Protein AF-A0A9E0WUE4-F1 (afdb_monomer_lite)

Structure (mmCIF, N/CA/C/O backbone):
data_AF-A0A9E0WUE4-F1
#
_entry.id   AF-A0A9E0WUE4-F1
#
loop_
_atom_site.group_PDB
_atom_site.id
_atom_site.type_symbol
_atom_site.label_atom_id
_atom_site.label_alt_id
_atom_site.label_comp_id
_atom_site.label_asym_id
_atom_site.label_entity_id
_atom_site.label_seq_id
_atom_site.pdbx_PDB_ins_code
_atom_site.Cartn_x
_atom_site.Cartn_y
_atom_site.Cartn_z
_atom_site.occupancy
_atom_site.B_iso_or_equiv
_atom_site.auth_seq_id
_atom_site.auth_comp_id
_atom_site.auth_asym_id
_atom_site.auth_atom_id
_atom_site.pdbx_PDB_model_num
ATOM 1 N N . MET A 1 1 ? -24.715 -34.567 19.896 1.00 47.47 1 MET A N 1
ATOM 2 C CA . MET A 1 1 ? -23.552 -34.414 20.800 1.00 47.47 1 MET A CA 1
ATOM 3 C C . MET A 1 1 ? -22.925 -33.061 20.503 1.00 47.47 1 MET A C 1
ATOM 5 O O . MET A 1 1 ? -23.071 -32.609 19.374 1.00 47.47 1 MET A O 1
ATOM 9 N N . ALA A 1 2 ? -22.315 -32.389 21.482 1.00 69.38 2 ALA A N 1
ATOM 10 C CA . ALA A 1 2 ? -21.566 -31.160 21.208 1.00 69.38 2 ALA A CA 1
ATOM 11 C C . ALA A 1 2 ? -20.379 -31.478 20.279 1.00 69.38 2 ALA A C 1
ATOM 13 O O . ALA A 1 2 ? -19.802 -32.560 20.387 1.00 69.38 2 ALA A O 1
ATOM 14 N N . HIS A 1 3 ? -20.053 -30.576 19.351 1.00 88.31 3 HIS A N 1
ATOM 15 C CA . HIS A 1 3 ? -18.920 -30.751 18.440 1.00 88.31 3 HIS A CA 1
ATOM 16 C C . HIS A 1 3 ? -17.605 -30.834 19.242 1.00 88.31 3 HIS A C 1
ATOM 18 O O . HIS A 1 3 ? -17.449 -30.057 20.185 1.00 88.31 3 HIS A O 1
ATOM 24 N N . PRO A 1 4 ? -16.664 -31.734 18.899 1.00 91.44 4 PRO A N 1
ATOM 25 C CA . PRO A 1 4 ? -15.472 -31.971 19.718 1.00 91.44 4 PRO A CA 1
ATOM 26 C C . PRO A 1 4 ? -14.506 -30.783 19.774 1.00 91.44 4 PRO A C 1
ATOM 28 O O . PRO A 1 4 ? -13.937 -30.489 20.821 1.00 91.44 4 PRO A O 1
ATOM 31 N N . ILE A 1 5 ? -14.343 -30.076 18.657 1.00 94.88 5 ILE A N 1
ATOM 32 C CA . ILE A 1 5 ? -13.449 -28.916 18.567 1.00 94.88 5 ILE A CA 1
ATOM 33 C C . ILE A 1 5 ? -14.049 -27.737 19.324 1.00 94.88 5 ILE A C 1
ATOM 35 O O . ILE A 1 5 ? -15.139 -27.318 18.956 1.00 94.88 5 ILE A O 1
ATOM 39 N N . GLN A 1 6 ? -13.366 -27.198 20.332 1.00 96.38 6 GLN A N 1
ATOM 40 C CA . GLN A 1 6 ? -13.711 -25.950 21.034 1.00 96.38 6 GLN A CA 1
ATOM 41 C C . GLN A 1 6 ? -12.763 -24.795 20.695 1.00 96.38 6 GLN A C 1
ATOM 43 O O . GLN A 1 6 ? -13.091 -23.652 20.994 1.00 96.38 6 GLN A O 1
ATOM 48 N N . HIS A 1 7 ? -11.617 -25.079 20.069 1.00 98.06 7 HIS A N 1
ATOM 49 C CA . HIS A 1 7 ? -10.596 -24.081 19.758 1.00 98.06 7 HIS A CA 1
ATOM 50 C C . HIS A 1 7 ? -10.072 -24.273 18.340 1.00 98.06 7 HIS A C 1
ATOM 52 O O . HIS A 1 7 ? -9.777 -25.396 17.929 1.00 98.06 7 HIS A O 1
ATOM 58 N N . VAL A 1 8 ? -9.933 -23.182 17.593 1.00 98.38 8 VAL A N 1
ATOM 59 C CA . VAL A 1 8 ? -9.304 -23.180 16.270 1.00 98.38 8 VAL A CA 1
ATOM 60 C C . VAL A 1 8 ? -8.087 -22.272 16.315 1.00 98.38 8 VAL A C 1
ATOM 62 O O . VAL A 1 8 ? -8.213 -21.085 16.603 1.00 98.38 8 VAL A O 1
ATOM 65 N N . VAL A 1 9 ? -6.914 -22.834 16.038 1.00 98.75 9 VAL A N 1
ATOM 66 C CA . VAL A 1 9 ? -5.638 -22.118 15.973 1.00 98.75 9 VAL A CA 1
ATOM 67 C C . VAL A 1 9 ? -5.178 -22.114 14.525 1.00 98.75 9 VAL A C 1
ATOM 69 O O . VAL A 1 9 ? -5.025 -23.176 13.927 1.00 98.75 9 VAL A O 1
ATOM 72 N N . VAL A 1 10 ? -4.954 -20.935 13.961 1.00 98.69 10 VAL A N 1
ATOM 73 C CA . VAL A 1 10 ? -4.533 -20.770 12.568 1.00 98.69 10 VAL A CA 1
ATOM 74 C C . VAL A 1 10 ? -3.166 -20.116 12.537 1.00 98.69 10 VAL A C 1
ATOM 76 O O . VAL A 1 10 ? -2.999 -19.022 13.067 1.00 98.69 10 VAL A O 1
ATOM 79 N N . LEU A 1 11 ? -2.203 -20.772 11.897 1.00 98.50 11 LEU A N 1
ATOM 80 C CA . LEU A 1 11 ? -0.925 -20.180 11.513 1.00 98.50 11 LEU A CA 1
ATOM 81 C C . LEU A 1 11 ? -0.958 -19.924 10.005 1.00 98.50 11 LEU A C 1
ATOM 83 O O . LEU A 1 11 ? -1.106 -20.874 9.237 1.00 98.50 11 LEU A O 1
ATOM 87 N N . MET A 1 12 ? -0.832 -18.659 9.592 1.00 97.56 12 MET A N 1
ATOM 88 C CA . MET A 1 12 ? -0.846 -18.271 8.176 1.00 97.56 12 MET A CA 1
ATOM 89 C C . MET A 1 12 ? 0.520 -17.739 7.722 1.00 97.56 12 MET A C 1
ATOM 91 O O . MET A 1 12 ? 0.939 -16.650 8.127 1.00 97.56 12 MET A O 1
ATOM 95 N N . LEU A 1 13 ? 1.197 -18.515 6.878 1.00 96.88 13 LEU A N 1
ATOM 96 C CA . LEU A 1 13 ? 2.532 -18.252 6.330 1.00 96.88 13 LEU A CA 1
ATOM 97 C C . LEU A 1 13 ? 2.474 -17.553 4.956 1.00 96.88 13 LEU A C 1
ATOM 99 O O . LEU A 1 13 ? 1.392 -17.328 4.420 1.00 96.88 13 LEU A O 1
ATOM 103 N N . GLU A 1 14 ? 3.651 -17.191 4.445 1.00 91.75 14 GLU A N 1
ATOM 104 C CA . GLU A 1 14 ? 3.926 -16.467 3.197 1.00 91.75 14 GLU A CA 1
ATOM 105 C C . GLU A 1 14 ? 4.667 -17.355 2.175 1.00 91.75 14 GLU A C 1
ATOM 107 O O . GLU A 1 14 ? 5.075 -18.493 2.420 1.00 91.75 14 GLU A O 1
ATOM 112 N N . ASN A 1 15 ? 4.874 -16.799 0.993 1.00 87.38 15 ASN A N 1
ATOM 113 C CA . ASN A 1 15 ? 4.000 -17.160 -0.110 1.00 87.38 15 ASN A CA 1
ATOM 114 C C . ASN A 1 15 ? 4.547 -18.370 -0.869 1.00 87.38 15 ASN A C 1
ATOM 116 O O . ASN A 1 15 ? 5.682 -18.336 -1.360 1.00 87.38 15 ASN A O 1
ATOM 120 N N . ARG A 1 16 ? 3.773 -19.458 -0.960 1.00 91.81 16 ARG A N 1
ATOM 121 C CA . ARG A 1 16 ? 4.193 -20.712 -1.606 1.00 91.81 16 ARG A CA 1
ATOM 122 C C . ARG A 1 16 ? 3.031 -21.470 -2.219 1.00 91.81 16 ARG A C 1
ATOM 124 O O . ARG A 1 16 ? 1.966 -21.577 -1.621 1.00 91.81 16 ARG A O 1
ATOM 131 N N . SER A 1 17 ? 3.262 -22.045 -3.397 1.00 97.00 17 SER A N 1
ATOM 132 C CA . SER A 1 17 ? 2.296 -22.917 -4.059 1.00 97.00 17 SER A CA 1
ATOM 133 C C . SER A 1 17 ? 2.239 -24.308 -3.418 1.00 97.00 17 SER A C 1
ATOM 135 O O . SER A 1 17 ? 3.189 -24.759 -2.763 1.00 97.00 17 SER A O 1
ATOM 137 N N . PHE A 1 18 ? 1.121 -25.012 -3.615 1.00 98.25 18 PHE A N 1
ATOM 138 C CA . PHE A 1 18 ? 0.957 -26.376 -3.112 1.00 98.25 18 PHE A CA 1
ATOM 139 C C . PHE A 1 18 ? 2.000 -27.331 -3.708 1.00 98.25 18 PHE A C 1
ATOM 141 O O . PHE A 1 18 ? 2.689 -28.026 -2.956 1.00 98.25 18 PHE A O 1
ATOM 148 N N . ASP A 1 19 ? 2.163 -27.344 -5.035 1.00 97.44 19 ASP A N 1
ATOM 149 C CA . ASP A 1 19 ? 3.145 -28.214 -5.694 1.00 97.44 19 ASP A CA 1
ATOM 150 C C . ASP A 1 19 ? 4.580 -27.942 -5.234 1.00 97.44 19 ASP A C 1
ATOM 152 O O . ASP A 1 19 ? 5.378 -28.878 -5.141 1.00 97.44 19 ASP A O 1
ATOM 156 N N . HIS A 1 20 ? 4.899 -26.687 -4.904 1.00 94.75 20 HIS A N 1
ATOM 157 C CA . HIS A 1 20 ? 6.228 -26.307 -4.449 1.00 94.75 20 HIS A CA 1
ATOM 158 C C . HIS A 1 20 ? 6.581 -26.930 -3.092 1.00 94.75 20 HIS A C 1
ATOM 160 O O . HIS A 1 20 ? 7.694 -27.436 -2.940 1.00 94.75 20 HIS A O 1
ATOM 166 N N . LEU A 1 21 ? 5.665 -26.918 -2.112 1.00 94.31 21 LEU A N 1
ATOM 167 C CA . LEU A 1 21 ? 5.943 -27.438 -0.763 1.00 94.31 21 LEU A CA 1
ATOM 168 C C . LEU A 1 21 ? 5.489 -28.875 -0.548 1.00 94.31 21 LEU A C 1
ATOM 170 O O . LEU A 1 21 ? 6.244 -29.671 -0.010 1.00 94.31 21 LEU A O 1
ATOM 174 N N . LEU A 1 22 ? 4.254 -29.205 -0.921 1.00 96.75 22 LEU A N 1
ATOM 175 C CA . LEU A 1 22 ? 3.612 -30.464 -0.542 1.00 96.75 22 LEU A CA 1
ATOM 176 C C . LEU A 1 22 ? 3.448 -31.432 -1.712 1.00 96.75 22 LEU A C 1
ATOM 178 O O . LEU A 1 22 ? 3.232 -32.621 -1.481 1.00 96.75 22 LEU A O 1
ATOM 182 N N . GLY A 1 23 ? 3.590 -30.968 -2.957 1.00 95.75 23 GLY A N 1
ATOM 183 C CA . GLY A 1 23 ? 3.311 -31.777 -4.144 1.00 95.75 23 GLY A CA 1
ATOM 184 C C . GLY A 1 23 ? 4.112 -33.080 -4.219 1.00 95.75 23 GLY A C 1
ATOM 185 O O . GLY A 1 23 ? 3.586 -34.097 -4.660 1.00 95.75 23 GLY A O 1
ATOM 186 N N . ALA A 1 24 ? 5.362 -33.104 -3.749 1.00 94.88 24 ALA A N 1
ATOM 187 C CA . ALA A 1 24 ? 6.178 -34.323 -3.775 1.00 94.88 24 ALA A CA 1
ATOM 188 C C . ALA A 1 24 ? 5.701 -35.414 -2.801 1.00 94.88 24 ALA A C 1
ATOM 190 O O . ALA A 1 24 ? 6.146 -36.562 -2.899 1.00 94.88 24 ALA A O 1
ATOM 191 N N . LEU A 1 25 ? 4.824 -35.080 -1.845 1.00 95.69 25 LEU A N 1
ATOM 192 C CA . LEU A 1 25 ? 4.270 -36.047 -0.897 1.00 95.69 25 LEU A CA 1
ATOM 193 C C . LEU A 1 25 ? 3.336 -37.059 -1.562 1.00 95.69 25 LEU A C 1
ATOM 195 O O . LEU A 1 25 ? 3.006 -38.052 -0.922 1.00 95.69 25 LEU A O 1
ATOM 199 N N . ASP A 1 26 ? 2.971 -36.893 -2.833 1.00 94.69 26 ASP A N 1
ATOM 200 C CA . ASP A 1 26 ? 2.196 -37.884 -3.588 1.00 94.69 26 ASP A CA 1
ATOM 201 C C . ASP A 1 26 ? 2.932 -39.223 -3.775 1.00 94.69 26 ASP A C 1
ATOM 203 O O . ASP A 1 26 ? 2.322 -40.266 -4.002 1.00 94.69 26 ASP A O 1
ATOM 207 N N . GLN A 1 27 ? 4.250 -39.224 -3.568 1.00 90.19 27 GLN A N 1
ATOM 208 C CA . GLN A 1 27 ? 5.086 -40.422 -3.480 1.00 90.19 27 GLN A CA 1
ATOM 209 C C . GLN A 1 27 ? 4.869 -41.202 -2.173 1.00 90.19 27 GLN A C 1
ATOM 211 O O . GLN A 1 27 ? 5.283 -42.357 -2.063 1.00 90.19 27 GLN A O 1
ATOM 216 N N . ARG A 1 28 ? 4.272 -40.564 -1.158 1.00 90.19 28 ARG A N 1
ATOM 217 C CA . ARG A 1 28 ? 4.079 -41.097 0.201 1.00 90.19 28 ARG A CA 1
ATOM 218 C C . ARG A 1 28 ? 2.607 -41.197 0.601 1.00 90.19 28 ARG A C 1
ATOM 220 O O . ARG A 1 28 ? 2.263 -42.079 1.382 1.00 90.19 28 ARG A O 1
ATOM 227 N N . ILE A 1 29 ? 1.756 -40.310 0.089 1.00 94.12 29 ILE A N 1
ATOM 228 C CA . ILE A 1 29 ? 0.336 -40.205 0.417 1.00 94.12 29 ILE A CA 1
ATOM 229 C C . ILE A 1 29 ? -0.469 -40.620 -0.813 1.00 94.12 29 ILE A C 1
ATOM 231 O O . ILE A 1 29 ? -0.497 -39.927 -1.829 1.00 94.12 29 ILE A O 1
ATOM 235 N N . ALA A 1 30 ? -1.125 -41.777 -0.724 1.00 92.81 30 ALA A N 1
ATOM 236 C CA . ALA A 1 30 ? -1.958 -42.278 -1.808 1.00 92.81 30 ALA A CA 1
ATOM 237 C C . ALA A 1 30 ? -3.146 -41.339 -2.068 1.00 92.81 30 ALA A C 1
ATOM 239 O O . ALA A 1 30 ? -3.821 -40.916 -1.133 1.00 92.81 30 ALA A O 1
ATOM 240 N N . GLY A 1 31 ? -3.417 -41.064 -3.345 1.00 92.00 31 GLY A N 1
ATOM 241 C CA . GLY A 1 31 ? -4.534 -40.218 -3.772 1.00 92.00 31 GLY A CA 1
ATOM 242 C C . GLY A 1 31 ? -4.232 -38.720 -3.820 1.00 92.00 31 GLY A C 1
ATOM 243 O O . GLY A 1 31 ? -5.085 -37.984 -4.292 1.00 92.00 31 GLY A O 1
ATOM 244 N N . LEU A 1 32 ? -3.040 -38.280 -3.399 1.00 96.44 32 LEU A N 1
ATOM 245 C CA . LEU A 1 32 ? -2.664 -36.867 -3.434 1.00 96.44 32 LEU A CA 1
ATOM 246 C C . LEU A 1 32 ? -2.423 -36.372 -4.869 1.00 96.44 32 LEU A C 1
ATOM 248 O O . LEU A 1 32 ? -1.614 -36.951 -5.601 1.00 96.44 32 LEU A O 1
ATOM 252 N N . GLU A 1 33 ? -3.070 -35.274 -5.257 1.00 95.06 33 GLU A N 1
ATOM 253 C CA . GLU A 1 33 ? -2.846 -34.598 -6.540 1.00 95.06 33 GLU A CA 1
ATOM 254 C C . GLU A 1 33 ? -1.619 -33.666 -6.465 1.00 95.06 33 GLU A C 1
ATOM 256 O O . GLU A 1 33 ? -1.736 -32.453 -6.276 1.00 95.06 33 GLU A O 1
ATOM 261 N N . GLY A 1 34 ? -0.420 -34.251 -6.583 1.00 94.44 34 GLY A N 1
ATOM 262 C CA . GLY A 1 34 ? 0.866 -33.554 -6.448 1.00 94.44 34 GLY A CA 1
ATOM 263 C C . GLY A 1 34 ? 1.763 -33.574 -7.695 1.00 94.44 34 GLY A C 1
ATOM 264 O O . GLY A 1 34 ? 1.300 -33.532 -8.836 1.00 94.44 34 GLY A O 1
ATOM 265 N N . VAL A 1 35 ? 3.081 -33.660 -7.489 1.00 94.38 35 VAL A N 1
ATOM 266 C CA . VAL A 1 35 ? 4.117 -33.514 -8.531 1.00 94.38 35 VAL A CA 1
ATOM 267 C C . VAL A 1 35 ? 3.985 -34.540 -9.664 1.00 94.38 35 VAL A C 1
ATOM 269 O O . VAL A 1 35 ? 4.242 -34.217 -10.820 1.00 94.38 35 VAL A O 1
ATOM 272 N N . GLN A 1 36 ? 3.562 -35.773 -9.397 1.00 94.12 36 GLN A N 1
ATOM 273 C CA . GLN A 1 36 ? 3.313 -36.778 -10.435 1.00 94.12 36 GLN A CA 1
ATOM 274 C C . GLN A 1 36 ? 2.142 -36.385 -11.341 1.00 94.12 36 GLN A C 1
ATOM 276 O O . GLN A 1 36 ? 2.166 -36.689 -12.536 1.00 94.12 36 GLN A O 1
ATOM 281 N N . ALA A 1 37 ? 1.113 -35.729 -10.796 1.00 95.62 37 ALA A N 1
ATOM 282 C CA . ALA A 1 37 ? 0.033 -35.154 -11.593 1.00 95.62 37 ALA A CA 1
ATOM 283 C C . ALA A 1 37 ? 0.535 -33.944 -12.391 1.00 95.62 37 ALA A C 1
ATOM 285 O O . ALA A 1 37 ? 0.304 -33.894 -13.600 1.00 95.62 37 ALA A O 1
ATOM 286 N N . ALA A 1 38 ? 1.343 -33.079 -11.775 1.00 96.44 38 ALA A N 1
ATOM 287 C CA . ALA A 1 38 ? 1.996 -31.961 -12.450 1.00 96.44 38 ALA A CA 1
ATOM 288 C C . ALA A 1 38 ? 2.874 -32.404 -13.635 1.00 96.44 38 ALA A C 1
ATOM 290 O O . ALA A 1 38 ? 2.802 -31.826 -14.716 1.00 96.44 38 ALA A O 1
ATOM 291 N N . LEU A 1 39 ? 3.659 -33.475 -13.491 1.00 96.12 39 LEU A N 1
ATOM 292 C CA . LEU A 1 39 ? 4.480 -34.020 -14.579 1.00 96.12 39 LEU A CA 1
ATOM 293 C C . LEU A 1 39 ? 3.632 -34.560 -15.740 1.00 96.12 39 LEU A C 1
ATOM 295 O O . LEU A 1 39 ? 4.022 -34.415 -16.897 1.00 96.12 39 LEU A O 1
ATOM 299 N N . ARG A 1 40 ? 2.467 -35.162 -15.456 1.00 96.19 40 ARG A N 1
ATOM 300 C CA . ARG A 1 40 ? 1.510 -35.571 -16.500 1.00 96.19 40 ARG A CA 1
ATOM 301 C C . ARG A 1 40 ? 0.865 -34.363 -17.171 1.00 96.19 40 ARG A C 1
ATOM 303 O O . ARG A 1 40 ? 0.699 -34.378 -18.385 1.00 96.19 40 ARG A O 1
ATOM 310 N N . TYR A 1 41 ? 0.535 -33.332 -16.397 1.00 95.81 41 TYR A N 1
ATOM 311 C CA . TYR A 1 41 ? -0.013 -32.077 -16.901 1.00 95.81 41 TYR A CA 1
ATOM 312 C C . TYR A 1 41 ? 0.964 -31.390 -17.866 1.00 95.81 41 TYR A C 1
ATOM 314 O O . TYR A 1 41 ? 0.592 -31.062 -18.989 1.00 95.81 41 TYR A O 1
ATOM 322 N N . LEU A 1 42 ? 2.236 -31.281 -17.473 1.00 96.44 42 LEU A N 1
ATOM 323 C CA . LEU A 1 42 ? 3.320 -30.674 -18.254 1.00 96.44 42 LEU A CA 1
ATOM 324 C C . LEU A 1 42 ? 3.801 -31.525 -19.444 1.00 96.44 42 LEU A C 1
ATOM 326 O O . LEU A 1 42 ? 4.606 -31.050 -20.244 1.00 96.44 42 LEU A O 1
ATOM 330 N N . ALA A 1 43 ? 3.342 -32.775 -19.572 1.00 95.19 43 ALA A N 1
ATOM 331 C CA . ALA A 1 43 ? 3.644 -33.607 -20.737 1.00 95.19 43 ALA A CA 1
ATOM 332 C C . ALA A 1 43 ? 2.931 -33.110 -22.007 1.00 95.19 43 ALA A C 1
ATOM 334 O O . ALA A 1 43 ? 3.375 -33.422 -23.113 1.00 95.19 43 ALA A O 1
ATOM 335 N N . ASP A 1 44 ? 1.849 -32.339 -21.853 1.00 95.00 44 ASP A N 1
ATOM 336 C CA . ASP A 1 44 ? 1.244 -31.590 -22.949 1.00 95.00 44 ASP A CA 1
ATOM 337 C C . ASP A 1 44 ? 2.065 -30.313 -23.220 1.00 95.00 44 ASP A C 1
ATOM 339 O O . ASP A 1 44 ? 2.189 -29.462 -22.333 1.00 95.00 44 ASP A O 1
ATOM 343 N N . PRO A 1 45 ? 2.609 -30.126 -24.439 1.00 90.62 45 PRO A N 1
ATOM 344 C CA . PRO A 1 45 ? 3.341 -28.916 -24.797 1.00 90.62 45 PRO A CA 1
ATOM 345 C C . PRO A 1 45 ? 2.558 -27.610 -24.590 1.00 90.62 45 PRO A C 1
ATOM 347 O O . PRO A 1 45 ? 3.189 -26.577 -24.372 1.00 90.62 45 PRO A O 1
ATOM 350 N N . ALA A 1 46 ? 1.218 -27.628 -24.627 1.00 91.00 46 ALA A N 1
ATOM 351 C CA . ALA A 1 46 ? 0.394 -26.444 -24.356 1.00 91.00 46 ALA A CA 1
ATOM 352 C C . ALA A 1 46 ? 0.504 -25.941 -22.904 1.00 91.00 46 ALA A C 1
ATOM 354 O O . ALA A 1 46 ? 0.283 -24.755 -22.646 1.00 91.00 46 ALA A O 1
ATOM 355 N N . HIS A 1 47 ? 0.884 -26.817 -21.973 1.00 94.88 47 HIS A N 1
ATOM 356 C CA . HIS A 1 47 ? 1.084 -26.492 -20.559 1.00 94.88 47 HIS A CA 1
ATOM 357 C C . HIS A 1 47 ? 2.551 -26.196 -20.213 1.00 94.88 47 HIS A C 1
ATOM 359 O O . HIS A 1 47 ? 2.878 -25.900 -19.064 1.00 94.88 47 HIS A O 1
ATOM 365 N N . GLY A 1 48 ? 3.460 -26.284 -21.189 1.00 94.38 48 GLY A N 1
ATOM 366 C CA . GLY A 1 48 ? 4.871 -25.985 -20.981 1.00 94.38 48 GLY A CA 1
ATOM 367 C C . GLY A 1 48 ? 5.085 -24.534 -20.546 1.00 94.38 48 GLY A C 1
ATOM 368 O O . GLY A 1 48 ? 4.435 -23.632 -21.058 1.00 94.38 48 GLY A O 1
ATOM 369 N N . ASN A 1 49 ? 6.034 -24.310 -19.636 1.00 96.81 49 ASN A N 1
ATOM 370 C CA . ASN A 1 49 ? 6.397 -22.983 -19.132 1.00 96.81 49 ASN A CA 1
ATOM 371 C C . ASN A 1 49 ? 7.754 -22.532 -19.726 1.00 96.81 49 ASN A C 1
ATOM 373 O O . ASN A 1 49 ? 8.798 -22.739 -19.097 1.00 96.81 49 ASN A O 1
ATOM 377 N N . PRO A 1 50 ? 7.805 -22.001 -20.963 1.00 95.44 50 PRO A N 1
ATOM 378 C CA . PRO A 1 50 ? 9.030 -21.455 -21.536 1.00 95.44 50 PRO A CA 1
ATOM 379 C C . PRO A 1 50 ? 9.286 -20.023 -21.043 1.00 95.44 50 PRO A C 1
ATOM 381 O O . PRO A 1 50 ? 8.358 -19.286 -20.727 1.00 95.44 50 PRO A O 1
ATOM 384 N N . ALA A 1 51 ? 10.551 -19.598 -21.030 1.00 92.31 51 ALA A N 1
ATOM 385 C CA . ALA A 1 51 ? 10.908 -18.214 -20.694 1.00 92.31 51 ALA A CA 1
ATOM 386 C C . ALA A 1 51 ? 10.506 -17.205 -21.781 1.00 92.31 51 ALA A C 1
ATOM 388 O O . ALA A 1 51 ? 10.255 -16.044 -21.485 1.00 92.31 51 ALA A O 1
ATOM 389 N N . GLN A 1 52 ? 10.450 -17.645 -23.041 1.00 87.81 52 GLN A N 1
ATOM 390 C CA . GLN A 1 52 ? 10.039 -16.826 -24.178 1.00 87.81 52 GLN A CA 1
ATOM 391 C C . GLN A 1 52 ? 9.130 -17.616 -25.127 1.00 87.81 52 GLN A C 1
ATOM 393 O O . GLN A 1 52 ? 9.240 -18.847 -25.189 1.00 87.81 52 GLN A O 1
ATOM 398 N N . PRO A 1 53 ? 8.269 -16.938 -25.910 1.00 84.00 53 PRO A N 1
ATOM 399 C CA . PRO A 1 53 ? 7.429 -17.591 -26.909 1.00 84.00 53 PRO A CA 1
ATOM 400 C C . PRO A 1 53 ? 8.247 -18.459 -27.876 1.00 84.00 53 PRO A C 1
ATOM 402 O O . PRO A 1 53 ? 9.215 -17.998 -28.476 1.00 84.00 53 PRO A O 1
ATOM 405 N N . GLY A 1 54 ? 7.863 -19.730 -28.026 1.00 82.25 54 GLY A N 1
ATOM 406 C CA . GLY A 1 54 ? 8.566 -20.699 -28.880 1.00 82.25 54 GLY A CA 1
ATOM 407 C C . GLY A 1 54 ? 9.871 -21.266 -28.298 1.00 82.25 54 GLY A C 1
ATOM 408 O O . GLY A 1 54 ? 10.522 -22.073 -28.961 1.00 82.25 54 GLY A O 1
ATOM 409 N N . GLY A 1 55 ? 10.257 -20.871 -27.080 1.00 87.56 55 GLY A N 1
ATOM 410 C CA . GLY A 1 55 ? 11.386 -21.452 -26.354 1.00 87.56 55 GLY A CA 1
ATOM 411 C C . GLY A 1 55 ? 11.083 -22.834 -25.764 1.00 87.56 55 GLY A C 1
ATOM 412 O O . GLY A 1 55 ? 9.937 -23.281 -25.718 1.00 87.56 55 GLY A O 1
ATOM 413 N N . SER A 1 56 ? 12.122 -23.513 -25.274 1.00 90.75 56 SER A N 1
ATOM 414 C CA . SER A 1 56 ? 11.966 -24.778 -24.549 1.00 90.75 56 SER A CA 1
ATOM 415 C C . SER A 1 56 ? 11.313 -24.553 -23.185 1.00 90.75 56 SER A C 1
ATOM 417 O O . SER A 1 56 ? 11.705 -23.643 -22.451 1.00 90.75 56 SER A O 1
ATOM 419 N N . ALA A 1 57 ? 10.357 -25.411 -22.826 1.00 93.44 57 ALA A N 1
ATOM 420 C CA . ALA A 1 57 ? 9.750 -25.404 -21.501 1.00 93.44 57 ALA A CA 1
ATOM 421 C C . ALA A 1 57 ? 10.789 -25.735 -20.418 1.00 93.44 57 ALA A C 1
ATOM 423 O O . ALA A 1 57 ? 11.604 -26.650 -20.582 1.00 93.44 57 ALA A O 1
ATOM 424 N N . VAL A 1 58 ? 10.749 -25.002 -19.304 1.00 94.19 58 VAL A N 1
ATOM 425 C CA . VAL A 1 58 ? 11.573 -25.309 -18.132 1.00 94.19 58 VAL A CA 1
ATOM 426 C C . VAL A 1 58 ? 10.940 -26.486 -17.380 1.00 94.19 58 VAL A C 1
ATOM 428 O O . VAL A 1 58 ? 9.744 -26.439 -17.085 1.00 94.19 58 VAL A O 1
ATOM 431 N N . PRO A 1 59 ? 11.701 -27.553 -17.080 1.00 93.00 59 PRO A N 1
ATOM 432 C CA . PRO A 1 59 ? 11.154 -28.727 -16.412 1.00 93.00 59 PRO A CA 1
ATOM 433 C C . PRO A 1 59 ? 10.837 -28.453 -14.938 1.00 93.00 59 PRO A C 1
ATOM 435 O O . PRO A 1 59 ? 11.581 -27.749 -14.254 1.00 93.00 59 PRO A O 1
ATOM 438 N N . LEU A 1 60 ? 9.780 -29.097 -14.438 1.00 93.88 60 LEU A N 1
ATOM 439 C CA . LEU A 1 60 ? 9.526 -29.225 -13.003 1.00 93.88 60 LEU A CA 1
ATOM 440 C C . LEU A 1 60 ? 10.614 -30.111 -12.375 1.00 93.88 60 LEU A C 1
ATOM 442 O O . LEU A 1 60 ? 10.845 -31.232 -12.834 1.00 93.88 60 LEU A O 1
ATOM 446 N N . THR A 1 61 ? 11.304 -29.609 -11.348 1.00 88.56 61 THR A N 1
ATOM 447 C CA . THR A 1 61 ? 12.474 -30.287 -10.758 1.00 88.56 61 THR A CA 1
ATOM 448 C C . THR A 1 61 ? 12.454 -30.279 -9.235 1.00 88.56 61 THR A C 1
ATOM 450 O O . THR A 1 61 ? 12.079 -29.290 -8.611 1.00 88.56 61 THR A O 1
ATOM 453 N N . GLY A 1 62 ? 12.891 -31.385 -8.630 1.00 80.56 62 GLY A N 1
ATOM 454 C CA . GLY A 1 62 ? 13.049 -31.481 -7.180 1.00 80.56 62 GLY A CA 1
ATOM 455 C C . GLY A 1 62 ? 14.379 -30.890 -6.719 1.00 80.56 62 GLY A C 1
ATOM 456 O O . GLY A 1 62 ? 15.418 -31.155 -7.329 1.00 80.56 62 GLY A O 1
ATOM 457 N N . ASP A 1 63 ? 14.364 -30.119 -5.633 1.00 67.31 63 ASP A N 1
ATOM 458 C CA . ASP A 1 63 ? 15.576 -29.499 -5.089 1.00 67.31 63 ASP A CA 1
ATOM 459 C C . ASP A 1 63 ? 16.287 -30.432 -4.086 1.00 67.31 63 ASP A C 1
ATOM 461 O O . ASP A 1 63 ? 15.864 -30.593 -2.944 1.00 67.31 63 ASP A O 1
ATOM 465 N N . ALA A 1 64 ? 17.367 -31.098 -4.513 1.00 45.38 64 ALA A N 1
ATOM 466 C CA . ALA A 1 64 ? 18.160 -31.985 -3.649 1.00 45.38 64 ALA A CA 1
ATOM 467 C C . ALA A 1 64 ? 19.025 -31.224 -2.619 1.00 45.38 64 ALA A C 1
ATOM 469 O O . ALA A 1 64 ? 19.589 -31.846 -1.714 1.00 45.38 64 ALA A O 1
ATOM 470 N N . ALA A 1 65 ? 19.166 -29.899 -2.751 1.00 47.41 65 ALA A N 1
ATOM 471 C CA . ALA A 1 65 ? 19.868 -29.080 -1.776 1.00 47.41 65 ALA A CA 1
ATOM 472 C C . ALA A 1 65 ? 18.899 -28.707 -0.647 1.00 47.41 65 ALA A C 1
ATOM 474 O O . ALA A 1 65 ? 17.910 -28.012 -0.843 1.00 47.41 65 ALA A O 1
ATOM 475 N N . SER A 1 66 ? 19.206 -29.166 0.564 1.00 44.25 66 SER A N 1
ATOM 476 C CA . SER A 1 66 ? 18.393 -29.015 1.776 1.00 44.25 66 SER A CA 1
ATOM 477 C C . SER A 1 66 ? 18.168 -27.577 2.253 1.00 44.25 66 SER A C 1
ATOM 479 O O . SER A 1 66 ? 17.585 -27.380 3.312 1.00 44.25 66 SER A O 1
ATOM 481 N N . SER A 1 67 ? 18.578 -26.572 1.494 1.00 41.59 67 SER A N 1
ATOM 482 C CA . SER A 1 67 ? 18.175 -25.180 1.616 1.00 41.59 67 SER A CA 1
ATOM 483 C C . SER A 1 67 ? 18.307 -24.560 0.228 1.00 41.59 67 SER A C 1
ATOM 485 O O . SER A 1 67 ? 19.160 -24.980 -0.557 1.00 41.59 67 SER A O 1
ATOM 487 N N . LEU A 1 68 ? 17.538 -23.509 -0.051 1.00 44.41 68 LEU A N 1
ATOM 488 C CA . LEU A 1 68 ? 17.938 -22.439 -0.969 1.00 44.41 68 LEU A CA 1
ATOM 489 C C . LEU A 1 68 ? 19.246 -21.815 -0.425 1.00 44.41 68 LEU A C 1
ATOM 491 O O . LEU A 1 68 ? 19.293 -20.696 0.077 1.00 44.41 68 LEU A O 1
ATOM 495 N N . ASP A 1 69 ? 20.317 -22.612 -0.398 1.00 39.00 69 ASP A N 1
ATOM 496 C CA . ASP A 1 69 ? 21.585 -22.304 0.227 1.00 39.00 69 ASP A CA 1
ATOM 497 C C . ASP A 1 69 ? 22.332 -21.413 -0.747 1.00 39.00 69 ASP A C 1
ATOM 499 O O . ASP A 1 69 ? 22.936 -21.872 -1.724 1.00 39.00 69 ASP A O 1
ATOM 503 N N . ARG A 1 70 ? 22.297 -20.124 -0.425 1.00 48.59 70 ARG A N 1
ATOM 504 C CA . ARG A 1 70 ? 22.982 -18.978 -1.037 1.00 48.59 70 ARG A CA 1
ATOM 505 C C . ARG A 1 70 ? 24.444 -19.220 -1.465 1.00 48.59 70 ARG A C 1
ATOM 507 O O . ARG A 1 70 ? 25.003 -18.423 -2.207 1.00 48.59 70 ARG A O 1
ATOM 514 N N . LYS A 1 71 ? 25.087 -20.314 -1.032 1.00 34.91 71 LYS A N 1
ATOM 515 C CA . LYS A 1 71 ? 26.453 -20.712 -1.420 1.00 34.91 71 LYS A CA 1
ATOM 516 C C . LYS A 1 71 ? 26.557 -21.665 -2.613 1.00 34.91 71 LYS A C 1
ATOM 518 O O . LYS A 1 71 ? 27.630 -21.727 -3.203 1.00 34.91 71 LYS A O 1
ATOM 523 N N . SER A 1 72 ? 25.508 -22.406 -2.972 1.00 36.50 72 SER A N 1
ATOM 524 C CA . SER A 1 72 ? 25.597 -23.389 -4.068 1.00 36.50 72 SER A CA 1
ATOM 525 C C . SER A 1 72 ? 25.403 -22.778 -5.461 1.00 36.50 72 SER A C 1
ATOM 527 O O . SER A 1 72 ? 25.850 -23.367 -6.445 1.00 36.50 72 SER A O 1
ATOM 529 N N . LEU A 1 73 ? 24.787 -21.591 -5.557 1.00 37.09 73 LEU A N 1
ATOM 530 C CA . LEU A 1 73 ? 24.399 -21.004 -6.846 1.00 37.09 73 LEU A CA 1
ATOM 531 C C . LEU A 1 73 ? 25.247 -19.812 -7.296 1.00 37.09 73 LEU A C 1
ATOM 533 O O . LEU A 1 73 ? 25.185 -19.487 -8.474 1.00 37.09 73 LEU A O 1
ATOM 537 N N . GLY A 1 74 ? 26.055 -19.197 -6.424 1.00 41.91 74 GLY A N 1
ATOM 538 C CA . GLY A 1 74 ? 26.968 -18.106 -6.793 1.00 41.91 74 GLY A CA 1
ATOM 539 C C . GLY A 1 74 ? 26.312 -16.815 -7.311 1.00 41.91 74 GLY A C 1
ATOM 540 O O . GLY A 1 74 ? 27.029 -15.835 -7.479 1.00 41.91 74 GLY A O 1
ATOM 541 N N . GLU A 1 75 ? 24.991 -16.783 -7.523 1.00 42.31 75 GLU A N 1
ATOM 542 C CA . GLU A 1 75 ? 24.257 -15.737 -8.246 1.00 42.31 75 GLU A CA 1
ATOM 543 C C . GLU A 1 75 ? 22.868 -15.462 -7.619 1.00 42.31 75 GLU A C 1
ATOM 545 O O . GLU A 1 75 ? 22.199 -16.385 -7.161 1.00 42.31 75 GLU A O 1
ATOM 550 N N . SER A 1 76 ? 22.546 -14.157 -7.572 1.00 46.88 76 SER A N 1
ATOM 551 C CA . SER A 1 76 ? 21.455 -13.373 -6.944 1.00 46.88 76 SER A CA 1
ATOM 552 C C . SER A 1 76 ? 20.815 -13.853 -5.627 1.00 46.88 76 SER A C 1
ATOM 554 O O . SER A 1 76 ? 20.006 -14.769 -5.553 1.00 46.88 76 SER A O 1
ATOM 556 N N . ALA A 1 77 ? 21.119 -13.102 -4.569 1.00 49.97 77 ALA A N 1
ATOM 557 C CA . ALA A 1 77 ? 20.581 -13.206 -3.216 1.00 49.97 77 ALA A CA 1
ATOM 558 C C . ALA A 1 77 ? 19.091 -12.813 -3.062 1.00 49.97 77 ALA A C 1
ATOM 560 O O . ALA A 1 77 ? 18.576 -12.896 -1.949 1.00 49.97 77 ALA A O 1
ATOM 561 N N . ASP A 1 78 ? 18.422 -12.410 -4.150 1.00 60.81 78 ASP A N 1
ATOM 562 C CA . ASP A 1 78 ? 17.196 -11.598 -4.130 1.00 60.81 78 ASP A CA 1
ATOM 563 C C . ASP A 1 78 ? 16.115 -12.142 -5.099 1.00 60.81 78 ASP A C 1
ATOM 565 O O . ASP A 1 78 ? 15.440 -11.382 -5.796 1.00 60.81 78 ASP A O 1
ATOM 569 N N . PHE A 1 79 ? 15.995 -13.472 -5.225 1.00 74.69 79 PHE A N 1
ATOM 570 C CA . PHE A 1 79 ? 14.942 -14.080 -6.050 1.00 74.69 79 PHE A CA 1
ATOM 571 C C . PHE A 1 79 ? 13.610 -14.143 -5.292 1.00 74.69 79 PHE A C 1
ATOM 573 O O . PHE A 1 79 ? 13.457 -14.911 -4.343 1.00 74.69 79 PHE A O 1
ATOM 580 N N . ASP A 1 80 ? 12.666 -13.341 -5.760 1.00 82.75 80 ASP A N 1
ATOM 581 C CA . ASP A 1 80 ? 11.323 -13.118 -5.242 1.00 82.75 80 ASP A CA 1
ATOM 582 C C . ASP A 1 80 ? 10.359 -12.991 -6.438 1.00 82.75 80 ASP A C 1
ATOM 584 O O . ASP A 1 80 ? 10.292 -11.930 -7.070 1.00 82.75 80 ASP A O 1
ATOM 588 N N . PRO A 1 81 ? 9.695 -14.080 -6.865 1.00 87.75 81 PRO A N 1
ATOM 589 C CA . PRO A 1 81 ? 8.835 -14.056 -8.042 1.00 87.75 81 PRO A CA 1
ATOM 590 C C . PRO A 1 81 ? 7.683 -13.053 -7.917 1.00 87.75 81 PRO A C 1
ATOM 592 O O . PRO A 1 81 ? 7.215 -12.722 -6.831 1.00 87.75 81 PRO A O 1
ATOM 595 N N . SER A 1 82 ? 7.220 -12.552 -9.059 1.00 89.69 82 SER A N 1
ATOM 596 C CA . SER A 1 82 ? 6.055 -11.672 -9.113 1.00 89.69 82 SER A CA 1
ATOM 597 C C . SER A 1 82 ? 4.776 -12.410 -8.708 1.00 89.69 82 SER A C 1
ATOM 599 O O . SER A 1 82 ? 4.586 -13.580 -9.042 1.00 89.69 82 SER A O 1
ATOM 601 N N . HIS A 1 83 ? 3.900 -11.728 -7.977 1.00 91.69 83 HIS A N 1
ATOM 602 C CA . HIS A 1 83 ? 2.643 -12.295 -7.479 1.00 91.69 83 HIS A CA 1
ATOM 603 C C . HIS A 1 83 ? 1.530 -11.238 -7.321 1.00 91.69 83 HIS A C 1
ATOM 605 O O . HIS A 1 83 ? 0.521 -11.461 -6.651 1.00 91.69 83 HIS A O 1
ATOM 611 N N . ASP A 1 84 ? 1.670 -10.091 -7.996 1.00 91.12 84 ASP A N 1
ATOM 612 C CA . ASP A 1 84 ? 0.581 -9.127 -8.156 1.00 91.12 84 ASP A CA 1
ATOM 613 C C . ASP A 1 84 ? -0.489 -9.654 -9.117 1.00 91.12 84 ASP A C 1
ATOM 615 O O . ASP A 1 84 ? -0.222 -10.494 -9.972 1.00 91.12 84 ASP A O 1
ATOM 619 N N . PHE A 1 85 ? -1.717 -9.131 -9.037 1.00 91.69 85 PHE A N 1
ATOM 620 C CA . PHE A 1 85 ? -2.846 -9.645 -9.828 1.00 91.69 85 PHE A CA 1
ATOM 621 C C . PHE A 1 85 ? -2.551 -9.762 -11.333 1.00 91.69 85 PHE A C 1
ATOM 623 O O . PHE A 1 85 ? -2.921 -10.747 -11.975 1.00 91.69 85 PHE A O 1
ATOM 630 N N . VAL A 1 86 ? -1.897 -8.749 -11.909 1.00 89.56 86 VAL A N 1
ATOM 631 C CA . VAL A 1 86 ? -1.562 -8.714 -13.342 1.00 89.56 86 VAL A CA 1
ATOM 632 C C . VAL A 1 86 ? -0.556 -9.800 -13.719 1.00 89.56 86 VAL A C 1
ATOM 634 O O . VAL A 1 86 ? -0.683 -10.422 -14.775 1.00 89.56 86 VAL A O 1
ATOM 637 N N . ASP A 1 87 ? 0.380 -10.085 -12.821 1.00 92.00 87 ASP A N 1
ATOM 638 C CA . ASP A 1 87 ? 1.387 -11.121 -12.992 1.00 92.00 87 ASP A CA 1
ATOM 639 C C . ASP A 1 87 ? 0.746 -12.497 -12.834 1.00 92.00 87 ASP A C 1
ATOM 641 O O . ASP A 1 87 ? 0.881 -13.345 -13.710 1.00 92.00 87 ASP A O 1
ATOM 645 N N . VAL A 1 88 ? -0.087 -12.701 -11.808 1.00 94.38 88 VAL A N 1
ATOM 646 C CA . VAL A 1 88 ? -0.828 -13.960 -11.637 1.00 94.38 88 VAL A CA 1
ATOM 647 C C . VAL A 1 88 ? -1.728 -14.230 -12.845 1.00 94.38 88 VAL A C 1
ATOM 649 O O . VAL A 1 88 ? -1.740 -15.340 -13.371 1.00 94.38 88 VAL A O 1
ATOM 652 N N . LYS A 1 89 ? -2.421 -13.219 -13.383 1.00 93.12 89 LYS A N 1
ATOM 653 C CA . LYS A 1 89 ? -3.191 -13.357 -14.633 1.00 93.12 89 LYS A CA 1
ATOM 654 C C . LYS A 1 89 ? -2.310 -13.832 -15.795 1.00 93.12 89 LYS A C 1
ATOM 656 O O . LYS A 1 89 ? -2.744 -14.695 -16.561 1.00 93.12 89 LYS A O 1
ATOM 661 N N . ARG A 1 90 ? -1.083 -13.315 -15.925 1.00 93.38 90 ARG A N 1
ATOM 662 C CA . ARG A 1 90 ? -0.099 -13.770 -16.924 1.00 93.38 90 ARG A CA 1
ATOM 663 C C . ARG A 1 90 ? 0.323 -15.219 -16.670 1.00 93.38 90 ARG A C 1
ATOM 665 O O . ARG A 1 90 ? 0.293 -16.021 -17.601 1.00 93.38 90 ARG A O 1
ATOM 672 N N . GLN A 1 91 ? 0.627 -15.579 -15.424 1.00 96.38 91 GLN A N 1
ATOM 673 C CA . GLN A 1 91 ? 1.010 -16.935 -15.005 1.00 96.38 91 GLN A CA 1
ATOM 674 C C . GLN A 1 91 ? -0.077 -17.971 -15.334 1.00 96.38 91 GLN A C 1
ATOM 676 O O . GLN A 1 91 ? 0.216 -19.071 -15.811 1.00 96.38 91 GLN A O 1
ATOM 681 N N . LEU A 1 92 ? -1.344 -17.578 -15.190 1.00 96.12 92 LEU A N 1
ATOM 682 C CA . LEU A 1 92 ? -2.524 -18.363 -15.555 1.00 96.12 92 LEU A CA 1
ATOM 683 C C . LEU A 1 92 ? -2.744 -18.492 -17.080 1.00 96.12 92 LEU A C 1
ATOM 685 O O . LEU A 1 92 ? -3.708 -19.130 -17.499 1.00 96.12 92 LEU A O 1
ATOM 689 N N . GLY A 1 93 ? -1.868 -17.938 -17.923 1.00 91.88 93 GLY A N 1
ATOM 690 C CA . GLY A 1 93 ? -1.964 -17.988 -19.389 1.00 91.88 93 GLY A CA 1
ATOM 691 C C . GLY A 1 93 ? -2.685 -16.786 -20.011 1.00 91.88 93 GLY A C 1
ATOM 692 O O . GLY A 1 93 ? -3.131 -16.852 -21.154 1.00 91.88 93 GLY A O 1
ATOM 693 N N . GLY A 1 94 ? -2.846 -15.691 -19.259 1.00 87.31 94 GLY A N 1
ATOM 694 C CA . GLY A 1 94 ? -3.474 -14.442 -19.709 1.00 87.31 94 GLY A CA 1
ATOM 695 C C . GLY A 1 94 ? -5.007 -14.429 -19.651 1.00 87.31 94 GLY A C 1
ATOM 696 O O . GLY A 1 94 ? -5.615 -13.371 -19.829 1.00 87.31 94 GLY A O 1
ATOM 697 N N . SER A 1 95 ? -5.642 -15.570 -19.362 1.00 85.00 95 SER A N 1
ATOM 698 C CA . SER A 1 95 ? -7.099 -15.719 -19.278 1.00 85.00 95 SER A CA 1
ATOM 699 C C . SER A 1 95 ? -7.542 -16.277 -17.926 1.00 85.00 95 SER A C 1
ATOM 701 O O . SER A 1 95 ? -7.188 -17.392 -17.554 1.00 85.00 95 SER A O 1
ATOM 703 N N . LEU A 1 96 ? -8.391 -15.530 -17.214 1.00 85.56 96 LEU A N 1
ATOM 704 C CA . LEU A 1 96 ? -8.994 -15.981 -15.951 1.00 85.56 96 LEU A CA 1
ATOM 705 C C . LEU A 1 96 ? -10.220 -16.882 -16.156 1.00 85.56 96 LEU A C 1
ATOM 707 O O . LEU A 1 96 ? -10.611 -17.612 -15.247 1.00 85.56 96 LEU A O 1
ATOM 711 N N . SER A 1 97 ? -10.847 -16.845 -17.335 1.00 86.06 97 SER A N 1
ATOM 712 C CA . SER A 1 97 ? -12.008 -17.689 -17.642 1.00 86.06 97 SER A CA 1
ATOM 713 C C . SER A 1 97 ? -11.605 -19.117 -18.010 1.00 86.06 97 SER A C 1
ATOM 715 O O . SER A 1 97 ? -12.358 -20.050 -17.724 1.00 86.06 97 SER A O 1
ATOM 717 N N . ALA A 1 98 ? -10.412 -19.285 -18.587 1.00 88.94 98 ALA A N 1
ATOM 718 C CA . ALA A 1 98 ? -9.823 -20.571 -18.944 1.00 88.94 98 ALA A CA 1
ATOM 719 C C . ALA A 1 98 ? -8.313 -20.588 -18.622 1.00 88.94 98 ALA A C 1
ATOM 721 O O . ALA A 1 98 ? -7.502 -20.434 -19.537 1.00 88.94 98 ALA A O 1
ATOM 722 N N . PRO A 1 99 ? -7.934 -20.741 -17.339 1.00 94.56 99 PRO A N 1
ATOM 723 C CA . PRO A 1 99 ? -6.531 -20.769 -16.934 1.00 94.56 99 PRO A CA 1
ATOM 724 C C . PRO A 1 99 ? -5.787 -22.000 -17.472 1.00 94.56 99 PRO A C 1
ATOM 726 O O . PRO A 1 99 ? -6.325 -23.107 -17.445 1.00 94.56 99 PRO A O 1
ATOM 729 N N . VAL A 1 100 ? -4.544 -21.806 -17.921 1.00 94.56 100 VAL A N 1
ATOM 730 C CA . VAL A 1 100 ? -3.687 -22.836 -18.553 1.00 94.56 100 VAL A CA 1
ATOM 731 C C . VAL A 1 100 ? -2.418 -23.132 -17.741 1.00 94.56 100 VAL A C 1
ATOM 733 O O . VAL A 1 100 ? -1.773 -24.156 -17.949 1.00 94.56 100 VAL A O 1
ATOM 736 N N . MET A 1 101 ? -2.063 -22.285 -16.771 1.00 96.81 101 MET A N 1
ATOM 737 C CA . MET A 1 101 ? -0.907 -22.489 -15.877 1.00 96.81 101 MET A CA 1
ATOM 738 C C . MET A 1 101 ? 0.458 -22.542 -16.599 1.00 96.81 101 MET A C 1
ATOM 740 O O . MET A 1 101 ? 1.344 -23.302 -16.214 1.00 96.81 101 MET A O 1
ATOM 744 N N . ASN A 1 102 ? 0.650 -21.771 -17.672 1.00 96.19 102 ASN A N 1
ATOM 745 C CA . ASN A 1 102 ? 1.835 -21.868 -18.539 1.00 96.19 102 ASN A CA 1
ATOM 746 C C . ASN A 1 102 ? 2.713 -20.601 -18.595 1.00 96.19 102 ASN A C 1
ATOM 748 O O . ASN A 1 102 ? 3.662 -20.545 -19.379 1.00 96.19 102 ASN A O 1
ATOM 752 N N . GLY A 1 103 ? 2.414 -19.587 -17.776 1.00 96.38 103 GLY A N 1
ATOM 753 C CA . GLY A 1 103 ? 3.097 -18.291 -17.809 1.00 96.38 103 GLY A CA 1
ATOM 754 C C . GLY A 1 103 ? 4.123 -18.043 -16.700 1.00 96.38 103 GLY A C 1
ATOM 755 O O . GLY A 1 103 ? 4.717 -16.971 -16.687 1.00 96.38 103 GLY A O 1
ATOM 756 N N . PHE A 1 104 ? 4.352 -18.980 -15.773 1.00 97.00 104 PHE A N 1
ATOM 757 C CA . PHE A 1 104 ? 5.159 -18.746 -14.561 1.00 97.00 104 PHE A CA 1
ATOM 758 C C . PHE A 1 104 ? 6.614 -18.376 -14.859 1.00 97.00 104 PHE A C 1
ATOM 760 O O . PHE A 1 104 ? 7.174 -17.450 -14.276 1.00 97.00 104 PHE A O 1
ATOM 767 N N . VAL A 1 105 ? 7.235 -19.077 -15.807 1.00 96.19 105 VAL A N 1
ATOM 768 C CA . VAL A 1 105 ? 8.637 -18.825 -16.176 1.00 96.19 105 VAL A CA 1
ATOM 769 C C . VAL A 1 105 ? 8.775 -17.560 -17.019 1.00 96.19 105 VAL A C 1
ATOM 771 O O . VAL A 1 105 ? 9.756 -16.840 -16.856 1.00 96.19 105 VAL A O 1
ATOM 774 N N . ALA A 1 106 ? 7.815 -17.285 -17.905 1.00 95.44 106 ALA A N 1
ATOM 775 C CA . ALA A 1 106 ? 7.806 -16.071 -18.718 1.00 95.44 106 ALA A CA 1
ATOM 776 C C . ALA A 1 106 ? 7.655 -14.820 -17.840 1.00 95.44 106 ALA A C 1
ATOM 778 O O . ALA A 1 106 ? 8.405 -13.864 -17.997 1.00 95.44 106 ALA A O 1
ATOM 779 N N . ASP A 1 107 ? 6.761 -14.873 -16.854 1.00 94.88 107 ASP A N 1
ATOM 780 C CA . ASP A 1 107 ? 6.575 -13.815 -15.864 1.00 94.88 107 ASP A CA 1
ATOM 781 C C . ASP A 1 107 ? 7.860 -13.538 -15.058 1.00 94.88 107 ASP A C 1
ATOM 783 O O . ASP A 1 107 ? 8.336 -12.403 -14.979 1.00 94.88 107 ASP A O 1
ATOM 787 N N . ALA A 1 108 ? 8.513 -14.594 -14.556 1.00 91.56 108 ALA A N 1
ATOM 788 C CA . ALA A 1 108 ? 9.801 -14.467 -13.875 1.00 91.56 108 ALA A CA 1
ATOM 789 C C . ALA A 1 108 ? 10.921 -13.950 -14.800 1.00 91.56 108 ALA A C 1
ATOM 791 O O . ALA A 1 108 ? 11.795 -13.200 -14.361 1.00 91.56 108 ALA A O 1
ATOM 792 N N . TYR A 1 109 ? 10.920 -14.345 -16.076 1.00 92.19 109 TYR A N 1
ATOM 793 C CA . TYR A 1 109 ? 11.861 -13.840 -17.074 1.00 92.19 109 TYR A CA 1
ATOM 794 C C . TYR A 1 109 ? 11.685 -12.333 -17.286 1.00 92.19 109 TYR A C 1
ATOM 796 O O . TYR A 1 109 ? 12.674 -11.599 -17.239 1.00 92.19 109 TYR A O 1
ATOM 804 N N . ASP A 1 110 ? 10.446 -11.865 -17.446 1.00 90.81 110 ASP A N 1
ATOM 805 C CA . ASP A 1 110 ? 10.137 -10.452 -17.661 1.00 90.81 110 ASP A CA 1
ATOM 806 C C . ASP A 1 110 ? 10.589 -9.582 -16.482 1.00 90.81 110 ASP A C 1
ATOM 808 O O . ASP A 1 110 ? 11.209 -8.537 -16.706 1.00 90.81 110 ASP A O 1
ATOM 812 N N . LYS A 1 111 ? 10.379 -10.050 -15.243 1.00 87.56 111 LYS A N 1
ATOM 813 C CA . LYS A 1 111 ? 10.847 -9.371 -14.023 1.00 87.56 111 LYS A CA 1
ATOM 814 C C . LYS A 1 111 ? 12.372 -9.249 -13.962 1.00 87.56 111 LYS A C 1
ATOM 816 O O . LYS A 1 111 ? 12.895 -8.208 -13.569 1.00 87.56 111 LYS A O 1
ATOM 821 N N . TYR A 1 112 ? 13.100 -10.308 -14.327 1.00 85.75 112 TYR A N 1
ATOM 822 C CA . TYR A 1 112 ? 14.529 -10.420 -14.009 1.00 85.75 112 TYR A CA 1
ATOM 823 C C . TYR A 1 112 ? 15.499 -10.221 -15.172 1.00 85.75 112 TYR A C 1
ATOM 825 O O . TYR A 1 112 ? 16.692 -10.044 -14.917 1.00 85.75 112 TYR A O 1
ATOM 833 N N . GLN A 1 113 ? 15.044 -10.203 -16.427 1.00 86.38 113 GLN A N 1
ATOM 834 C CA . GLN A 1 113 ? 15.932 -10.096 -17.595 1.00 86.38 113 GLN A CA 1
ATOM 835 C C . GLN A 1 113 ? 16.819 -8.839 -17.607 1.00 86.38 113 GLN A C 1
ATOM 837 O O . GLN A 1 113 ? 17.911 -8.870 -18.171 1.00 86.38 113 GLN A O 1
ATOM 842 N N . SER A 1 114 ? 16.371 -7.742 -16.989 1.00 81.25 114 SER A N 1
ATOM 843 C CA . SER A 1 114 ? 17.115 -6.478 -16.886 1.00 81.25 114 SER A CA 1
ATOM 844 C C . SER A 1 114 ? 17.923 -6.347 -15.590 1.00 81.25 114 SER A C 1
ATOM 846 O O . SER A 1 114 ? 18.784 -5.472 -15.494 1.00 81.25 114 SER A O 1
ATOM 848 N N . VAL A 1 115 ? 17.649 -7.201 -14.599 1.00 75.06 115 VAL A N 1
ATOM 849 C CA . VAL A 1 115 ? 18.203 -7.116 -13.239 1.00 75.06 115 VAL A CA 1
ATOM 850 C C . VAL A 1 115 ? 19.330 -8.124 -13.039 1.00 75.06 115 VAL A C 1
ATOM 852 O O . VAL A 1 115 ? 20.352 -7.811 -12.430 1.00 75.06 115 VAL A O 1
ATOM 855 N N . PHE A 1 116 ? 19.158 -9.350 -13.535 1.00 74.94 116 PHE A N 1
ATOM 856 C CA . PHE A 1 116 ? 20.121 -10.429 -13.340 1.00 74.94 116 PHE A CA 1
ATOM 857 C C . PHE A 1 116 ? 21.104 -10.547 -14.497 1.00 74.94 116 PHE A C 1
ATOM 859 O O . PHE A 1 116 ? 20.827 -10.196 -15.641 1.00 74.94 116 PHE A O 1
ATOM 866 N N . ASN A 1 117 ? 22.280 -11.089 -14.185 1.00 75.19 117 ASN A N 1
ATOM 867 C CA . ASN A 1 117 ? 23.292 -11.371 -15.187 1.00 75.19 117 ASN A CA 1
ATOM 868 C C . ASN A 1 117 ? 22.738 -12.406 -16.198 1.00 75.19 117 ASN A C 1
ATOM 870 O O . ASN A 1 117 ? 22.270 -13.475 -15.789 1.00 75.19 117 ASN A O 1
ATOM 874 N N . PRO A 1 118 ? 22.809 -12.141 -17.518 1.00 80.62 118 PRO A N 1
ATOM 875 C CA . PRO A 1 118 ? 22.305 -13.056 -18.542 1.00 80.62 118 PRO A CA 1
ATOM 876 C C . PRO A 1 118 ? 22.850 -14.489 -18.448 1.00 80.62 118 PRO A C 1
ATOM 878 O O . PRO A 1 118 ? 22.147 -15.432 -18.806 1.00 80.62 118 PRO A O 1
ATOM 881 N N . ALA A 1 119 ? 24.072 -14.682 -17.935 1.00 75.38 119 ALA A N 1
ATOM 882 C CA . ALA A 1 119 ? 24.673 -16.009 -17.753 1.00 75.38 119 ALA A CA 1
ATOM 883 C C . ALA A 1 119 ? 23.950 -16.879 -16.701 1.00 75.38 119 ALA A C 1
ATOM 885 O O . ALA A 1 119 ? 24.113 -18.097 -16.669 1.00 75.38 119 ALA A O 1
ATOM 886 N N . THR A 1 120 ? 23.152 -16.244 -15.847 1.00 73.00 120 THR A N 1
ATOM 887 C CA . THR A 1 120 ? 22.649 -16.766 -14.565 1.00 73.00 120 THR A CA 1
ATOM 888 C C . THR A 1 120 ? 21.131 -16.765 -14.551 1.00 73.00 120 THR A C 1
ATOM 890 O O . THR A 1 120 ? 20.512 -17.588 -13.880 1.00 73.00 120 THR A O 1
ATOM 893 N N . LEU A 1 121 ? 20.538 -15.875 -15.352 1.00 80.62 121 LEU A N 1
ATOM 894 C CA . LEU A 1 121 ? 19.109 -15.650 -15.500 1.00 80.62 121 LEU A CA 1
ATOM 895 C C . LEU A 1 121 ? 18.325 -16.955 -15.649 1.00 80.62 121 LEU A C 1
ATOM 897 O O . LEU A 1 121 ? 17.414 -17.198 -14.867 1.00 80.62 121 LEU A O 1
ATOM 901 N N . GLY A 1 122 ? 18.716 -17.829 -16.586 1.00 80.50 122 GLY A N 1
ATOM 902 C CA . GLY A 1 122 ? 18.017 -19.098 -16.824 1.00 80.50 122 GLY A CA 1
ATOM 903 C C . GLY A 1 122 ? 17.972 -20.009 -15.591 1.00 80.50 122 GLY A C 1
ATOM 904 O O . GLY A 1 122 ? 16.949 -20.626 -15.301 1.00 80.50 122 GLY A O 1
ATOM 905 N N . ARG A 1 123 ? 19.060 -20.050 -14.813 1.00 77.75 123 ARG A N 1
ATOM 906 C CA . ARG A 1 123 ? 19.121 -20.794 -13.549 1.00 77.75 123 ARG A CA 1
ATOM 907 C C . ARG A 1 123 ? 18.270 -20.120 -12.473 1.00 77.75 123 ARG A C 1
ATOM 909 O O . ARG A 1 123 ? 17.570 -20.831 -11.756 1.00 77.75 123 ARG A O 1
ATOM 916 N N . SER A 1 124 ? 18.302 -18.793 -12.366 1.00 77.75 124 SER A N 1
ATOM 917 C CA . SER A 1 124 ? 17.526 -18.055 -11.367 1.00 77.75 124 SER A CA 1
ATOM 918 C C . SER A 1 124 ? 16.021 -18.195 -11.598 1.00 77.75 124 SER A C 1
ATOM 920 O O . SER A 1 124 ? 15.320 -18.594 -10.675 1.00 77.75 124 SER A O 1
ATOM 922 N N . ILE A 1 125 ? 15.533 -17.970 -12.823 1.00 86.56 125 ILE A N 1
ATOM 923 C CA . ILE A 1 125 ? 14.097 -18.070 -13.141 1.00 86.56 125 ILE A CA 1
ATOM 924 C C . ILE A 1 125 ? 13.585 -19.510 -13.077 1.00 86.56 125 ILE A C 1
ATOM 926 O O . ILE A 1 125 ? 12.420 -19.721 -12.770 1.00 86.56 125 ILE A O 1
ATOM 930 N N . SER A 1 126 ? 14.447 -20.518 -13.279 1.00 87.25 126 SER A N 1
ATOM 931 C CA . SER A 1 126 ? 14.044 -21.927 -13.132 1.00 87.25 126 SER A CA 1
ATOM 932 C C . SER A 1 126 ? 13.567 -22.288 -11.722 1.00 87.25 126 SER A C 1
ATOM 934 O O . SER A 1 126 ? 12.915 -23.313 -11.545 1.00 87.25 126 SER A O 1
ATOM 936 N N . GLN A 1 127 ? 13.862 -21.452 -10.718 1.00 86.25 127 GLN A N 1
ATOM 937 C CA . GLN A 1 127 ? 13.409 -21.652 -9.343 1.00 86.25 127 GLN A CA 1
ATOM 938 C C . GLN A 1 127 ? 11.881 -21.640 -9.204 1.00 86.25 127 GLN A C 1
ATOM 940 O O . GLN A 1 127 ? 11.378 -22.347 -8.334 1.00 86.25 127 GLN A O 1
ATOM 945 N N . VAL A 1 128 ? 11.138 -20.939 -10.077 1.00 91.88 128 VAL A N 1
ATOM 946 C CA . VAL A 1 128 ? 9.659 -20.980 -10.051 1.00 91.88 128 VAL A CA 1
ATOM 947 C C . VAL A 1 128 ? 9.106 -22.379 -10.338 1.00 91.88 128 VAL A C 1
ATOM 949 O O . VAL A 1 128 ? 8.016 -22.704 -9.886 1.00 91.88 128 VAL A O 1
ATOM 952 N N . MET A 1 129 ? 9.879 -23.218 -11.042 1.00 94.69 129 MET A N 1
ATOM 953 C CA . MET A 1 129 ? 9.544 -24.603 -11.404 1.00 94.69 129 MET A CA 1
ATOM 954 C C . MET A 1 129 ? 10.203 -25.631 -10.470 1.00 94.69 129 MET A C 1
ATOM 956 O O . MET A 1 129 ? 10.408 -26.786 -10.853 1.00 94.69 129 MET A O 1
ATOM 960 N N . ARG A 1 130 ? 10.615 -25.235 -9.262 1.00 90.62 130 ARG A N 1
ATOM 961 C CA . ARG A 1 130 ? 11.171 -26.173 -8.278 1.00 90.62 130 ARG A CA 1
ATOM 962 C C . ARG A 1 130 ? 10.114 -26.656 -7.304 1.00 90.62 130 ARG A C 1
ATOM 964 O O . ARG A 1 130 ? 9.127 -25.968 -7.078 1.00 90.62 130 ARG A O 1
ATOM 971 N N . HIS A 1 131 ? 10.357 -27.811 -6.699 1.00 90.88 131 HIS A N 1
ATOM 972 C CA . HIS A 1 131 ? 9.592 -28.307 -5.561 1.00 90.88 131 HIS A CA 1
ATOM 973 C C . HIS A 1 131 ? 10.515 -28.949 -4.521 1.00 90.88 131 HIS A C 1
ATOM 975 O O . HIS A 1 131 ? 11.591 -29.467 -4.846 1.00 90.88 131 HIS A O 1
ATOM 981 N N . PHE A 1 132 ? 10.085 -28.961 -3.263 1.00 89.12 132 PHE A N 1
ATOM 982 C CA . PHE A 1 132 ? 10.806 -29.651 -2.202 1.00 89.12 132 PHE A CA 1
ATOM 983 C C . PHE A 1 132 ? 10.613 -31.172 -2.315 1.00 89.12 132 PHE A C 1
ATOM 985 O O . PHE A 1 132 ? 9.508 -31.643 -2.596 1.00 89.12 132 PHE A O 1
ATOM 992 N N . PRO A 1 133 ? 11.671 -31.983 -2.132 1.00 89.06 133 PRO A N 1
ATOM 993 C CA . PRO A 1 133 ? 11.535 -33.432 -2.057 1.00 89.06 133 PRO A CA 1
ATOM 994 C C . PRO A 1 133 ? 10.797 -33.868 -0.789 1.00 89.06 133 PRO A C 1
ATOM 996 O O . PRO A 1 133 ? 10.993 -33.301 0.285 1.00 89.06 133 PRO A O 1
ATOM 999 N N . ALA A 1 134 ? 10.013 -34.941 -0.893 1.00 89.06 134 ALA A N 1
ATOM 1000 C CA . ALA A 1 134 ? 9.292 -35.522 0.233 1.00 89.06 134 ALA A CA 1
ATOM 1001 C C . ALA A 1 134 ? 10.243 -36.120 1.285 1.00 89.06 134 ALA A C 1
ATOM 1003 O O . ALA A 1 134 ? 10.668 -37.276 1.172 1.00 89.06 134 ALA A O 1
ATOM 1004 N N . ASP A 1 135 ? 10.521 -35.358 2.340 1.00 86.31 135 ASP A N 1
ATOM 1005 C CA . ASP A 1 135 ? 11.380 -35.758 3.457 1.00 86.31 135 ASP A CA 1
ATOM 1006 C C . ASP A 1 135 ? 10.797 -35.309 4.806 1.00 86.31 135 ASP A C 1
ATOM 1008 O O . ASP A 1 135 ? 10.583 -34.120 5.033 1.00 86.31 135 ASP A O 1
ATOM 1012 N N . THR A 1 136 ? 10.544 -36.277 5.689 1.00 83.25 136 THR A N 1
ATOM 1013 C CA . THR A 1 136 ? 10.016 -36.091 7.053 1.00 83.25 136 THR A CA 1
ATOM 1014 C C . THR A 1 136 ? 11.101 -36.248 8.124 1.00 83.25 136 THR A C 1
ATOM 1016 O O . THR A 1 136 ? 10.807 -36.268 9.314 1.00 83.25 136 THR A O 1
ATOM 1019 N N . THR A 1 137 ? 12.359 -36.456 7.737 1.00 82.69 137 THR A N 1
ATOM 1020 C CA . THR A 1 137 ? 13.477 -36.627 8.672 1.00 82.69 137 THR A CA 1
ATOM 1021 C C . THR A 1 137 ? 14.089 -35.277 9.031 1.00 82.69 137 THR A C 1
ATOM 1023 O O . THR A 1 137 ? 13.993 -34.325 8.269 1.00 82.69 137 THR A O 1
ATOM 1026 N N . SER A 1 138 ? 14.807 -35.175 10.150 1.00 73.50 138 SER A N 1
ATOM 1027 C CA . SER A 1 138 ? 15.494 -33.931 10.543 1.00 73.50 138 SER A CA 1
ATOM 1028 C C . SER A 1 138 ? 16.594 -33.468 9.570 1.00 73.50 138 SER A C 1
ATOM 1030 O O . SER A 1 138 ? 17.156 -32.387 9.750 1.00 73.50 138 SER A O 1
ATOM 1032 N N . THR A 1 139 ? 16.914 -34.261 8.539 1.00 72.75 139 THR A N 1
ATOM 1033 C CA . THR A 1 139 ? 17.791 -33.862 7.428 1.00 72.75 139 THR A CA 1
ATOM 1034 C C . THR A 1 139 ? 17.048 -33.203 6.263 1.00 72.75 139 THR A C 1
ATOM 1036 O O . THR A 1 139 ? 17.702 -32.621 5.395 1.00 72.75 139 THR A O 1
ATOM 1039 N N . GLY A 1 140 ? 15.714 -33.263 6.255 1.00 76.75 140 GLY A N 1
ATOM 1040 C CA . GLY A 1 140 ? 14.862 -32.628 5.257 1.00 76.75 140 GLY A CA 1
ATOM 1041 C C . GLY A 1 140 ? 14.871 -31.103 5.348 1.00 76.75 140 GLY A C 1
ATOM 1042 O O . GLY A 1 140 ? 15.293 -30.517 6.347 1.00 76.75 140 GLY A O 1
ATOM 1043 N N . ALA A 1 141 ? 14.395 -30.446 4.289 1.00 78.69 141 ALA A N 1
ATOM 1044 C CA . ALA A 1 141 ? 14.319 -28.986 4.235 1.00 78.69 141 ALA A CA 1
ATOM 1045 C C . ALA A 1 141 ? 13.166 -28.414 5.082 1.00 78.69 141 ALA A C 1
ATOM 1047 O O . ALA A 1 141 ? 13.369 -27.413 5.765 1.00 78.69 141 ALA A O 1
ATOM 1048 N N . ILE A 1 142 ? 11.999 -29.071 5.042 1.00 89.81 142 ILE A N 1
ATOM 1049 C CA . ILE A 1 142 ? 10.753 -28.689 5.738 1.00 89.81 142 ILE A CA 1
ATOM 1050 C C . ILE A 1 142 ? 10.091 -29.893 6.448 1.00 89.81 142 ILE A C 1
ATOM 1052 O O . ILE A 1 142 ? 8.958 -30.287 6.142 1.00 89.81 142 ILE A O 1
ATOM 1056 N N . PRO A 1 143 ? 10.829 -30.587 7.333 1.00 92.69 143 PRO A N 1
ATOM 1057 C CA . PRO A 1 143 ? 10.371 -31.847 7.902 1.00 92.69 143 PRO A CA 1
ATOM 1058 C C . PRO A 1 143 ? 9.161 -31.720 8.826 1.00 92.69 143 PRO A C 1
ATOM 1060 O O . PRO A 1 143 ? 8.394 -32.686 8.913 1.00 92.69 143 PRO A O 1
ATOM 1063 N N . ALA A 1 144 ? 8.947 -30.580 9.488 1.00 96.12 144 ALA A N 1
ATOM 1064 C CA . ALA A 1 144 ? 7.793 -30.403 10.360 1.00 96.12 144 ALA A CA 1
ATOM 1065 C C . ALA A 1 144 ? 6.501 -30.351 9.543 1.00 96.12 144 ALA A C 1
ATOM 1067 O O . ALA A 1 144 ? 5.575 -31.116 9.821 1.00 96.12 144 ALA A O 1
ATOM 1068 N N . LEU A 1 145 ? 6.465 -29.534 8.486 1.00 96.88 145 LEU A N 1
ATOM 1069 C CA . LEU A 1 145 ? 5.326 -29.424 7.581 1.00 96.88 145 LEU A CA 1
ATOM 1070 C C . LEU A 1 145 ? 5.020 -30.757 6.883 1.00 96.88 145 LEU A C 1
ATOM 1072 O O . LEU A 1 145 ? 3.871 -31.200 6.888 1.00 96.88 145 LEU A O 1
ATOM 1076 N N . HIS A 1 146 ? 6.031 -31.444 6.339 1.00 96.19 146 HIS A N 1
ATOM 1077 C CA . HIS A 1 146 ? 5.832 -32.758 5.716 1.00 96.19 146 HIS A CA 1
ATOM 1078 C C . HIS A 1 146 ? 5.341 -33.816 6.710 1.00 96.19 146 HIS A C 1
ATOM 1080 O O . HIS A 1 146 ? 4.511 -34.664 6.370 1.00 96.19 146 HIS A O 1
ATOM 1086 N N . THR A 1 147 ? 5.835 -33.789 7.948 1.00 96.94 147 THR A N 1
ATOM 1087 C CA . THR A 1 147 ? 5.355 -34.707 8.987 1.00 96.94 147 THR A CA 1
ATOM 1088 C C . THR A 1 147 ? 3.910 -34.392 9.348 1.00 96.94 147 THR A C 1
ATOM 1090 O O . THR A 1 147 ? 3.090 -35.300 9.405 1.00 96.94 147 THR A O 1
ATOM 1093 N N . LEU A 1 148 ? 3.558 -33.118 9.515 1.00 97.25 148 LEU A N 1
ATOM 1094 C CA . LEU A 1 148 ? 2.181 -32.717 9.787 1.00 97.25 148 LEU A CA 1
ATOM 1095 C C . LEU A 1 148 ? 1.239 -33.177 8.659 1.00 97.25 148 LEU A C 1
ATOM 1097 O O . LEU A 1 148 ? 0.234 -33.829 8.931 1.00 97.25 148 LEU A O 1
ATOM 1101 N N . ALA A 1 149 ? 1.614 -32.936 7.400 1.00 97.06 149 ALA A N 1
ATOM 1102 C CA . ALA A 1 149 ? 0.844 -33.327 6.219 1.00 97.06 149 ALA A CA 1
ATOM 1103 C C . ALA A 1 149 ? 0.683 -34.850 6.062 1.00 97.06 149 ALA A C 1
ATOM 1105 O O . ALA A 1 149 ? -0.347 -35.317 5.589 1.00 97.06 149 ALA A O 1
ATOM 1106 N N . THR A 1 150 ? 1.683 -35.640 6.463 1.00 96.12 150 THR A N 1
ATOM 1107 C CA . THR A 1 150 ? 1.614 -37.112 6.391 1.00 96.12 150 THR A CA 1
ATOM 1108 C C . THR A 1 150 ? 0.869 -37.745 7.567 1.00 96.12 150 THR A C 1
ATOM 1110 O O . THR A 1 150 ? 0.382 -38.867 7.440 1.00 96.12 150 THR A O 1
ATOM 1113 N N . GLN A 1 151 ? 0.788 -37.066 8.715 1.00 96.62 151 GLN A N 1
ATOM 1114 C CA . GLN A 1 151 ? 0.148 -37.588 9.931 1.00 96.62 151 GLN A CA 1
ATOM 1115 C C . GLN A 1 151 ? -1.310 -37.129 10.107 1.00 96.62 151 GLN A C 1
ATOM 1117 O O . GLN A 1 151 ? -2.058 -37.738 10.883 1.00 96.62 151 GLN A O 1
ATOM 1122 N N . PHE A 1 152 ? -1.722 -36.084 9.388 1.00 97.12 152 PHE A N 1
ATOM 1123 C CA . PHE A 1 152 ? -3.048 -35.470 9.474 1.00 97.12 152 PHE A CA 1
ATOM 1124 C C . PHE A 1 152 ? -3.675 -35.252 8.087 1.00 97.12 152 PHE A C 1
ATOM 1126 O O . PHE A 1 152 ? -3.311 -35.934 7.129 1.00 97.12 152 PHE A O 1
ATOM 1133 N N . THR A 1 153 ? -4.672 -34.369 7.992 1.00 97.25 153 THR A N 1
ATOM 1134 C CA . THR A 1 153 ? -5.401 -34.106 6.752 1.00 97.25 153 THR A CA 1
ATOM 1135 C C . THR A 1 153 ? -4.667 -33.055 5.926 1.00 97.25 153 THR A C 1
ATOM 1137 O O . THR A 1 153 ? -4.535 -31.904 6.348 1.00 97.25 153 THR A O 1
ATOM 1140 N N . ILE A 1 154 ? -4.205 -33.445 4.741 1.00 97.69 154 ILE A N 1
ATOM 1141 C CA . ILE A 1 154 ? -3.698 -32.531 3.716 1.00 97.69 154 ILE A CA 1
ATOM 1142 C C . ILE A 1 154 ? -4.851 -32.143 2.786 1.00 97.69 154 ILE A C 1
ATOM 1144 O O . ILE A 1 154 ? -5.540 -33.012 2.255 1.00 97.69 154 ILE A O 1
ATOM 1148 N N . CYS A 1 155 ? -5.067 -30.842 2.598 1.00 97.38 155 CYS A N 1
ATOM 1149 C CA . CYS A 1 155 ? -6.074 -30.328 1.673 1.00 97.38 155 CYS A CA 1
ATOM 1150 C C . CYS A 1 155 ? -5.394 -30.022 0.337 1.00 97.38 155 CYS A C 1
ATOM 1152 O O . CYS A 1 155 ? -4.674 -29.030 0.222 1.00 97.38 155 CYS A O 1
ATOM 1154 N N . ASP A 1 156 ? -5.597 -30.867 -0.672 1.00 96.81 156 ASP A N 1
ATOM 1155 C CA . ASP A 1 156 ? -4.909 -30.744 -1.964 1.00 96.81 156 ASP A CA 1
ATOM 1156 C C . ASP A 1 156 ? -5.679 -29.926 -3.001 1.00 96.81 156 ASP A C 1
ATOM 1158 O O . ASP A 1 156 ? -5.276 -29.841 -4.160 1.00 96.81 156 ASP A O 1
ATOM 1162 N N . ARG A 1 157 ? -6.770 -29.278 -2.582 1.00 96.88 157 ARG A N 1
ATOM 1163 C CA . ARG A 1 157 ? -7.561 -28.345 -3.396 1.00 96.88 157 ARG A CA 1
ATOM 1164 C C . ARG A 1 157 ? -7.939 -27.077 -2.620 1.00 96.88 157 ARG A C 1
ATOM 1166 O O . ARG A 1 157 ? -9.049 -26.568 -2.762 1.00 96.88 157 ARG A O 1
ATOM 1173 N N . TRP A 1 158 ? -7.004 -26.555 -1.821 1.00 97.88 158 TRP A N 1
ATOM 1174 C CA . TRP A 1 158 ? -7.118 -25.244 -1.171 1.00 97.88 158 TRP A CA 1
ATOM 1175 C C . TRP A 1 158 ? -6.479 -24.147 -2.025 1.00 97.88 158 TRP A C 1
ATOM 1177 O O . TRP A 1 158 ? -5.291 -24.197 -2.328 1.00 97.88 158 TRP A O 1
ATOM 1187 N N . PHE A 1 159 ? -7.252 -23.143 -2.414 1.00 98.38 159 PHE A N 1
ATOM 1188 C CA . PHE A 1 159 ? -6.815 -22.063 -3.296 1.00 98.38 159 PHE A CA 1
ATOM 1189 C C . PHE A 1 159 ? -6.733 -20.735 -2.548 1.00 98.38 159 PHE A C 1
ATOM 1191 O O . PHE A 1 159 ? -7.480 -20.499 -1.594 1.00 98.38 159 PHE A O 1
ATOM 1198 N N . SER A 1 160 ? -5.853 -19.837 -2.994 1.00 98.19 160 SER A N 1
ATOM 1199 C CA . SER A 1 160 ? -5.940 -18.447 -2.556 1.00 98.19 160 SER A CA 1
ATOM 1200 C C . SER A 1 160 ? -7.280 -17.850 -3.008 1.00 98.19 160 SER A C 1
ATOM 1202 O O . SER A 1 160 ? -7.868 -18.249 -4.018 1.00 98.19 160 SER A O 1
ATOM 1204 N N . SER A 1 161 ? -7.840 -16.931 -2.223 1.00 97.25 161 SER A N 1
ATOM 1205 C CA . SER A 1 161 ? -9.205 -16.435 -2.464 1.00 97.25 161 SER A CA 1
ATOM 1206 C C . SER A 1 161 ? -9.299 -15.556 -3.709 1.00 97.25 161 SER A C 1
ATOM 1208 O O . SER A 1 161 ? -10.370 -15.455 -4.314 1.00 97.25 161 SER A O 1
ATOM 1210 N N . VAL A 1 162 ? -8.193 -14.923 -4.102 1.00 95.56 162 VAL A N 1
ATOM 1211 C CA . VAL A 1 162 ? -8.085 -14.112 -5.317 1.00 95.56 162 VAL A CA 1
ATOM 1212 C C . VAL A 1 162 ? -6.737 -14.347 -6.009 1.00 95.56 162 VAL A C 1
ATOM 1214 O O . VAL A 1 162 ? -5.740 -14.577 -5.319 1.00 95.56 162 VAL A O 1
ATOM 1217 N N . PRO A 1 163 ? -6.671 -14.264 -7.353 1.00 93.75 163 PRO A N 1
ATOM 1218 C CA . PRO A 1 163 ? -5.413 -14.348 -8.093 1.00 93.75 163 PRO A CA 1
ATOM 1219 C C . PRO A 1 163 ? -4.628 -13.042 -7.924 1.00 93.75 163 PRO A C 1
ATOM 1221 O O . PRO A 1 163 ? -4.755 -12.139 -8.739 1.00 93.75 163 PRO A O 1
ATOM 1224 N N . GLY A 1 164 ? -3.871 -12.902 -6.840 1.00 89.62 164 GLY A N 1
ATOM 1225 C CA . GLY A 1 164 ? -3.172 -11.663 -6.521 1.00 89.62 164 GLY A CA 1
ATOM 1226 C C . GLY A 1 164 ? -2.442 -11.716 -5.179 1.00 89.62 164 GLY A C 1
ATOM 1227 O O . GLY A 1 164 ? -2.312 -12.793 -4.598 1.00 89.62 164 GLY A O 1
ATOM 1228 N N . PRO A 1 165 ? -1.997 -10.557 -4.678 1.00 92.31 165 PRO A N 1
ATOM 1229 C CA . PRO A 1 165 ? -0.930 -10.498 -3.688 1.00 92.31 165 PRO A CA 1
ATOM 1230 C C . PRO A 1 165 ? -1.408 -10.780 -2.253 1.00 92.31 165 PRO A C 1
ATOM 1232 O O . PRO A 1 165 ? -2.596 -11.009 -1.985 1.00 92.31 165 PRO A O 1
ATOM 1235 N N . THR A 1 166 ? -0.463 -10.712 -1.315 1.00 93.25 166 THR A N 1
ATOM 1236 C CA . THR A 1 166 ? -0.619 -11.026 0.111 1.00 93.25 166 THR A CA 1
ATOM 1237 C C . THR A 1 166 ? -1.785 -10.324 0.803 1.00 93.25 166 THR A C 1
ATOM 1239 O O . THR A 1 166 ? -2.643 -10.980 1.398 1.00 93.25 166 THR A O 1
ATOM 1242 N N . TRP A 1 167 ? -1.853 -8.986 0.757 1.00 93.50 167 TRP A N 1
ATOM 1243 C CA . TRP A 1 167 ? -2.827 -8.234 1.565 1.00 93.50 167 TRP A CA 1
ATOM 1244 C C . TRP A 1 167 ? -4.281 -8.573 1.200 1.00 93.50 167 TRP A C 1
ATOM 1246 O O . TRP A 1 167 ? -5.044 -8.903 2.112 1.00 93.50 167 TRP A O 1
ATOM 1256 N N . PRO A 1 168 ? -4.691 -8.568 -0.087 1.00 93.88 168 PRO A N 1
ATOM 1257 C CA . PRO A 1 168 ? -6.017 -9.034 -0.482 1.00 93.88 168 PRO A CA 1
ATOM 1258 C C . PRO A 1 168 ? -6.362 -10.434 0.044 1.00 93.88 168 PRO A C 1
ATOM 1260 O O . PRO A 1 168 ? -7.457 -10.628 0.573 1.00 93.88 168 PRO A O 1
ATOM 1263 N N . ASN A 1 169 ? -5.439 -11.395 -0.051 1.00 96.81 169 ASN A N 1
ATOM 1264 C CA . ASN A 1 169 ? -5.689 -12.773 0.370 1.00 96.81 169 ASN A CA 1
ATOM 1265 C C . ASN A 1 169 ? -5.775 -12.936 1.896 1.00 96.81 169 ASN A C 1
ATOM 1267 O O . ASN A 1 169 ? -6.705 -13.586 2.382 1.00 96.81 169 ASN A O 1
ATOM 1271 N N . ARG A 1 170 ? -4.894 -12.283 2.667 1.00 95.56 170 ARG A N 1
ATOM 1272 C CA . ARG A 1 170 ? -4.979 -12.255 4.140 1.00 95.56 170 ARG A CA 1
ATOM 1273 C C . ARG A 1 170 ? -6.261 -11.583 4.630 1.00 95.56 170 ARG A C 1
ATOM 1275 O O . ARG A 1 170 ? -6.892 -12.060 5.568 1.00 95.56 170 ARG A O 1
ATOM 1282 N N . ILE A 1 171 ? -6.698 -10.508 3.976 1.00 95.62 171 ILE A N 1
ATOM 1283 C CA . ILE A 1 171 ? -7.952 -9.824 4.325 1.00 95.62 171 ILE A CA 1
ATOM 1284 C C . ILE A 1 171 ? -9.157 -10.706 3.994 1.00 95.62 171 ILE A C 1
ATOM 1286 O O . ILE A 1 171 ? -10.070 -10.815 4.812 1.00 95.62 171 ILE A O 1
ATOM 1290 N N . PHE A 1 172 ? -9.144 -11.413 2.861 1.00 95.19 172 PHE A N 1
ATOM 1291 C CA . PHE A 1 172 ? -10.173 -12.404 2.537 1.00 95.19 172 PHE A CA 1
ATOM 1292 C C . PHE A 1 172 ? -10.284 -13.499 3.604 1.00 95.19 172 PHE A C 1
ATOM 1294 O O . PHE A 1 172 ? -11.395 -13.862 3.989 1.00 95.19 172 PHE A O 1
ATOM 1301 N N . ALA A 1 173 ? -9.150 -13.970 4.130 1.00 95.75 173 ALA A N 1
ATOM 1302 C CA . ALA A 1 173 ? -9.105 -14.977 5.189 1.00 95.75 173 ALA A CA 1
ATOM 1303 C C . ALA A 1 173 ? -9.728 -14.515 6.517 1.00 95.75 173 ALA A C 1
ATOM 1305 O O . ALA A 1 173 ? -10.106 -15.353 7.331 1.00 95.75 173 ALA A O 1
ATOM 1306 N N . LEU A 1 174 ? -9.852 -13.201 6.739 1.00 97.00 174 LEU A N 1
ATOM 1307 C CA . LEU A 1 174 ? -10.342 -12.617 7.994 1.00 97.00 174 LEU A CA 1
ATOM 1308 C C . LEU A 1 174 ? -11.713 -11.931 7.865 1.00 97.00 174 LEU A C 1
ATOM 1310 O O . LEU A 1 174 ? -12.447 -11.844 8.852 1.00 97.00 174 LEU A O 1
ATOM 1314 N N . ALA A 1 175 ? -12.062 -11.440 6.675 1.00 96.38 175 ALA A N 1
ATOM 1315 C CA . ALA A 1 175 ? -13.260 -10.638 6.412 1.00 96.38 175 ALA A CA 1
ATOM 1316 C C . ALA A 1 175 ? -14.152 -11.194 5.286 1.00 96.38 175 ALA A C 1
ATOM 1318 O O . ALA A 1 175 ? -15.252 -10.689 5.081 1.00 96.38 175 ALA A O 1
ATOM 1319 N N . GLY A 1 176 ? -13.707 -12.213 4.541 1.00 95.25 176 GLY A N 1
ATOM 1320 C CA . GLY A 1 176 ? -14.476 -12.835 3.453 1.00 95.25 176 GLY A CA 1
ATOM 1321 C C . GLY A 1 176 ? -14.655 -11.967 2.201 1.00 95.25 176 GLY A C 1
ATOM 1322 O O . GLY A 1 176 ? -15.316 -12.394 1.258 1.00 95.25 176 GLY A O 1
ATOM 1323 N N . THR A 1 177 ? -14.085 -10.759 2.185 1.00 94.81 177 THR A N 1
ATOM 1324 C CA . THR A 1 177 ? -14.084 -9.822 1.056 1.00 94.81 177 THR A CA 1
ATOM 1325 C C . THR A 1 177 ? -12.959 -8.796 1.207 1.00 94.81 177 THR A C 1
ATOM 1327 O O . THR A 1 177 ? -12.522 -8.501 2.319 1.00 94.81 177 THR A O 1
ATOM 1330 N N . THR A 1 178 ? -12.540 -8.195 0.095 1.00 91.81 178 THR A N 1
ATOM 1331 C CA . THR A 1 178 ? -11.674 -7.005 0.045 1.00 91.81 178 THR A CA 1
ATOM 1332 C C . THR A 1 178 ? -12.413 -5.750 -0.437 1.00 91.81 178 THR A C 1
ATOM 1334 O O . THR A 1 178 ? -11.779 -4.725 -0.701 1.00 91.81 178 THR A O 1
ATOM 1337 N N . ARG A 1 179 ? -13.748 -5.812 -0.590 1.00 89.69 179 ARG A N 1
ATOM 1338 C CA . ARG A 1 179 ? -14.608 -4.761 -1.176 1.00 89.69 179 ARG A CA 1
ATOM 1339 C C . ARG A 1 179 ? -14.068 -4.219 -2.500 1.00 89.69 179 ARG A C 1
ATOM 1341 O O . ARG A 1 179 ? -13.937 -3.010 -2.676 1.00 89.69 179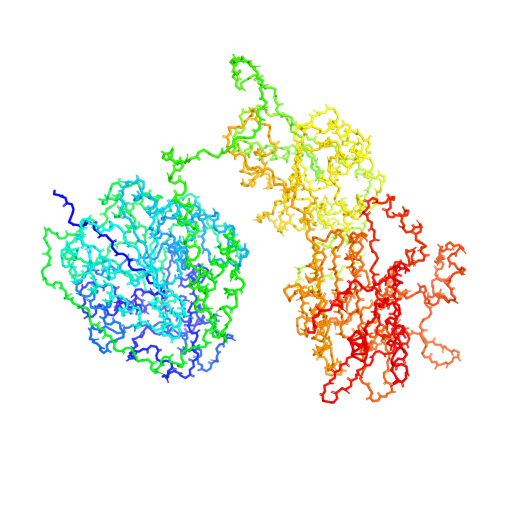 ARG A O 1
ATOM 1348 N N . GLY A 1 180 ? -13.668 -5.102 -3.405 1.00 88.12 180 GLY A N 1
ATOM 1349 C CA . GLY A 1 180 ? -13.150 -4.695 -4.709 1.00 88.12 180 GLY A CA 1
ATOM 1350 C C . GLY A 1 180 ? -11.658 -4.342 -4.755 1.00 88.12 180 GLY A C 1
ATOM 1351 O O . GLY A 1 180 ? -11.139 -4.152 -5.851 1.00 88.12 180 GLY A O 1
ATOM 1352 N N . ASN A 1 181 ? -10.929 -4.285 -3.628 1.00 88.38 181 ASN A N 1
ATOM 1353 C CA . ASN A 1 181 ? -9.484 -4.034 -3.685 1.00 88.38 181 ASN A CA 1
ATOM 1354 C C . ASN A 1 181 ? -8.697 -5.312 -4.025 1.00 88.38 181 ASN A C 1
ATOM 1356 O O . ASN A 1 181 ? -8.916 -6.369 -3.436 1.00 88.38 181 ASN A O 1
ATOM 1360 N N . LEU A 1 182 ? -7.749 -5.197 -4.953 1.00 87.81 182 LEU A N 1
ATOM 1361 C CA . LEU A 1 182 ? -6.859 -6.281 -5.395 1.00 87.81 182 LEU A CA 1
ATOM 1362 C C . LEU A 1 182 ? -5.378 -5.910 -5.307 1.00 87.81 182 LEU A C 1
ATOM 1364 O O . LEU A 1 182 ? -4.535 -6.671 -5.771 1.00 87.81 182 LEU A O 1
ATOM 1368 N N . ARG A 1 183 ? -5.057 -4.731 -4.768 1.00 84.12 183 ARG A N 1
ATOM 1369 C CA . ARG A 1 183 ? -3.709 -4.167 -4.823 1.00 84.12 183 ARG A CA 1
ATOM 1370 C C . ARG A 1 183 ? -3.074 -4.067 -3.445 1.00 84.12 183 ARG A C 1
ATOM 1372 O O . ARG A 1 183 ? -3.764 -3.829 -2.446 1.00 84.12 183 ARG A O 1
ATOM 1379 N N . MET A 1 184 ? -1.751 -4.189 -3.439 1.00 84.94 184 MET A N 1
ATOM 1380 C CA . MET A 1 184 ? -0.897 -3.723 -2.352 1.00 84.94 184 MET A CA 1
ATOM 1381 C C . MET A 1 184 ? -0.937 -2.183 -2.277 1.00 84.94 184 MET A C 1
ATOM 1383 O O . MET A 1 184 ? -1.241 -1.521 -3.274 1.00 84.94 184 MET A O 1
ATOM 1387 N N . PRO A 1 185 ? -0.694 -1.578 -1.105 1.00 80.50 185 PRO A N 1
ATOM 1388 C CA . PRO A 1 185 ? -0.604 -0.126 -0.982 1.00 80.50 185 PRO A CA 1
ATOM 1389 C C . PRO A 1 185 ? 0.598 0.444 -1.741 1.00 80.50 185 PRO A C 1
ATOM 1391 O O . PRO A 1 185 ? 1.694 -0.099 -1.682 1.00 80.50 185 PRO A O 1
ATOM 1394 N N . GLU A 1 186 ? 0.417 1.614 -2.354 1.00 70.75 186 GLU A N 1
ATOM 1395 C CA . GLU A 1 186 ? 1.493 2.372 -3.000 1.00 70.75 186 GLU A CA 1
ATOM 1396 C C . GLU A 1 186 ? 1.895 3.570 -2.121 1.00 70.75 186 GLU A C 1
ATOM 1398 O O . GLU A 1 186 ? 1.326 4.664 -2.191 1.00 70.75 186 GLU A O 1
ATOM 1403 N N . GLY A 1 187 ? 2.880 3.357 -1.250 1.00 75.50 187 GLY A N 1
ATOM 1404 C CA . GLY A 1 187 ? 3.457 4.398 -0.404 1.00 75.50 187 GLY A CA 1
ATOM 1405 C C . GLY A 1 187 ? 2.593 4.838 0.785 1.00 75.50 187 GLY A C 1
ATOM 1406 O O . GLY A 1 187 ? 1.426 4.480 0.950 1.00 75.50 187 GLY A O 1
ATOM 1407 N N . LEU A 1 188 ? 3.179 5.694 1.628 1.00 73.06 188 LEU A N 1
ATOM 1408 C CA . LEU A 1 188 ? 2.545 6.192 2.855 1.00 73.06 188 LEU A CA 1
ATOM 1409 C C . LEU A 1 188 ? 1.237 6.965 2.596 1.00 73.06 188 LEU A C 1
ATOM 1411 O O . LEU A 1 188 ? 0.295 6.871 3.381 1.00 73.06 188 LEU A O 1
ATOM 1415 N N . ALA A 1 189 ? 1.146 7.705 1.485 1.00 70.25 189 ALA A N 1
ATOM 1416 C CA . ALA A 1 189 ? -0.056 8.465 1.126 1.00 70.25 189 ALA A CA 1
ATOM 1417 C C . ALA A 1 189 ? -1.267 7.559 0.828 1.00 70.25 189 ALA A C 1
ATOM 1419 O O . ALA A 1 189 ? -2.408 7.961 1.075 1.00 70.25 189 ALA A O 1
ATOM 1420 N N . GLY A 1 190 ? -1.022 6.331 0.354 1.00 70.94 190 GLY A N 1
ATOM 1421 C CA . GLY A 1 190 ? -2.051 5.325 0.099 1.00 70.94 190 GLY A CA 1
ATOM 1422 C C . GLY A 1 190 ? -2.681 4.748 1.371 1.00 70.94 190 GLY A C 1
ATOM 1423 O O . GLY A 1 190 ? -3.807 4.256 1.316 1.00 70.94 190 GLY A O 1
ATOM 1424 N N . MET A 1 191 ? -2.021 4.868 2.532 1.00 79.56 191 MET A N 1
ATOM 1425 C CA . MET A 1 191 ? -2.491 4.250 3.778 1.00 79.56 191 MET A CA 1
ATOM 1426 C C . MET A 1 191 ? -3.811 4.832 4.276 1.00 79.56 191 MET A C 1
ATOM 1428 O O . MET A 1 191 ? -4.729 4.084 4.593 1.00 79.56 191 MET A O 1
ATOM 1432 N N . GLY A 1 192 ? -3.967 6.157 4.301 1.00 78.38 192 GLY A N 1
ATOM 1433 C CA . GLY A 1 192 ? -5.193 6.782 4.814 1.00 78.38 192 GLY A CA 1
ATOM 1434 C C . GLY A 1 192 ? -6.478 6.348 4.087 1.00 78.38 192 GLY A C 1
ATOM 1435 O O . GLY A 1 192 ? -7.455 5.990 4.750 1.00 78.38 192 GLY A O 1
ATOM 1436 N N . PRO A 1 193 ? -6.525 6.376 2.741 1.00 77.69 193 PRO A N 1
ATOM 1437 C CA . PRO A 1 193 ? -7.614 5.773 1.974 1.00 77.69 193 PRO A CA 1
ATOM 1438 C C . PRO A 1 193 ? -7.804 4.282 2.266 1.00 77.69 193 PRO A C 1
ATOM 1440 O O . PRO A 1 193 ? -8.943 3.855 2.438 1.00 77.69 193 PRO A O 1
ATOM 1443 N N . LEU A 1 194 ? -6.714 3.520 2.377 1.00 79.75 194 LEU A N 1
ATOM 1444 C CA . LEU A 1 194 ? -6.762 2.077 2.589 1.00 79.75 194 LEU A CA 1
ATOM 1445 C C . LEU A 1 194 ? -7.350 1.688 3.955 1.00 79.75 194 LEU A C 1
ATOM 1447 O O . LEU A 1 194 ? -8.212 0.816 4.012 1.00 79.75 194 LEU A O 1
ATOM 1451 N N . PHE A 1 195 ? -6.983 2.386 5.035 1.00 81.62 195 PHE A N 1
ATOM 1452 C CA . PHE A 1 195 ? -7.585 2.204 6.365 1.00 81.62 195 PHE A CA 1
ATOM 1453 C C . PHE A 1 195 ? -9.095 2.478 6.365 1.00 81.62 195 PHE A C 1
ATOM 1455 O O . PHE A 1 195 ? -9.845 1.783 7.039 1.00 81.62 195 PHE A O 1
ATOM 1462 N N . ARG A 1 196 ? -9.568 3.465 5.589 1.00 78.75 196 ARG A N 1
ATOM 1463 C CA . ARG A 1 196 ? -11.014 3.711 5.432 1.00 78.75 196 ARG A CA 1
ATOM 1464 C C . ARG A 1 196 ? -11.698 2.651 4.574 1.00 78.75 196 ARG A C 1
ATOM 1466 O O . ARG A 1 196 ? -12.861 2.340 4.806 1.00 78.75 196 ARG A O 1
ATOM 1473 N N . HIS A 1 197 ? -11.000 2.130 3.568 1.00 83.06 197 HIS A N 1
ATOM 1474 C CA . HIS A 1 197 ? -11.516 1.086 2.684 1.00 83.06 197 HIS A CA 1
ATOM 1475 C C . HIS A 1 197 ? -11.742 -0.228 3.440 1.00 83.06 197 HIS A C 1
ATOM 1477 O O . HIS A 1 197 ? -12.784 -0.865 3.285 1.00 83.06 197 HIS A O 1
ATOM 1483 N N . TYR A 1 198 ? -10.795 -0.588 4.308 1.00 87.19 198 TYR A N 1
ATOM 1484 C CA . TYR A 1 198 ? -10.831 -1.800 5.126 1.00 87.19 198 TYR A CA 1
ATOM 1485 C C . TYR A 1 198 ? -11.469 -1.618 6.508 1.00 87.19 198 TYR A C 1
ATOM 1487 O O . TYR A 1 198 ? -11.261 -2.437 7.406 1.00 87.19 198 TYR A O 1
ATOM 1495 N N . ASP A 1 199 ? -12.330 -0.609 6.656 1.00 86.75 199 ASP A N 1
ATOM 1496 C CA . ASP A 1 199 ? -13.282 -0.539 7.763 1.00 86.75 199 ASP A CA 1
ATOM 1497 C C . ASP A 1 199 ? -14.405 -1.568 7.555 1.00 86.75 199 ASP A C 1
ATOM 1499 O O . ASP A 1 199 ? -15.513 -1.271 7.096 1.00 86.75 199 ASP A O 1
ATOM 1503 N N . LEU A 1 200 ? -14.054 -2.827 7.808 1.00 87.94 200 LEU A N 1
ATOM 1504 C CA . LEU A 1 200 ? -14.818 -4.020 7.472 1.00 87.94 200 LEU A CA 1
ATOM 1505 C C . LEU A 1 200 ? -15.093 -4.875 8.710 1.00 87.94 200 LEU A C 1
ATOM 1507 O O . LEU A 1 200 ? -14.192 -5.039 9.536 1.00 87.94 200 LEU A O 1
ATOM 1511 N N . PRO A 1 201 ? -16.289 -5.487 8.821 1.00 92.00 201 PRO A N 1
ATOM 1512 C CA . PRO A 1 201 ? -16.526 -6.502 9.832 1.00 92.00 201 PRO A CA 1
ATOM 1513 C C . PRO A 1 201 ? -15.657 -7.725 9.552 1.00 92.00 201 PRO A C 1
ATOM 1515 O O . PRO A 1 201 ? -15.589 -8.222 8.428 1.00 92.00 201 PRO A O 1
ATOM 1518 N N . THR A 1 202 ? -15.019 -8.226 10.600 1.00 96.25 202 THR A N 1
ATOM 1519 C CA . THR A 1 202 ? -14.140 -9.397 10.541 1.00 96.25 202 THR A CA 1
ATOM 1520 C C . THR A 1 202 ? -14.725 -10.560 11.325 1.00 96.25 202 THR A C 1
ATOM 1522 O O . THR A 1 202 ? -15.682 -10.409 12.092 1.00 96.25 202 THR A O 1
ATOM 1525 N N . ILE A 1 203 ? -14.109 -11.732 11.198 1.00 97.06 203 ILE A N 1
ATOM 1526 C CA . ILE A 1 203 ? -14.450 -12.882 12.031 1.00 97.06 203 ILE A CA 1
ATOM 1527 C C . ILE A 1 203 ? -14.237 -12.593 13.521 1.00 97.06 203 ILE A C 1
ATOM 1529 O O . ILE A 1 203 ? -15.048 -13.013 14.339 1.00 97.06 203 ILE A O 1
ATOM 1533 N N . PHE A 1 204 ? -13.236 -11.786 13.881 1.00 97.06 204 PHE A N 1
ATOM 1534 C CA . PHE A 1 204 ? -13.022 -11.366 15.267 1.00 97.06 204 PHE A CA 1
ATOM 1535 C C . PHE A 1 204 ? -14.211 -10.567 15.804 1.00 97.06 204 PHE A C 1
ATOM 1537 O O . PHE A 1 204 ? -14.653 -10.810 16.924 1.00 97.06 204 PHE A O 1
ATOM 1544 N N . ASN A 1 205 ? -14.787 -9.676 14.988 1.00 95.19 205 ASN A N 1
ATOM 1545 C CA . ASN A 1 205 ? -15.998 -8.945 15.366 1.00 95.19 205 ASN A CA 1
ATOM 1546 C C . ASN A 1 205 ? -17.176 -9.903 15.580 1.00 95.19 205 ASN A C 1
ATOM 1548 O O . ASN A 1 205 ? -17.877 -9.782 16.577 1.00 95.19 205 ASN A O 1
ATOM 1552 N N . ARG A 1 206 ? -17.346 -10.915 14.715 1.00 96.00 206 ARG A N 1
ATOM 1553 C CA . ARG A 1 206 ? -18.407 -11.928 14.880 1.00 96.00 206 ARG A CA 1
ATOM 1554 C C . ARG A 1 206 ? -18.297 -12.686 16.201 1.00 96.00 206 ARG A C 1
ATOM 1556 O O . ARG A 1 206 ? -19.314 -12.907 16.851 1.00 96.00 206 ARG A O 1
ATOM 1563 N N . PHE A 1 207 ? -17.088 -13.088 16.587 1.00 97.25 207 PHE A N 1
ATOM 1564 C CA . PHE A 1 207 ? -16.862 -13.757 17.868 1.00 97.25 207 PHE A CA 1
ATOM 1565 C C . PHE A 1 207 ? -17.108 -12.807 19.040 1.00 97.25 207 PHE A C 1
ATOM 1567 O O . PHE A 1 207 ? -17.817 -13.176 19.975 1.00 97.25 207 PHE A O 1
ATOM 1574 N N . HIS A 1 208 ? -16.574 -11.586 18.970 1.00 94.06 208 HIS A N 1
ATOM 1575 C CA . HIS A 1 208 ? -16.744 -10.585 20.018 1.00 94.06 208 HIS A CA 1
ATOM 1576 C C . HIS A 1 208 ? -18.225 -10.262 20.269 1.00 94.06 208 HIS A C 1
ATOM 1578 O O . HIS A 1 208 ? -18.676 -10.316 21.413 1.00 94.06 208 HIS A O 1
ATOM 1584 N N . ASP A 1 209 ? -19.001 -10.031 19.206 1.00 93.62 209 ASP A N 1
ATOM 1585 C CA . ASP A 1 209 ? -20.442 -9.756 19.275 1.00 93.62 209 ASP A CA 1
ATOM 1586 C C . ASP A 1 209 ? -21.233 -10.930 19.881 1.00 93.62 209 ASP A C 1
ATOM 1588 O O . ASP A 1 209 ? -22.267 -10.733 20.521 1.00 93.62 209 ASP A O 1
ATOM 1592 N N . ALA A 1 210 ? -20.743 -12.160 19.701 1.00 95.62 210 ALA A N 1
ATOM 1593 C CA . ALA A 1 210 ? -21.319 -13.373 20.276 1.00 95.62 210 ALA A CA 1
ATOM 1594 C C . ALA A 1 210 ? -20.842 -13.665 21.714 1.00 95.62 210 ALA A C 1
ATOM 1596 O O . ALA A 1 210 ? -21.245 -14.673 22.296 1.00 95.62 210 ALA A O 1
ATOM 1597 N N . GLY A 1 211 ? -19.990 -12.814 22.298 1.00 94.62 211 GLY A N 1
ATOM 1598 C CA . GLY A 1 211 ? -19.404 -13.028 23.624 1.00 94.62 211 GLY A CA 1
ATOM 1599 C C . GLY A 1 211 ? -18.363 -14.153 23.672 1.00 94.62 211 GLY A C 1
ATOM 1600 O O . GLY A 1 211 ? -18.107 -14.702 24.743 1.00 94.62 211 GLY A O 1
ATOM 1601 N N . LEU A 1 212 ? -17.785 -14.513 22.525 1.00 95.88 212 LEU A N 1
ATOM 1602 C CA . LEU A 1 212 ? -16.732 -15.518 22.390 1.00 95.88 212 LEU A CA 1
ATOM 1603 C C . LEU A 1 212 ? -15.355 -14.852 22.400 1.00 95.88 212 LEU A C 1
ATOM 1605 O O . LEU A 1 212 ? -15.206 -13.675 22.065 1.00 95.88 212 LEU A O 1
ATOM 1609 N N . ARG A 1 213 ? -14.327 -15.609 22.781 1.00 94.94 213 ARG A N 1
ATOM 1610 C CA . ARG A 1 213 ? -12.971 -15.092 22.956 1.00 94.94 213 ARG A CA 1
ATOM 1611 C C . ARG A 1 213 ? -12.139 -15.354 21.716 1.00 94.94 213 ARG A C 1
ATOM 1613 O O . ARG A 1 213 ? -12.137 -16.447 21.149 1.00 94.94 213 ARG A O 1
ATOM 1620 N N . THR A 1 214 ? -11.351 -14.350 21.358 1.00 95.88 214 THR A N 1
ATOM 1621 C CA . THR A 1 214 ? -10.401 -14.432 20.253 1.00 95.88 214 THR A CA 1
ATOM 1622 C C . THR A 1 214 ? -9.065 -13.831 20.622 1.00 95.88 214 THR A C 1
ATOM 1624 O O . THR A 1 214 ? -9.026 -12.865 21.384 1.00 95.88 214 THR A O 1
ATOM 1627 N N . ARG A 1 215 ? -7.982 -14.348 20.040 1.00 95.31 215 ARG A N 1
ATOM 1628 C CA . ARG A 1 215 ? -6.650 -13.741 20.152 1.00 95.31 215 ARG A CA 1
ATOM 1629 C C . ARG A 1 215 ? -5.883 -13.780 18.840 1.00 95.31 215 ARG A C 1
ATOM 1631 O O . ARG A 1 215 ? -6.038 -14.691 18.035 1.00 95.31 215 ARG A O 1
ATOM 1638 N N . ILE A 1 216 ? -5.013 -12.799 18.677 1.00 96.12 216 ILE A N 1
ATOM 1639 C CA . ILE A 1 216 ? -4.010 -12.704 17.630 1.00 96.12 216 ILE A CA 1
ATOM 1640 C C . ILE A 1 216 ? -2.650 -12.725 18.316 1.00 96.12 216 ILE A C 1
ATOM 1642 O O . ILE A 1 216 ? -2.393 -11.890 19.183 1.00 96.12 216 ILE A O 1
ATOM 1646 N N . TYR A 1 217 ? -1.788 -13.657 17.929 1.00 95.38 217 TYR A N 1
ATOM 1647 C CA . TYR A 1 217 ? -0.396 -13.709 18.363 1.00 95.38 217 TYR A CA 1
ATOM 1648 C C . TYR A 1 217 ? 0.497 -13.258 17.211 1.00 95.38 217 TYR A C 1
ATOM 1650 O O . TYR A 1 217 ? 0.549 -13.921 16.181 1.00 95.38 217 TYR A O 1
ATOM 1658 N N . SER A 1 218 ? 1.177 -12.124 17.364 1.00 90.62 218 SER A N 1
ATOM 1659 C CA . SER A 1 218 ? 2.053 -11.560 16.326 1.00 90.62 218 SER A CA 1
ATOM 1660 C C . SER A 1 218 ? 3.507 -11.590 16.779 1.00 90.62 218 SER A C 1
ATOM 1662 O O . SER A 1 218 ? 3.821 -11.199 17.907 1.00 90.62 218 SER A O 1
ATOM 1664 N N . HIS A 1 219 ? 4.406 -12.077 15.922 1.00 86.25 219 HIS A N 1
ATOM 1665 C CA . HIS A 1 219 ? 5.839 -12.060 16.230 1.00 86.25 219 HIS A CA 1
ATOM 1666 C C . HIS A 1 219 ? 6.444 -10.657 16.110 1.00 86.25 219 HIS A C 1
ATOM 1668 O O . HIS A 1 219 ? 7.358 -10.323 16.869 1.00 86.25 219 HIS A O 1
ATOM 1674 N N . ASP A 1 220 ? 5.936 -9.838 15.189 1.00 81.69 220 ASP A N 1
ATOM 1675 C CA . ASP A 1 220 ? 6.311 -8.434 15.026 1.00 81.69 220 ASP A CA 1
ATOM 1676 C C . ASP A 1 220 ? 5.113 -7.532 14.668 1.00 81.69 220 ASP A C 1
ATOM 1678 O O . ASP A 1 220 ? 4.391 -7.117 15.570 1.00 81.69 220 ASP A O 1
ATOM 1682 N N . VAL A 1 221 ? 4.900 -7.190 13.396 1.00 81.44 221 VAL A N 1
ATOM 1683 C CA . VAL A 1 221 ? 3.837 -6.288 12.946 1.00 81.44 221 VAL A CA 1
ATOM 1684 C C . VAL A 1 221 ? 2.594 -7.106 12.615 1.00 81.44 221 VAL A C 1
ATOM 1686 O O . VAL A 1 221 ? 2.622 -7.954 11.730 1.00 81.44 221 VAL A O 1
ATOM 1689 N N . SER A 1 222 ? 1.477 -6.811 13.278 1.00 87.62 222 SER A N 1
ATOM 1690 C CA . SER A 1 222 ? 0.182 -7.411 12.943 1.00 87.62 222 SER A CA 1
ATOM 1691 C C . SER A 1 222 ? -0.441 -6.716 11.730 1.00 87.62 222 SER A C 1
ATOM 1693 O O . SER A 1 222 ? -0.849 -5.554 11.833 1.00 87.62 222 SER A O 1
ATOM 1695 N N . LEU A 1 223 ? -0.597 -7.417 10.598 1.00 88.62 223 LEU A N 1
ATOM 1696 C CA . LEU A 1 223 ? -1.325 -6.895 9.429 1.00 88.62 223 LEU A CA 1
ATOM 1697 C C . LEU A 1 223 ? -2.792 -6.621 9.774 1.00 88.62 223 LEU A C 1
ATOM 1699 O O . LEU A 1 223 ? -3.418 -5.709 9.234 1.00 88.62 223 LEU A O 1
ATOM 1703 N N . THR A 1 224 ? -3.329 -7.352 10.753 1.00 90.19 224 THR A N 1
ATOM 1704 C CA . THR A 1 224 ? -4.691 -7.165 11.261 1.00 90.19 224 THR A CA 1
ATOM 1705 C C . THR A 1 224 ? -4.928 -5.754 11.813 1.00 90.19 224 THR A C 1
ATOM 1707 O O . THR A 1 224 ? -6.077 -5.351 11.982 1.00 90.19 224 THR A O 1
ATOM 1710 N N . LEU A 1 225 ? -3.888 -4.961 12.107 1.00 88.88 225 LEU A N 1
ATOM 1711 C CA . LEU A 1 225 ? -4.045 -3.538 12.440 1.00 88.88 225 LEU A CA 1
ATOM 1712 C C . LEU A 1 225 ? -4.731 -2.734 11.328 1.00 88.88 225 LEU A C 1
ATOM 1714 O O . LEU A 1 225 ? -5.389 -1.751 11.646 1.00 88.88 225 LEU A O 1
ATOM 1718 N N . LEU A 1 226 ? -4.664 -3.170 10.070 1.00 88.88 226 LEU A N 1
ATOM 1719 C CA . LEU A 1 226 ? -5.365 -2.542 8.949 1.00 88.88 226 LEU A CA 1
ATOM 1720 C C . LEU A 1 226 ? -6.899 -2.627 9.058 1.00 88.88 226 LEU A C 1
ATOM 1722 O O . LEU A 1 226 ? -7.606 -1.770 8.532 1.00 88.88 226 LEU A O 1
ATOM 1726 N N . LEU A 1 227 ? -7.418 -3.648 9.748 1.00 91.19 227 LEU A N 1
ATOM 1727 C CA . LEU A 1 227 ? -8.851 -3.910 9.898 1.00 91.19 227 LEU A CA 1
ATOM 1728 C C . LEU A 1 227 ? -9.402 -3.111 11.085 1.00 91.19 227 LEU A C 1
ATOM 1730 O O . LEU A 1 227 ? -9.486 -3.621 12.205 1.00 91.19 227 LEU A O 1
ATOM 1734 N N . THR A 1 228 ? -9.772 -1.850 10.861 1.00 87.62 228 THR A N 1
ATOM 1735 C CA . THR A 1 228 ? -10.081 -0.869 11.923 1.00 87.62 228 THR A CA 1
ATOM 1736 C C . THR A 1 228 ? -11.189 -1.298 12.885 1.00 87.62 228 THR A C 1
ATOM 1738 O O . THR A 1 228 ? -11.127 -0.968 14.069 1.00 87.62 228 THR A O 1
ATOM 1741 N N . GLN A 1 229 ? -12.168 -2.097 12.445 1.00 87.69 229 GLN A N 1
ATOM 1742 C CA . GLN A 1 229 ? -13.230 -2.594 13.336 1.00 87.69 229 GLN A CA 1
ATOM 1743 C C . GLN A 1 229 ? -12.707 -3.514 14.444 1.00 87.69 229 GLN A C 1
ATOM 1745 O O . GLN A 1 229 ? -13.334 -3.636 15.496 1.00 87.69 229 GLN A O 1
ATOM 1750 N N . THR A 1 230 ? -11.543 -4.136 14.258 1.00 89.62 230 THR A N 1
ATOM 1751 C CA . THR A 1 230 ? -10.916 -4.983 15.282 1.00 89.62 230 THR A CA 1
ATOM 1752 C C . THR A 1 230 ? -10.297 -4.178 16.427 1.00 89.62 230 THR A C 1
ATOM 1754 O O . THR A 1 230 ? -9.976 -4.749 17.464 1.00 89.62 230 THR A O 1
ATOM 1757 N N . TRP A 1 231 ? -10.117 -2.861 16.273 1.00 86.06 231 TRP A N 1
ATOM 1758 C CA . TRP A 1 231 ? -9.535 -2.001 17.314 1.00 86.06 231 TRP A CA 1
ATOM 1759 C C . TRP A 1 231 ? -10.465 -1.815 18.508 1.00 86.06 231 TRP A C 1
ATOM 1761 O O . TRP A 1 231 ? -10.019 -1.431 19.579 1.00 86.06 231 TRP A O 1
ATOM 1771 N N . THR A 1 232 ? -11.753 -2.098 18.325 1.00 81.31 232 THR A N 1
ATOM 1772 C CA . THR A 1 232 ? -12.761 -2.046 19.389 1.00 81.31 232 THR A CA 1
ATOM 1773 C C . THR A 1 232 ? -12.763 -3.298 20.269 1.00 81.31 232 THR A C 1
ATOM 1775 O O . THR A 1 232 ? -13.402 -3.301 21.318 1.00 81.31 232 THR A O 1
ATOM 1778 N N . ILE A 1 233 ? -12.037 -4.351 19.874 1.00 85.94 233 ILE A N 1
ATOM 1779 C CA . ILE A 1 233 ? -12.004 -5.630 20.582 1.00 85.94 233 ILE A CA 1
ATOM 1780 C C . ILE A 1 233 ? -10.867 -5.597 21.616 1.00 85.94 233 ILE A C 1
ATOM 1782 O O . ILE A 1 233 ? -9.697 -5.532 21.227 1.00 85.94 233 ILE A O 1
ATOM 1786 N N . PRO A 1 234 ? -11.173 -5.650 22.925 1.00 81.81 234 PRO A N 1
ATOM 1787 C CA . PRO A 1 234 ? -10.155 -5.617 23.969 1.00 81.81 234 PRO A CA 1
ATOM 1788 C C . PRO A 1 234 ? -9.297 -6.889 23.958 1.00 81.81 234 PRO A C 1
ATOM 1790 O O . PRO A 1 234 ? -9.787 -7.974 23.648 1.00 81.81 234 PRO A O 1
ATOM 1793 N N . ASP A 1 235 ? -8.020 -6.747 24.324 1.00 82.38 235 ASP A N 1
ATOM 1794 C CA . ASP A 1 235 ? -7.049 -7.842 24.506 1.00 82.38 235 ASP A CA 1
ATOM 1795 C C . ASP A 1 235 ? -6.849 -8.760 23.281 1.00 82.38 235 ASP A C 1
ATOM 1797 O O . ASP A 1 235 ? -6.363 -9.891 23.399 1.00 82.38 235 ASP A O 1
ATOM 1801 N N . LEU A 1 236 ? -7.198 -8.272 22.084 1.00 89.25 236 LEU A N 1
ATOM 1802 C CA . LEU A 1 236 ? -7.136 -9.062 20.858 1.00 89.25 236 LEU A CA 1
ATOM 1803 C C . LEU A 1 236 ? -5.693 -9.401 20.457 1.00 89.25 236 LEU A C 1
ATOM 1805 O O . LEU A 1 236 ? -5.412 -10.553 20.148 1.00 89.25 236 LEU A O 1
ATOM 1809 N N . ARG A 1 237 ? -4.776 -8.427 20.444 1.00 89.12 237 ARG A N 1
ATOM 1810 C CA . ARG A 1 237 ? -3.399 -8.598 19.941 1.00 89.12 237 ARG A CA 1
ATOM 1811 C C . ARG A 1 237 ? -2.417 -8.850 21.075 1.00 89.12 237 ARG A C 1
ATOM 1813 O O . ARG A 1 237 ? -2.460 -8.175 22.098 1.00 89.12 237 ARG A O 1
ATOM 1820 N N . ASN A 1 238 ? -1.563 -9.850 20.889 1.00 89.31 238 ASN A N 1
ATOM 1821 C CA . ASN A 1 238 ? -0.629 -10.340 21.889 1.00 89.31 238 ASN A CA 1
ATOM 1822 C C . ASN A 1 238 ? 0.726 -10.680 21.235 1.00 89.31 238 ASN A C 1
ATOM 1824 O O . ASN A 1 238 ? 0.758 -11.178 20.107 1.00 89.31 238 ASN A O 1
ATOM 1828 N N . PRO A 1 239 ? 1.850 -10.488 21.943 1.00 87.69 239 PRO A N 1
ATOM 1829 C CA . PRO A 1 239 ? 3.154 -10.969 21.498 1.00 87.69 239 PRO A CA 1
ATOM 1830 C C . PRO A 1 239 ? 3.195 -12.494 21.344 1.00 87.69 239 PRO A C 1
ATOM 1832 O O . PRO A 1 239 ? 2.742 -13.221 22.231 1.00 87.69 239 PRO A O 1
ATOM 1835 N N . ALA A 1 240 ? 3.747 -12.996 20.237 1.00 87.44 240 ALA A N 1
ATOM 1836 C CA . ALA A 1 240 ? 3.750 -14.431 19.944 1.00 87.44 240 ALA A CA 1
ATOM 1837 C C . ALA A 1 240 ? 4.564 -15.295 20.923 1.00 87.44 240 ALA A C 1
ATOM 1839 O O . ALA A 1 240 ? 4.219 -16.456 21.137 1.00 87.44 240 ALA A O 1
ATOM 1840 N N . ASP A 1 241 ? 5.571 -14.737 21.595 1.00 85.00 241 ASP A N 1
ATOM 1841 C CA . ASP A 1 241 ? 6.335 -15.413 22.653 1.00 85.00 241 ASP A CA 1
ATOM 1842 C C . ASP A 1 241 ? 5.468 -15.794 23.867 1.00 85.00 241 ASP A C 1
ATOM 1844 O O . ASP A 1 241 ? 5.801 -16.724 24.605 1.00 85.00 241 ASP A O 1
ATOM 1848 N N . ARG A 1 242 ? 4.303 -15.153 24.037 1.00 90.88 242 ARG A N 1
ATOM 1849 C CA . ARG A 1 242 ? 3.323 -15.529 25.064 1.00 90.88 242 ARG A CA 1
ATOM 1850 C C . ARG A 1 242 ? 2.506 -16.767 24.717 1.00 90.88 242 ARG A C 1
ATOM 1852 O O . ARG A 1 242 ? 1.965 -17.377 25.634 1.00 90.88 242 ARG A O 1
ATOM 1859 N N . PHE A 1 243 ? 2.411 -17.168 23.447 1.00 96.00 243 PHE A N 1
ATOM 1860 C CA . PHE A 1 243 ? 1.516 -18.251 23.018 1.00 96.00 243 PHE A CA 1
ATOM 1861 C C . PHE A 1 243 ? 1.776 -19.559 23.775 1.00 96.00 243 PHE A C 1
ATOM 1863 O O . PHE A 1 243 ? 0.861 -20.125 24.372 1.00 96.00 243 PHE A O 1
ATOM 1870 N N . ALA A 1 244 ? 3.033 -20.010 23.815 1.00 95.62 244 ALA A N 1
ATOM 1871 C CA . ALA A 1 244 ? 3.398 -21.251 24.496 1.00 95.62 244 ALA A CA 1
ATOM 1872 C C . ALA A 1 244 ? 3.111 -21.192 26.004 1.00 95.62 244 ALA A C 1
ATOM 1874 O O . ALA A 1 244 ? 2.655 -22.174 26.592 1.00 95.62 244 ALA A O 1
ATOM 1875 N N . GLN A 1 245 ? 3.334 -20.031 26.625 1.00 93.88 245 GLN A N 1
ATOM 1876 C CA . GLN A 1 245 ? 3.020 -19.820 28.033 1.00 93.88 245 GLN A CA 1
ATOM 1877 C C . GLN A 1 245 ? 1.507 -19.854 28.283 1.00 93.88 245 GLN A C 1
ATOM 1879 O O . GLN A 1 245 ? 1.062 -20.537 29.205 1.00 93.88 245 GLN A O 1
ATOM 1884 N N . ASP A 1 246 ? 0.723 -19.149 27.468 1.00 94.44 246 ASP A N 1
ATOM 1885 C CA . ASP A 1 246 ? -0.733 -19.088 27.594 1.00 94.44 246 ASP A CA 1
ATOM 1886 C C . ASP A 1 246 ? -1.353 -20.481 27.412 1.00 94.44 246 ASP A C 1
ATOM 1888 O O . ASP A 1 246 ? -2.220 -20.873 28.191 1.00 94.44 246 ASP A O 1
ATOM 1892 N N . VAL A 1 247 ? -0.856 -21.270 26.453 1.00 96.69 247 VAL A N 1
ATOM 1893 C CA . VAL A 1 247 ? -1.259 -22.671 26.267 1.00 96.69 247 VAL A CA 1
ATOM 1894 C C . VAL A 1 247 ? -0.892 -23.527 27.481 1.00 96.69 247 VAL A C 1
ATOM 1896 O O . VAL A 1 247 ? -1.727 -24.290 27.963 1.00 96.69 247 VAL A O 1
ATOM 1899 N N . ALA A 1 248 ? 0.328 -23.404 28.008 1.00 93.38 248 ALA A N 1
ATOM 1900 C CA . ALA A 1 248 ? 0.790 -24.223 29.128 1.00 93.38 248 ALA A CA 1
ATOM 1901 C C . ALA A 1 248 ? 0.082 -23.905 30.459 1.00 93.38 248 ALA A C 1
ATOM 1903 O O . ALA A 1 248 ? -0.016 -24.774 31.325 1.00 93.38 248 ALA A O 1
ATOM 1904 N N . GLN A 1 249 ? -0.376 -22.663 30.649 1.00 88.19 249 GLN A N 1
ATOM 1905 C CA . GLN A 1 249 ? -0.932 -22.181 31.920 1.00 88.19 249 GLN A CA 1
ATOM 1906 C C . GLN A 1 249 ? -2.466 -22.163 31.963 1.00 88.19 249 GLN A C 1
ATOM 1908 O O . GLN A 1 249 ? -3.031 -22.043 33.052 1.00 88.19 249 GLN A O 1
ATOM 1913 N N . CYS A 1 250 ? -3.150 -22.276 30.821 1.00 90.75 250 CYS A N 1
ATOM 1914 C CA . CYS A 1 250 ? -4.610 -22.253 30.772 1.00 90.75 250 CYS A CA 1
ATOM 1915 C C . CYS A 1 250 ? -5.238 -23.639 30.962 1.00 90.75 250 CYS A C 1
ATOM 1917 O O . CYS A 1 250 ? -4.683 -24.679 30.591 1.00 90.75 250 CYS A O 1
ATOM 1919 N N . LYS A 1 251 ? -6.457 -23.646 31.504 1.00 93.44 251 LYS A N 1
ATOM 1920 C CA . LYS A 1 251 ? -7.373 -24.768 31.307 1.00 93.44 251 LYS A CA 1
ATOM 1921 C C . LYS A 1 251 ? -8.034 -24.637 29.931 1.00 93.44 251 LYS A C 1
ATOM 1923 O O . LYS A 1 251 ? -8.188 -23.505 29.469 1.00 93.44 251 LYS A O 1
ATOM 1928 N N . PRO A 1 252 ? -8.467 -25.739 29.290 1.00 92.81 252 PRO A N 1
ATOM 1929 C CA . PRO A 1 252 ? -9.113 -25.670 27.980 1.00 92.81 252 PRO A CA 1
ATOM 1930 C C . PRO A 1 252 ? -10.285 -24.683 27.943 1.00 92.81 252 PRO A C 1
ATOM 1932 O O . PRO A 1 252 ? -10.360 -23.848 27.053 1.00 92.81 252 PRO A O 1
ATOM 1935 N N . GLU A 1 253 ? -11.137 -24.680 28.969 1.00 92.50 253 GLU A N 1
ATOM 1936 C CA . GLU A 1 253 ? -12.274 -23.763 29.064 1.00 92.50 253 GLU A CA 1
ATOM 1937 C C . GLU A 1 253 ? -11.890 -22.278 29.155 1.00 92.50 253 GLU A C 1
ATOM 1939 O O . GLU A 1 253 ? -12.735 -21.426 28.892 1.00 92.50 253 GLU A O 1
ATOM 1944 N N . ASP A 1 254 ? -10.642 -21.952 29.500 1.00 93.06 254 ASP A N 1
ATOM 1945 C CA . ASP A 1 254 ? -10.123 -20.585 29.604 1.00 93.06 254 ASP A CA 1
ATOM 1946 C C . ASP A 1 254 ? -9.430 -20.116 28.308 1.00 93.06 254 ASP A C 1
ATOM 1948 O O . ASP A 1 254 ? -9.205 -18.915 28.129 1.00 93.06 254 ASP A O 1
ATOM 1952 N N . PHE A 1 255 ? -9.110 -21.042 27.396 1.00 96.12 255 PHE A N 1
ATOM 1953 C CA . PHE A 1 255 ? -8.436 -20.743 26.134 1.00 96.12 255 PHE A CA 1
ATOM 1954 C C . PHE A 1 255 ? -9.411 -20.142 25.100 1.00 96.12 255 PHE A C 1
ATOM 1956 O O . PHE A 1 255 ? -10.580 -20.534 25.068 1.00 96.12 255 PHE A O 1
ATOM 1963 N N . PRO A 1 256 ? -8.974 -19.195 24.242 1.00 96.75 256 PRO A N 1
ATOM 1964 C CA . PRO A 1 256 ? -9.850 -18.590 23.242 1.00 96.75 256 PRO A CA 1
ATOM 1965 C C . PRO A 1 256 ? -10.421 -19.604 22.249 1.00 96.75 256 PRO A C 1
ATOM 1967 O O . PRO A 1 256 ? -9.751 -20.558 21.856 1.00 96.75 256 PRO A O 1
ATOM 1970 N N . GLU A 1 257 ? -11.652 -19.378 21.802 1.00 97.88 257 GLU A N 1
ATOM 1971 C CA . GLU A 1 257 ? -12.303 -20.216 20.795 1.00 97.88 257 GLU A CA 1
ATOM 1972 C C . GLU A 1 257 ? -11.643 -20.079 19.410 1.00 97.88 257 GLU A C 1
ATOM 1974 O O . GLU A 1 257 ? -11.580 -21.052 18.657 1.00 97.88 257 GLU A O 1
ATOM 1979 N N . PHE A 1 258 ? -11.102 -18.899 19.081 1.00 98.31 258 PHE A N 1
ATOM 1980 C CA . PHE A 1 258 ? -10.358 -18.671 17.839 1.00 98.31 258 PHE A CA 1
ATOM 1981 C C . PHE A 1 258 ? -9.047 -17.910 18.071 1.00 98.31 258 PHE A C 1
ATOM 1983 O O . PHE A 1 258 ? -9.013 -16.855 18.707 1.00 98.31 258 PHE A O 1
ATOM 1990 N N . VAL A 1 259 ? -7.956 -18.452 17.533 1.00 98.44 259 VAL A N 1
ATOM 1991 C CA . VAL A 1 259 ? -6.608 -17.894 17.622 1.00 98.44 259 VAL A CA 1
ATOM 1992 C C . VAL A 1 259 ? -6.000 -17.784 16.230 1.00 98.44 259 VAL A C 1
ATOM 1994 O O . VAL A 1 259 ? -5.973 -18.759 15.483 1.00 98.44 259 VAL A O 1
ATOM 1997 N N . PHE A 1 260 ? -5.459 -16.613 15.908 1.00 98.38 260 PHE A N 1
ATOM 1998 C CA . PHE A 1 260 ? -4.722 -16.363 14.672 1.00 98.38 260 PHE A CA 1
ATOM 1999 C C . PHE A 1 260 ? -3.263 -16.023 14.992 1.00 98.38 260 PHE A C 1
ATOM 2001 O O . PHE A 1 260 ? -2.999 -15.209 15.874 1.00 98.38 260 PHE A O 1
ATOM 2008 N N . ILE A 1 261 ? -2.309 -16.655 14.317 1.00 97.81 261 ILE A N 1
ATOM 2009 C CA . ILE A 1 261 ? -0.875 -16.468 14.544 1.00 97.81 261 ILE A CA 1
ATOM 2010 C C . ILE A 1 261 ? -0.254 -15.864 13.286 1.00 97.81 261 ILE A C 1
ATOM 2012 O O . ILE A 1 261 ? -0.297 -16.469 12.214 1.00 97.81 261 ILE A O 1
ATOM 2016 N N . GLU A 1 262 ? 0.339 -14.680 13.439 1.00 94.50 262 GLU A N 1
ATOM 2017 C CA . GLU A 1 262 ? 1.087 -13.988 12.390 1.00 94.50 262 GLU A CA 1
ATOM 2018 C C . GLU A 1 262 ? 2.598 -14.262 12.553 1.00 94.50 262 GLU A C 1
ATOM 2020 O O . GLU A 1 262 ? 3.138 -14.155 13.670 1.00 94.50 262 GLU A O 1
ATOM 2025 N N . PRO A 1 263 ? 3.297 -14.657 11.470 1.00 93.50 263 PRO A N 1
ATOM 2026 C CA . PRO A 1 263 ? 4.731 -14.897 11.510 1.00 93.50 263 PRO A CA 1
ATOM 2027 C C . PRO A 1 263 ? 5.504 -13.582 11.649 1.00 93.50 263 PRO A C 1
ATOM 2029 O O . PRO A 1 263 ? 4.940 -12.493 11.689 1.00 93.50 263 PRO A O 1
ATOM 2032 N N . ARG A 1 264 ? 6.822 -13.703 11.762 1.00 88.06 264 ARG A N 1
ATOM 2033 C CA . ARG A 1 264 ? 7.764 -12.592 11.765 1.00 88.06 264 ARG A CA 1
ATOM 2034 C C . ARG A 1 264 ? 8.136 -12.251 10.330 1.00 88.06 264 ARG A C 1
ATOM 2036 O O . ARG A 1 264 ? 8.754 -13.081 9.656 1.00 88.06 264 ARG A O 1
ATOM 2043 N N . TYR A 1 265 ? 7.833 -11.025 9.920 1.00 85.12 265 TYR A N 1
ATOM 2044 C CA . TYR A 1 265 ? 8.177 -10.504 8.598 1.00 85.12 265 TYR A CA 1
ATOM 2045 C C . TYR A 1 265 ? 9.524 -9.775 8.608 1.00 85.12 265 TYR A C 1
ATOM 2047 O O . TYR A 1 265 ? 10.287 -9.865 7.654 1.00 85.12 265 TYR A O 1
ATOM 2055 N N . PHE A 1 266 ? 9.846 -9.052 9.680 1.00 75.81 266 PHE A N 1
ATOM 2056 C CA . PHE A 1 266 ? 11.012 -8.177 9.784 1.00 75.81 266 PHE A CA 1
ATOM 2057 C C . PHE A 1 266 ? 12.176 -8.804 10.560 1.00 75.81 266 PHE A C 1
ATOM 2059 O O . PHE A 1 266 ? 12.045 -9.738 11.350 1.00 75.81 266 PHE A O 1
ATOM 2066 N N . LYS A 1 267 ? 13.357 -8.208 10.380 1.00 63.69 267 LYS A N 1
ATOM 2067 C CA . LYS A 1 267 ? 14.567 -8.482 11.162 1.00 63.69 267 LYS A CA 1
ATOM 2068 C C . LYS A 1 267 ? 14.649 -7.515 12.344 1.00 63.69 267 LYS A C 1
ATOM 2070 O O . LYS A 1 267 ? 15.202 -6.424 12.214 1.00 63.69 267 LYS A O 1
ATOM 2075 N N . LEU A 1 268 ? 14.091 -7.876 13.495 1.00 53.25 268 LEU A N 1
ATOM 2076 C CA . LEU A 1 268 ? 14.150 -7.051 14.706 1.00 53.25 268 LEU A CA 1
ATOM 2077 C C . LEU A 1 268 ? 14.474 -7.965 15.909 1.00 53.25 268 LEU A C 1
ATOM 2079 O O . LEU A 1 268 ? 13.700 -8.899 16.102 1.00 53.25 268 LEU A O 1
ATOM 2083 N N . PRO A 1 269 ? 15.458 -7.721 16.811 1.00 48.56 269 PRO A N 1
ATOM 2084 C CA . PRO A 1 269 ? 16.873 -7.286 16.723 1.00 48.56 269 PRO A CA 1
ATOM 2085 C C . PRO A 1 269 ? 17.836 -8.404 16.238 1.00 48.56 269 PRO A C 1
ATOM 2087 O O . PRO A 1 269 ? 17.384 -9.473 15.852 1.00 48.56 269 PRO A O 1
ATOM 2090 N N . LEU A 1 270 ? 19.167 -8.175 16.295 1.00 41.00 270 LEU A N 1
ATOM 2091 C CA . LEU A 1 270 ? 20.314 -9.010 15.827 1.00 41.00 270 LEU A CA 1
ATOM 2092 C C . LEU A 1 270 ? 20.309 -10.537 16.136 1.00 41.00 270 LEU A C 1
ATOM 2094 O O . LEU A 1 270 ? 21.231 -11.237 15.718 1.00 41.00 270 LEU A O 1
ATOM 2098 N N . ALA A 1 271 ? 19.315 -11.072 16.847 1.00 44.47 271 ALA A N 1
ATOM 2099 C CA . ALA A 1 271 ? 19.151 -12.506 17.107 1.00 44.47 271 ALA A CA 1
ATOM 2100 C C . ALA A 1 271 ? 18.075 -13.179 16.228 1.00 44.47 271 ALA A C 1
ATOM 2102 O O . ALA A 1 271 ? 18.112 -14.396 16.045 1.00 44.47 271 ALA A O 1
ATOM 2103 N N . ASP A 1 272 ? 17.151 -12.403 15.662 1.00 61.62 272 ASP A N 1
ATOM 2104 C CA . ASP A 1 272 ? 15.824 -12.874 15.287 1.00 61.62 272 ASP A CA 1
ATOM 2105 C C . ASP A 1 272 ? 15.510 -12.608 13.803 1.00 61.62 272 ASP A C 1
ATOM 2107 O O . ASP A 1 272 ? 15.536 -11.475 13.327 1.00 61.62 272 ASP A O 1
ATOM 2111 N N . LYS A 1 273 ? 15.254 -13.683 13.045 1.00 73.38 273 LYS A N 1
ATOM 2112 C CA . LYS A 1 273 ? 15.113 -13.676 11.575 1.00 73.38 273 LYS A CA 1
ATOM 2113 C C . LYS A 1 273 ? 13.666 -13.921 11.138 1.00 73.38 273 LYS A C 1
ATOM 2115 O O . LYS A 1 273 ? 12.951 -14.573 11.905 1.00 73.38 273 LYS A O 1
ATOM 2120 N N . PRO A 1 274 ? 13.258 -13.465 9.935 1.00 80.44 274 PRO A N 1
ATOM 2121 C CA . PRO A 1 274 ? 11.940 -13.757 9.385 1.00 80.44 274 PRO A CA 1
ATOM 2122 C C . PRO A 1 274 ? 11.670 -15.262 9.351 1.00 80.44 274 PRO A C 1
ATOM 2124 O O . PRO A 1 274 ? 12.551 -16.049 8.994 1.00 80.44 274 PRO A O 1
ATOM 2127 N N . ASN A 1 275 ? 10.464 -15.652 9.752 1.00 88.31 275 ASN A N 1
ATOM 2128 C CA . ASN A 1 275 ? 10.005 -17.044 9.801 1.00 88.31 275 ASN A CA 1
ATOM 2129 C C . ASN A 1 275 ? 8.660 -17.226 9.074 1.00 88.31 275 ASN A C 1
ATOM 2131 O O . ASN A 1 275 ? 7.947 -18.197 9.303 1.00 88.31 275 ASN A O 1
ATOM 2135 N N . ASP A 1 276 ? 8.331 -16.289 8.188 1.00 89.56 276 ASP A N 1
ATOM 2136 C CA . ASP A 1 276 ? 7.126 -16.265 7.357 1.00 89.56 276 ASP A CA 1
ATOM 2137 C C . ASP A 1 276 ? 7.168 -17.249 6.178 1.00 89.56 276 ASP A C 1
ATOM 2139 O O . ASP A 1 276 ? 6.123 -17.593 5.649 1.00 89.56 276 ASP A O 1
ATOM 2143 N N . GLN A 1 277 ? 8.354 -17.744 5.817 1.00 88.81 277 GLN A N 1
ATOM 2144 C CA . GLN A 1 277 ? 8.647 -18.518 4.608 1.00 88.81 277 GLN A CA 1
ATOM 2145 C C . GLN A 1 277 ? 8.598 -17.736 3.285 1.00 88.81 277 GLN A C 1
ATOM 2147 O O . GLN A 1 277 ? 8.875 -18.351 2.262 1.00 88.81 277 GLN A O 1
ATOM 2152 N N . HIS A 1 278 ? 8.377 -16.419 3.243 1.00 87.00 278 HIS A N 1
ATOM 2153 C CA . HIS A 1 278 ? 8.402 -15.621 1.999 1.00 87.00 278 HIS A CA 1
ATOM 2154 C C . HIS A 1 278 ? 9.759 -15.752 1.266 1.00 87.00 278 HIS A C 1
ATOM 2156 O O . HIS A 1 278 ? 10.788 -15.833 1.933 1.00 87.00 278 HIS A O 1
ATOM 2162 N N . PRO A 1 279 ? 9.865 -15.782 -0.076 1.00 79.62 279 PRO A N 1
ATOM 2163 C CA . PRO A 1 279 ? 11.175 -15.740 -0.738 1.00 79.62 279 PRO A CA 1
ATOM 2164 C C . PRO A 1 279 ? 11.848 -14.370 -0.540 1.00 79.62 279 PRO A C 1
ATOM 2166 O O . PRO A 1 279 ? 11.175 -13.353 -0.607 1.00 79.62 279 PRO A O 1
ATOM 2169 N N . PRO A 1 280 ? 13.164 -14.263 -0.323 1.00 72.38 280 PRO A N 1
ATOM 2170 C CA . PRO A 1 280 ? 14.163 -15.320 -0.256 1.00 72.38 280 PRO A CA 1
ATOM 2171 C C . PRO A 1 280 ? 14.455 -15.787 1.191 1.00 72.38 280 PRO A C 1
ATOM 2173 O O . PRO A 1 280 ? 15.562 -16.250 1.473 1.00 72.38 280 PRO A O 1
ATOM 2176 N N . HIS A 1 281 ? 13.519 -15.634 2.137 1.00 79.06 281 HIS A N 1
ATOM 2177 C CA . HIS A 1 281 ? 13.706 -16.041 3.534 1.00 79.06 281 HIS A CA 1
ATOM 2178 C C . HIS A 1 281 ? 13.921 -17.560 3.675 1.00 79.06 281 HIS A C 1
ATOM 2180 O O . HIS A 1 281 ? 13.447 -18.371 2.874 1.00 79.06 281 HIS A O 1
ATOM 2186 N N . ASP A 1 282 ? 14.664 -17.962 4.717 1.00 78.06 282 ASP A N 1
ATOM 2187 C CA . ASP A 1 282 ? 14.947 -19.377 4.986 1.00 78.06 282 ASP A CA 1
ATOM 2188 C C . ASP A 1 282 ? 13.672 -20.088 5.441 1.00 78.06 282 ASP A C 1
ATOM 2190 O O . ASP A 1 282 ? 13.199 -19.910 6.565 1.00 78.06 282 ASP A O 1
ATOM 2194 N N . ILE A 1 283 ? 13.157 -20.953 4.571 1.00 83.25 283 ILE A N 1
ATOM 2195 C CA . ILE A 1 283 ? 11.954 -21.746 4.819 1.00 83.25 283 ILE A CA 1
ATOM 2196 C C . ILE A 1 283 ? 12.047 -22.594 6.099 1.00 83.25 283 ILE A C 1
ATOM 2198 O O . ILE A 1 283 ? 11.037 -22.837 6.758 1.00 83.25 283 ILE A O 1
ATOM 2202 N N . GLY A 1 284 ? 13.263 -22.989 6.500 1.00 83.69 284 GLY A N 1
ATOM 2203 C CA . GLY A 1 284 ? 13.487 -23.786 7.704 1.00 83.69 284 GLY A CA 1
ATOM 2204 C C . GLY A 1 284 ? 13.111 -23.055 8.996 1.00 83.69 284 GLY A C 1
ATOM 2205 O O . GLY A 1 284 ? 12.774 -23.707 9.979 1.00 83.69 284 GLY A O 1
ATOM 2206 N N . LEU A 1 285 ? 13.127 -21.717 9.010 1.00 86.00 285 LEU A N 1
ATOM 2207 C CA . LEU A 1 285 ? 12.680 -20.937 10.168 1.00 86.00 285 LEU A CA 1
ATOM 2208 C C . LEU A 1 285 ? 11.156 -20.957 10.316 1.00 86.00 285 LEU A C 1
ATOM 2210 O O . LEU A 1 285 ? 10.658 -21.067 11.433 1.00 86.00 285 LEU A O 1
ATOM 2214 N N . GLY A 1 286 ? 10.416 -20.895 9.208 1.00 90.75 286 GLY A N 1
ATOM 2215 C CA . GLY A 1 286 ? 8.962 -21.057 9.253 1.00 90.75 286 GLY A CA 1
ATOM 2216 C C . GLY A 1 286 ? 8.531 -22.500 9.508 1.00 90.75 286 GLY A C 1
ATOM 2217 O O . GLY A 1 286 ? 7.549 -22.734 10.203 1.00 90.75 286 GLY A O 1
ATOM 2218 N N . ASP A 1 287 ? 9.307 -23.483 9.039 1.00 93.50 287 ASP A N 1
ATOM 2219 C CA . ASP A 1 287 ? 9.083 -24.891 9.398 1.00 93.50 287 ASP A CA 1
ATOM 2220 C C . ASP A 1 287 ? 9.293 -25.131 10.903 1.00 93.50 287 ASP A C 1
ATOM 2222 O O . ASP A 1 287 ? 8.490 -25.804 11.552 1.00 93.50 287 ASP A O 1
ATOM 2226 N N . GLN A 1 288 ? 10.312 -24.495 11.493 1.00 92.56 288 GLN A N 1
ATOM 2227 C CA . GLN A 1 288 ? 10.504 -24.479 12.943 1.00 92.56 288 GLN A CA 1
ATOM 2228 C C . GLN A 1 288 ? 9.315 -23.826 13.665 1.00 92.56 288 GLN A C 1
ATOM 2230 O O . GLN A 1 288 ? 8.852 -24.375 14.661 1.00 92.56 288 GLN A O 1
ATOM 2235 N N . LEU A 1 289 ? 8.763 -22.723 13.145 1.00 95.31 289 LEU A N 1
ATOM 2236 C CA . LEU A 1 289 ? 7.575 -22.089 13.728 1.00 95.31 289 LEU A CA 1
ATOM 2237 C C . LEU A 1 289 ? 6.358 -23.035 13.741 1.00 95.31 289 LEU A C 1
ATOM 2239 O O . LEU A 1 289 ? 5.645 -23.098 14.743 1.00 95.31 289 LEU A O 1
ATOM 2243 N N . ILE A 1 290 ? 6.137 -23.811 12.673 1.00 97.81 290 ILE A N 1
ATOM 2244 C CA . ILE A 1 290 ? 5.085 -24.844 12.643 1.00 97.81 290 ILE A CA 1
ATOM 2245 C C . ILE A 1 290 ? 5.304 -25.860 13.775 1.00 97.81 290 ILE A C 1
ATOM 2247 O O . ILE A 1 290 ? 4.361 -26.196 14.498 1.00 97.81 290 ILE A O 1
ATOM 2251 N N . ALA A 1 291 ? 6.542 -26.333 13.950 1.00 97.19 291 ALA A N 1
ATOM 2252 C CA . ALA A 1 291 ? 6.893 -27.267 15.016 1.00 97.19 291 ALA A CA 1
ATOM 2253 C C . ALA A 1 291 ? 6.704 -26.674 16.418 1.00 97.19 291 ALA A C 1
ATOM 2255 O O . ALA A 1 291 ? 6.211 -27.377 17.301 1.00 97.19 291 ALA A O 1
ATOM 2256 N N . ASP A 1 292 ? 7.041 -25.401 16.616 1.00 96.44 292 ASP A N 1
ATOM 2257 C CA . ASP A 1 292 ? 6.926 -24.713 17.904 1.00 96.44 292 ASP A CA 1
ATOM 2258 C C . ASP A 1 292 ? 5.460 -24.517 18.311 1.00 96.44 292 ASP A C 1
ATOM 2260 O O . ASP A 1 292 ? 5.085 -24.833 19.442 1.00 96.44 292 ASP A O 1
ATOM 2264 N N . VAL A 1 293 ? 4.603 -24.072 17.383 1.00 98.19 293 VAL A N 1
ATOM 2265 C CA . VAL A 1 293 ? 3.157 -23.920 17.631 1.00 98.19 293 VAL A CA 1
ATOM 2266 C C . VAL A 1 293 ? 2.517 -25.277 17.922 1.00 98.19 293 VAL A C 1
ATOM 2268 O O . VAL A 1 293 ? 1.781 -25.420 18.902 1.00 98.19 293 VAL A O 1
ATOM 2271 N N . TYR A 1 294 ? 2.830 -26.293 17.114 1.00 98.44 294 TYR A N 1
ATOM 2272 C CA . TYR A 1 294 ? 2.335 -27.649 17.339 1.00 98.44 294 TYR A CA 1
ATOM 2273 C C . TYR A 1 294 ? 2.809 -28.208 18.688 1.00 98.44 294 TYR A C 1
ATOM 2275 O O . TYR A 1 294 ? 2.010 -28.737 19.460 1.00 98.44 294 TYR A O 1
ATOM 2283 N N . GLY A 1 295 ? 4.098 -28.060 19.001 1.00 97.69 295 GLY A N 1
ATOM 2284 C CA . GLY A 1 295 ? 4.698 -28.513 20.252 1.00 97.69 295 GLY A CA 1
ATOM 2285 C C . GLY A 1 295 ? 4.089 -27.835 21.477 1.00 97.69 295 GLY A C 1
ATOM 2286 O O . GLY A 1 295 ? 3.810 -28.509 22.468 1.00 97.69 295 GLY A O 1
ATOM 2287 N N . ALA A 1 296 ? 3.804 -26.532 21.397 1.00 97.69 296 ALA A N 1
ATOM 2288 C CA . ALA A 1 296 ? 3.099 -25.804 22.447 1.00 97.69 296 ALA A CA 1
ATOM 2289 C C . ALA A 1 296 ? 1.701 -26.388 22.697 1.00 97.69 296 ALA A C 1
ATOM 2291 O O . ALA A 1 296 ? 1.369 -26.696 23.840 1.00 97.69 296 ALA A O 1
ATOM 2292 N N . LEU A 1 297 ? 0.911 -26.626 21.642 1.00 98.00 297 LEU A N 1
ATOM 2293 C CA . LEU A 1 297 ? -0.406 -27.264 21.764 1.00 98.00 297 LEU A CA 1
ATOM 2294 C C . LEU A 1 297 ? -0.309 -28.674 22.360 1.00 98.00 297 LEU A C 1
ATOM 2296 O O . LEU A 1 297 ? -1.081 -29.020 23.253 1.00 98.00 297 LEU A O 1
ATOM 2300 N N . ARG A 1 298 ? 0.673 -29.473 21.930 1.00 96.81 298 ARG A N 1
ATOM 2301 C CA . ARG A 1 298 ? 0.911 -30.826 22.461 1.00 96.81 298 ARG A CA 1
ATOM 2302 C C . ARG A 1 298 ? 1.393 -30.853 23.907 1.00 96.81 298 ARG A C 1
ATOM 2304 O O . ARG A 1 298 ? 1.178 -31.856 24.584 1.00 96.81 298 ARG A O 1
ATOM 2311 N N . ALA A 1 299 ? 1.988 -29.772 24.408 1.00 95.81 299 ALA A N 1
ATOM 2312 C CA . ALA A 1 299 ? 2.351 -29.658 25.818 1.00 95.81 299 ALA A CA 1
ATOM 2313 C C . ALA A 1 299 ? 1.119 -29.582 26.744 1.00 95.81 299 ALA A C 1
ATOM 2315 O O . ALA A 1 299 ? 1.236 -29.879 27.933 1.00 95.81 299 ALA A O 1
ATOM 2316 N N . ASN A 1 300 ? -0.062 -29.243 26.209 1.00 96.88 300 ASN A N 1
ATOM 2317 C CA . ASN A 1 300 ? -1.339 -29.265 26.919 1.00 96.88 300 ASN A CA 1
ATOM 2318 C C . ASN A 1 300 ? -2.313 -30.252 26.252 1.00 96.88 300 ASN A C 1
ATOM 2320 O O . ASN A 1 300 ? -3.172 -29.877 25.455 1.00 96.88 300 ASN A O 1
ATOM 2324 N N . GLU A 1 301 ? -2.200 -31.536 26.603 1.00 95.06 301 GLU A N 1
ATOM 2325 C CA . GLU A 1 301 ? -2.987 -32.607 25.974 1.00 95.06 301 GLU A CA 1
ATOM 2326 C C . GLU A 1 301 ? -4.508 -32.397 26.125 1.00 95.06 301 GLU A C 1
ATOM 2328 O O . GLU A 1 301 ? -5.262 -32.672 25.197 1.00 95.06 301 GLU A O 1
ATOM 2333 N N . ALA A 1 302 ? -4.981 -31.841 27.246 1.00 95.38 302 ALA A N 1
ATOM 2334 C CA . ALA A 1 302 ? -6.408 -31.569 27.448 1.00 95.38 302 ALA A CA 1
ATOM 2335 C C . ALA A 1 302 ? -6.953 -30.497 26.484 1.00 95.38 302 ALA A C 1
ATOM 2337 O O . ALA A 1 302 ? -8.105 -30.588 26.047 1.00 95.38 302 ALA A O 1
ATOM 2338 N N . LEU A 1 303 ? -6.127 -29.501 26.146 1.00 96.94 303 LEU A N 1
ATOM 2339 C CA . LEU A 1 303 ? -6.446 -28.481 25.149 1.00 96.94 303 LEU A CA 1
ATOM 2340 C C . LEU A 1 303 ? -6.333 -29.048 23.728 1.00 96.94 303 LEU A C 1
ATOM 2342 O O . LEU A 1 303 ? -7.229 -28.841 22.908 1.00 96.94 303 LEU A O 1
ATOM 2346 N N . TRP A 1 304 ? -5.271 -29.808 23.441 1.00 97.19 304 TRP A N 1
ATOM 2347 C CA . TRP A 1 304 ? -5.059 -30.460 22.143 1.00 97.19 304 TRP A CA 1
ATOM 2348 C C . TRP A 1 304 ? -6.248 -31.337 21.730 1.00 97.19 304 TRP A C 1
ATOM 2350 O O . TRP A 1 304 ? -6.706 -31.265 20.591 1.00 97.19 304 TRP A O 1
ATOM 2360 N N . GLN A 1 305 ? -6.825 -32.084 22.678 1.00 96.25 305 GLN A N 1
ATOM 2361 C CA . GLN A 1 305 ? -8.018 -32.914 22.463 1.00 96.25 305 GLN A CA 1
ATOM 2362 C C . GLN A 1 305 ? -9.266 -32.128 22.027 1.00 96.25 305 GLN A C 1
ATOM 2364 O O . GLN A 1 305 ? -10.242 -32.734 21.596 1.00 96.25 305 GLN A O 1
ATOM 2369 N N . GLN A 1 306 ? -9.251 -30.799 22.110 1.00 96.94 306 GLN A N 1
ATOM 2370 C CA . GLN A 1 306 ? -10.352 -29.916 21.717 1.00 96.94 306 GLN A CA 1
ATOM 2371 C C . GLN A 1 306 ? -9.930 -28.897 20.646 1.00 96.94 306 GLN A C 1
ATOM 2373 O O . GLN A 1 306 ? -10.693 -27.979 20.343 1.00 96.94 306 GLN A O 1
ATOM 2378 N N . THR A 1 307 ? -8.736 -29.041 20.065 1.00 98.00 307 THR A N 1
ATOM 2379 C CA . THR A 1 307 ? -8.158 -28.055 19.145 1.00 98.00 307 THR A CA 1
ATOM 2380 C C . THR A 1 307 ? -8.139 -28.558 17.702 1.00 98.00 307 THR A C 1
ATOM 2382 O O . THR A 1 307 ? -7.819 -29.717 17.425 1.00 98.00 307 THR A O 1
ATOM 2385 N N . LEU A 1 308 ? -8.464 -27.660 16.773 1.00 98.12 308 LEU A N 1
ATOM 2386 C CA . LEU A 1 308 ? -8.092 -27.750 15.365 1.00 98.12 308 LEU A CA 1
ATOM 2387 C C . LEU A 1 308 ? -6.938 -26.778 15.113 1.00 98.12 308 LEU A C 1
ATOM 2389 O O . LEU A 1 308 ? -7.114 -25.569 15.249 1.00 98.12 308 LEU A O 1
ATOM 2393 N N . PHE A 1 309 ? -5.775 -27.300 14.738 1.00 98.75 309 PHE A N 1
ATOM 2394 C CA . PHE A 1 309 ? -4.644 -26.504 14.275 1.00 98.75 309 PHE A CA 1
ATOM 2395 C C . PHE A 1 309 ? -4.600 -26.512 12.745 1.00 98.75 309 PHE A C 1
ATOM 2397 O O . PHE A 1 309 ? -4.471 -27.574 12.141 1.00 98.75 309 PHE A O 1
ATOM 2404 N N . ALA A 1 310 ? -4.718 -25.344 12.122 1.00 98.56 310 ALA A N 1
ATOM 2405 C CA . ALA A 1 310 ? -4.636 -25.174 10.677 1.00 98.56 310 ALA A CA 1
ATOM 2406 C C . ALA A 1 310 ? -3.358 -24.414 10.303 1.00 98.56 310 ALA A C 1
ATOM 2408 O O . ALA A 1 310 ? -3.119 -23.311 10.796 1.00 98.56 310 ALA A O 1
ATOM 2409 N N . VAL A 1 311 ? -2.561 -25.000 9.411 1.00 98.75 311 VAL A N 1
ATOM 2410 C CA . VAL A 1 311 ? -1.419 -24.334 8.772 1.00 98.75 311 VAL A CA 1
ATOM 2411 C C . VAL A 1 311 ? -1.838 -23.965 7.358 1.00 98.75 311 VAL A C 1
ATOM 2413 O O . VAL A 1 311 ? -2.091 -24.856 6.546 1.00 98.75 311 VAL A O 1
ATOM 2416 N N . LEU A 1 312 ? -1.937 -22.664 7.093 1.00 98.19 312 LEU A N 1
ATOM 2417 C CA . LEU A 1 312 ? -2.398 -22.086 5.830 1.00 98.19 312 LEU A CA 1
ATOM 2418 C C . LEU A 1 312 ? -1.338 -21.139 5.255 1.00 98.19 312 LEU A C 1
ATOM 2420 O O . LEU A 1 312 ? -0.431 -20.705 5.964 1.00 98.19 312 LEU A O 1
ATOM 2424 N N . TYR A 1 313 ? -1.485 -20.797 3.980 1.00 98.00 313 TYR A N 1
ATOM 2425 C CA . TYR A 1 313 ? -0.652 -19.823 3.273 1.00 98.00 313 TYR A CA 1
ATOM 2426 C C . TYR A 1 313 ? -1.560 -18.792 2.611 1.00 98.00 313 TYR A C 1
ATOM 2428 O O . TYR A 1 313 ? -2.689 -19.112 2.238 1.00 98.00 313 TYR A O 1
ATOM 2436 N N . ASP A 1 314 ? -1.101 -17.554 2.506 1.00 96.44 314 ASP A N 1
ATOM 2437 C CA . ASP A 1 314 ? -1.861 -16.455 1.918 1.00 96.44 314 ASP A CA 1
ATOM 2438 C C . ASP A 1 314 ? -2.046 -16.625 0.395 1.00 96.44 314 ASP A C 1
ATOM 2440 O O . ASP A 1 314 ? -3.182 -16.657 -0.090 1.00 96.44 314 ASP A O 1
ATOM 2444 N N . GLU A 1 315 ? -0.953 -16.783 -0.350 1.00 95.94 315 GLU A N 1
ATOM 2445 C CA . GLU A 1 315 ? -0.906 -16.946 -1.803 1.00 95.94 315 GLU A CA 1
ATOM 2446 C C . GLU A 1 315 ? 0.350 -17.739 -2.252 1.00 95.94 315 GLU A C 1
ATOM 2448 O O . GLU A 1 315 ? 1.102 -18.263 -1.424 1.00 95.94 315 GLU A O 1
ATOM 2453 N N . HIS A 1 316 ? 0.531 -17.959 -3.560 1.00 95.69 316 HIS A N 1
ATOM 2454 C CA . HIS A 1 316 ? 1.487 -18.934 -4.103 1.00 95.69 316 HIS A CA 1
ATOM 2455 C C . HIS A 1 316 ? 2.913 -18.405 -4.317 1.00 95.69 316 HIS A C 1
ATOM 2457 O O . HIS A 1 316 ? 3.815 -19.207 -4.578 1.00 95.69 316 HIS A O 1
ATOM 2463 N N . GLY A 1 317 ? 3.142 -17.096 -4.225 1.00 91.06 317 GLY A N 1
ATOM 2464 C CA . GLY A 1 317 ? 4.466 -16.471 -4.287 1.00 91.06 317 GLY A CA 1
ATOM 2465 C C . GLY A 1 317 ? 5.097 -16.515 -5.669 1.00 91.06 317 GLY A C 1
ATOM 2466 O O . GLY A 1 317 ? 6.320 -16.537 -5.779 1.00 91.06 317 GLY A O 1
ATOM 2467 N N . GLY A 1 318 ? 4.280 -16.653 -6.719 1.00 93.25 318 GLY A N 1
ATOM 2468 C CA . GLY A 1 318 ? 4.723 -16.832 -8.105 1.00 93.25 318 GLY A CA 1
ATOM 2469 C C . GLY A 1 318 ? 5.385 -18.185 -8.406 1.00 93.25 318 GLY A C 1
ATOM 2470 O O . GLY A 1 318 ? 5.921 -18.372 -9.500 1.00 93.25 318 GLY A O 1
ATOM 2471 N N . PHE A 1 319 ? 5.343 -19.152 -7.481 1.00 95.31 319 PHE A N 1
ATOM 2472 C CA . PHE A 1 319 ? 5.783 -20.524 -7.753 1.00 95.31 319 PHE A CA 1
ATOM 2473 C C . PHE A 1 319 ? 4.722 -21.319 -8.505 1.00 95.31 319 PHE A C 1
ATOM 2475 O O . PHE A 1 319 ? 3.522 -21.179 -8.273 1.00 95.31 319 PHE A O 1
ATOM 2482 N N . PHE A 1 320 ? 5.183 -22.194 -9.392 1.00 97.50 320 PHE A N 1
ATOM 2483 C CA . PHE A 1 320 ? 4.318 -23.008 -10.227 1.00 97.50 320 PHE A CA 1
ATOM 2484 C C . PHE A 1 320 ? 3.409 -23.928 -9.399 1.00 97.50 320 PHE A C 1
ATOM 2486 O O . PHE A 1 320 ? 3.847 -24.560 -8.437 1.00 97.50 320 PHE A O 1
ATOM 2493 N N . ASP A 1 321 ? 2.155 -24.033 -9.826 1.00 98.12 321 ASP A N 1
ATOM 2494 C CA . ASP A 1 321 ? 1.236 -25.115 -9.480 1.00 98.12 321 ASP A CA 1
ATOM 2495 C C . ASP A 1 321 ? 0.504 -25.546 -10.748 1.00 98.12 321 ASP A C 1
ATOM 2497 O O . ASP A 1 321 ? 0.178 -24.715 -11.601 1.00 98.12 321 ASP A O 1
ATOM 2501 N N . HIS A 1 322 ? 0.259 -26.843 -10.890 1.00 97.75 322 HIS A N 1
ATOM 2502 C CA . HIS A 1 322 ? -0.341 -27.381 -12.103 1.00 97.75 322 HIS A CA 1
ATOM 2503 C C . HIS A 1 322 ? -1.867 -27.280 -12.153 1.00 97.75 322 HIS A C 1
ATOM 2505 O O . HIS A 1 322 ? -2.424 -27.492 -13.227 1.00 97.75 322 HIS A O 1
ATOM 2511 N N . VAL A 1 323 ? -2.559 -27.004 -11.040 1.00 97.81 323 VAL A N 1
ATOM 2512 C CA . VAL A 1 323 ? -4.025 -27.081 -10.979 1.00 97.81 323 VAL A CA 1
ATOM 2513 C C . VAL A 1 323 ? -4.658 -25.736 -11.353 1.00 97.81 323 VAL A C 1
ATOM 2515 O O . VAL A 1 323 ? -4.522 -24.765 -10.604 1.00 97.81 323 VAL A O 1
ATOM 2518 N N . PRO A 1 324 ? -5.426 -25.659 -12.461 1.00 97.06 324 PRO A N 1
ATOM 2519 C CA . PRO A 1 324 ? -6.149 -24.445 -12.823 1.00 97.06 324 PRO A CA 1
ATOM 2520 C C . PRO A 1 324 ? -7.168 -24.042 -11.747 1.00 97.06 324 PRO A C 1
ATOM 2522 O O . PRO A 1 324 ? -7.974 -24.882 -11.324 1.00 97.06 324 PRO A O 1
ATOM 2525 N N . PRO A 1 325 ? -7.201 -22.766 -11.323 1.00 97.31 325 PRO A N 1
ATOM 2526 C CA . PRO A 1 325 ? -8.108 -22.338 -10.272 1.00 97.31 325 PRO A CA 1
ATOM 2527 C C . PRO A 1 325 ? -9.581 -22.332 -10.723 1.00 97.31 325 PRO A C 1
ATOM 2529 O O . PRO A 1 325 ? -9.921 -21.835 -11.811 1.00 97.31 325 PRO A O 1
ATOM 2532 N N . PRO A 1 326 ? -10.500 -22.870 -9.900 1.00 96.12 326 PRO A N 1
ATOM 2533 C CA . PRO A 1 326 ? -11.907 -22.986 -10.257 1.00 96.12 326 PRO A CA 1
ATOM 2534 C C . PRO A 1 326 ? -12.648 -21.649 -10.134 1.00 96.12 326 PRO A C 1
ATOM 2536 O O . PRO A 1 326 ? -12.198 -20.711 -9.471 1.00 96.12 326 PRO A O 1
ATOM 2539 N N . ALA A 1 327 ? -13.811 -21.571 -10.783 1.00 95.50 327 ALA A N 1
ATOM 2540 C CA . ALA A 1 327 ? -14.721 -20.442 -10.627 1.00 95.50 327 ALA A CA 1
ATOM 2541 C C . ALA A 1 327 ? -15.205 -20.345 -9.173 1.00 95.50 327 ALA A C 1
ATOM 2543 O O . ALA A 1 327 ? -15.351 -21.359 -8.491 1.00 95.50 327 ALA A O 1
ATOM 2544 N N . ALA A 1 328 ? -15.476 -19.126 -8.724 1.00 94.62 328 ALA A N 1
ATOM 2545 C CA . ALA A 1 328 ? -15.893 -18.821 -7.366 1.00 94.62 328 ALA A CA 1
ATOM 2546 C C . ALA A 1 328 ? -17.187 -18.011 -7.360 1.00 94.62 328 ALA A C 1
ATOM 2548 O O . ALA A 1 328 ? -17.515 -17.315 -8.318 1.00 94.62 328 ALA A O 1
ATOM 2549 N N . VAL A 1 329 ? -17.907 -18.067 -6.243 1.00 95.62 329 VAL A N 1
ATOM 2550 C CA . VAL A 1 329 ? -19.003 -17.132 -5.980 1.00 95.62 329 VAL A CA 1
ATOM 2551 C C . VAL A 1 329 ? -18.389 -15.773 -5.613 1.00 95.62 329 VAL A C 1
ATOM 2553 O O . VAL A 1 329 ? -17.557 -15.732 -4.698 1.00 95.62 329 VAL A O 1
ATOM 2556 N N . PRO A 1 330 ? -18.774 -14.665 -6.273 1.00 96.19 330 PRO A N 1
ATOM 2557 C CA . PRO A 1 330 ? -18.386 -13.325 -5.840 1.00 96.19 330 PRO A CA 1
ATOM 2558 C C . PRO A 1 330 ? -18.774 -13.076 -4.374 1.00 96.19 330 PRO A C 1
ATOM 2560 O O . PRO A 1 330 ? -19.868 -13.468 -3.959 1.00 96.19 330 PRO A O 1
ATOM 2563 N N . PRO A 1 331 ? -17.903 -12.465 -3.552 1.00 94.56 331 PRO A N 1
ATOM 2564 C CA . PRO A 1 331 ? -18.186 -12.239 -2.137 1.00 94.56 331 PRO A CA 1
ATOM 2565 C C . PRO A 1 331 ? -19.262 -11.164 -1.916 1.00 94.56 331 PRO A C 1
ATOM 2567 O O . PRO A 1 331 ? -19.980 -11.214 -0.915 1.00 94.56 331 PRO A O 1
ATOM 2570 N N . ASP A 1 332 ? -19.374 -10.213 -2.839 1.00 92.06 332 ASP A N 1
ATOM 2571 C CA . ASP A 1 332 ? -20.283 -9.072 -2.830 1.00 92.06 332 ASP A CA 1
ATOM 2572 C C . ASP A 1 332 ? -20.498 -8.554 -4.270 1.00 92.06 332 ASP A C 1
ATOM 2574 O O . ASP A 1 332 ? -20.148 -9.227 -5.241 1.00 92.06 332 ASP A O 1
ATOM 2578 N N . ASP A 1 333 ? -21.147 -7.397 -4.411 1.00 87.56 333 ASP A N 1
ATOM 2579 C CA . ASP A 1 333 ? -21.443 -6.743 -5.691 1.00 87.56 333 ASP A CA 1
ATOM 2580 C C . ASP A 1 333 ? -20.306 -5.837 -6.196 1.00 87.56 333 ASP A C 1
ATOM 2582 O O . ASP A 1 333 ? -20.481 -5.116 -7.183 1.00 87.56 333 ASP A O 1
ATOM 2586 N N . GLN A 1 334 ? -19.148 -5.847 -5.527 1.00 86.06 334 GLN A N 1
ATOM 2587 C CA . GLN A 1 334 ? -18.021 -4.999 -5.883 1.00 86.06 334 GLN A CA 1
ATOM 2588 C C . GLN A 1 334 ? -17.175 -5.659 -6.972 1.00 86.06 334 GLN A C 1
ATOM 2590 O O . GLN A 1 334 ? -16.874 -6.851 -6.950 1.00 86.06 334 GLN A O 1
ATOM 2595 N N . VAL A 1 335 ? -16.743 -4.839 -7.921 1.00 84.38 335 VAL A N 1
ATOM 2596 C CA . VAL A 1 335 ? -15.825 -5.226 -8.993 1.00 84.38 335 VAL A CA 1
ATOM 2597 C C . VAL A 1 335 ? -14.552 -4.424 -8.804 1.00 84.38 335 VAL A C 1
ATOM 2599 O O . VAL A 1 335 ? -14.603 -3.255 -8.410 1.00 84.38 335 VAL A O 1
ATOM 2602 N N . ALA A 1 336 ? -13.405 -5.040 -9.073 1.00 79.50 336 ALA A N 1
ATOM 2603 C CA . ALA A 1 336 ? -12.157 -4.299 -9.043 1.00 79.50 336 ALA A CA 1
ATOM 2604 C C . ALA A 1 336 ? -12.185 -3.166 -10.084 1.00 79.50 336 ALA A C 1
ATOM 2606 O O . ALA A 1 336 ? -12.640 -3.397 -11.206 1.00 79.50 336 ALA A O 1
ATOM 2607 N N . PRO A 1 337 ? -11.742 -1.948 -9.729 1.00 66.25 337 PRO A N 1
ATOM 2608 C CA . PRO A 1 337 ? -11.797 -0.803 -10.627 1.00 66.25 337 PRO A CA 1
ATOM 2609 C C . PRO A 1 337 ? -10.853 -0.982 -11.819 1.00 66.25 337 PRO A C 1
ATOM 2611 O O . PRO A 1 337 ? -9.742 -1.497 -11.666 1.00 66.25 337 PRO A O 1
ATOM 2614 N N . LEU A 1 338 ? -11.277 -0.483 -12.987 1.00 53.62 338 LEU A N 1
ATOM 2615 C CA . LEU A 1 338 ? -10.479 -0.498 -14.216 1.00 53.62 338 LEU A CA 1
ATOM 2616 C C . LEU A 1 338 ? -9.184 0.280 -14.006 1.00 53.62 338 LEU A C 1
ATOM 2618 O O . LEU A 1 338 ? -9.185 1.486 -13.771 1.00 53.62 338 LEU A O 1
ATOM 2622 N N . GLY A 1 339 ? -8.075 -0.456 -14.058 1.00 48.34 339 GLY A N 1
ATOM 2623 C CA . GLY A 1 339 ? -6.735 0.102 -14.012 1.00 48.34 339 GLY A CA 1
ATOM 2624 C C . GLY A 1 339 ? -6.338 0.777 -15.333 1.00 48.34 339 GLY A C 1
ATOM 2625 O O . GLY A 1 339 ? -6.978 0.544 -16.360 1.00 48.34 339 GLY A O 1
ATOM 2626 N N . PRO A 1 340 ? -5.258 1.577 -15.321 1.00 38.28 340 PRO A N 1
ATOM 2627 C CA . PRO A 1 340 ? -4.730 2.282 -16.494 1.00 38.28 340 PRO A CA 1
ATOM 2628 C C . PRO A 1 340 ? -4.348 1.365 -17.671 1.00 38.28 340 PRO A C 1
ATOM 2630 O O . PRO A 1 340 ? -4.402 1.812 -18.812 1.00 38.28 340 PRO A O 1
ATOM 2633 N N . ASP A 1 341 ? -4.065 0.083 -17.422 1.00 39.41 341 ASP A N 1
ATOM 2634 C CA . ASP A 1 341 ? -3.764 -0.916 -18.463 1.00 39.41 341 ASP A CA 1
ATOM 2635 C C . ASP A 1 341 ? -5.020 -1.580 -19.068 1.00 39.41 341 ASP A C 1
ATOM 2637 O O . ASP A 1 341 ? -4.923 -2.523 -19.847 1.00 39.41 341 ASP A O 1
ATOM 2641 N N . GLY A 1 342 ? -6.228 -1.137 -18.691 1.00 41.12 342 GLY A N 1
ATOM 2642 C CA . GLY A 1 342 ? -7.496 -1.731 -19.141 1.00 41.12 342 GLY A CA 1
ATOM 2643 C C . GLY A 1 342 ? -7.811 -3.105 -18.530 1.00 41.12 342 GLY A C 1
ATOM 2644 O O . GLY A 1 342 ? -8.833 -3.706 -18.856 1.00 41.12 342 GLY A O 1
ATOM 2645 N N . ASP A 1 343 ? -6.965 -3.592 -17.619 1.00 51.03 343 ASP A N 1
ATOM 2646 C CA . ASP A 1 343 ? -6.931 -4.997 -17.204 1.00 51.03 343 ASP A CA 1
ATOM 2647 C C . ASP A 1 343 ? -7.778 -5.375 -15.978 1.00 51.03 343 ASP A C 1
ATOM 2649 O O . ASP A 1 343 ? -7.844 -6.558 -15.635 1.00 51.03 343 ASP A O 1
ATOM 2653 N N . LEU A 1 344 ? -8.456 -4.431 -15.314 1.00 61.62 344 LEU A N 1
ATOM 2654 C CA . LEU A 1 344 ? -9.165 -4.727 -14.060 1.00 61.62 344 LEU A CA 1
ATOM 2655 C C . LEU A 1 344 ? -10.661 -4.410 -14.093 1.00 61.62 344 LEU A C 1
ATOM 2657 O O . LEU A 1 344 ? -11.109 -3.367 -13.664 1.00 61.62 344 LEU A O 1
ATOM 2661 N N . GLY A 1 345 ? -11.443 -5.374 -14.565 1.00 72.25 345 GLY A N 1
ATOM 2662 C CA . GLY A 1 345 ? -12.883 -5.499 -14.319 1.00 72.25 345 GLY A CA 1
ATOM 2663 C C . GLY A 1 345 ? -13.181 -6.842 -13.652 1.00 72.25 345 GLY A C 1
ATOM 2664 O O . GLY A 1 345 ? -14.053 -7.580 -14.105 1.00 72.25 345 GLY A O 1
ATOM 2665 N N . PHE A 1 346 ? -12.375 -7.227 -12.656 1.00 88.38 346 PHE A N 1
ATOM 2666 C CA . PHE A 1 346 ? -12.463 -8.545 -12.026 1.00 88.38 346 PHE A CA 1
ATOM 2667 C C . PHE A 1 346 ? -13.631 -8.608 -11.043 1.00 88.38 346 PHE A C 1
ATOM 2669 O O . PHE A 1 346 ? -13.663 -7.868 -10.060 1.00 88.38 346 PHE A O 1
ATOM 2676 N N . GLY A 1 347 ? -14.577 -9.509 -11.308 1.00 90.25 347 GLY A N 1
ATOM 2677 C CA . GLY A 1 347 ? -15.795 -9.684 -10.517 1.00 90.25 347 GLY A CA 1
ATOM 2678 C C . GLY A 1 347 ? -15.651 -10.620 -9.318 1.00 90.25 347 GLY A C 1
ATOM 2679 O O . GLY A 1 347 ? -16.665 -11.016 -8.757 1.00 90.25 347 GLY A O 1
ATOM 2680 N N . PHE A 1 348 ? -14.425 -11.010 -8.938 1.00 94.06 348 PHE A N 1
ATOM 2681 C CA . PHE A 1 348 ? -14.177 -11.940 -7.827 1.00 94.06 348 PHE A CA 1
ATOM 2682 C C . PHE A 1 348 ? -14.879 -13.299 -8.005 1.00 94.06 348 PHE A C 1
ATOM 2684 O O . PHE A 1 348 ? -15.230 -13.976 -7.039 1.00 94.06 348 PHE A O 1
ATOM 2691 N N . ASP A 1 349 ? -15.045 -13.719 -9.256 1.00 93.81 349 ASP A N 1
ATOM 2692 C CA . ASP A 1 349 ? -15.723 -14.939 -9.698 1.00 93.81 349 ASP A CA 1
ATOM 2693 C C . ASP A 1 349 ? -14.745 -16.089 -10.020 1.00 93.81 349 ASP A C 1
ATOM 2695 O O . ASP A 1 349 ? -15.095 -17.085 -10.660 1.00 93.81 349 ASP A O 1
ATOM 2699 N N . ARG A 1 350 ? -13.494 -15.969 -9.566 1.00 94.56 350 ARG A N 1
ATOM 2700 C CA . ARG A 1 350 ? -12.399 -16.924 -9.782 1.00 94.56 350 ARG A CA 1
ATOM 2701 C C . ARG A 1 350 ? -11.499 -16.970 -8.548 1.00 94.56 350 ARG A C 1
ATOM 2703 O O . ARG A 1 350 ? -11.216 -15.923 -7.966 1.00 94.56 350 ARG A O 1
ATOM 2710 N N . LEU A 1 351 ? -11.053 -18.160 -8.155 1.00 97.38 351 LEU A N 1
ATOM 2711 C CA . LEU A 1 351 ? -10.024 -18.308 -7.119 1.00 97.38 351 LEU A CA 1
ATOM 2712 C C . LEU A 1 351 ? -8.625 -17.994 -7.677 1.00 97.38 351 LEU A C 1
ATOM 2714 O O . LEU A 1 351 ? -8.435 -17.900 -8.891 1.00 97.38 351 LEU A O 1
ATOM 2718 N N . GLY A 1 352 ? -7.650 -17.809 -6.795 1.00 97.19 352 GLY A N 1
ATOM 2719 C CA . GLY A 1 352 ? -6.237 -17.740 -7.156 1.00 97.19 352 GLY A CA 1
ATOM 2720 C C . GLY A 1 352 ? -5.572 -19.115 -7.167 1.00 97.19 352 GLY A C 1
ATOM 2721 O O . GLY A 1 352 ? -6.243 -20.139 -7.073 1.00 97.19 352 GLY A O 1
ATOM 2722 N N . VAL A 1 353 ? -4.249 -19.149 -7.332 1.00 98.19 353 VAL A N 1
ATOM 2723 C CA . VAL A 1 353 ? -3.470 -20.394 -7.438 1.00 98.19 353 VAL A CA 1
ATOM 2724 C C . VAL A 1 353 ? -3.577 -21.225 -6.151 1.00 98.19 353 VAL A C 1
ATOM 2726 O O . VAL A 1 353 ? -3.811 -20.703 -5.058 1.00 98.19 353 VAL A O 1
ATOM 2729 N N . ARG A 1 354 ? -3.436 -22.546 -6.289 1.00 98.31 354 ARG A N 1
ATOM 2730 C CA . ARG A 1 354 ? -3.491 -23.491 -5.174 1.00 98.31 354 ARG A CA 1
ATOM 2731 C C . ARG A 1 354 ? -2.341 -23.265 -4.184 1.00 98.31 354 ARG A C 1
ATOM 2733 O O . ARG A 1 354 ? -1.180 -23.152 -4.581 1.00 98.31 354 ARG A O 1
ATOM 2740 N N . VAL A 1 355 ? -2.668 -23.264 -2.895 1.00 98.50 355 VAL A N 1
ATOM 2741 C CA . VAL A 1 355 ? -1.739 -23.038 -1.782 1.00 98.50 355 VAL A CA 1
ATOM 2742 C C . VAL A 1 355 ? -1.746 -24.220 -0.803 1.00 98.50 355 VAL A C 1
ATOM 2744 O O . VAL A 1 355 ? -2.729 -24.961 -0.733 1.00 98.50 355 VAL A O 1
ATOM 2747 N N . PRO A 1 356 ? -0.665 -24.443 -0.037 1.00 98.25 356 PRO A N 1
ATOM 2748 C CA . PRO A 1 356 ? -0.628 -25.486 0.975 1.00 98.25 356 PRO A CA 1
ATOM 2749 C C . PRO A 1 356 ? -1.668 -25.251 2.079 1.00 98.25 356 PRO A C 1
ATOM 2751 O O . PRO A 1 356 ? -1.831 -24.139 2.581 1.00 98.25 356 PRO A O 1
ATOM 2754 N N . ALA A 1 357 ? -2.328 -26.327 2.504 1.00 98.12 357 ALA A N 1
ATOM 2755 C CA . ALA A 1 357 ? -3.212 -26.320 3.662 1.00 98.12 357 ALA A CA 1
ATOM 2756 C C . ALA A 1 357 ? -3.171 -27.679 4.371 1.00 98.12 357 ALA A C 1
ATOM 2758 O O . ALA A 1 357 ? -3.398 -28.729 3.762 1.00 98.12 357 ALA A O 1
ATOM 2759 N N . VAL A 1 358 ? -2.870 -27.659 5.670 1.00 98.50 358 VAL A N 1
ATOM 2760 C CA . VAL A 1 358 ? -2.825 -28.859 6.517 1.00 98.50 358 VAL A CA 1
ATOM 2761 C C . VAL A 1 358 ? -3.666 -28.625 7.764 1.00 98.50 358 VAL A C 1
ATOM 2763 O O . VAL A 1 358 ? -3.463 -27.648 8.487 1.00 98.50 358 VAL A O 1
ATOM 2766 N N . LEU A 1 359 ? -4.598 -29.540 8.022 1.00 98.19 359 LEU A N 1
ATOM 2767 C CA . LEU A 1 359 ? -5.507 -29.507 9.163 1.00 98.19 359 LEU A CA 1
ATOM 2768 C C . LEU A 1 359 ? -5.128 -30.614 10.144 1.00 98.19 359 LEU A C 1
ATOM 2770 O O . LEU A 1 359 ? -5.180 -31.797 9.808 1.00 98.19 359 LEU A O 1
ATOM 2774 N N . ALA A 1 360 ? -4.763 -30.236 11.366 1.00 98.38 360 ALA A N 1
ATOM 2775 C CA . ALA A 1 360 ? -4.278 -31.139 12.398 1.00 98.38 360 ALA A CA 1
ATOM 2776 C C . ALA A 1 360 ? -5.163 -31.098 13.647 1.00 98.38 360 ALA A C 1
ATOM 2778 O O . ALA A 1 360 ? -5.356 -30.063 14.283 1.00 98.38 360 ALA A O 1
ATOM 2779 N N . SER A 1 361 ? -5.692 -32.259 14.019 1.00 97.75 361 SER A N 1
ATOM 2780 C CA . SER A 1 361 ? -6.494 -32.468 15.224 1.00 97.75 361 SER A CA 1
ATOM 2781 C C . SER A 1 361 ? -6.534 -33.965 15.529 1.00 97.75 361 SER A C 1
ATOM 2783 O O . SER A 1 361 ? -6.489 -34.762 14.585 1.00 97.75 361 SER A O 1
ATOM 2785 N N . PRO A 1 362 ? -6.682 -34.404 16.793 1.00 97.25 362 PRO A N 1
ATOM 2786 C CA . PRO A 1 362 ? -6.949 -35.814 17.069 1.00 97.25 362 PRO A CA 1
ATOM 2787 C C . PRO A 1 362 ? -8.278 -36.277 16.459 1.00 97.25 362 PRO A C 1
ATOM 2789 O O . PRO A 1 362 ? -8.474 -37.466 16.244 1.00 97.25 362 PRO A O 1
ATOM 2792 N N . TRP A 1 363 ? -9.176 -35.358 16.112 1.00 97.12 363 TRP A N 1
ATOM 2793 C CA . TRP A 1 363 ? -10.449 -35.675 15.472 1.00 97.12 363 TRP A CA 1
ATOM 2794 C C . TRP A 1 363 ? -10.367 -35.764 13.947 1.00 97.12 363 TRP A C 1
ATOM 2796 O O . TRP A 1 363 ? -11.399 -35.931 13.315 1.00 97.12 363 TRP A O 1
ATOM 2806 N N . LEU A 1 364 ? -9.179 -35.670 13.346 1.00 95.94 364 LEU A N 1
ATOM 2807 C CA . LEU A 1 364 ? -8.991 -35.744 11.896 1.00 95.94 364 LEU A CA 1
ATOM 2808 C C . LEU A 1 364 ? -8.167 -36.972 11.493 1.00 95.94 364 LEU A C 1
ATOM 2810 O O . LEU A 1 364 ? -7.180 -37.340 12.143 1.00 95.94 364 LEU A O 1
ATOM 2814 N N . ALA A 1 365 ? -8.562 -37.617 10.396 1.00 93.56 365 ALA A N 1
ATOM 2815 C CA . ALA A 1 365 ? -7.810 -38.727 9.820 1.00 93.56 365 ALA A CA 1
ATOM 2816 C C . ALA A 1 365 ? -6.508 -38.248 9.155 1.00 93.56 365 ALA A C 1
ATOM 2818 O O . ALA A 1 365 ? -6.407 -37.115 8.684 1.00 93.56 365 ALA A O 1
ATOM 2819 N N . ALA A 1 366 ? -5.516 -39.137 9.088 1.00 94.69 366 ALA A N 1
ATOM 2820 C CA . ALA A 1 366 ? -4.390 -38.961 8.181 1.00 94.69 366 ALA A CA 1
ATOM 2821 C C . ALA A 1 366 ? -4.875 -39.262 6.759 1.00 94.69 366 ALA A C 1
ATOM 2823 O O . ALA A 1 366 ? -5.461 -40.325 6.539 1.00 94.69 366 ALA A O 1
ATOM 2824 N N . GLY A 1 367 ? -4.650 -38.358 5.809 1.00 94.56 367 GLY A N 1
ATOM 2825 C CA . GLY A 1 367 ? -5.100 -38.563 4.434 1.00 94.56 367 GLY A CA 1
ATOM 2826 C C . GLY A 1 367 ? -5.352 -37.272 3.674 1.00 94.56 367 GLY A C 1
ATOM 2827 O O . GLY A 1 367 ? -5.042 -36.185 4.151 1.00 94.56 367 GLY A O 1
ATOM 2828 N N . VAL A 1 368 ? -5.908 -37.424 2.477 1.00 96.62 368 VAL A N 1
ATOM 2829 C CA . VAL A 1 368 ? -6.159 -36.328 1.540 1.00 96.62 368 VAL A CA 1
ATOM 2830 C C . VAL A 1 368 ? -7.622 -35.925 1.592 1.00 96.62 368 VAL A C 1
ATOM 2832 O O . VAL A 1 368 ? -8.498 -36.788 1.527 1.00 96.62 368 VAL A O 1
ATOM 2835 N N . ASP A 1 369 ? -7.869 -34.623 1.667 1.00 95.69 369 ASP A N 1
ATOM 2836 C CA . ASP A 1 369 ? -9.162 -34.036 1.346 1.00 95.69 369 ASP A CA 1
ATOM 2837 C C . ASP A 1 369 ? -9.050 -33.207 0.062 1.00 95.69 369 ASP A C 1
ATOM 2839 O O . ASP A 1 369 ? -8.315 -32.219 -0.001 1.00 95.69 369 ASP A O 1
ATOM 2843 N N . SER A 1 370 ? -9.804 -33.629 -0.951 1.00 95.00 370 SER A N 1
ATOM 2844 C CA . SER A 1 370 ? -9.859 -32.996 -2.273 1.00 95.00 370 SER A CA 1
ATOM 2845 C C . SER A 1 370 ? -11.109 -32.143 -2.457 1.00 95.00 370 SER A C 1
ATOM 2847 O O . SER A 1 370 ? -11.538 -31.871 -3.580 1.00 95.00 370 SER A O 1
ATOM 2849 N N . THR A 1 371 ? -11.734 -31.719 -1.363 1.00 94.56 371 THR A N 1
ATOM 2850 C CA . THR A 1 371 ? -12.772 -30.696 -1.421 1.00 94.56 371 THR A CA 1
ATOM 2851 C C . THR A 1 371 ? -12.161 -29.356 -1.837 1.00 94.56 371 THR A C 1
ATOM 2853 O O . THR A 1 371 ? -11.049 -29.010 -1.444 1.00 94.56 371 THR A O 1
ATOM 2856 N N . VAL A 1 372 ? -12.870 -28.603 -2.682 1.00 95.00 372 VAL A N 1
ATOM 2857 C CA . VAL A 1 372 ? -12.408 -27.281 -3.125 1.00 95.00 372 VAL A CA 1
ATOM 2858 C C . VAL A 1 372 ? -12.629 -26.275 -2.004 1.00 95.00 372 VAL A C 1
ATOM 2860 O O . VAL A 1 372 ? -13.773 -25.990 -1.647 1.00 95.00 372 VAL A O 1
ATOM 2863 N N . TYR A 1 373 ? -11.534 -25.708 -1.510 1.00 96.56 373 TYR A N 1
ATOM 2864 C CA . TYR A 1 373 ? -11.532 -24.670 -0.488 1.00 96.56 373 TYR A CA 1
ATOM 2865 C C . TYR A 1 373 ? -10.883 -23.388 -0.989 1.00 96.56 373 TYR A C 1
ATOM 2867 O O . TYR A 1 373 ? -10.009 -23.398 -1.853 1.00 96.56 373 TYR A O 1
ATOM 2875 N N . ASP A 1 374 ? -11.275 -22.288 -0.366 1.00 96.56 374 ASP A N 1
ATOM 2876 C CA . ASP A 1 374 ? -10.509 -21.049 -0.315 1.00 96.56 374 ASP A CA 1
ATOM 2877 C C . ASP A 1 374 ? -10.466 -20.530 1.129 1.00 96.56 374 ASP A C 1
ATOM 2879 O O . ASP A 1 374 ? -11.058 -21.123 2.037 1.00 96.56 374 ASP A O 1
ATOM 2883 N N . HIS A 1 375 ? -9.812 -19.395 1.369 1.00 96.38 375 HIS A N 1
ATOM 2884 C CA . HIS A 1 375 ? -9.704 -18.846 2.728 1.00 96.38 375 HIS A CA 1
ATOM 2885 C C . HIS A 1 375 ? -11.061 -18.519 3.365 1.00 96.38 375 HIS A C 1
ATOM 2887 O O . HIS A 1 375 ? -11.204 -18.608 4.584 1.00 96.38 375 HIS A O 1
ATOM 2893 N N . SER A 1 376 ? -12.092 -18.218 2.565 1.00 94.81 376 SER A N 1
ATOM 2894 C CA . SER A 1 376 ? -13.454 -18.001 3.073 1.00 94.81 376 SER A CA 1
ATOM 2895 C C . SER A 1 376 ? -14.114 -19.282 3.603 1.00 94.81 376 SER A C 1
ATOM 2897 O O . SER A 1 376 ? -15.066 -19.221 4.385 1.00 94.81 376 SER A O 1
ATOM 2899 N N . SER A 1 377 ? -13.581 -20.450 3.242 1.00 95.12 377 SER A N 1
ATOM 2900 C CA . SER A 1 377 ? -14.072 -21.743 3.714 1.00 95.12 377 SER A CA 1
ATOM 2901 C C . SER A 1 377 ? -13.734 -21.979 5.192 1.00 95.12 377 SER A C 1
ATOM 2903 O O . SER A 1 377 ? -14.564 -22.514 5.928 1.00 95.12 377 SER A O 1
ATOM 2905 N N . LEU A 1 378 ? -12.580 -21.487 5.665 1.00 95.00 378 LEU A N 1
ATOM 2906 C CA . LEU A 1 378 ? -12.269 -21.426 7.100 1.00 95.00 378 LEU A CA 1
ATOM 2907 C C . LEU A 1 378 ? -13.311 -20.574 7.840 1.00 95.00 378 LEU A C 1
ATOM 2909 O O . LEU A 1 378 ? -13.833 -20.990 8.873 1.00 95.00 378 LEU A O 1
ATOM 2913 N N . LEU A 1 379 ? -13.653 -19.401 7.297 1.00 96.06 379 LEU A N 1
ATOM 2914 C CA . LEU A 1 379 ? -14.663 -18.519 7.888 1.00 96.06 379 LEU A CA 1
ATOM 2915 C C . LEU A 1 379 ? -16.029 -19.201 7.968 1.00 96.06 379 LEU A C 1
ATOM 2917 O O . LEU A 1 379 ? -16.701 -19.099 8.990 1.00 96.06 379 LEU A O 1
ATOM 2921 N N . ALA A 1 380 ? -16.416 -19.935 6.924 1.00 95.00 380 ALA A N 1
ATOM 2922 C CA . ALA A 1 380 ? -17.652 -20.708 6.918 1.00 95.00 380 ALA A CA 1
ATOM 2923 C C . ALA A 1 380 ? -17.676 -21.755 8.042 1.00 95.00 380 ALA A C 1
ATOM 2925 O O . ALA A 1 380 ? -18.666 -21.834 8.772 1.00 95.00 380 ALA A O 1
ATOM 2926 N N . PHE A 1 381 ? -16.580 -22.495 8.244 1.00 94.69 381 PHE A N 1
ATOM 2927 C CA . PHE A 1 381 ? -16.461 -23.442 9.356 1.00 94.69 381 PHE A CA 1
ATOM 2928 C C . PHE A 1 381 ? -16.585 -22.755 10.725 1.00 94.69 381 PHE A C 1
ATOM 2930 O O . PHE A 1 381 ? -17.352 -23.210 11.575 1.00 94.69 381 PHE A O 1
ATOM 2937 N N . LEU A 1 382 ? -15.891 -21.631 10.936 1.00 95.75 382 LEU A N 1
ATOM 2938 C CA . LEU A 1 382 ? -15.986 -20.858 12.179 1.00 95.75 382 LEU A CA 1
ATOM 2939 C C . LEU A 1 382 ? -17.424 -20.355 12.412 1.00 95.75 382 LEU A C 1
ATOM 2941 O O . LEU A 1 382 ? -17.989 -20.529 13.491 1.00 95.75 382 LEU A O 1
ATOM 2945 N N . CYS A 1 383 ? -18.066 -19.791 11.389 1.00 95.25 383 CYS A N 1
ATOM 2946 C CA . CYS A 1 383 ? -19.448 -19.331 11.488 1.00 95.25 383 CYS A CA 1
ATOM 2947 C C . CYS A 1 383 ? -20.405 -20.469 11.842 1.00 95.25 383 CYS A C 1
ATOM 2949 O O . CYS A 1 383 ? -21.235 -20.323 12.736 1.00 95.25 383 CYS A O 1
ATOM 2951 N N . GLN A 1 384 ? -20.260 -21.626 11.205 1.00 92.75 384 GLN A N 1
ATOM 2952 C CA . GLN A 1 384 ? -21.076 -22.789 11.517 1.00 92.75 384 GLN A CA 1
ATOM 2953 C C . GLN A 1 384 ? -20.885 -23.251 12.961 1.00 92.75 384 GLN A C 1
ATOM 2955 O O . GLN A 1 384 ? -21.856 -23.459 13.692 1.00 92.75 384 GLN A O 1
ATOM 2960 N N . ARG A 1 385 ? -19.624 -23.423 13.369 1.00 92.62 385 ARG A N 1
ATOM 2961 C CA . ARG A 1 385 ? -19.261 -24.053 14.634 1.00 92.62 385 ARG A CA 1
ATOM 2962 C C . ARG A 1 385 ? -19.816 -23.291 15.833 1.00 92.62 385 ARG A C 1
ATOM 2964 O O . ARG A 1 385 ? -20.196 -23.926 16.818 1.00 92.62 385 ARG A O 1
ATOM 2971 N N . TRP A 1 386 ? -19.892 -21.967 15.749 1.00 94.88 386 TRP A N 1
ATOM 2972 C CA . TRP A 1 386 ? -20.394 -21.113 16.829 1.00 94.88 386 TRP A CA 1
ATOM 2973 C C . TRP A 1 386 ? -21.717 -20.404 16.513 1.00 94.88 386 TRP A C 1
ATOM 2975 O O . TRP A 1 386 ? -22.164 -19.574 17.299 1.00 94.88 386 TRP A O 1
ATOM 2985 N N . GLY A 1 387 ? -22.381 -20.747 15.405 1.00 94.00 387 GLY A N 1
ATOM 2986 C CA . GLY A 1 387 ? -23.670 -20.155 15.032 1.00 94.00 387 GLY A CA 1
ATOM 2987 C C . GLY A 1 387 ? -23.590 -18.661 14.697 1.00 94.00 387 GLY A C 1
ATOM 2988 O O . GLY A 1 387 ? -24.511 -17.909 15.008 1.00 94.00 387 GLY A O 1
ATOM 2989 N N . LEU A 1 388 ? -22.485 -18.224 14.092 1.00 95.62 388 LEU A N 1
ATOM 2990 C CA . LEU A 1 388 ? -22.234 -16.834 13.716 1.00 95.62 388 LEU A CA 1
ATOM 2991 C C . LEU A 1 388 ? -22.766 -16.536 12.309 1.00 95.62 388 LEU A C 1
ATOM 2993 O O . LEU A 1 388 ? -22.855 -17.414 11.452 1.00 95.62 388 LEU A O 1
ATOM 2997 N N . ALA A 1 389 ? -23.065 -15.264 12.043 1.00 94.19 389 ALA A N 1
ATOM 2998 C CA . ALA A 1 389 ? -23.464 -14.822 10.711 1.00 94.19 389 ALA A CA 1
ATOM 2999 C C . ALA A 1 389 ? -22.281 -14.886 9.719 1.00 94.19 389 ALA A C 1
ATOM 3001 O O . ALA A 1 389 ? -21.186 -14.428 10.071 1.00 94.19 389 ALA A O 1
ATOM 3002 N N . PRO A 1 390 ? -22.488 -15.384 8.482 1.00 94.75 390 PRO A N 1
ATOM 3003 C CA . PRO A 1 390 ? -21.433 -15.453 7.475 1.00 94.75 390 PRO A CA 1
ATOM 3004 C C . PRO A 1 390 ? -20.933 -14.061 7.059 1.00 94.75 390 PRO A C 1
ATOM 3006 O O . PRO A 1 390 ? -21.618 -13.040 7.213 1.00 94.75 390 PRO A O 1
ATOM 3009 N N . LEU A 1 391 ? -19.714 -14.024 6.521 1.00 95.00 391 LEU A N 1
ATOM 3010 C CA . LEU A 1 391 ? -19.046 -12.817 6.032 1.00 95.00 391 LEU A CA 1
ATOM 3011 C C . LEU A 1 391 ? -19.054 -12.794 4.497 1.00 95.00 391 LEU A C 1
ATOM 3013 O O . LEU A 1 391 ? -18.166 -13.341 3.849 1.00 95.00 391 LEU A O 1
ATOM 3017 N N . GLY A 1 392 ? -20.091 -12.185 3.919 1.00 93.69 392 GLY A N 1
ATOM 3018 C CA . GLY A 1 392 ? -20.275 -12.101 2.466 1.00 93.69 392 GLY A CA 1
ATOM 3019 C C . GLY A 1 392 ? -20.904 -13.349 1.836 1.00 93.69 392 GLY A C 1
ATOM 3020 O O . GLY A 1 392 ? -21.094 -14.388 2.476 1.00 93.69 392 GLY A O 1
ATOM 3021 N N . ALA A 1 393 ? -21.255 -13.233 0.555 1.00 95.56 393 ALA A N 1
ATOM 3022 C CA . ALA A 1 393 ? -21.962 -14.264 -0.202 1.00 95.56 393 ALA A CA 1
ATOM 3023 C C . ALA A 1 393 ? -21.108 -15.518 -0.436 1.00 95.56 393 ALA A C 1
ATOM 3025 O O . ALA A 1 393 ? -21.634 -16.629 -0.384 1.00 95.56 393 ALA A O 1
ATOM 3026 N N . ARG A 1 394 ? -19.789 -15.367 -0.616 1.00 95.19 394 ARG A N 1
ATOM 3027 C CA . ARG A 1 394 ? -18.875 -16.505 -0.790 1.00 95.19 394 ARG A CA 1
ATOM 3028 C C . ARG A 1 394 ? -18.788 -17.376 0.465 1.00 95.19 394 ARG A C 1
ATOM 3030 O O . ARG A 1 394 ? -18.978 -18.586 0.381 1.00 95.19 394 ARG A O 1
ATOM 3037 N N . CYS A 1 395 ? -18.604 -16.758 1.634 1.00 95.06 395 CYS A N 1
ATOM 3038 C CA . CYS A 1 395 ? -18.630 -17.463 2.917 1.00 95.06 395 CYS A CA 1
ATOM 3039 C C . CYS A 1 395 ? -19.995 -18.132 3.157 1.00 95.06 395 CYS A C 1
ATOM 3041 O O . CYS A 1 395 ? -20.053 -19.283 3.583 1.00 95.06 395 CYS A O 1
ATOM 3043 N N . ALA A 1 396 ? -21.099 -17.451 2.828 1.00 94.94 396 ALA A N 1
ATOM 3044 C CA . ALA A 1 396 ? -22.438 -18.031 2.933 1.00 94.94 396 ALA A CA 1
ATOM 3045 C C . ALA A 1 396 ? -22.637 -19.246 2.005 1.00 94.94 396 ALA A C 1
ATOM 3047 O O . ALA A 1 396 ? -23.259 -20.227 2.412 1.00 94.94 396 ALA A O 1
ATOM 3048 N N . ALA A 1 397 ? -22.089 -19.211 0.786 1.00 93.31 397 ALA A N 1
ATOM 3049 C CA . ALA A 1 397 ? -22.129 -20.334 -0.147 1.00 93.31 397 ALA A CA 1
ATOM 3050 C C . ALA A 1 397 ? -21.337 -21.541 0.385 1.00 93.31 397 ALA A C 1
ATOM 3052 O O . ALA A 1 397 ? -21.872 -22.649 0.411 1.00 93.31 397 ALA A O 1
ATOM 3053 N N . ALA A 1 398 ? -20.117 -21.317 0.885 1.00 91.56 398 ALA A N 1
ATOM 3054 C CA . ALA A 1 398 ? -19.305 -22.364 1.508 1.00 91.56 398 ALA A CA 1
ATOM 3055 C C . ALA A 1 398 ? -19.975 -22.947 2.769 1.00 91.56 398 ALA A C 1
ATOM 3057 O O . ALA A 1 398 ? -19.951 -24.157 2.992 1.00 91.56 398 ALA A O 1
ATOM 3058 N N . LEU A 1 399 ? -20.639 -22.106 3.570 1.00 90.06 399 LEU A N 1
ATOM 3059 C CA . LEU A 1 399 ? -21.405 -22.532 4.744 1.00 90.06 399 LEU A CA 1
ATOM 3060 C C . LEU A 1 399 ? -22.595 -23.422 4.364 1.00 90.06 399 LEU A C 1
ATOM 3062 O O . LEU A 1 399 ? -22.884 -24.388 5.064 1.00 90.06 399 LEU A O 1
ATOM 3066 N N . ALA A 1 400 ? -23.280 -23.116 3.260 1.00 85.69 400 ALA A N 1
ATOM 3067 C CA . ALA A 1 400 ? -24.433 -23.885 2.800 1.00 85.69 400 ALA A CA 1
ATOM 3068 C C . ALA A 1 400 ? -24.054 -25.295 2.318 1.00 85.69 400 ALA A C 1
ATOM 3070 O O . ALA A 1 400 ? -24.828 -26.232 2.512 1.00 85.69 400 ALA A O 1
ATOM 3071 N N . THR A 1 401 ? -22.876 -25.451 1.708 1.00 79.75 401 THR A N 1
ATOM 3072 C CA . THR A 1 401 ? -22.344 -26.763 1.307 1.00 79.75 401 THR A CA 1
ATOM 3073 C C . THR A 1 401 ? -21.681 -27.506 2.461 1.00 79.75 401 THR A C 1
ATOM 3075 O O . THR A 1 401 ? -21.627 -28.729 2.429 1.00 79.75 401 THR A O 1
ATOM 3078 N N . ASN A 1 402 ? -21.221 -26.770 3.478 1.00 68.38 402 ASN A N 1
ATOM 3079 C CA . ASN A 1 402 ? -20.673 -27.282 4.731 1.00 68.38 402 ASN A CA 1
ATOM 3080 C C . ASN A 1 402 ? -19.571 -28.355 4.561 1.00 68.38 402 ASN A C 1
ATOM 3082 O O . ASN A 1 402 ? -19.716 -29.493 5.008 1.00 68.38 402 ASN A O 1
ATOM 3086 N N . PRO A 1 403 ? -18.447 -28.001 3.922 1.00 66.94 403 PRO A N 1
ATOM 3087 C CA . PRO A 1 403 ? -17.440 -28.984 3.536 1.00 66.94 403 PRO A CA 1
ATOM 3088 C C . PRO A 1 403 ? -16.605 -29.532 4.712 1.00 66.94 403 PRO A C 1
ATOM 3090 O O . PRO A 1 403 ? -16.079 -30.634 4.630 1.00 66.94 403 PRO A O 1
ATOM 3093 N N . PHE A 1 404 ? -16.514 -28.813 5.838 1.00 79.56 404 PHE A N 1
ATOM 3094 C CA . PHE A 1 404 ? -15.658 -29.208 6.968 1.00 79.56 404 PHE A CA 1
ATOM 3095 C C . PHE A 1 404 ? -16.284 -30.226 7.921 1.00 79.56 404 PHE A C 1
ATOM 3097 O O . PHE A 1 404 ? -15.557 -30.910 8.641 1.00 79.56 404 PHE A O 1
ATOM 3104 N N . GLN A 1 405 ? -17.616 -30.305 7.992 1.00 75.62 405 GLN A N 1
ATOM 3105 C CA . GLN A 1 405 ? -18.272 -31.105 9.028 1.00 75.62 405 GLN A CA 1
ATOM 3106 C C . GLN A 1 405 ? -17.976 -32.604 8.884 1.00 75.62 405 GLN A C 1
ATOM 3108 O O . GLN A 1 405 ? -17.846 -33.296 9.895 1.00 75.62 405 GLN A O 1
ATOM 3113 N N . ASP A 1 406 ? -17.822 -33.085 7.653 1.00 82.12 406 ASP A N 1
ATOM 3114 C CA . ASP A 1 406 ? -17.632 -34.507 7.359 1.00 82.12 406 ASP A CA 1
ATOM 3115 C C . ASP A 1 406 ? -16.180 -34.982 7.552 1.00 82.12 406 ASP A C 1
ATOM 3117 O O . ASP A 1 406 ? -15.911 -36.182 7.509 1.00 82.12 406 ASP A O 1
ATOM 3121 N N . LEU A 1 407 ? -15.244 -34.064 7.822 1.00 90.62 407 LE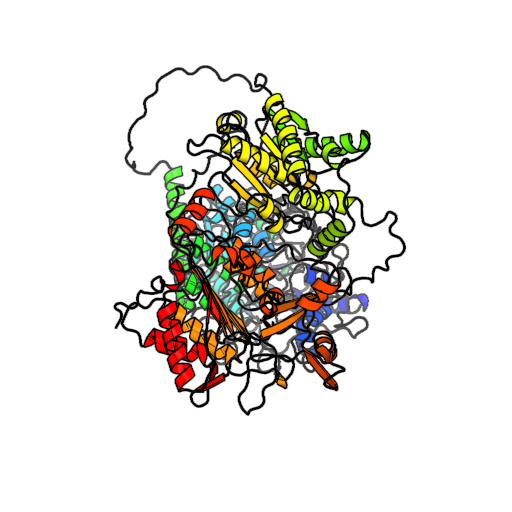U A N 1
ATOM 3122 C CA . LEU A 1 407 ? -13.840 -34.404 8.072 1.00 90.62 407 LEU A CA 1
ATOM 3123 C C . LEU A 1 407 ? -13.611 -35.010 9.461 1.00 90.62 407 LEU A C 1
ATOM 3125 O O . LEU A 1 407 ? -12.650 -35.759 9.666 1.00 90.62 407 LEU A O 1
ATOM 3129 N N . PHE A 1 408 ? -14.467 -34.678 10.430 1.00 93.12 408 PHE A N 1
ATOM 3130 C CA . PHE A 1 408 ? -14.250 -35.057 11.820 1.00 93.12 408 PHE A CA 1
ATOM 3131 C C . PHE A 1 408 ? -14.670 -36.501 12.099 1.00 93.12 408 PHE A C 1
ATOM 3133 O O . PHE A 1 408 ? -15.810 -36.917 11.889 1.00 93.12 408 PHE A O 1
ATOM 3140 N N . LEU A 1 409 ? -13.734 -37.263 12.654 1.00 94.06 409 LEU A N 1
ATOM 3141 C CA . LEU A 1 409 ? -13.931 -38.630 13.101 1.00 94.06 409 LEU A CA 1
ATOM 3142 C C . LEU A 1 409 ? -14.935 -38.699 14.265 1.00 94.06 409 LEU A C 1
ATOM 3144 O O . LEU A 1 409 ? -15.002 -37.791 15.094 1.00 94.06 409 LEU A O 1
ATOM 3148 N N . PRO A 1 410 ? -15.661 -39.821 14.415 1.00 92.31 410 PRO A N 1
ATOM 3149 C CA . PRO A 1 410 ? -16.574 -40.020 15.542 1.00 92.31 410 PRO A CA 1
ATOM 3150 C C . PRO A 1 410 ? -15.857 -40.179 16.896 1.00 92.31 410 PRO A C 1
ATOM 3152 O O . PRO A 1 410 ? -16.496 -40.078 17.943 1.00 92.31 410 PRO A O 1
ATOM 3155 N N . SER A 1 411 ? -14.547 -40.445 16.894 1.00 93.44 411 SER A N 1
ATOM 3156 C CA . SER A 1 411 ? -13.710 -40.609 18.088 1.00 93.44 411 SER A CA 1
ATOM 3157 C C . SER A 1 411 ? -12.295 -40.076 17.840 1.00 93.44 411 SER A C 1
ATOM 3159 O O . SER A 1 411 ? -11.803 -40.228 16.717 1.00 93.44 411 SER A O 1
ATOM 3161 N N . PRO A 1 412 ? -11.610 -39.527 18.862 1.00 95.44 412 PRO A N 1
ATOM 3162 C CA . PRO A 1 412 ? -10.276 -38.979 18.693 1.00 95.44 412 PRO A CA 1
ATOM 3163 C C . PRO A 1 412 ? -9.248 -40.095 18.494 1.00 95.44 412 PRO A C 1
ATOM 3165 O O . PRO A 1 412 ? -9.307 -41.163 19.109 1.00 95.44 412 PRO A O 1
ATOM 3168 N N . ARG A 1 413 ? -8.270 -39.815 17.647 1.00 95.00 413 ARG A N 1
ATOM 3169 C CA . ARG A 1 413 ? -7.075 -40.614 17.419 1.00 95.00 413 ARG A CA 1
ATOM 3170 C C . ARG A 1 413 ? -6.092 -40.467 18.573 1.00 95.00 413 ARG A C 1
ATOM 3172 O O . ARG A 1 413 ? -5.818 -39.363 19.040 1.00 95.00 413 ARG A O 1
ATOM 3179 N N . LEU A 1 414 ? -5.511 -41.591 18.986 1.00 91.25 414 LEU A N 1
ATOM 3180 C CA . LEU A 1 414 ? -4.488 -41.650 20.037 1.00 91.25 414 LEU A CA 1
ATOM 3181 C C . LEU A 1 414 ? -3.059 -41.715 19.473 1.00 91.25 414 LEU A C 1
ATOM 3183 O O . LEU A 1 414 ? -2.096 -41.611 20.223 1.00 91.25 414 LEU A O 1
ATOM 3187 N N . ASP A 1 415 ? -2.918 -41.881 18.158 1.00 92.94 415 ASP A N 1
ATOM 3188 C CA . ASP A 1 415 ? -1.654 -42.059 17.437 1.00 92.94 415 ASP A CA 1
ATOM 3189 C C . ASP A 1 415 ? -1.082 -40.742 16.877 1.00 92.94 415 ASP A C 1
ATOM 3191 O O . ASP A 1 415 ? -0.217 -40.759 16.007 1.00 92.94 415 ASP A O 1
ATOM 3195 N N . THR A 1 416 ? -1.547 -39.586 17.364 1.00 94.88 416 THR A N 1
ATOM 3196 C CA . THR A 1 416 ? -1.044 -38.282 16.901 1.00 94.88 416 THR A CA 1
ATOM 3197 C C . THR A 1 416 ? 0.393 -38.023 17.397 1.00 94.88 416 THR A C 1
ATOM 3199 O O . THR A 1 416 ? 0.676 -38.227 18.584 1.00 94.88 416 THR A O 1
ATOM 3202 N N . PRO A 1 417 ? 1.317 -37.530 16.548 1.00 95.44 417 PRO A N 1
ATOM 3203 C CA . PRO A 1 417 ? 2.749 -37.435 16.867 1.00 95.44 417 PRO A CA 1
ATOM 3204 C C . PRO A 1 417 ? 3.032 -36.462 18.016 1.00 95.44 417 PRO A C 1
ATOM 3206 O O . PRO A 1 417 ? 2.656 -35.306 17.936 1.00 95.44 417 PRO A O 1
ATOM 3209 N N . ALA A 1 418 ? 3.715 -36.882 19.084 1.00 93.19 418 ALA A N 1
ATOM 3210 C CA . ALA A 1 418 ? 3.924 -36.029 20.268 1.00 93.19 418 ALA A CA 1
ATOM 3211 C C . ALA A 1 418 ? 4.716 -34.731 19.990 1.00 93.19 418 ALA A C 1
ATOM 3213 O O . ALA A 1 418 ? 4.543 -33.742 20.694 1.00 93.19 418 ALA A O 1
ATOM 3214 N N . ALA A 1 419 ? 5.573 -34.739 18.970 1.00 94.81 419 ALA A N 1
ATOM 3215 C CA . ALA A 1 419 ? 6.322 -33.587 18.484 1.00 94.81 419 ALA A CA 1
ATOM 3216 C C . ALA A 1 419 ? 6.602 -33.757 16.984 1.00 94.81 419 ALA A C 1
ATOM 3218 O O . ALA A 1 419 ? 6.567 -34.879 16.469 1.00 94.81 419 ALA A O 1
ATOM 3219 N N . LEU A 1 420 ? 6.906 -32.655 16.299 1.00 95.62 420 LEU A N 1
ATOM 3220 C CA . LEU A 1 420 ? 7.334 -32.674 14.902 1.00 95.62 420 LEU A CA 1
ATOM 3221 C C . LEU A 1 420 ? 8.870 -32.648 14.811 1.00 95.62 420 LEU A C 1
ATOM 3223 O O . LEU A 1 420 ? 9.521 -32.026 15.655 1.00 95.62 420 LEU A O 1
ATOM 3227 N N . PRO A 1 421 ? 9.471 -33.323 13.817 1.00 92.50 421 PRO A N 1
ATOM 3228 C CA . PRO A 1 421 ? 10.905 -33.258 13.576 1.00 92.50 421 PRO A CA 1
ATOM 3229 C C . PRO A 1 421 ? 11.290 -31.877 13.054 1.00 92.50 421 PRO A C 1
ATOM 3231 O O . PRO A 1 421 ? 10.592 -31.307 12.221 1.00 92.50 421 PRO A O 1
ATOM 3234 N N . THR A 1 422 ? 12.435 -31.371 13.500 1.00 83.88 422 THR A N 1
ATOM 3235 C CA . THR A 1 422 ? 12.963 -30.078 13.063 1.00 83.88 422 THR A CA 1
ATOM 3236 C C . THR A 1 422 ? 14.362 -30.225 12.482 1.00 83.88 422 THR A C 1
ATOM 3238 O O . THR A 1 422 ? 15.133 -31.115 12.861 1.00 83.88 422 THR A O 1
ATOM 3241 N N . ARG A 1 423 ? 14.695 -29.351 11.528 1.00 81.94 423 ARG A N 1
ATOM 3242 C CA . ARG A 1 423 ? 16.045 -29.241 10.967 1.00 81.94 423 ARG A CA 1
ATOM 3243 C C . ARG A 1 423 ? 16.891 -28.334 11.857 1.00 81.94 423 ARG A C 1
ATOM 3245 O O . ARG A 1 423 ? 16.445 -27.270 12.273 1.00 81.94 423 ARG A O 1
ATOM 3252 N N . ALA A 1 424 ? 18.158 -28.684 12.075 1.00 68.00 424 ALA A N 1
ATOM 3253 C CA . ALA A 1 424 ? 19.101 -27.758 12.698 1.00 68.00 424 ALA A CA 1
ATOM 3254 C C . ALA A 1 424 ? 19.337 -26.538 11.783 1.00 68.00 424 ALA A C 1
ATOM 3256 O O . ALA A 1 424 ? 19.898 -26.664 10.691 1.00 68.00 424 ALA A O 1
ATOM 3257 N N . VAL A 1 425 ? 18.935 -25.346 12.226 1.00 63.22 425 VAL A N 1
ATOM 3258 C CA . VAL A 1 425 ? 19.183 -24.092 11.501 1.00 63.22 425 VAL A CA 1
ATOM 3259 C C . VAL A 1 425 ? 20.537 -23.520 11.942 1.00 63.22 425 VAL A C 1
ATOM 3261 O O . VAL A 1 425 ? 20.723 -23.132 13.093 1.00 63.22 425 VAL A O 1
ATOM 3264 N N . SER A 1 426 ? 21.531 -23.497 11.045 1.00 52.47 426 SER A N 1
ATOM 3265 C CA . SER A 1 426 ? 22.879 -22.997 11.366 1.00 52.47 426 SER A CA 1
ATOM 3266 C C . SER A 1 426 ? 22.894 -21.471 11.495 1.00 52.47 426 SER A C 1
ATOM 3268 O O . SER A 1 426 ? 22.677 -20.766 10.511 1.00 52.47 426 SER A O 1
ATOM 3270 N N . THR A 1 427 ? 23.241 -20.959 12.680 1.00 47.59 427 THR A N 1
ATOM 3271 C CA . THR A 1 427 ? 23.338 -19.517 12.979 1.00 47.59 427 THR A CA 1
ATOM 3272 C C . THR A 1 427 ? 24.467 -18.807 12.222 1.00 47.59 427 THR A C 1
ATOM 3274 O O . THR A 1 427 ? 24.317 -17.646 11.849 1.00 47.59 427 THR A O 1
ATOM 3277 N N . THR A 1 428 ? 25.579 -19.496 11.932 1.00 40.31 428 THR A N 1
ATOM 3278 C CA . THR A 1 428 ? 26.752 -18.939 11.226 1.00 40.31 428 THR A CA 1
ATOM 3279 C C . THR A 1 428 ? 26.533 -18.797 9.717 1.00 40.31 428 THR A C 1
ATOM 3281 O O . THR A 1 428 ? 27.063 -17.879 9.096 1.00 40.31 428 THR A O 1
ATOM 3284 N N . ARG A 1 429 ? 25.736 -19.688 9.111 1.00 40.84 429 ARG A N 1
ATOM 3285 C CA . ARG A 1 429 ? 25.420 -19.675 7.668 1.00 40.84 429 ARG A CA 1
ATOM 3286 C C . ARG A 1 429 ? 24.488 -18.515 7.294 1.00 40.84 429 ARG A C 1
ATOM 3288 O O . ARG A 1 429 ? 24.500 -18.061 6.156 1.00 40.84 429 ARG A O 1
ATOM 3295 N N . THR A 1 430 ? 23.747 -17.999 8.274 1.00 39.94 430 THR A N 1
ATOM 3296 C CA . THR A 1 430 ? 22.775 -16.916 8.107 1.00 39.94 430 THR A CA 1
ATOM 3297 C C . THR A 1 430 ? 23.331 -15.500 8.270 1.00 39.94 430 THR A C 1
ATOM 3299 O O . THR A 1 430 ? 22.672 -14.562 7.848 1.00 39.94 430 THR A O 1
ATOM 3302 N N . LEU A 1 431 ? 24.539 -15.315 8.814 1.00 36.72 431 LEU A N 1
ATOM 3303 C CA . LEU A 1 431 ? 25.184 -13.990 8.913 1.00 36.72 431 LEU A CA 1
ATOM 3304 C C . LEU A 1 431 ? 25.562 -13.397 7.542 1.00 36.72 431 LEU A C 1
ATOM 3306 O O . LEU A 1 431 ? 25.730 -12.194 7.408 1.00 36.72 431 LEU A O 1
ATOM 3310 N N . ALA A 1 432 ? 25.693 -14.235 6.509 1.00 36.47 432 ALA A N 1
ATOM 3311 C CA . ALA A 1 432 ? 25.986 -13.793 5.145 1.00 36.47 432 ALA A CA 1
ATOM 3312 C C . ALA A 1 432 ? 24.726 -13.425 4.336 1.00 36.47 432 ALA A C 1
ATOM 3314 O O . ALA A 1 432 ? 24.871 -12.974 3.202 1.00 36.47 432 ALA A O 1
ATOM 3315 N N . LEU A 1 433 ? 23.520 -13.645 4.888 1.00 42.84 433 LEU A N 1
ATOM 3316 C CA . LEU A 1 433 ? 22.201 -13.458 4.256 1.00 42.84 433 LEU A CA 1
ATOM 3317 C C . LEU A 1 433 ? 21.625 -12.031 4.444 1.00 42.84 433 LEU A C 1
ATOM 3319 O O . LEU A 1 433 ? 20.469 -11.777 4.117 1.00 42.84 433 LEU A O 1
ATOM 3323 N N . ASP A 1 434 ? 22.410 -11.097 4.990 1.00 46.66 434 ASP A N 1
ATOM 3324 C CA . ASP A 1 434 ? 21.866 -10.018 5.828 1.00 46.66 434 ASP A CA 1
ATOM 3325 C C . ASP A 1 434 ? 21.744 -8.615 5.193 1.00 46.66 434 ASP A C 1
ATOM 3327 O O . ASP A 1 434 ? 21.495 -7.652 5.904 1.00 46.66 434 ASP A O 1
ATOM 3331 N N . THR A 1 435 ? 21.863 -8.493 3.865 1.00 48.59 435 THR A N 1
ATOM 3332 C CA . THR A 1 435 ? 21.905 -7.195 3.142 1.00 48.59 435 THR A CA 1
ATOM 3333 C C . THR A 1 435 ? 20.792 -6.995 2.099 1.00 48.59 435 THR A C 1
ATOM 3335 O O . THR A 1 435 ? 20.879 -6.075 1.290 1.00 48.59 435 THR A O 1
ATOM 3338 N N . THR A 1 436 ? 19.785 -7.874 2.043 1.00 54.81 436 THR A N 1
ATOM 3339 C CA . THR A 1 436 ? 18.696 -7.792 1.048 1.00 54.81 436 THR A CA 1
ATOM 3340 C C . THR A 1 436 ? 17.695 -6.685 1.432 1.00 54.81 436 THR A C 1
ATOM 3342 O O . THR A 1 436 ? 17.301 -6.635 2.602 1.00 54.81 436 THR A O 1
ATOM 3345 N N . PRO A 1 437 ? 17.301 -5.791 0.498 1.00 59.97 437 PRO A N 1
ATOM 3346 C CA . PRO A 1 437 ? 16.292 -4.757 0.741 1.00 59.97 437 PRO A CA 1
ATOM 3347 C C . PRO A 1 437 ? 14.934 -5.331 1.185 1.00 59.97 437 PRO A C 1
ATOM 3349 O O . PRO A 1 437 ? 14.642 -6.485 0.868 1.00 59.97 437 PRO A O 1
ATOM 3352 N N . PRO A 1 438 ? 14.086 -4.543 1.874 1.00 70.69 438 PRO A N 1
ATOM 3353 C CA . PRO A 1 438 ? 12.742 -4.984 2.233 1.00 70.69 438 PRO A CA 1
ATOM 3354 C C . PRO A 1 438 ? 11.885 -5.328 1.002 1.00 70.69 438 PRO A C 1
ATOM 3356 O O . PRO A 1 438 ? 11.867 -4.558 0.041 1.00 70.69 438 PRO A O 1
ATOM 3359 N N . ASN A 1 439 ? 11.148 -6.441 1.047 1.00 75.50 439 ASN A N 1
ATOM 3360 C CA . ASN A 1 439 ? 10.162 -6.811 0.023 1.00 75.50 439 ASN A CA 1
ATOM 3361 C C . ASN A 1 439 ? 8.905 -5.916 0.087 1.00 75.50 439 ASN A C 1
ATOM 3363 O O . ASN A 1 439 ? 8.745 -5.112 1.012 1.00 75.50 439 ASN A O 1
ATOM 3367 N N . ASP A 1 440 ? 8.003 -6.049 -0.885 1.00 77.94 440 ASP A N 1
ATOM 3368 C CA . ASP A 1 440 ? 6.827 -5.174 -1.011 1.00 77.94 440 ASP A CA 1
ATOM 3369 C C . ASP A 1 440 ? 5.889 -5.257 0.207 1.00 77.94 440 ASP A C 1
ATOM 3371 O O . ASP A 1 440 ? 5.356 -4.236 0.658 1.00 77.94 440 ASP A O 1
ATOM 3375 N N . ASN A 1 441 ? 5.739 -6.443 0.812 1.00 84.38 441 ASN A N 1
ATOM 3376 C CA . ASN A 1 441 ? 4.960 -6.627 2.038 1.00 84.38 441 ASN A CA 1
ATOM 3377 C C . ASN A 1 441 ? 5.619 -5.921 3.241 1.00 84.38 441 ASN A C 1
ATOM 3379 O O . ASN A 1 441 ? 4.964 -5.154 3.947 1.00 84.38 441 ASN A O 1
ATOM 3383 N N . GLN A 1 442 ? 6.930 -6.089 3.441 1.00 81.44 442 GLN A N 1
ATOM 3384 C CA . GLN A 1 442 ? 7.698 -5.417 4.496 1.00 81.44 442 GLN A CA 1
ATOM 3385 C C . GLN A 1 442 ? 7.658 -3.887 4.340 1.00 81.44 442 GLN A C 1
ATOM 3387 O O . GLN A 1 442 ? 7.467 -3.171 5.324 1.00 81.44 442 GLN A O 1
ATOM 3392 N N . GLN A 1 443 ? 7.785 -3.361 3.118 1.00 80.06 443 GLN A N 1
ATOM 3393 C CA . GLN A 1 443 ? 7.641 -1.922 2.857 1.00 80.06 443 GLN A CA 1
ATOM 3394 C C . GLN A 1 443 ? 6.231 -1.430 3.219 1.00 80.06 443 GLN A C 1
ATOM 3396 O O . GLN A 1 443 ? 6.078 -0.441 3.943 1.00 80.06 443 GLN A O 1
ATOM 3401 N N . SER A 1 444 ? 5.205 -2.168 2.789 1.00 85.25 444 SER A N 1
ATOM 3402 C CA . SER A 1 444 ? 3.795 -1.863 3.049 1.00 85.25 444 SER A CA 1
ATOM 3403 C C . SER A 1 444 ? 3.453 -1.871 4.541 1.00 85.25 444 SER A C 1
ATOM 3405 O O . SER A 1 444 ? 2.833 -0.934 5.050 1.00 85.25 444 SER A O 1
ATOM 3407 N N . LEU A 1 445 ? 3.899 -2.892 5.277 1.00 85.25 445 LEU A N 1
ATOM 3408 C CA . LEU A 1 445 ? 3.715 -2.992 6.726 1.00 85.25 445 LEU A CA 1
ATOM 3409 C C . LEU A 1 445 ? 4.397 -1.834 7.455 1.00 85.25 445 LEU A C 1
ATOM 3411 O O . LEU A 1 445 ? 3.854 -1.291 8.415 1.00 85.25 445 LEU A O 1
ATOM 3415 N N . ALA A 1 446 ? 5.559 -1.395 6.984 1.00 79.75 446 ALA A N 1
ATOM 3416 C CA . ALA A 1 446 ? 6.259 -0.295 7.620 1.00 79.75 446 ALA A CA 1
ATOM 3417 C C . ALA A 1 446 ? 5.593 1.066 7.365 1.00 79.75 446 ALA A C 1
ATOM 3419 O O . ALA A 1 446 ? 5.476 1.871 8.291 1.00 79.75 446 ALA A O 1
ATOM 3420 N N . TRP A 1 447 ? 5.072 1.305 6.158 1.00 82.31 447 TRP A N 1
ATOM 3421 C CA . TRP A 1 447 ? 4.209 2.460 5.887 1.00 82.31 447 TRP A CA 1
ATOM 3422 C C . TRP A 1 447 ? 2.942 2.443 6.752 1.00 82.31 447 TRP A C 1
ATOM 3424 O O . TRP A 1 447 ? 2.510 3.496 7.219 1.00 82.31 447 TRP A O 1
ATOM 3434 N N . MET A 1 448 ? 2.368 1.266 7.016 1.00 86.56 448 MET A N 1
ATOM 3435 C CA . MET A 1 448 ? 1.215 1.117 7.906 1.00 86.56 448 MET A CA 1
ATOM 3436 C C . MET A 1 448 ? 1.563 1.518 9.346 1.00 86.56 448 MET A C 1
ATOM 3438 O O . MET A 1 448 ? 0.842 2.312 9.953 1.00 86.56 448 MET A O 1
ATOM 3442 N N . VAL A 1 449 ? 2.683 1.022 9.884 1.00 83.12 449 VAL A N 1
ATOM 3443 C CA . VAL A 1 449 ? 3.148 1.375 11.237 1.00 83.12 449 VAL A CA 1
ATOM 3444 C C . VAL A 1 449 ? 3.448 2.867 11.345 1.00 83.12 449 VAL A C 1
ATOM 3446 O O . VAL A 1 449 ? 3.009 3.509 12.298 1.00 83.12 449 VAL A O 1
ATOM 3449 N N . GLN A 1 450 ? 4.138 3.432 10.353 1.00 80.81 450 GLN A N 1
ATOM 3450 C CA . GLN A 1 450 ? 4.413 4.866 10.272 1.00 80.81 450 GLN A CA 1
ATOM 3451 C C . GLN A 1 450 ? 3.114 5.681 10.299 1.00 80.81 450 GLN A C 1
ATOM 3453 O O . GLN A 1 450 ? 2.961 6.576 11.129 1.00 80.81 450 GLN A O 1
ATOM 3458 N N . TYR A 1 451 ? 2.153 5.335 9.437 1.00 85.38 451 TYR A N 1
ATOM 3459 C CA . TYR A 1 451 ? 0.864 6.017 9.368 1.00 85.38 451 TYR A CA 1
ATOM 3460 C C . TYR A 1 451 ? 0.136 5.993 10.718 1.00 85.38 451 TYR A C 1
ATOM 3462 O O . TYR A 1 451 ? -0.352 7.026 11.175 1.00 85.38 451 TYR A O 1
ATOM 3470 N N . LEU A 1 452 ? 0.092 4.835 11.384 1.00 84.31 452 LEU A N 1
ATOM 3471 C CA . LEU A 1 452 ? -0.546 4.693 12.694 1.00 84.31 452 LEU A CA 1
ATOM 3472 C C . LEU A 1 452 ? 0.170 5.487 13.785 1.00 84.31 452 LEU A C 1
ATOM 3474 O O . LEU A 1 452 ? -0.496 6.137 14.592 1.00 84.31 452 LEU A O 1
ATOM 3478 N N . ALA A 1 453 ? 1.505 5.478 13.800 1.00 82.75 453 ALA A N 1
ATOM 3479 C CA . ALA A 1 453 ? 2.287 6.286 14.729 1.00 82.75 453 ALA A CA 1
ATOM 3480 C C . ALA A 1 453 ? 1.944 7.776 14.582 1.00 82.75 453 ALA A C 1
ATOM 3482 O O . ALA A 1 453 ? 1.701 8.451 15.586 1.00 82.75 453 ALA A O 1
ATOM 3483 N N . ASP A 1 454 ? 1.834 8.263 13.343 1.00 80.50 454 ASP A N 1
ATOM 3484 C CA . ASP A 1 454 ? 1.464 9.647 13.049 1.00 80.50 454 ASP A CA 1
ATOM 3485 C C . ASP A 1 454 ? 0.018 9.960 13.473 1.00 80.50 454 ASP A C 1
ATOM 3487 O O . ASP A 1 454 ? -0.227 10.985 14.113 1.00 80.50 454 ASP A O 1
ATOM 3491 N N . GLN A 1 455 ? -0.944 9.072 13.186 1.00 81.44 455 GLN A N 1
ATOM 3492 C CA . GLN A 1 455 ? -2.350 9.272 13.576 1.00 81.44 455 GLN A CA 1
ATOM 3493 C C . GLN A 1 455 ? -2.558 9.249 15.097 1.00 81.44 455 GLN A C 1
ATOM 3495 O O . GLN A 1 455 ? -3.406 9.975 15.617 1.00 81.44 455 GLN A O 1
ATOM 3500 N N . LEU A 1 456 ? -1.792 8.429 15.819 1.00 80.94 456 LEU A N 1
ATOM 3501 C CA . LEU A 1 456 ? -1.908 8.269 17.271 1.00 80.94 456 LEU A CA 1
ATOM 3502 C C . LEU A 1 456 ? -0.982 9.210 18.060 1.00 80.94 456 LEU A C 1
ATOM 3504 O O . LEU A 1 456 ? -0.985 9.181 19.294 1.00 80.94 456 LEU A O 1
ATOM 3508 N N . GLY A 1 457 ? -0.202 10.056 17.377 1.00 78.31 457 GLY A N 1
ATOM 3509 C CA . GLY A 1 457 ? 0.712 11.010 18.006 1.00 78.31 457 GLY A CA 1
ATOM 3510 C C . GLY A 1 457 ? 1.860 10.340 18.769 1.00 78.31 457 GLY A C 1
ATOM 3511 O O . GLY A 1 457 ? 2.269 10.818 19.832 1.00 78.31 457 GLY A O 1
ATOM 3512 N N . VAL A 1 458 ? 2.366 9.214 18.265 1.00 78.50 458 VAL A N 1
ATOM 3513 C CA . VAL A 1 458 ? 3.509 8.498 18.842 1.00 78.50 458 VAL A CA 1
ATOM 3514 C C . VAL A 1 458 ? 4.802 9.191 18.397 1.00 78.50 458 VAL A C 1
ATOM 3516 O O . VAL A 1 458 ? 5.182 9.142 17.235 1.00 78.50 458 VAL A O 1
ATOM 3519 N N . ALA A 1 459 ? 5.491 9.842 19.342 1.00 50.66 459 ALA A N 1
ATOM 3520 C CA . ALA A 1 459 ? 6.611 10.771 19.113 1.00 50.66 459 ALA A CA 1
ATOM 3521 C C . ALA A 1 459 ? 7.894 10.184 18.466 1.00 50.66 459 ALA A C 1
ATOM 3523 O O . ALA A 1 459 ? 8.883 10.899 18.339 1.00 50.66 459 ALA A O 1
ATOM 3524 N N . GLU A 1 460 ? 7.906 8.903 18.089 1.00 58.75 460 GLU A N 1
ATOM 3525 C CA . GLU A 1 460 ? 9.055 8.192 17.495 1.00 58.75 460 GLU A CA 1
ATOM 3526 C C . GLU A 1 460 ? 8.861 7.886 15.996 1.00 58.75 460 GLU A C 1
ATOM 3528 O O . GLU A 1 460 ? 9.610 7.090 15.433 1.00 58.75 460 GLU A O 1
ATOM 3533 N N . SER A 1 461 ? 7.880 8.513 15.335 1.00 52.19 461 SER A N 1
ATOM 3534 C CA . SER A 1 461 ? 7.467 8.141 13.978 1.00 52.19 461 SER A CA 1
ATOM 3535 C C . SER A 1 461 ? 8.601 8.251 12.938 1.00 52.19 461 SER A C 1
ATOM 3537 O O . SER A 1 461 ? 8.844 7.288 12.221 1.00 52.19 461 SER A O 1
ATOM 3539 N N . ASP A 1 462 ? 9.437 9.296 12.959 1.00 52.22 462 ASP A N 1
ATOM 3540 C CA . ASP A 1 462 ? 10.601 9.435 12.051 1.00 52.22 462 ASP A CA 1
ATOM 3541 C C . ASP A 1 462 ? 11.632 8.289 12.131 1.00 52.22 462 ASP A C 1
ATOM 3543 O O . ASP A 1 462 ? 12.421 8.074 11.204 1.00 52.22 462 ASP A O 1
ATOM 3547 N N . ALA A 1 463 ? 11.672 7.546 13.240 1.00 52.66 463 ALA A N 1
ATOM 3548 C CA . ALA A 1 463 ? 12.612 6.446 13.415 1.00 52.66 463 ALA A CA 1
ATOM 3549 C C . ALA A 1 463 ? 12.159 5.154 12.711 1.00 52.66 463 ALA A C 1
ATOM 3551 O O . ALA A 1 463 ? 13.013 4.355 12.324 1.00 52.66 463 ALA A O 1
ATOM 3552 N N . VAL A 1 464 ? 10.852 4.982 12.477 1.00 54.47 464 VAL A N 1
ATOM 3553 C CA . VAL A 1 464 ? 10.276 3.870 11.696 1.00 54.47 464 VAL A CA 1
ATOM 3554 C C . VAL A 1 464 ? 10.681 3.994 10.225 1.00 54.47 464 VAL A C 1
ATOM 3556 O O . VAL A 1 464 ? 11.132 3.024 9.623 1.00 54.47 464 VAL A O 1
ATOM 3559 N N . SER A 1 465 ? 10.637 5.210 9.672 1.00 55.41 465 SER A N 1
ATOM 3560 C CA . SER A 1 465 ? 11.091 5.493 8.302 1.00 55.41 465 SER A CA 1
ATOM 3561 C C . SER A 1 465 ? 12.600 5.272 8.107 1.00 55.41 465 SER A C 1
ATOM 3563 O O . SER A 1 465 ? 13.029 4.793 7.059 1.00 55.41 465 SER A O 1
ATOM 3565 N N . ARG A 1 466 ? 13.426 5.566 9.124 1.00 52.97 466 ARG A N 1
ATOM 3566 C CA . ARG A 1 466 ? 14.883 5.313 9.084 1.00 52.97 466 ARG A CA 1
ATOM 3567 C C . ARG A 1 466 ? 15.237 3.833 9.241 1.00 52.97 466 ARG A C 1
ATOM 3569 O O . ARG A 1 466 ? 16.230 3.400 8.669 1.00 52.97 466 ARG A O 1
ATOM 3576 N N . ALA A 1 467 ? 14.420 3.071 9.971 1.00 49.56 467 ALA A N 1
ATOM 3577 C CA . ALA A 1 467 ? 14.596 1.638 10.207 1.00 49.56 467 ALA A CA 1
ATOM 3578 C C . ALA A 1 467 ? 14.472 0.770 8.938 1.00 49.56 467 ALA A C 1
ATOM 3580 O O . ALA A 1 467 ? 14.919 -0.374 8.941 1.00 49.56 467 ALA A O 1
ATOM 3581 N N . LEU A 1 468 ? 13.890 1.311 7.863 1.00 50.34 468 LEU A N 1
ATOM 3582 C CA . LEU A 1 468 ? 13.731 0.643 6.565 1.00 50.34 468 LEU A CA 1
ATOM 3583 C C . LEU A 1 468 ? 14.925 0.841 5.623 1.00 50.34 468 LEU A C 1
ATOM 3585 O O . LEU A 1 468 ? 14.937 0.287 4.525 1.00 50.34 468 LEU A O 1
ATOM 3589 N N . LEU A 1 469 ? 15.926 1.631 6.029 1.00 47.25 469 LEU A N 1
ATOM 3590 C CA . LEU A 1 469 ? 17.159 1.793 5.266 1.00 47.25 469 LEU A CA 1
ATOM 3591 C C . LEU A 1 469 ? 18.109 0.622 5.567 1.00 47.25 469 LEU A C 1
ATOM 3593 O O . LEU A 1 469 ? 18.369 0.364 6.745 1.00 47.25 469 LEU A O 1
ATOM 3597 N N . PRO A 1 470 ? 18.675 -0.036 4.537 1.00 39.44 470 PRO A N 1
ATOM 3598 C CA . PRO A 1 470 ? 19.357 -1.329 4.661 1.00 39.44 470 PRO A CA 1
ATOM 3599 C C . PRO A 1 470 ? 20.606 -1.404 5.569 1.00 39.44 470 PRO A C 1
ATOM 3601 O O . PRO A 1 470 ? 21.161 -2.484 5.694 1.00 39.44 470 PRO A O 1
ATOM 3604 N N . ASP A 1 471 ? 21.027 -0.340 6.267 1.00 40.62 471 ASP A N 1
ATOM 3605 C CA . ASP A 1 471 ? 22.302 -0.312 7.008 1.00 40.62 471 ASP A CA 1
ATOM 3606 C C . ASP A 1 471 ? 22.278 0.449 8.357 1.00 40.62 471 ASP A C 1
ATOM 3608 O O . ASP A 1 471 ? 23.325 0.884 8.841 1.00 40.62 471 ASP A O 1
ATOM 3612 N N . THR A 1 472 ? 21.122 0.648 9.012 1.00 41.16 472 THR A N 1
ATOM 3613 C CA . THR A 1 472 ? 21.085 1.339 10.326 1.00 41.16 472 THR A CA 1
ATOM 3614 C C . THR A 1 472 ? 20.950 0.378 11.523 1.00 41.16 472 THR A C 1
ATOM 3616 O O . THR A 1 472 ? 19.891 -0.218 11.715 1.00 41.16 472 THR A O 1
ATOM 3619 N N . PRO A 1 473 ? 21.956 0.270 12.424 1.00 41.12 473 PRO A N 1
ATOM 3620 C CA . PRO A 1 473 ? 21.920 -0.627 13.593 1.00 41.12 473 PRO A CA 1
ATOM 3621 C C . PRO A 1 473 ? 20.955 -0.212 14.726 1.00 41.12 473 PRO A C 1
ATOM 3623 O O . PRO A 1 473 ? 21.150 -0.607 15.872 1.00 41.12 473 PRO A O 1
ATOM 3626 N N . LEU A 1 474 ? 19.931 0.604 14.451 1.00 42.19 474 LEU A N 1
ATOM 3627 C CA . LEU A 1 474 ? 19.052 1.216 15.463 1.00 42.19 474 LEU A CA 1
ATOM 3628 C C . LEU A 1 474 ? 17.545 1.071 15.144 1.00 42.19 474 LEU A C 1
ATOM 3630 O O . LEU A 1 474 ? 16.730 1.894 15.563 1.00 42.19 474 LEU A O 1
ATOM 3634 N N . ALA A 1 475 ? 17.173 0.039 14.383 1.00 54.88 475 ALA A N 1
ATOM 3635 C CA . ALA A 1 475 ? 15.826 -0.152 13.834 1.00 54.88 475 ALA A CA 1
ATOM 3636 C C . ALA A 1 475 ? 14.879 -0.974 14.736 1.00 54.88 475 ALA A C 1
ATOM 3638 O O . ALA A 1 475 ? 13.731 -0.597 14.966 1.00 54.88 475 ALA A O 1
ATOM 3639 N N . ALA A 1 476 ? 15.379 -2.081 15.288 1.00 53.44 476 ALA A N 1
ATOM 3640 C CA . ALA A 1 476 ? 14.575 -3.135 15.903 1.00 53.44 476 ALA A CA 1
ATOM 3641 C C . ALA A 1 476 ? 13.799 -2.726 17.154 1.00 53.44 476 ALA A C 1
ATOM 3643 O O . ALA A 1 476 ? 12.569 -2.798 17.194 1.00 53.44 476 ALA A O 1
ATOM 3644 N N . ASP A 1 477 ? 14.526 -2.246 18.160 1.00 58.88 477 ASP A N 1
ATOM 3645 C CA . ASP A 1 477 ? 13.927 -1.849 19.430 1.00 58.88 477 ASP A CA 1
ATOM 3646 C C . ASP A 1 477 ? 13.002 -0.645 19.252 1.00 58.88 477 ASP A C 1
ATOM 3648 O O . ASP A 1 477 ? 12.053 -0.470 20.007 1.00 58.88 477 ASP A O 1
ATOM 3652 N N . THR A 1 478 ? 13.266 0.202 18.254 1.00 65.62 478 THR A N 1
ATOM 3653 C CA . THR A 1 478 ? 12.440 1.377 17.973 1.00 65.62 478 THR A CA 1
ATOM 3654 C C . THR A 1 478 ? 11.134 0.998 17.287 1.00 65.62 478 THR A C 1
ATOM 3656 O O . THR A 1 478 ? 10.085 1.482 17.705 1.00 65.62 478 THR A O 1
ATOM 3659 N N . MET A 1 479 ? 11.170 0.089 16.307 1.00 68.81 479 MET A N 1
ATOM 3660 C CA . MET A 1 479 ? 9.959 -0.475 15.704 1.00 68.81 479 MET A CA 1
ATOM 3661 C C . MET A 1 479 ? 9.110 -1.178 16.769 1.00 68.81 479 MET A C 1
ATOM 3663 O O . MET A 1 479 ? 7.926 -0.877 16.897 1.00 68.81 479 MET A O 1
ATOM 3667 N N . ARG A 1 480 ? 9.722 -2.028 17.608 1.00 70.12 480 ARG A N 1
ATOM 3668 C CA . ARG A 1 480 ? 8.997 -2.729 18.677 1.00 70.12 480 ARG A CA 1
ATOM 3669 C C . ARG A 1 480 ? 8.389 -1.770 19.701 1.00 70.12 480 ARG A C 1
ATOM 3671 O O . ARG A 1 480 ? 7.196 -1.854 19.958 1.00 70.12 480 ARG A O 1
ATOM 3678 N N . ARG A 1 481 ? 9.155 -0.794 20.207 1.00 72.44 481 ARG A N 1
ATOM 3679 C CA . ARG A 1 481 ? 8.628 0.244 21.116 1.00 72.44 481 ARG A CA 1
ATOM 3680 C C . ARG A 1 481 ? 7.503 1.063 20.486 1.00 72.44 481 ARG A C 1
ATOM 3682 O O . ARG A 1 481 ? 6.591 1.480 21.195 1.00 72.44 481 ARG A O 1
ATOM 3689 N N . THR A 1 482 ? 7.579 1.334 19.184 1.00 76.12 482 THR A N 1
ATOM 3690 C CA . THR A 1 482 ? 6.534 2.077 18.470 1.00 76.12 482 THR A CA 1
ATOM 3691 C C . THR A 1 482 ? 5.257 1.250 18.374 1.00 76.12 482 THR A C 1
ATOM 3693 O O . THR A 1 482 ? 4.189 1.770 18.684 1.00 76.12 482 THR A O 1
ATOM 3696 N N . LEU A 1 483 ? 5.366 -0.036 18.025 1.00 76.69 483 LEU A N 1
ATOM 3697 C CA . LEU A 1 483 ? 4.243 -0.976 18.008 1.00 76.69 483 LEU A CA 1
ATOM 3698 C C . LEU A 1 483 ? 3.603 -1.120 19.389 1.00 76.69 483 LEU A C 1
ATOM 3700 O O . LEU A 1 483 ? 2.397 -0.933 19.502 1.00 76.69 483 LEU A O 1
ATOM 3704 N N . ASP A 1 484 ? 4.403 -1.337 20.437 1.00 77.81 484 ASP A N 1
ATOM 3705 C CA . ASP A 1 484 ? 3.901 -1.461 21.810 1.00 77.81 484 ASP A CA 1
ATOM 3706 C C . ASP A 1 484 ? 3.100 -0.201 22.215 1.00 77.81 484 ASP A C 1
ATOM 3708 O O . ASP A 1 484 ? 2.015 -0.298 22.785 1.00 77.81 484 ASP A O 1
ATOM 3712 N N . LYS A 1 485 ? 3.585 1.000 21.853 1.00 82.12 485 LYS A N 1
ATOM 3713 C CA . LYS A 1 485 ? 2.874 2.272 22.092 1.00 82.12 485 LYS A CA 1
ATOM 3714 C C . LYS A 1 485 ? 1.604 2.411 21.249 1.00 82.12 485 LYS A C 1
ATOM 3716 O O . LYS A 1 485 ? 0.617 2.956 21.740 1.00 82.12 485 LYS A O 1
ATOM 3721 N N . ILE A 1 486 ? 1.621 1.982 19.986 1.00 82.19 486 ILE A N 1
ATOM 3722 C CA . ILE A 1 486 ? 0.432 1.980 19.119 1.00 82.19 486 ILE A CA 1
ATOM 3723 C C . ILE A 1 486 ? -0.640 1.080 19.738 1.00 82.19 486 ILE A C 1
ATOM 3725 O O . ILE A 1 486 ? -1.770 1.525 19.935 1.00 82.19 486 ILE A O 1
ATOM 3729 N N . GLU A 1 487 ? -0.284 -0.148 20.108 1.00 77.56 487 GLU A N 1
ATOM 3730 C CA . GLU A 1 487 ? -1.206 -1.104 20.721 1.00 77.56 487 GLU A CA 1
ATOM 3731 C C . GLU A 1 487 ? -1.729 -0.611 22.075 1.00 77.56 487 GLU A C 1
ATOM 3733 O O . GLU A 1 487 ? -2.933 -0.676 22.319 1.00 77.56 487 GLU A O 1
ATOM 3738 N N . GLU A 1 488 ? -0.875 -0.031 22.926 1.00 80.81 488 GLU A N 1
ATOM 3739 C CA . GLU A 1 488 ? -1.293 0.582 24.194 1.00 80.81 488 GLU A CA 1
ATOM 3740 C C . GLU A 1 488 ? -2.351 1.677 23.968 1.00 80.81 488 GLU A C 1
ATOM 3742 O O . GLU A 1 488 ? -3.374 1.722 24.659 1.00 80.81 488 GLU A O 1
ATOM 3747 N N . ARG A 1 489 ? -2.149 2.544 22.965 1.00 81.69 489 ARG A N 1
ATOM 3748 C CA . ARG A 1 489 ? -3.100 3.611 22.613 1.00 81.69 489 ARG A CA 1
ATOM 3749 C C . ARG A 1 489 ? -4.420 3.057 22.093 1.00 81.69 489 ARG A C 1
ATOM 3751 O O . ARG A 1 489 ? -5.470 3.564 22.490 1.00 81.69 489 ARG A O 1
ATOM 3758 N N . LEU A 1 490 ? -4.376 2.042 21.233 1.00 77.19 490 LEU A N 1
ATOM 3759 C CA . LEU A 1 490 ? -5.574 1.407 20.685 1.00 77.19 490 LEU A CA 1
ATOM 3760 C C . LEU A 1 490 ? -6.372 0.690 21.782 1.00 77.19 490 LEU A C 1
ATOM 3762 O O . LEU A 1 490 ? -7.572 0.923 21.909 1.00 77.19 490 LEU A O 1
ATOM 3766 N N . ASN A 1 491 ? -5.707 -0.077 22.648 1.00 72.88 491 ASN A N 1
ATOM 3767 C CA . ASN A 1 491 ? -6.349 -0.741 23.785 1.00 72.88 491 ASN A CA 1
ATOM 3768 C C . ASN A 1 491 ? -6.985 0.269 24.751 1.00 72.88 491 ASN A C 1
ATOM 3770 O O . ASN A 1 491 ? -8.113 0.070 25.205 1.00 72.88 491 ASN A O 1
ATOM 3774 N N . ALA A 1 492 ? -6.311 1.391 25.029 1.00 75.50 492 ALA A N 1
ATOM 3775 C CA . ALA A 1 492 ? -6.873 2.456 25.857 1.00 75.50 492 ALA A CA 1
ATOM 3776 C C . ALA A 1 492 ? -8.131 3.086 25.230 1.00 75.50 492 ALA A C 1
ATOM 3778 O O . ALA A 1 492 ? -9.095 3.373 25.944 1.00 75.50 492 ALA A O 1
ATOM 3779 N N . GLN A 1 493 ? -8.151 3.280 23.905 1.00 75.06 493 GLN A N 1
ATOM 3780 C CA . GLN A 1 493 ? -9.334 3.764 23.186 1.00 75.06 493 GLN A CA 1
ATOM 3781 C C . GLN A 1 493 ? -10.486 2.754 23.245 1.00 75.06 493 GLN A C 1
ATOM 3783 O O . GLN A 1 493 ? -11.607 3.148 23.575 1.00 75.06 493 GLN A O 1
ATOM 3788 N N . ALA A 1 494 ? -10.213 1.469 22.999 1.00 68.88 494 ALA A N 1
ATOM 3789 C CA . ALA A 1 494 ? -11.213 0.403 23.062 1.00 68.88 494 ALA A CA 1
ATOM 3790 C C . ALA A 1 494 ? -11.833 0.306 24.465 1.00 68.88 494 ALA A C 1
ATOM 3792 O O . ALA A 1 494 ? -13.054 0.281 24.625 1.00 68.88 494 ALA A O 1
ATOM 3793 N N . HIS A 1 495 ? -10.991 0.347 25.504 1.00 69.00 495 HIS A N 1
ATOM 3794 C CA . HIS A 1 495 ? -11.436 0.303 26.894 1.00 69.00 495 HIS A CA 1
ATOM 3795 C C . HIS A 1 495 ? -12.297 1.520 27.268 1.00 69.00 495 HIS A C 1
ATOM 3797 O O . HIS A 1 495 ? -13.352 1.371 27.887 1.00 69.00 495 HIS A O 1
ATOM 3803 N N . ALA A 1 496 ? -11.899 2.727 26.853 1.00 68.50 496 ALA A N 1
ATOM 3804 C CA . ALA A 1 496 ? -12.683 3.939 27.089 1.00 68.50 496 ALA A CA 1
ATOM 3805 C C . ALA A 1 496 ? -14.058 3.893 26.395 1.00 68.50 496 ALA A C 1
ATOM 3807 O O . ALA A 1 496 ? -15.060 4.304 26.984 1.00 68.50 496 ALA A O 1
ATOM 3808 N N . GLN A 1 497 ? -14.123 3.363 25.169 1.00 65.50 497 GLN A N 1
ATOM 3809 C CA . GLN A 1 497 ? -15.378 3.169 24.437 1.00 65.50 497 GLN A CA 1
ATOM 3810 C C . GLN A 1 497 ? -16.277 2.120 25.105 1.00 65.50 497 GLN A C 1
ATOM 3812 O O . GLN A 1 497 ? -17.478 2.355 25.248 1.00 65.50 497 GLN A O 1
ATOM 3817 N N . ALA A 1 498 ? -15.708 1.012 25.590 1.00 62.94 498 ALA A N 1
ATOM 3818 C CA . ALA A 1 498 ? -16.444 -0.014 26.328 1.00 62.94 498 ALA A CA 1
ATOM 3819 C C . ALA A 1 498 ? -17.049 0.535 27.635 1.00 62.94 498 ALA A C 1
ATOM 3821 O O . ALA A 1 498 ? -18.225 0.302 27.919 1.00 62.94 498 ALA A O 1
ATOM 3822 N N . LEU A 1 499 ? -16.293 1.333 28.400 1.00 61.09 499 LEU A N 1
ATOM 3823 C CA . LEU A 1 499 ? -16.795 1.999 29.612 1.00 61.09 499 LEU A CA 1
ATOM 3824 C C . LEU A 1 499 ? -17.898 3.025 29.309 1.00 61.09 499 LEU A C 1
ATOM 3826 O O . LEU A 1 499 ? -18.866 3.137 30.067 1.00 61.09 499 LEU A O 1
ATOM 3830 N N . ALA A 1 500 ? -17.777 3.757 28.197 1.00 58.56 500 ALA A N 1
ATOM 3831 C CA . ALA A 1 500 ? -18.804 4.691 27.741 1.00 58.56 500 ALA A CA 1
ATOM 3832 C C . ALA A 1 500 ? -20.101 3.964 27.347 1.00 58.56 500 ALA A C 1
ATOM 3834 O O . ALA A 1 500 ? -21.184 4.397 27.740 1.00 58.56 500 ALA A O 1
ATOM 3835 N N . ALA A 1 501 ? -19.999 2.830 26.647 1.00 56.06 501 ALA A N 1
ATOM 3836 C CA . ALA A 1 501 ? -21.142 1.990 26.288 1.00 56.06 501 ALA A CA 1
ATOM 3837 C C . ALA A 1 501 ? -21.836 1.366 27.516 1.00 56.06 501 ALA A C 1
ATOM 3839 O O . ALA A 1 501 ? -23.045 1.146 27.497 1.00 56.06 501 ALA A O 1
ATOM 3840 N N . GLN A 1 502 ? -21.095 1.134 28.605 1.00 50.84 502 GLN A N 1
ATOM 3841 C CA . GLN A 1 502 ? -21.614 0.609 29.876 1.00 50.84 502 GLN A CA 1
ATOM 3842 C C . GLN A 1 502 ? -22.119 1.697 30.846 1.00 50.84 502 GLN A C 1
ATOM 3844 O O . GLN A 1 502 ? -22.613 1.373 31.926 1.00 50.84 502 GLN A O 1
ATOM 3849 N N . GLY A 1 503 ? -22.017 2.984 30.486 1.00 41.06 503 GLY A N 1
ATOM 3850 C CA . GLY A 1 503 ? -22.512 4.101 31.299 1.00 41.06 503 GLY A CA 1
ATOM 3851 C C . GLY A 1 503 ? -21.696 4.400 32.567 1.00 41.06 503 GLY A C 1
ATOM 3852 O O . GLY A 1 503 ? -22.246 4.956 33.517 1.00 41.06 503 GLY A O 1
ATOM 3853 N N . GLN A 1 504 ? -20.404 4.043 32.611 1.00 41.59 504 GLN A N 1
ATOM 3854 C CA . GLN A 1 504 ? -19.560 4.098 33.820 1.00 41.59 504 GLN A CA 1
ATOM 3855 C C . GLN A 1 504 ? -18.371 5.083 33.736 1.00 41.59 504 GLN A C 1
ATOM 3857 O O . GLN A 1 504 ? -17.251 4.738 34.107 1.00 41.59 504 GLN A O 1
ATOM 3862 N N . LEU A 1 505 ? -18.573 6.330 33.292 1.00 36.69 505 LEU A N 1
ATOM 3863 C CA . LEU A 1 505 ? -17.544 7.386 33.395 1.00 36.69 505 LEU A CA 1
ATOM 3864 C C . LEU A 1 505 ? -17.941 8.479 34.411 1.00 36.69 505 LEU A C 1
ATOM 3866 O O . LEU A 1 505 ? -19.110 8.870 34.455 1.00 36.69 505 LEU A O 1
ATOM 3870 N N . PRO A 1 506 ? -16.998 8.995 35.232 1.00 30.95 506 PRO A N 1
ATOM 3871 C CA . PRO A 1 506 ? -17.265 10.075 36.180 1.00 30.95 506 PRO A CA 1
ATOM 3872 C C . PRO A 1 506 ? -17.497 11.416 35.456 1.00 30.95 506 PRO A C 1
ATOM 3874 O O . PRO A 1 506 ? -16.944 11.644 34.377 1.00 30.95 506 PRO A O 1
ATOM 3877 N N . PRO A 1 507 ? -18.295 12.329 36.039 1.00 29.66 507 PRO A N 1
ATOM 3878 C CA . PRO A 1 507 ? -18.740 13.538 35.359 1.00 29.66 507 PRO A CA 1
ATOM 3879 C C . PRO A 1 507 ? -17.586 14.533 35.209 1.00 29.66 507 PRO A C 1
ATOM 3881 O O . PRO A 1 507 ? -17.030 15.016 36.198 1.00 29.66 507 PRO A O 1
ATOM 3884 N N . THR A 1 508 ? -17.251 14.898 33.975 1.00 31.52 508 THR A N 1
ATOM 3885 C CA . THR A 1 508 ? -16.445 16.089 33.699 1.00 31.52 508 THR A CA 1
ATOM 3886 C C . THR A 1 508 ? -17.343 17.330 33.738 1.00 31.52 508 THR A C 1
ATOM 3888 O O . THR A 1 508 ? -18.487 17.322 33.286 1.00 31.52 508 THR A O 1
ATOM 3891 N N . GLN A 1 509 ? -16.848 18.380 34.399 1.00 25.80 509 GLN A N 1
ATOM 3892 C CA . GLN A 1 509 ? -17.622 19.545 34.832 1.00 25.80 509 GLN A CA 1
ATOM 3893 C C . GLN A 1 509 ? -18.293 20.336 33.689 1.00 25.80 509 GLN A C 1
ATOM 3895 O O . GLN A 1 509 ? -17.708 20.485 32.616 1.00 25.80 509 GLN A O 1
ATOM 3900 N N . PRO A 1 510 ? -19.475 20.935 33.941 1.00 26.34 510 PRO A N 1
ATOM 3901 C CA . PRO A 1 510 ? -20.183 21.755 32.968 1.00 26.34 510 PRO A CA 1
ATOM 3902 C C . PRO A 1 510 ? -19.643 23.194 32.939 1.00 26.34 510 PRO A C 1
ATOM 3904 O O . PRO A 1 510 ? -19.343 23.783 33.976 1.00 26.34 510 PRO A O 1
ATOM 3907 N N . SER A 1 511 ? -19.598 23.796 31.750 1.00 23.81 511 SER A N 1
ATOM 3908 C CA . SER A 1 511 ? -19.539 25.256 31.562 1.00 23.81 511 SER A CA 1
ATOM 3909 C C . SER A 1 511 ? -20.912 25.780 31.099 1.00 23.81 511 SER A C 1
ATOM 3911 O O . SER A 1 511 ? -21.724 25.000 30.601 1.00 23.81 511 SER A O 1
ATOM 3913 N N . PRO A 1 512 ? -21.240 27.059 31.358 1.00 27.48 512 PRO A N 1
ATOM 3914 C CA . PRO A 1 512 ? -22.546 27.428 31.891 1.00 27.48 512 PRO A CA 1
ATOM 3915 C C . PRO A 1 512 ? -23.649 27.630 30.845 1.00 27.48 512 PRO A C 1
ATOM 3917 O O . PRO A 1 512 ? -23.467 28.233 29.794 1.00 27.48 512 PRO A O 1
ATOM 3920 N N . SER A 1 513 ? -24.822 27.151 31.252 1.00 27.34 513 SER A N 1
ATOM 3921 C CA . SER A 1 513 ? -26.190 27.397 30.787 1.00 27.34 513 SER A CA 1
ATOM 3922 C C . SER A 1 513 ? -26.447 28.541 29.794 1.00 27.34 513 SER A C 1
ATOM 3924 O O . SER A 1 513 ? -26.300 29.714 30.138 1.00 27.34 513 SER A O 1
ATOM 3926 N N . ALA A 1 514 ? -27.106 28.197 28.686 1.00 24.75 514 ALA A N 1
ATOM 3927 C CA . ALA A 1 514 ? -28.172 29.015 28.115 1.00 24.75 514 ALA A CA 1
ATOM 3928 C C . ALA A 1 514 ? -29.503 28.270 28.315 1.00 24.75 514 ALA A C 1
ATOM 3930 O O . ALA A 1 514 ? -29.766 27.248 27.686 1.00 24.75 514 ALA A O 1
ATOM 3931 N N . ARG A 1 515 ? -30.330 28.754 29.249 1.00 26.81 515 ARG A N 1
ATOM 3932 C CA . ARG A 1 515 ? -31.742 28.367 29.343 1.00 26.81 515 ARG A CA 1
ATOM 3933 C C . ARG A 1 515 ? -32.491 29.054 28.208 1.00 26.81 515 ARG A C 1
ATOM 3935 O O . ARG A 1 515 ? -32.522 30.280 28.183 1.00 26.81 515 ARG A O 1
ATOM 3942 N N . VAL A 1 516 ? -33.186 28.286 27.380 1.00 26.28 516 VAL A N 1
ATOM 3943 C CA . VAL A 1 516 ? -34.401 28.758 26.712 1.00 26.28 516 VAL A CA 1
ATOM 3944 C C . VAL A 1 516 ? -35.458 27.678 26.879 1.00 26.28 516 VAL A C 1
ATOM 3946 O O . VAL A 1 516 ? -35.249 26.513 26.554 1.00 26.28 516 VAL A O 1
ATOM 3949 N N . SER A 1 517 ? -36.569 28.076 27.487 1.00 24.52 517 SER A N 1
ATOM 3950 C CA . SER A 1 517 ? -37.780 27.279 27.608 1.00 24.52 517 SER A CA 1
ATOM 3951 C C . SER A 1 517 ? -38.562 27.354 26.300 1.00 24.52 517 SER A C 1
ATOM 3953 O O . SER A 1 517 ? -38.631 28.445 25.738 1.00 24.52 517 SER A O 1
ATOM 3955 N N . ALA A 1 518 ? -39.237 26.271 25.924 1.00 25.64 518 ALA A N 1
ATOM 3956 C CA . ALA A 1 518 ? -40.675 26.233 25.627 1.00 25.64 518 ALA A CA 1
ATOM 3957 C C . ALA A 1 518 ? -41.005 25.215 24.526 1.00 25.64 518 ALA A C 1
ATOM 3959 O O . ALA A 1 518 ? -40.402 25.208 23.461 1.00 25.64 518 ALA A O 1
ATOM 3960 N N . THR A 1 519 ? -42.027 24.415 24.843 1.00 26.98 519 THR A N 1
ATOM 3961 C CA . THR A 1 519 ? -43.080 23.912 23.945 1.00 26.98 519 THR A CA 1
ATOM 3962 C C . THR A 1 519 ? -42.657 23.041 22.763 1.00 26.98 519 THR A C 1
ATOM 3964 O O . THR A 1 519 ? -42.252 23.517 21.709 1.00 26.98 519 THR A O 1
ATOM 3967 N N . GLN A 1 520 ? -42.859 21.734 22.947 1.00 30.09 520 GLN A N 1
ATOM 3968 C CA . GLN A 1 520 ? -43.033 20.772 21.865 1.00 30.09 520 GLN A CA 1
ATOM 3969 C C . GLN A 1 520 ? -44.311 21.113 21.088 1.00 30.09 520 GLN A C 1
ATOM 3971 O O . GLN A 1 520 ? -45.405 20.935 21.619 1.00 30.09 520 GLN A O 1
ATOM 3976 N N . ASP A 1 521 ? -44.154 21.552 19.842 1.00 26.91 521 ASP A N 1
ATOM 3977 C CA . ASP A 1 521 ? -45.174 21.399 18.806 1.00 26.91 521 ASP A CA 1
ATOM 3978 C C . ASP A 1 521 ? -44.802 20.202 17.911 1.00 26.91 521 ASP A C 1
ATOM 3980 O O . ASP A 1 521 ? -43.612 19.932 17.698 1.00 26.91 521 ASP A O 1
ATOM 3984 N N . PRO A 1 522 ? -45.791 19.445 17.403 1.00 35.91 522 PRO A N 1
ATOM 3985 C CA . PRO A 1 522 ? -45.545 18.269 16.580 1.00 35.91 522 PRO A CA 1
ATOM 3986 C C . PRO A 1 522 ? -44.955 18.689 15.229 1.00 35.91 522 PRO A C 1
ATOM 3988 O O . PRO A 1 522 ? -45.496 19.540 14.527 1.00 35.91 522 PRO A O 1
ATOM 3991 N N . THR A 1 523 ? -43.829 18.084 14.861 1.00 32.84 523 THR A N 1
ATOM 3992 C CA . THR A 1 523 ? -43.149 18.324 13.584 1.00 32.84 523 THR A CA 1
ATOM 3993 C C . THR A 1 523 ? -44.041 17.855 12.423 1.00 32.84 523 THR A C 1
ATOM 3995 O O . THR A 1 523 ? -44.564 16.738 12.486 1.00 32.84 523 THR A O 1
ATOM 3998 N N . PRO A 1 524 ? -44.245 18.674 11.374 1.00 33.56 524 PRO A N 1
ATOM 3999 C CA . PRO A 1 524 ? -45.097 18.315 10.246 1.00 33.56 524 PRO A CA 1
ATOM 4000 C C . PRO A 1 524 ? -44.463 17.206 9.396 1.00 33.56 524 PRO A C 1
ATOM 4002 O O . PRO A 1 524 ? -43.242 17.063 9.320 1.00 33.56 524 PRO A O 1
ATOM 4005 N N . SER A 1 525 ? -45.320 16.416 8.754 1.00 41.72 525 SER A N 1
ATOM 4006 C CA . SER A 1 525 ? -44.935 15.364 7.811 1.00 41.72 525 SER A CA 1
ATOM 4007 C C . SER A 1 525 ? -44.096 15.941 6.651 1.00 41.72 525 SER A C 1
ATOM 4009 O O . SER A 1 525 ? -44.420 17.0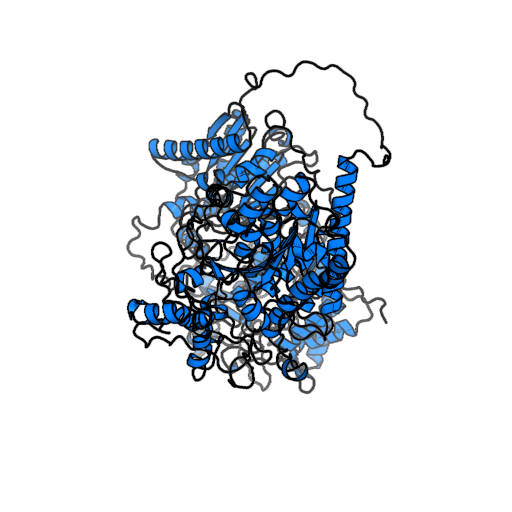25 6.163 1.00 41.72 525 SER A O 1
ATOM 4011 N N . PRO A 1 526 ? -43.059 15.236 6.148 1.00 46.56 526 PRO A N 1
ATOM 4012 C CA . PRO A 1 526 ? -42.157 15.714 5.086 1.00 46.56 526 PRO A CA 1
ATOM 4013 C C . PRO A 1 526 ? -42.818 16.021 3.725 1.00 46.56 526 PRO A C 1
ATOM 4015 O O . PRO A 1 526 ? -42.130 16.447 2.802 1.00 46.56 526 PRO A O 1
ATOM 4018 N N . ALA A 1 527 ? -44.134 15.840 3.589 1.00 45.06 527 ALA A N 1
ATOM 4019 C CA . ALA A 1 527 ? -44.893 16.165 2.383 1.00 45.06 527 ALA A CA 1
ATOM 4020 C C . ALA A 1 527 ? -45.236 17.666 2.226 1.00 45.06 527 ALA A C 1
ATOM 4022 O O . ALA A 1 527 ? -45.602 18.069 1.127 1.00 45.06 527 ALA A O 1
ATOM 4023 N N . ASP A 1 528 ? -45.077 18.491 3.274 1.00 45.44 528 ASP A N 1
ATOM 4024 C CA . ASP A 1 528 ? -45.473 19.917 3.269 1.00 45.44 528 ASP A CA 1
ATOM 4025 C C . ASP A 1 528 ? -44.290 20.914 3.159 1.00 45.44 528 ASP A C 1
ATOM 4027 O O . ASP A 1 528 ? -44.477 22.129 3.265 1.00 45.44 528 ASP A O 1
ATOM 4031 N N . ALA A 1 529 ? -43.052 20.443 2.956 1.00 58.12 529 ALA A N 1
ATOM 4032 C CA . ALA A 1 529 ? -41.870 21.308 2.847 1.00 58.12 529 ALA A CA 1
ATOM 4033 C C . ALA A 1 529 ? -41.691 21.880 1.425 1.00 58.12 529 ALA A C 1
ATOM 4035 O O . ALA A 1 529 ? -41.775 21.152 0.436 1.00 58.12 529 ALA A O 1
ATOM 4036 N N . ALA A 1 530 ? -41.399 23.185 1.320 1.00 69.25 530 ALA A N 1
ATOM 4037 C CA . ALA A 1 530 ? -41.106 23.846 0.044 1.00 69.25 530 ALA A CA 1
ATOM 4038 C C . ALA A 1 530 ? -39.924 23.166 -0.688 1.00 69.25 530 ALA A C 1
ATOM 4040 O O . ALA A 1 530 ? -38.963 22.763 -0.024 1.00 69.25 530 ALA A O 1
ATOM 4041 N N . PRO A 1 531 ? -39.968 23.049 -2.032 1.00 83.12 531 PRO A N 1
ATOM 4042 C CA . PRO A 1 531 ? -38.939 22.346 -2.791 1.00 83.12 531 PRO A CA 1
ATOM 4043 C C . PRO A 1 531 ? -37.569 23.022 -2.654 1.00 83.12 531 PRO A C 1
ATOM 4045 O O . PRO A 1 531 ? -37.472 24.251 -2.602 1.00 83.12 531 PRO A O 1
ATOM 4048 N N . LEU A 1 532 ? -36.502 22.219 -2.618 1.00 87.56 532 LEU A N 1
ATOM 4049 C CA . LEU A 1 532 ? -35.131 22.725 -2.645 1.00 87.56 532 LEU A CA 1
ATOM 4050 C C . LEU A 1 532 ? -34.804 23.235 -4.050 1.00 87.56 532 LEU A C 1
ATOM 4052 O O . LEU A 1 532 ? -34.846 22.476 -5.018 1.00 87.56 532 LEU A O 1
ATOM 4056 N N . ARG A 1 533 ? -34.436 24.513 -4.148 1.00 92.81 533 ARG A N 1
ATOM 4057 C CA . ARG A 1 533 ? -34.073 25.167 -5.408 1.00 92.81 533 ARG A CA 1
ATOM 4058 C C . ARG A 1 533 ? -32.600 24.935 -5.738 1.00 92.81 533 ARG A C 1
ATOM 4060 O O . ARG A 1 533 ? -31.722 25.486 -5.067 1.00 92.81 533 ARG A O 1
ATOM 4067 N N . VAL A 1 534 ? -32.342 24.151 -6.783 1.00 93.69 534 VAL A N 1
ATOM 4068 C CA . VAL A 1 534 ? -31.006 23.774 -7.267 1.00 93.69 534 VAL A CA 1
ATOM 4069 C C . VAL A 1 534 ? -30.717 24.472 -8.594 1.00 93.69 534 VAL A C 1
ATOM 4071 O O . VAL A 1 534 ? -31.449 24.314 -9.573 1.00 93.69 534 VAL A O 1
ATOM 4074 N N . TRP A 1 535 ? -29.650 25.268 -8.634 1.00 94.94 535 TRP A N 1
ATOM 4075 C CA . TRP A 1 535 ? -29.229 25.988 -9.836 1.00 94.94 535 TRP A CA 1
ATOM 4076 C C . TRP A 1 535 ? -28.017 25.317 -10.475 1.00 94.94 535 TRP A C 1
ATOM 4078 O O . TRP A 1 535 ? -26.968 25.202 -9.847 1.00 94.94 535 TRP A O 1
ATOM 4088 N N . MET A 1 536 ? -28.175 24.879 -11.721 1.00 92.75 536 MET A N 1
ATOM 4089 C CA . MET A 1 536 ? -27.154 24.181 -12.501 1.00 92.75 536 MET A CA 1
ATOM 4090 C C . MET A 1 536 ? -26.506 25.157 -13.489 1.00 92.75 536 MET A C 1
ATOM 4092 O O . MET A 1 536 ? -27.195 25.743 -14.328 1.00 92.75 536 MET A O 1
ATOM 4096 N N . VAL A 1 537 ? -25.189 25.338 -13.402 1.00 91.06 537 VAL A N 1
ATOM 4097 C CA . VAL A 1 537 ? -24.424 26.311 -14.196 1.00 91.06 537 VAL A CA 1
ATOM 4098 C C . VAL A 1 537 ? -23.302 25.583 -14.941 1.00 91.06 537 VAL A C 1
ATOM 4100 O O . VAL A 1 537 ? -22.342 25.124 -14.327 1.00 91.06 537 VAL A O 1
ATOM 4103 N N . HIS A 1 538 ? -23.422 25.453 -16.264 1.00 86.56 538 HIS A N 1
ATOM 4104 C CA . HIS A 1 538 ? -22.531 24.624 -17.086 1.00 86.56 538 HIS A CA 1
ATOM 4105 C C . HIS A 1 538 ? -21.676 25.443 -18.061 1.00 86.56 538 HIS A C 1
ATOM 4107 O O . HIS A 1 538 ? -22.203 26.301 -18.765 1.00 86.56 538 HIS A O 1
ATOM 4113 N N . GLY A 1 539 ? -20.376 25.165 -18.169 1.00 67.88 539 GLY A N 1
ATOM 4114 C CA . GLY A 1 539 ? -19.501 25.791 -19.163 1.00 67.88 539 GLY A CA 1
ATOM 4115 C C . GLY A 1 539 ? -19.639 25.196 -20.566 1.00 67.88 539 GLY A C 1
ATOM 4116 O O . GLY A 1 539 ? -18.882 24.314 -20.927 1.00 67.88 539 GLY A O 1
ATOM 4117 N N . GLY A 1 540 ? -20.584 25.700 -21.365 1.00 61.97 540 GLY A N 1
ATOM 4118 C CA . GLY A 1 540 ? -20.594 25.523 -22.822 1.00 61.97 540 GLY A CA 1
ATOM 4119 C C . GLY A 1 540 ? -21.235 24.230 -23.334 1.00 61.97 540 GLY A C 1
ATOM 4120 O O . GLY A 1 540 ? -20.617 23.172 -23.347 1.00 61.97 540 GLY A O 1
ATOM 4121 N N . VAL A 1 541 ? -22.464 24.331 -23.849 1.00 51.44 541 VAL A N 1
ATOM 4122 C CA . VAL A 1 541 ? -22.990 23.387 -24.853 1.00 51.44 541 VAL A CA 1
ATOM 4123 C C . VAL A 1 541 ? -23.827 24.173 -25.858 1.00 51.44 541 VAL A C 1
ATOM 4125 O O . VAL A 1 541 ? -25.010 24.424 -25.626 1.00 51.44 541 VAL A O 1
ATOM 4128 N N . HIS A 1 542 ? -23.229 24.531 -26.996 1.00 51.94 542 HIS A N 1
ATOM 4129 C CA . HIS A 1 542 ? -24.013 24.906 -28.169 1.00 51.94 542 HIS A CA 1
ATOM 4130 C C . HIS A 1 542 ? -24.507 23.645 -28.874 1.00 51.94 542 HIS A C 1
ATOM 4132 O O . HIS A 1 542 ? -23.754 22.715 -29.143 1.00 51.94 542 HIS A O 1
ATOM 4138 N N . GLY A 1 543 ? -25.800 23.623 -29.162 1.00 51.44 543 GLY A N 1
ATOM 4139 C CA . GLY A 1 543 ? -26.459 22.579 -29.928 1.00 51.44 543 GLY A CA 1
ATOM 4140 C C . GLY A 1 543 ? -27.944 22.892 -30.040 1.00 51.44 543 GLY A C 1
ATOM 4141 O O . GLY A 1 543 ? -28.481 23.643 -29.217 1.00 51.44 543 GLY A O 1
ATOM 4142 N N . ASP A 1 544 ? -28.595 22.327 -31.056 1.00 47.09 544 ASP A N 1
ATOM 4143 C CA . ASP A 1 544 ? -30.044 22.427 -31.245 1.00 47.09 544 ASP A CA 1
ATOM 4144 C C . ASP A 1 544 ? -30.795 22.017 -29.960 1.00 47.09 544 ASP A C 1
ATOM 4146 O O . ASP A 1 544 ? -30.267 21.256 -29.139 1.00 47.09 544 ASP A O 1
ATOM 4150 N N . GLU A 1 545 ? -32.048 22.463 -29.783 1.00 56.59 545 GLU A N 1
ATOM 4151 C CA . GLU A 1 545 ? -32.878 22.130 -28.605 1.00 56.59 545 GLU A CA 1
ATOM 4152 C C . GLU A 1 545 ? -32.785 20.656 -28.130 1.00 56.59 545 GLU A C 1
ATOM 4154 O O . GLU A 1 545 ? -32.732 20.430 -26.916 1.00 56.59 545 GLU A O 1
ATOM 4159 N N . PRO A 1 546 ? -32.696 19.634 -29.014 1.00 56.69 546 PRO A N 1
ATOM 4160 C CA . PRO A 1 546 ? -32.534 18.240 -28.598 1.00 56.69 546 PRO A CA 1
ATOM 4161 C C . PRO A 1 546 ? -31.230 17.942 -27.839 1.00 56.69 546 PRO A C 1
ATOM 4163 O O . PRO A 1 546 ? -31.244 17.131 -26.909 1.00 56.69 546 PRO A O 1
ATOM 4166 N N . ALA A 1 547 ? -30.115 18.580 -28.209 1.00 58.72 547 ALA A N 1
ATOM 4167 C CA . ALA A 1 547 ? -28.817 18.401 -27.556 1.00 58.72 547 ALA A CA 1
ATOM 4168 C C . ALA A 1 547 ? -28.803 19.068 -26.176 1.00 58.72 547 ALA A C 1
ATOM 4170 O O . ALA A 1 547 ? -28.358 18.455 -25.203 1.00 58.72 547 ALA A O 1
ATOM 4171 N N . GLN A 1 548 ? -29.393 20.265 -26.065 1.00 64.06 548 GLN A N 1
ATOM 4172 C CA . GLN A 1 548 ? -29.552 20.952 -24.781 1.00 64.06 548 GLN A CA 1
ATOM 4173 C C . GLN A 1 548 ? -30.437 20.161 -23.813 1.00 64.06 548 GLN A C 1
ATOM 4175 O O . GLN A 1 548 ? -30.079 19.947 -22.656 1.00 64.06 548 GLN A O 1
ATOM 4180 N N . ALA A 1 549 ? -31.561 19.639 -24.307 1.00 69.88 549 ALA A N 1
ATOM 4181 C CA . ALA A 1 549 ? -32.458 18.817 -23.505 1.00 69.88 549 ALA A CA 1
ATOM 4182 C C . ALA A 1 549 ? -31.806 17.498 -23.043 1.00 69.88 549 ALA A C 1
ATOM 4184 O O . ALA A 1 549 ? -32.211 16.933 -22.027 1.00 69.88 549 ALA A O 1
ATOM 4185 N N . ARG A 1 550 ? -30.815 16.974 -23.778 1.00 71.06 550 ARG A N 1
ATOM 4186 C CA . ARG A 1 550 ? -30.129 15.721 -23.436 1.00 71.06 550 ARG A CA 1
ATOM 4187 C C . ARG A 1 550 ? -29.190 15.878 -22.240 1.00 71.06 550 ARG A C 1
ATOM 4189 O O . ARG A 1 550 ? -29.328 15.101 -21.299 1.00 71.06 550 ARG A O 1
ATOM 4196 N N . TRP A 1 551 ? -28.287 16.859 -22.248 1.00 72.56 551 TRP A N 1
ATOM 4197 C CA . TRP A 1 551 ? -27.336 17.032 -21.139 1.00 72.56 551 TRP A CA 1
ATOM 4198 C C . TRP A 1 551 ? -28.028 17.525 -19.862 1.00 72.56 551 TRP A C 1
ATOM 4200 O O . TRP A 1 551 ? -27.701 17.062 -18.772 1.00 72.56 551 TRP A O 1
ATOM 4210 N N . GLN A 1 552 ? -29.053 18.380 -19.990 1.00 83.81 552 GLN A N 1
ATOM 4211 C CA . GLN A 1 552 ? -29.853 18.837 -18.848 1.00 83.81 552 GLN A CA 1
ATOM 4212 C C . GLN A 1 552 ? -30.530 17.663 -18.134 1.00 83.81 552 GLN A C 1
ATOM 4214 O O . GLN A 1 552 ? -30.513 17.602 -16.907 1.00 83.81 552 GLN A O 1
ATOM 4219 N N . ARG A 1 553 ? -31.068 16.693 -18.890 1.00 82.62 553 ARG A N 1
ATOM 4220 C CA . ARG A 1 553 ? -31.613 15.450 -18.321 1.00 82.62 553 ARG A CA 1
ATOM 4221 C C . ARG A 1 553 ? -30.538 14.610 -17.632 1.00 82.62 553 ARG A C 1
ATOM 4223 O O . ARG A 1 553 ? -30.749 14.183 -16.509 1.00 82.62 553 ARG A O 1
ATOM 4230 N N . GLN A 1 554 ? -29.372 14.428 -18.251 1.00 81.88 554 GLN A N 1
ATOM 4231 C CA . GLN A 1 554 ? -28.281 13.642 -17.654 1.00 81.88 554 GLN A CA 1
ATOM 4232 C C . GLN A 1 554 ? -27.801 14.224 -16.318 1.00 81.88 554 GLN A C 1
ATOM 4234 O O . GLN A 1 554 ? -27.612 13.488 -15.354 1.00 81.88 554 GLN A O 1
ATOM 4239 N N . TRP A 1 555 ? -27.649 15.545 -16.242 1.00 88.06 555 TRP A N 1
ATOM 4240 C CA . TRP A 1 555 ? -27.286 16.250 -15.014 1.00 88.06 555 TRP A CA 1
ATOM 4241 C C . TRP A 1 555 ? -28.371 16.184 -13.946 1.00 88.06 555 TRP A C 1
ATOM 4243 O O . TRP A 1 555 ? -28.071 15.953 -12.775 1.00 88.06 555 TRP A O 1
ATOM 4253 N N . HIS A 1 556 ? -29.624 16.384 -14.357 1.00 87.75 556 HIS A N 1
ATOM 4254 C CA . HIS A 1 556 ? -30.781 16.239 -13.485 1.00 87.75 556 HIS A CA 1
ATOM 4255 C C . HIS A 1 556 ? -30.804 14.846 -12.847 1.00 87.75 556 HIS A C 1
ATOM 4257 O O . HIS A 1 556 ? -30.808 14.742 -11.623 1.00 87.75 556 HIS A O 1
ATOM 4263 N N . ASP A 1 557 ? -30.732 13.794 -13.663 1.00 87.56 557 ASP A N 1
ATOM 4264 C CA . ASP A 1 557 ? -30.840 12.407 -13.215 1.00 87.56 557 ASP A CA 1
ATOM 4265 C C . ASP A 1 557 ? -29.644 11.998 -12.342 1.00 87.56 557 ASP A C 1
ATOM 4267 O O . ASP A 1 557 ? -29.824 11.350 -11.309 1.00 87.56 557 ASP A O 1
ATOM 4271 N N . ALA A 1 558 ? -28.425 12.419 -12.705 1.00 86.06 558 ALA A N 1
ATOM 4272 C CA . ALA A 1 558 ? -27.219 12.154 -11.919 1.00 86.06 558 ALA A CA 1
ATOM 4273 C C . ALA A 1 558 ? -27.272 12.838 -10.545 1.00 86.06 558 ALA A C 1
ATOM 4275 O O . ALA A 1 558 ? -27.023 12.198 -9.520 1.00 86.06 558 ALA A O 1
ATOM 4276 N N . PHE A 1 559 ? -27.642 14.124 -10.505 1.00 90.69 559 PHE A N 1
ATOM 4277 C CA . PHE A 1 559 ? -27.787 14.844 -9.245 1.00 90.69 559 PHE A CA 1
ATOM 4278 C C . PHE A 1 559 ? -28.928 14.273 -8.404 1.00 90.69 559 PHE A C 1
ATOM 4280 O O . PHE A 1 559 ? -28.751 14.073 -7.205 1.00 90.69 559 PHE A O 1
ATOM 4287 N N . GLU A 1 560 ? -30.091 14.002 -9.006 1.00 90.00 560 GLU A N 1
ATOM 4288 C CA . GLU A 1 560 ? -31.229 13.434 -8.287 1.00 90.00 560 GLU A CA 1
ATOM 4289 C C . GLU A 1 560 ? -30.849 12.085 -7.672 1.00 90.00 560 GLU A C 1
ATOM 4291 O O . GLU A 1 560 ? -31.033 11.898 -6.470 1.00 90.00 560 GLU A O 1
ATOM 4296 N N . ALA A 1 561 ? -30.226 11.183 -8.435 1.00 85.69 561 ALA A N 1
ATOM 4297 C CA . ALA A 1 561 ? -29.751 9.903 -7.919 1.00 85.69 561 ALA A CA 1
ATOM 4298 C C . ALA A 1 561 ? -28.790 10.075 -6.729 1.00 85.69 561 ALA A C 1
ATOM 4300 O O . ALA A 1 561 ? -28.947 9.397 -5.708 1.00 85.69 561 ALA A O 1
ATOM 4301 N N . SER A 1 562 ? -27.833 11.003 -6.819 1.00 86.38 562 SER A N 1
ATOM 4302 C CA . SER A 1 562 ? -26.899 11.304 -5.728 1.00 86.38 562 SER A CA 1
ATOM 4303 C C . SER A 1 562 ? -27.592 11.926 -4.511 1.00 86.38 562 SER A C 1
ATOM 4305 O O . SER A 1 562 ? -27.297 11.541 -3.380 1.00 86.38 562 SER A O 1
ATOM 4307 N N . ALA A 1 563 ? -28.566 12.816 -4.705 1.00 84.62 563 ALA A N 1
ATOM 4308 C CA . ALA A 1 563 ? -29.345 13.416 -3.623 1.00 84.62 563 ALA A CA 1
ATOM 4309 C C . ALA A 1 563 ? -30.241 12.387 -2.916 1.00 84.62 563 ALA A C 1
ATOM 4311 O O . ALA A 1 563 ? -30.306 12.367 -1.684 1.00 84.62 563 ALA A O 1
ATOM 4312 N N . ARG A 1 564 ? -30.883 11.477 -3.665 1.00 86.94 564 ARG A N 1
ATOM 4313 C CA . ARG A 1 564 ? -31.652 10.363 -3.083 1.00 86.94 564 ARG A CA 1
ATOM 4314 C C . ARG A 1 564 ? -30.747 9.424 -2.286 1.00 86.94 564 ARG A C 1
ATOM 4316 O O . ARG A 1 564 ? -31.105 9.058 -1.168 1.00 86.94 564 ARG A O 1
ATOM 4323 N N . LYS A 1 565 ? -29.559 9.090 -2.809 1.00 79.75 565 LYS A N 1
ATOM 4324 C CA . LYS A 1 565 ? -28.541 8.292 -2.096 1.00 79.75 565 LYS A CA 1
ATOM 4325 C C . LYS A 1 565 ? -28.028 8.986 -0.829 1.00 79.75 565 LYS A C 1
ATOM 4327 O O . LYS A 1 565 ? -27.813 8.312 0.171 1.00 79.75 565 LYS A O 1
ATOM 4332 N N . ALA A 1 566 ? -27.909 10.314 -0.842 1.00 78.44 566 ALA A N 1
ATOM 4333 C CA . ALA A 1 566 ? -27.580 11.127 0.334 1.00 78.44 566 ALA A CA 1
ATOM 4334 C C . ALA A 1 566 ? -28.715 11.185 1.382 1.00 78.44 566 ALA A C 1
ATOM 4336 O O . ALA A 1 566 ? -28.553 11.784 2.444 1.00 78.44 566 ALA A O 1
ATOM 4337 N N . GLY A 1 567 ? -29.873 10.576 1.098 1.00 75.50 567 GLY A N 1
ATOM 4338 C CA . GLY A 1 567 ? -31.014 10.501 2.007 1.00 75.50 567 GLY A CA 1
ATOM 4339 C C . GLY A 1 567 ? -32.023 11.645 1.876 1.00 75.50 567 GLY A C 1
ATOM 4340 O O . GLY A 1 567 ? -32.919 11.731 2.714 1.00 75.50 567 GLY A O 1
ATOM 4341 N N . TYR A 1 568 ? -31.927 12.497 0.847 1.00 81.44 568 TYR A N 1
ATOM 4342 C CA . TYR A 1 568 ? -32.860 13.609 0.633 1.00 81.44 568 TYR A CA 1
ATOM 4343 C C . TYR A 1 568 ? -34.210 13.132 0.067 1.00 81.44 568 TYR A C 1
ATOM 4345 O O . TYR A 1 568 ? -34.296 12.601 -1.044 1.00 81.44 568 TYR A O 1
ATOM 4353 N N . GLN A 1 569 ? -35.288 13.363 0.821 1.00 76.31 569 GLN A N 1
ATOM 4354 C CA . GLN A 1 569 ? -36.649 12.901 0.490 1.00 76.31 569 GLN A CA 1
ATOM 4355 C C . GLN A 1 569 ? -37.590 14.019 -0.003 1.00 76.31 569 GLN A C 1
ATOM 4357 O O . GLN A 1 569 ? -38.723 13.736 -0.380 1.00 76.31 569 GLN A O 1
ATOM 4362 N N . GLY A 1 570 ? -37.148 15.282 -0.003 1.00 78.38 570 GLY A N 1
ATOM 4363 C CA . GLY A 1 570 ? -37.968 16.426 -0.422 1.00 78.38 570 GLY A CA 1
ATOM 4364 C C . GLY A 1 570 ? -38.116 16.568 -1.943 1.00 78.38 570 GLY A C 1
ATOM 4365 O O . GLY A 1 570 ? -37.459 15.871 -2.726 1.00 78.38 570 GLY A O 1
ATOM 4366 N N . ALA A 1 571 ? -38.971 17.501 -2.367 1.00 83.94 571 ALA A N 1
ATOM 4367 C CA . ALA A 1 571 ? -39.095 17.897 -3.769 1.00 83.94 571 ALA A CA 1
ATOM 4368 C C . ALA A 1 571 ? -37.901 18.770 -4.206 1.00 83.94 571 ALA A C 1
ATOM 4370 O O . ALA A 1 571 ? -37.423 19.602 -3.437 1.00 83.94 571 ALA A O 1
ATOM 4371 N N . LEU A 1 572 ? -37.429 18.586 -5.442 1.00 87.94 572 LEU A N 1
ATOM 4372 C CA . LEU A 1 572 ? -36.315 19.335 -6.033 1.00 87.94 572 LEU A CA 1
ATOM 4373 C C . LEU A 1 572 ? -36.853 20.222 -7.165 1.00 87.94 572 LEU A C 1
ATOM 4375 O O . LEU A 1 572 ? -37.541 19.735 -8.059 1.00 87.94 572 LEU A O 1
ATOM 4379 N N . GLU A 1 573 ? -36.558 21.521 -7.124 1.00 92.25 573 GLU A N 1
ATOM 4380 C CA . GLU A 1 573 ? -36.852 22.470 -8.203 1.00 92.25 573 GLU A CA 1
ATOM 4381 C C . GLU A 1 573 ? -35.537 22.855 -8.889 1.00 92.25 573 GLU A C 1
ATOM 4383 O O . GLU A 1 573 ? -34.643 23.411 -8.251 1.00 92.25 573 GLU A O 1
ATOM 4388 N N . TYR A 1 574 ? -35.411 22.580 -10.189 1.00 89.81 574 TYR A N 1
ATOM 4389 C CA . TYR A 1 574 ? -34.178 22.815 -10.945 1.00 89.81 574 TYR A CA 1
ATOM 4390 C C . TYR A 1 574 ? -34.299 23.997 -11.899 1.00 89.81 574 TYR A C 1
ATOM 4392 O O . TYR A 1 574 ? -35.318 24.181 -12.569 1.00 89.81 574 TYR A O 1
ATOM 4400 N N . ARG A 1 575 ? -33.209 24.753 -12.041 1.00 91.69 575 ARG A N 1
ATOM 4401 C CA . ARG A 1 575 ? -33.046 25.736 -13.117 1.00 91.69 575 ARG A CA 1
ATOM 4402 C C . ARG A 1 575 ? -31.644 25.633 -13.706 1.00 91.69 575 ARG A C 1
ATOM 4404 O O . ARG A 1 575 ? -30.674 25.541 -12.962 1.00 91.69 575 ARG A O 1
ATOM 4411 N N . PHE A 1 576 ? -31.541 25.687 -15.030 1.00 89.19 576 PHE A N 1
ATOM 4412 C CA . PHE A 1 576 ? -30.265 25.717 -15.746 1.00 89.19 576 PHE A CA 1
ATOM 4413 C C . PHE A 1 576 ? -29.940 27.150 -16.167 1.00 89.19 576 PHE A C 1
ATOM 4415 O O . PHE A 1 576 ? -30.813 27.850 -16.688 1.00 89.19 576 PHE A O 1
ATOM 4422 N N . ALA A 1 577 ? -28.709 27.595 -15.916 1.00 88.00 577 ALA A N 1
ATOM 4423 C CA . ALA A 1 577 ? -28.253 28.913 -16.337 1.00 88.00 577 ALA A CA 1
ATOM 4424 C C . ALA A 1 577 ? -28.119 28.999 -17.863 1.00 88.00 577 ALA A C 1
ATOM 4426 O O . ALA A 1 577 ? -27.732 28.029 -18.511 1.00 88.00 577 ALA A O 1
ATOM 4427 N N . ARG A 1 578 ? -28.423 30.170 -18.433 1.00 83.69 578 ARG A N 1
ATOM 4428 C CA . ARG A 1 578 ? -28.283 30.440 -19.875 1.00 83.69 578 ARG A CA 1
ATOM 4429 C C . ARG A 1 578 ? -27.399 31.656 -20.112 1.00 83.69 578 ARG A C 1
ATOM 4431 O O . ARG A 1 578 ? -27.736 32.741 -19.645 1.00 83.69 578 ARG A O 1
ATOM 4438 N N . TYR A 1 579 ? -26.293 31.485 -20.828 1.00 84.00 579 TYR A N 1
ATOM 4439 C CA . TYR A 1 579 ? -25.381 32.582 -21.183 1.00 84.00 579 TYR A CA 1
ATOM 4440 C C . TYR A 1 579 ? -24.533 32.311 -22.434 1.00 84.00 579 TYR A C 1
ATOM 4442 O O . TYR A 1 579 ? -23.697 33.144 -22.779 1.00 84.00 579 TYR A O 1
ATOM 4450 N N . ASP A 1 580 ? -24.739 31.185 -23.123 1.00 74.81 580 ASP A N 1
ATOM 4451 C CA . ASP A 1 580 ? -23.888 30.759 -24.243 1.00 74.81 580 ASP A CA 1
ATOM 4452 C C . ASP A 1 580 ? -23.867 31.781 -25.396 1.00 74.81 580 ASP A C 1
ATOM 4454 O O . ASP A 1 580 ? -22.801 32.073 -25.934 1.00 74.81 580 ASP A O 1
ATOM 4458 N N . ALA A 1 581 ? -24.997 32.454 -25.655 1.00 76.50 581 ALA A N 1
ATOM 4459 C CA . ALA A 1 581 ? -25.121 33.508 -26.669 1.00 76.50 581 ALA A CA 1
ATOM 4460 C C . ALA A 1 581 ? -24.142 34.689 -26.482 1.00 76.50 581 ALA A C 1
ATOM 4462 O O . ALA A 1 581 ? -23.839 35.392 -27.440 1.00 76.50 581 ALA A O 1
ATOM 4463 N N . LEU A 1 582 ? -23.607 34.911 -25.271 1.00 79.00 582 LEU A N 1
ATOM 4464 C CA . LEU A 1 582 ? -22.582 35.938 -25.032 1.00 79.00 582 LEU A CA 1
ATOM 4465 C C . LEU A 1 582 ? -21.259 35.626 -25.738 1.00 79.00 582 LEU A C 1
ATOM 4467 O O . LEU A 1 582 ? -20.453 36.525 -25.960 1.00 79.00 582 LEU A O 1
ATOM 4471 N N . PHE A 1 583 ? -21.003 34.357 -26.042 1.00 75.31 583 PHE A N 1
ATOM 4472 C CA . PHE A 1 583 ? -19.763 33.911 -26.660 1.00 75.31 583 PHE A CA 1
ATOM 4473 C C . PHE A 1 583 ? -19.870 33.788 -28.184 1.00 75.31 583 PHE A C 1
ATOM 4475 O O . PHE A 1 583 ? -18.836 33.821 -28.852 1.00 75.31 583 PHE A O 1
ATOM 4482 N N . ASP A 1 584 ? -21.085 33.749 -28.739 1.00 69.69 584 ASP A N 1
ATOM 4483 C CA . ASP A 1 584 ? -21.327 33.799 -30.188 1.00 69.69 584 ASP A CA 1
ATOM 4484 C C . ASP A 1 584 ? -20.850 35.125 -30.803 1.00 69.69 584 ASP A C 1
ATOM 4486 O O . ASP A 1 584 ? -20.228 35.139 -31.867 1.00 69.69 584 ASP A O 1
ATOM 4490 N N . ASP A 1 585 ? -21.027 36.236 -30.081 1.00 63.25 585 ASP A N 1
ATOM 4491 C CA . ASP A 1 585 ? -20.577 37.576 -30.491 1.00 63.25 585 ASP A CA 1
ATOM 4492 C C . ASP A 1 585 ? -19.050 37.770 -30.391 1.00 63.25 585 ASP A C 1
ATOM 4494 O O . ASP A 1 585 ? -18.503 38.821 -30.746 1.00 63.25 585 ASP A O 1
ATOM 4498 N N . HIS A 1 586 ? -18.324 36.747 -29.932 1.00 63.38 586 HIS A N 1
ATOM 4499 C CA . HIS A 1 586 ? -16.877 36.769 -29.825 1.00 63.38 586 HIS A CA 1
ATOM 4500 C C . HIS A 1 586 ? -16.260 35.445 -30.351 1.00 63.38 586 HIS A C 1
ATOM 4502 O O . HIS A 1 586 ? -16.025 34.522 -29.568 1.00 63.38 586 HIS A O 1
ATOM 4508 N N . PRO A 1 587 ? -15.821 35.352 -31.626 1.00 62.31 587 PRO A N 1
ATOM 4509 C CA . PRO A 1 587 ? -15.192 34.143 -32.191 1.00 62.31 587 PRO A CA 1
ATOM 4510 C C . PRO A 1 587 ? -13.733 33.929 -31.733 1.00 62.31 587 PRO A C 1
ATOM 4512 O O . PRO A 1 587 ? -13.015 34.897 -31.472 1.00 62.31 587 PRO A O 1
ATOM 4515 N N . LEU A 1 588 ? -13.289 32.673 -31.583 1.00 60.47 588 LEU A N 1
ATOM 4516 C CA . LEU A 1 588 ? -11.894 32.333 -31.240 1.00 60.47 588 LEU A CA 1
ATOM 4517 C C . LEU A 1 588 ? -10.963 32.596 -32.430 1.00 60.47 588 LEU A C 1
ATOM 4519 O O . LEU A 1 588 ? -11.280 32.198 -33.550 1.00 60.47 588 LEU A O 1
ATOM 4523 N N . ASP A 1 589 ? -9.809 33.223 -32.189 1.00 61.00 589 ASP A N 1
ATOM 4524 C CA . ASP A 1 589 ? -8.754 33.315 -33.199 1.00 61.00 589 ASP A CA 1
ATOM 4525 C C . ASP A 1 589 ? -7.842 32.070 -33.174 1.00 61.00 589 ASP A C 1
ATOM 4527 O O . ASP A 1 589 ? -7.773 31.327 -32.188 1.00 61.00 589 ASP A O 1
ATOM 4531 N N . ALA A 1 590 ? -7.146 31.820 -34.288 1.00 52.94 590 ALA A N 1
ATOM 4532 C CA . ALA A 1 590 ? -6.278 30.649 -34.450 1.00 52.94 590 ALA A CA 1
ATOM 4533 C C . ALA A 1 590 ? -5.128 30.610 -33.424 1.00 52.94 590 ALA A C 1
ATOM 4535 O O . ALA A 1 590 ? -4.615 29.539 -33.090 1.00 52.94 590 ALA A O 1
ATOM 4536 N N . TRP A 1 591 ? -4.736 31.768 -32.889 1.00 53.56 591 TRP A N 1
ATOM 4537 C CA . TRP A 1 591 ? -3.657 31.887 -31.919 1.00 53.56 591 TRP A CA 1
ATOM 4538 C C . TRP A 1 591 ? -4.100 31.438 -30.521 1.00 53.56 591 TRP A C 1
ATOM 4540 O O . TRP A 1 591 ? -3.386 30.675 -29.867 1.00 53.56 591 TRP A O 1
ATOM 4550 N N . THR A 1 592 ? -5.301 31.819 -30.082 1.00 54.84 592 THR A N 1
ATOM 4551 C CA . THR A 1 592 ? -5.909 31.356 -28.826 1.00 54.84 592 THR A CA 1
ATOM 4552 C C . THR A 1 592 ? -6.120 29.839 -28.833 1.00 54.84 592 THR A C 1
ATOM 4554 O O . THR A 1 592 ? -5.836 29.188 -27.830 1.00 54.84 592 THR A O 1
ATOM 4557 N N . VAL A 1 593 ? -6.530 29.255 -29.967 1.00 55.56 593 VAL A N 1
ATOM 4558 C CA . VAL A 1 593 ? -6.677 27.792 -30.122 1.00 55.56 593 VAL A CA 1
ATOM 4559 C C . VAL A 1 593 ? -5.324 27.084 -30.042 1.00 55.56 593 VAL A C 1
ATOM 4561 O O . VAL A 1 593 ? -5.177 26.115 -29.300 1.00 55.56 593 VAL A O 1
ATOM 4564 N N . THR A 1 594 ? -4.304 27.608 -30.728 1.00 52.44 594 THR A N 1
ATOM 4565 C CA . THR A 1 594 ? -2.937 27.058 -30.677 1.00 52.44 594 THR A CA 1
ATOM 4566 C C . THR A 1 594 ? -2.376 27.084 -29.251 1.00 52.44 594 THR A C 1
ATOM 4568 O O . THR A 1 594 ? -1.708 26.147 -28.815 1.00 52.44 594 THR A O 1
ATOM 4571 N N . ARG A 1 595 ? -2.679 28.140 -28.487 1.00 55.47 595 ARG A N 1
ATOM 4572 C CA . ARG A 1 595 ? -2.242 28.273 -27.093 1.00 55.47 595 ARG A CA 1
ATOM 4573 C C . ARG A 1 595 ? -3.022 27.381 -26.127 1.00 55.47 595 ARG A C 1
ATOM 4575 O O . ARG A 1 595 ? -2.454 26.916 -25.148 1.00 55.47 595 ARG A O 1
ATOM 4582 N N . ALA A 1 596 ? -4.300 27.133 -26.398 1.00 54.03 596 ALA A N 1
ATOM 4583 C CA . ALA A 1 596 ? -5.082 26.161 -25.645 1.00 54.03 596 ALA A CA 1
ATOM 4584 C C . ALA A 1 596 ? -4.539 24.735 -25.861 1.00 54.03 596 ALA A C 1
ATOM 4586 O O . ALA A 1 596 ? -4.323 24.010 -24.895 1.00 54.03 596 ALA A O 1
ATOM 4587 N N . LEU A 1 597 ? -4.217 24.367 -27.107 1.00 51.56 597 LEU A N 1
ATOM 4588 C CA . LEU A 1 597 ? -3.628 23.065 -27.443 1.00 51.56 597 LEU A CA 1
ATOM 4589 C C . LEU A 1 597 ? -2.240 22.855 -26.822 1.00 51.56 597 LEU A C 1
ATOM 4591 O O . LEU A 1 597 ? -1.960 21.774 -26.312 1.00 51.56 597 LEU A O 1
ATOM 4595 N N . SER A 1 598 ? -1.382 23.881 -26.802 1.00 50.94 598 SER A N 1
ATOM 4596 C CA . SER A 1 598 ? -0.054 23.766 -26.182 1.00 50.94 598 SER A CA 1
ATOM 4597 C C . SER A 1 598 ? -0.103 23.592 -24.663 1.00 50.94 598 SER A C 1
ATOM 4599 O O . SER A 1 598 ? 0.813 23.017 -24.083 1.00 50.94 598 SER A O 1
ATOM 4601 N N . TRP A 1 599 ? -1.173 24.048 -24.010 1.00 49.28 599 TRP A N 1
ATOM 4602 C CA . TRP A 1 599 ? -1.375 23.845 -22.576 1.00 49.28 599 TRP A CA 1
ATOM 4603 C C . TRP A 1 599 ? -2.024 22.492 -22.256 1.00 49.28 599 TRP A C 1
ATOM 4605 O O . TRP A 1 599 ? -1.786 21.961 -21.175 1.00 49.28 599 TRP A O 1
ATOM 4615 N N . LEU A 1 600 ? -2.808 21.927 -23.183 1.00 49.22 600 LEU A N 1
ATOM 4616 C CA . LEU A 1 600 ? -3.386 20.579 -23.072 1.00 49.22 600 LEU A CA 1
ATOM 4617 C C . LEU A 1 600 ? -2.360 19.466 -23.383 1.00 49.22 600 LEU A C 1
ATOM 4619 O O . LEU A 1 600 ? -2.546 18.330 -22.962 1.00 49.22 600 LEU A O 1
ATOM 4623 N N . GLY A 1 601 ? -1.287 19.774 -24.124 1.00 38.72 601 GLY A N 1
ATOM 4624 C CA . GLY A 1 601 ? -0.416 18.792 -24.787 1.00 38.72 601 GLY A CA 1
ATOM 4625 C C . GLY A 1 601 ? 1.028 18.651 -24.283 1.00 38.72 601 GLY A C 1
ATOM 4626 O O . GLY A 1 601 ? 1.905 18.372 -25.094 1.00 38.72 601 GLY A O 1
ATOM 4627 N N . LEU A 1 602 ? 1.317 18.798 -22.986 1.00 37.91 602 LEU A N 1
ATOM 4628 C CA . LEU A 1 602 ? 2.640 18.460 -22.417 1.00 37.91 602 LEU A CA 1
ATOM 4629 C C . LEU A 1 602 ? 2.610 17.159 -21.593 1.00 37.91 602 LEU A C 1
ATOM 4631 O O . LEU A 1 602 ? 2.906 17.188 -20.408 1.00 37.91 602 LEU A O 1
ATOM 4635 N N . GLN A 1 603 ? 2.261 16.031 -22.227 1.00 31.92 603 GLN A N 1
ATOM 4636 C CA . GLN A 1 603 ? 2.576 14.642 -21.814 1.00 31.92 603 GLN A CA 1
ATOM 4637 C C . GLN A 1 603 ? 2.304 13.674 -23.000 1.00 31.92 603 GLN A C 1
ATOM 4639 O O . GLN A 1 603 ? 1.488 12.762 -22.904 1.00 31.92 603 GLN A O 1
ATOM 4644 N N . ALA A 1 604 ? 2.947 13.861 -24.155 1.00 25.80 604 ALA A N 1
ATOM 4645 C CA . ALA A 1 604 ? 2.983 12.818 -25.188 1.00 25.80 604 ALA A CA 1
ATOM 4646 C C . ALA A 1 604 ? 4.419 12.665 -25.714 1.00 25.80 604 ALA A C 1
ATOM 4648 O O . ALA A 1 604 ? 4.973 13.639 -26.228 1.00 25.80 604 ALA A O 1
ATOM 4649 N N . PRO A 1 605 ? 5.056 11.483 -25.600 1.00 27.42 605 PRO A N 1
ATOM 4650 C CA . PRO A 1 605 ? 6.345 11.238 -26.226 1.00 27.42 605 PRO A CA 1
ATOM 4651 C C . PRO A 1 605 ? 6.118 10.986 -27.724 1.00 27.42 605 PRO A C 1
ATOM 4653 O O . PRO A 1 605 ? 5.735 9.894 -28.135 1.00 27.42 605 PRO A O 1
ATOM 4656 N N . GLY A 1 606 ? 6.328 12.007 -28.554 1.00 27.77 606 GLY A N 1
ATOM 4657 C CA . GLY A 1 606 ? 6.292 11.890 -30.014 1.00 27.77 606 GLY A CA 1
ATOM 4658 C C . GLY A 1 606 ? 6.494 13.241 -30.714 1.00 27.77 606 GLY A C 1
ATOM 4659 O O . GLY A 1 606 ? 6.170 14.275 -30.130 1.00 27.77 606 GLY A O 1
ATOM 4660 N N . PRO A 1 607 ? 7.048 13.278 -31.943 1.00 25.50 607 PRO A N 1
ATOM 4661 C CA . PRO A 1 607 ? 7.248 14.530 -32.664 1.00 25.50 607 PRO A CA 1
ATOM 4662 C C . PRO A 1 607 ? 5.895 15.119 -33.083 1.00 25.50 607 PRO A C 1
ATOM 4664 O O . PRO A 1 607 ? 5.040 14.412 -33.618 1.00 25.50 607 PRO A O 1
ATOM 4667 N N . ALA A 1 608 ? 5.709 16.421 -32.858 1.00 26.67 608 ALA A N 1
ATOM 4668 C CA . ALA A 1 608 ? 4.527 17.143 -33.316 1.00 26.67 608 ALA A CA 1
ATOM 4669 C C . ALA A 1 608 ? 4.396 17.038 -34.851 1.00 26.67 608 ALA A C 1
ATOM 4671 O O . ALA A 1 608 ? 5.394 17.231 -35.556 1.00 26.67 608 ALA A O 1
ATOM 4672 N N . PRO A 1 609 ? 3.200 16.758 -35.402 1.00 25.50 609 PRO A N 1
ATOM 4673 C CA . PRO A 1 609 ? 3.007 16.813 -36.841 1.00 25.50 609 PRO A CA 1
ATOM 4674 C C . PRO A 1 609 ? 3.197 18.257 -37.318 1.00 25.50 609 PRO A C 1
ATOM 4676 O O . PRO A 1 609 ? 2.646 19.198 -36.746 1.00 25.50 609 PRO A O 1
ATOM 4679 N N . ALA A 1 610 ? 3.998 18.428 -38.369 1.00 25.41 610 ALA A N 1
ATOM 4680 C CA . ALA A 1 610 ? 4.166 19.703 -39.049 1.00 25.41 610 ALA A CA 1
ATOM 4681 C C . ALA A 1 610 ? 2.807 20.172 -39.596 1.00 25.41 610 ALA A C 1
ATOM 4683 O O . ALA A 1 610 ? 2.235 19.544 -40.486 1.00 25.41 610 ALA A O 1
ATOM 4684 N N . LEU A 1 611 ? 2.283 21.265 -39.043 1.00 29.48 611 LEU A N 1
ATOM 4685 C CA . LEU A 1 611 ? 1.082 21.928 -39.540 1.00 29.48 611 LEU A CA 1
ATOM 4686 C C . LEU A 1 611 ? 1.486 22.899 -40.653 1.00 29.48 611 LEU A C 1
ATOM 4688 O O . LEU A 1 611 ? 1.947 24.010 -40.393 1.00 29.48 611 LEU A O 1
ATOM 4692 N N . ASP A 1 612 ? 1.327 22.454 -41.898 1.00 25.61 612 ASP A N 1
ATOM 4693 C CA . ASP A 1 612 ? 1.409 23.311 -43.078 1.00 25.61 612 ASP A CA 1
ATOM 4694 C C . ASP A 1 612 ? 0.189 24.249 -43.142 1.00 25.61 612 ASP A C 1
ATOM 4696 O O . ASP A 1 612 ? -0.959 23.839 -42.974 1.00 25.61 612 ASP A O 1
ATOM 4700 N N . ASN A 1 613 ? 0.444 25.528 -43.426 1.00 30.03 613 ASN A N 1
ATOM 4701 C CA . ASN A 1 613 ? -0.514 26.647 -43.436 1.00 30.03 613 ASN A CA 1
ATOM 4702 C C . ASN A 1 613 ? -1.540 26.631 -44.598 1.00 30.03 613 ASN A C 1
ATOM 4704 O O . ASN A 1 613 ? -2.005 27.685 -45.035 1.00 30.03 613 ASN A O 1
ATOM 4708 N N . ALA A 1 614 ? -1.918 25.469 -45.127 1.00 27.97 614 ALA A N 1
ATOM 4709 C CA . ALA A 1 614 ? -2.799 25.365 -46.290 1.00 27.97 614 ALA A CA 1
ATOM 4710 C C . ALA A 1 614 ? -3.907 24.324 -46.072 1.00 27.97 614 ALA A C 1
ATOM 4712 O O . ALA A 1 614 ? -3.820 23.201 -46.558 1.00 27.97 614 ALA A O 1
ATOM 4713 N N . GLY A 1 615 ? -4.968 24.714 -45.354 1.00 28.78 615 GLY A N 1
ATOM 4714 C CA . GLY A 1 615 ? -6.188 23.903 -45.232 1.00 28.78 615 GLY A CA 1
ATOM 4715 C C . GLY A 1 615 ? -6.856 23.937 -43.859 1.00 28.78 615 GLY A C 1
ATOM 4716 O O . GLY A 1 615 ? -7.172 22.889 -43.310 1.00 28.78 615 GLY A O 1
ATOM 4717 N N . LEU A 1 616 ? -7.078 25.122 -43.283 1.00 31.11 616 LEU A N 1
ATOM 4718 C CA . LEU A 1 616 ? -7.908 25.263 -42.081 1.00 31.11 616 LEU A CA 1
ATOM 4719 C C . LEU A 1 616 ? -9.394 25.262 -42.469 1.00 31.11 616 LEU A C 1
ATOM 4721 O O . LEU A 1 616 ? -10.017 26.316 -42.572 1.00 31.11 616 LEU A O 1
ATOM 4725 N N . THR A 1 617 ? -9.954 24.071 -42.672 1.00 35.50 617 THR A N 1
ATOM 4726 C CA . THR A 1 617 ? -11.405 23.844 -42.657 1.00 35.50 617 THR A CA 1
ATOM 4727 C C . THR A 1 617 ? -11.725 22.584 -41.837 1.00 35.50 617 THR A C 1
ATOM 4729 O O . THR A 1 617 ? -11.375 21.476 -42.230 1.00 35.50 617 THR A O 1
ATOM 4732 N N . GLU A 1 618 ? -12.385 22.805 -40.692 1.00 36.69 618 GLU A N 1
ATOM 4733 C CA . GLU A 1 618 ? -13.346 21.916 -39.999 1.00 36.69 618 GLU A CA 1
ATOM 4734 C C . GLU A 1 618 ? -12.926 20.757 -39.058 1.00 36.69 618 GLU A C 1
ATOM 4736 O O . GLU A 1 618 ? -13.834 20.142 -38.515 1.00 36.69 618 GLU A O 1
ATOM 4741 N N . SER A 1 619 ? -11.655 20.463 -38.726 1.00 38.22 619 SER A N 1
ATOM 4742 C CA . SER A 1 619 ? -11.374 19.272 -37.863 1.00 38.22 619 SER A CA 1
ATOM 4743 C C . SER A 1 619 ? -10.397 19.404 -36.684 1.00 38.22 619 SER A C 1
ATOM 4745 O O . SER A 1 619 ? -9.986 18.390 -36.123 1.00 38.22 619 SER A O 1
ATOM 4747 N N . ILE A 1 620 ? -10.084 20.617 -36.216 1.00 38.84 620 ILE A N 1
ATOM 4748 C CA . ILE A 1 620 ? -9.605 20.757 -34.828 1.00 38.84 620 ILE A CA 1
ATOM 4749 C C . ILE A 1 620 ? -10.852 20.806 -33.945 1.00 38.84 620 ILE A C 1
ATOM 4751 O O . ILE A 1 620 ? -11.616 21.768 -34.013 1.00 38.84 620 ILE A O 1
ATOM 4755 N N . ASP A 1 621 ? -11.044 19.716 -33.205 1.00 51.62 621 ASP A N 1
ATOM 4756 C CA . ASP A 1 621 ? -12.262 19.287 -32.518 1.00 51.62 621 ASP A CA 1
ATOM 4757 C C . ASP A 1 621 ? -13.064 20.438 -31.884 1.00 51.62 621 ASP A C 1
ATOM 4759 O O . ASP A 1 621 ? -12.557 21.206 -31.056 1.00 51.62 621 ASP A O 1
ATOM 4763 N N . GLU A 1 622 ? -14.342 20.537 -32.254 1.00 51.06 622 GLU A N 1
ATOM 4764 C CA . GLU A 1 622 ? -15.327 21.473 -31.694 1.00 51.06 622 GLU A CA 1
ATOM 4765 C C . GLU A 1 622 ? -15.329 21.406 -30.152 1.00 51.06 622 GLU A C 1
ATOM 4767 O O . GLU A 1 622 ? -15.508 22.407 -29.456 1.00 51.06 622 GLU A O 1
ATOM 4772 N N . GLN A 1 623 ? -14.978 20.238 -29.618 1.00 51.00 623 GLN A N 1
ATOM 4773 C CA . GLN A 1 623 ? -14.794 19.940 -28.208 1.00 51.00 623 GLN A CA 1
ATOM 4774 C C . GLN A 1 623 ? -13.692 20.767 -27.515 1.00 51.00 623 GLN A C 1
ATOM 4776 O O . GLN A 1 623 ? -13.937 21.297 -26.431 1.00 51.00 623 GLN A O 1
ATOM 4781 N N . VAL A 1 624 ? -12.513 20.960 -28.127 1.00 57.06 624 VAL A N 1
ATOM 4782 C CA . VAL A 1 624 ? -11.409 21.777 -27.558 1.00 57.06 624 VAL A CA 1
ATOM 4783 C C . VAL A 1 624 ? -11.762 23.264 -27.578 1.00 57.06 624 VAL A C 1
ATOM 4785 O O . VAL A 1 624 ? -11.408 24.024 -26.668 1.00 57.06 624 VAL A O 1
ATOM 4788 N N . ARG A 1 625 ? -12.499 23.678 -28.614 1.00 58.00 625 ARG A N 1
ATOM 4789 C CA . ARG A 1 625 ? -13.036 25.033 -28.739 1.00 58.00 625 ARG A CA 1
ATOM 4790 C C . ARG A 1 625 ? -13.968 25.369 -27.575 1.00 58.00 625 ARG A C 1
ATOM 4792 O O . ARG A 1 625 ? -13.820 26.455 -27.020 1.00 58.00 625 ARG A O 1
ATOM 4799 N N . TRP A 1 626 ? -14.866 24.461 -27.192 1.00 57.84 626 TRP A N 1
ATOM 4800 C CA . TRP A 1 626 ? -15.892 24.733 -26.177 1.00 57.84 626 TRP A CA 1
ATOM 4801 C C . TRP A 1 626 ? -15.477 24.479 -24.723 1.00 57.84 626 TRP A C 1
ATOM 4803 O O . TRP A 1 626 ? -16.077 25.083 -23.843 1.00 57.84 626 TRP A O 1
ATOM 4813 N N . THR A 1 627 ? -14.428 23.694 -24.468 1.00 62.31 627 THR A N 1
ATOM 4814 C CA . THR A 1 627 ? -13.905 23.444 -23.109 1.00 62.31 627 THR A CA 1
ATOM 4815 C C . THR A 1 627 ? -12.738 24.387 -22.766 1.00 62.31 627 THR A C 1
ATOM 4817 O O . THR A 1 627 ? -12.882 25.387 -22.064 1.00 62.31 627 THR A O 1
ATOM 4820 N N . ALA A 1 628 ? -11.560 24.151 -23.344 1.00 66.69 628 ALA A N 1
ATOM 4821 C CA . ALA A 1 628 ? -10.334 24.898 -23.050 1.00 66.69 628 ALA A CA 1
ATOM 4822 C C . ALA A 1 628 ? -10.299 26.320 -23.657 1.00 66.69 628 ALA A C 1
ATOM 4824 O O . ALA A 1 628 ? -9.819 27.273 -23.030 1.00 66.69 628 ALA A O 1
ATOM 4825 N N . GLY A 1 629 ? -10.800 26.485 -24.886 1.00 69.56 629 GLY A N 1
ATOM 4826 C CA . GLY A 1 629 ? -10.731 27.757 -25.618 1.00 69.56 629 GLY A CA 1
ATOM 4827 C C . GLY A 1 629 ? -11.565 28.881 -24.991 1.00 69.56 629 GLY A C 1
ATOM 4828 O O . GLY A 1 629 ? -11.144 30.041 -24.961 1.00 69.56 629 GLY A O 1
ATOM 4829 N N . MET A 1 630 ? -12.728 28.540 -24.441 1.00 75.75 630 MET A N 1
ATOM 4830 C CA . MET A 1 630 ? -13.695 29.487 -23.877 1.00 75.75 630 MET A CA 1
ATOM 4831 C C . MET A 1 630 ? -13.249 30.052 -22.528 1.00 75.75 630 MET A C 1
ATOM 4833 O O . MET A 1 630 ? -13.321 31.266 -22.316 1.00 75.75 630 MET A O 1
ATOM 4837 N N . ALA A 1 631 ? -12.699 29.205 -21.653 1.00 75.81 631 ALA A N 1
ATOM 4838 C CA . ALA A 1 631 ? -12.092 29.632 -20.394 1.00 75.81 631 ALA A CA 1
ATOM 4839 C C . ALA A 1 631 ? -10.911 30.590 -20.629 1.00 75.81 631 ALA A C 1
ATOM 4841 O O . ALA A 1 631 ? -10.813 31.642 -19.987 1.00 75.81 631 ALA A O 1
ATOM 4842 N N . LEU A 1 632 ? -10.054 30.280 -21.611 1.00 72.44 632 LEU A N 1
ATOM 4843 C CA . LEU A 1 632 ? -8.933 31.141 -21.991 1.00 72.44 632 LEU A CA 1
ATOM 4844 C C . LEU A 1 632 ? -9.426 32.500 -22.495 1.00 72.44 632 LEU A C 1
ATOM 4846 O O . LEU A 1 632 ? -8.962 33.541 -22.033 1.00 72.44 632 LEU A O 1
ATOM 4850 N N . LYS A 1 633 ? -10.430 32.503 -23.370 1.00 77.62 633 LYS A N 1
ATOM 4851 C CA . LYS A 1 633 ? -11.014 33.730 -23.907 1.00 77.62 633 LYS A CA 1
ATOM 4852 C C . LYS A 1 633 ? -11.661 34.612 -22.840 1.00 77.62 633 LYS A C 1
ATOM 4854 O O . LYS A 1 633 ? -11.440 35.824 -22.812 1.00 77.62 633 LYS A O 1
ATOM 4859 N N . TRP A 1 634 ? -12.443 34.013 -21.948 1.00 83.94 634 TRP A N 1
ATOM 4860 C CA . TRP A 1 634 ? -13.021 34.706 -20.800 1.00 83.94 634 TRP A CA 1
ATOM 4861 C C . TRP A 1 634 ? -11.921 35.322 -19.913 1.00 83.94 634 TRP A C 1
ATOM 4863 O O . TRP A 1 634 ? -12.035 36.469 -19.469 1.00 83.94 634 TRP A O 1
ATOM 4873 N N . SER A 1 635 ? -10.791 34.629 -19.729 1.00 76.06 635 SER A N 1
ATOM 4874 C CA . SER A 1 635 ? -9.653 35.147 -18.954 1.00 76.06 635 SER A CA 1
ATOM 4875 C C . SER A 1 635 ? -8.949 36.347 -19.612 1.00 76.06 635 SER A C 1
ATOM 4877 O O . SER A 1 635 ? -8.377 37.192 -18.919 1.00 76.06 635 SER A O 1
ATOM 4879 N N . GLU A 1 636 ? -9.058 36.494 -20.932 1.00 73.94 636 GLU A N 1
ATOM 4880 C CA . GLU A 1 636 ? -8.413 37.570 -21.692 1.00 73.94 636 GLU A CA 1
ATOM 4881 C C . GLU A 1 636 ? -9.326 38.776 -21.967 1.00 73.94 636 GLU A C 1
ATOM 4883 O O . GLU A 1 636 ? -8.821 39.860 -22.256 1.00 73.94 636 GLU A O 1
ATOM 4888 N N . SER A 1 637 ? -10.651 38.627 -21.840 1.00 79.25 637 SER A N 1
ATOM 4889 C CA . SER A 1 637 ? -11.630 39.668 -22.190 1.00 79.25 637 SER A CA 1
ATOM 4890 C C . SER A 1 637 ? -12.412 40.179 -20.969 1.00 79.25 637 SER A C 1
ATOM 4892 O O . SER A 1 637 ? -13.444 39.605 -20.616 1.00 79.25 637 SER A O 1
ATOM 4894 N N . PRO A 1 638 ? -11.985 41.288 -20.324 1.00 80.12 638 PRO A N 1
ATOM 4895 C CA . PRO A 1 638 ? -12.739 41.901 -19.228 1.00 80.12 638 PRO A CA 1
ATOM 4896 C C . PRO A 1 638 ? -14.214 42.218 -19.555 1.00 80.12 638 PRO A C 1
ATOM 4898 O O . PRO A 1 638 ? -15.060 41.885 -18.727 1.00 80.12 638 PRO A O 1
ATOM 4901 N N . PRO A 1 639 ? -14.572 42.761 -20.744 1.00 82.12 639 PRO A N 1
ATOM 4902 C CA . PRO A 1 639 ? -15.974 43.025 -21.087 1.00 82.12 639 PRO A CA 1
ATOM 4903 C C . PRO A 1 639 ? -16.847 41.764 -21.115 1.00 82.12 639 PRO A C 1
ATOM 4905 O O . PRO A 1 639 ? -17.985 41.790 -20.650 1.00 82.12 639 PRO A O 1
ATOM 4908 N N . LEU A 1 640 ? -16.304 40.649 -21.616 1.00 83.44 640 LEU A N 1
ATOM 4909 C CA . LEU A 1 640 ? -17.000 39.361 -21.654 1.00 83.44 640 LEU A CA 1
ATOM 4910 C C . LEU A 1 640 ? -17.217 38.803 -20.241 1.00 83.44 640 LEU A C 1
ATOM 4912 O O . LEU A 1 640 ? -18.286 38.268 -19.947 1.00 83.44 640 LEU A O 1
ATOM 4916 N N . ARG A 1 641 ? -16.241 38.983 -19.337 1.00 87.94 641 ARG A N 1
ATOM 4917 C CA . ARG A 1 641 ? -16.406 38.619 -17.920 1.00 87.94 641 ARG A CA 1
ATOM 4918 C C . ARG A 1 641 ? -17.528 39.403 -17.257 1.00 87.94 641 ARG A C 1
ATOM 4920 O O . ARG A 1 641 ? -18.359 38.816 -16.570 1.00 87.94 641 ARG A O 1
ATOM 4927 N N . ASP A 1 642 ? -17.563 40.713 -17.476 1.00 87.69 642 ASP A N 1
ATOM 4928 C CA . ASP A 1 642 ? -18.579 41.582 -16.886 1.00 87.69 642 ASP A CA 1
ATOM 4929 C C . ASP A 1 642 ? -19.982 41.243 -17.412 1.00 87.69 642 ASP A C 1
ATOM 4931 O O . ASP A 1 642 ? -20.929 41.154 -16.628 1.00 87.69 642 ASP A O 1
ATOM 4935 N N . ALA A 1 643 ? -20.118 40.975 -18.715 1.00 87.75 643 ALA A N 1
ATOM 4936 C CA . ALA A 1 643 ? -21.376 40.536 -19.319 1.00 87.75 643 ALA A CA 1
ATOM 4937 C C . ALA A 1 643 ? -21.867 39.192 -18.747 1.00 87.75 643 ALA A C 1
ATOM 4939 O O . ALA A 1 643 ? -23.049 39.062 -18.407 1.00 87.75 643 ALA A O 1
ATOM 4940 N N . LEU A 1 644 ? -20.962 38.218 -18.578 1.00 89.56 644 LEU A N 1
ATOM 4941 C CA . LEU A 1 644 ? -21.281 36.920 -17.978 1.00 89.56 644 LEU A CA 1
ATOM 4942 C C . LEU A 1 644 ? -21.744 37.073 -16.524 1.00 89.56 644 LEU A C 1
ATOM 4944 O O . LEU A 1 644 ? -22.802 36.563 -16.158 1.00 89.56 644 LEU A O 1
ATOM 4948 N N . VAL A 1 645 ? -20.996 37.821 -15.706 1.00 91.69 645 VAL A N 1
ATOM 4949 C CA . VAL A 1 645 ? -21.350 38.078 -14.301 1.00 91.69 645 VAL A CA 1
ATOM 4950 C C . VAL A 1 645 ? -22.714 38.750 -14.189 1.00 91.69 645 VAL A C 1
ATOM 4952 O O . VAL A 1 645 ? -23.522 38.336 -13.362 1.00 91.69 645 VAL A O 1
ATOM 4955 N N . ASN A 1 646 ? -22.998 39.761 -15.011 1.00 91.56 646 ASN A N 1
ATOM 4956 C CA . ASN A 1 646 ? -24.282 40.464 -14.975 1.00 91.56 646 ASN A CA 1
ATOM 4957 C C . ASN A 1 646 ? -25.451 39.537 -15.340 1.00 91.56 646 ASN A C 1
ATOM 4959 O O . ASN A 1 646 ? -26.482 39.546 -14.667 1.00 91.56 646 ASN A O 1
ATOM 4963 N N . THR A 1 647 ? -25.260 38.690 -16.352 1.00 92.19 647 THR A N 1
ATOM 4964 C CA . THR A 1 647 ? -26.257 37.706 -16.799 1.00 92.19 647 THR A CA 1
ATOM 4965 C C . THR A 1 647 ? -26.547 36.662 -15.718 1.00 92.19 647 THR A C 1
ATOM 4967 O O . THR A 1 647 ? -27.708 36.377 -15.415 1.00 92.19 647 THR A O 1
ATOM 4970 N N . LEU A 1 648 ? -25.501 36.126 -15.081 1.00 93.88 648 LEU A N 1
ATOM 4971 C CA . LEU A 1 648 ? -25.630 35.176 -13.974 1.00 93.88 648 LEU A CA 1
ATOM 4972 C C . LEU A 1 648 ? -26.237 35.827 -12.724 1.00 93.88 648 LEU A C 1
ATOM 4974 O O . LEU A 1 648 ? -27.060 35.208 -12.051 1.00 93.88 648 LEU A O 1
ATOM 4978 N N . ARG A 1 649 ? -25.882 37.085 -12.428 1.00 93.88 649 ARG A N 1
ATOM 4979 C CA . ARG A 1 649 ? -26.423 37.846 -11.292 1.00 93.88 649 ARG A CA 1
ATOM 4980 C C . ARG A 1 649 ? -27.940 37.978 -11.379 1.00 93.88 649 ARG A C 1
ATOM 4982 O O . ARG A 1 649 ? -28.616 37.723 -10.386 1.00 93.88 649 ARG A O 1
ATOM 4989 N N . GLN A 1 650 ? -28.465 38.344 -12.550 1.00 91.94 650 GLN A N 1
ATOM 4990 C CA . GLN A 1 650 ? -29.907 38.470 -12.767 1.00 91.94 650 GLN A CA 1
ATOM 4991 C C . GLN A 1 650 ? -30.619 37.130 -12.526 1.00 91.94 650 GLN A C 1
ATOM 4993 O O . GLN A 1 650 ? -31.549 37.053 -11.728 1.00 91.94 650 GLN A O 1
ATOM 4998 N N . GLN A 1 651 ? -30.117 36.047 -13.126 1.00 93.56 651 GLN A N 1
ATOM 4999 C CA . GLN A 1 651 ? -30.699 34.709 -12.966 1.00 93.56 651 GLN A CA 1
ATOM 5000 C C . GLN A 1 651 ? -30.654 34.210 -11.514 1.00 93.56 651 GLN A C 1
ATOM 5002 O O . GLN A 1 651 ? -31.618 33.601 -11.042 1.00 93.56 651 GLN A O 1
ATOM 5007 N N . TYR A 1 652 ? -29.569 34.497 -10.788 1.00 93.38 652 TYR A N 1
ATOM 5008 C CA . TYR A 1 652 ? -29.446 34.168 -9.369 1.00 93.38 652 TYR A CA 1
ATOM 5009 C C . TYR A 1 652 ? -30.466 34.933 -8.515 1.00 93.38 652 TYR A C 1
ATOM 5011 O O . TYR A 1 652 ? -31.121 34.344 -7.653 1.00 93.38 652 TYR A O 1
ATOM 5019 N N . GLN A 1 653 ? -30.626 36.239 -8.756 1.00 90.25 653 GLN A N 1
ATOM 5020 C CA . GLN A 1 653 ? -31.576 37.079 -8.023 1.00 90.25 653 GLN A CA 1
ATOM 5021 C C . GLN A 1 653 ? -33.033 36.663 -8.271 1.00 90.25 653 GLN A C 1
ATOM 5023 O O . GLN A 1 653 ? -33.820 36.690 -7.322 1.00 90.25 653 GLN A O 1
ATOM 5028 N N . ASP A 1 654 ? -33.353 36.224 -9.491 1.00 91.19 654 ASP A N 1
ATOM 5029 C CA . ASP A 1 654 ? -34.688 35.766 -9.890 1.00 91.19 654 ASP A CA 1
ATOM 5030 C C . ASP A 1 654 ? -35.041 34.376 -9.335 1.00 91.19 654 ASP A C 1
ATOM 5032 O O . ASP A 1 654 ? -36.205 34.100 -9.046 1.00 91.19 654 ASP A O 1
ATOM 5036 N N . PHE A 1 655 ? -34.065 33.468 -9.213 1.00 92.75 655 PHE A N 1
ATOM 5037 C CA . PHE A 1 655 ? -34.313 32.088 -8.773 1.00 92.75 655 PHE A CA 1
ATOM 5038 C C . PHE A 1 655 ? -34.089 31.859 -7.275 1.00 92.75 655 PHE A C 1
ATOM 5040 O O . PHE A 1 655 ? -34.748 31.010 -6.678 1.00 92.75 655 PHE A O 1
ATOM 5047 N N . ARG A 1 656 ? -33.165 32.606 -6.657 1.00 90.94 656 ARG A N 1
ATOM 5048 C CA . ARG A 1 656 ? -32.758 32.451 -5.248 1.00 90.94 656 ARG A CA 1
ATOM 5049 C C . ARG A 1 656 ? -32.484 30.990 -4.864 1.00 90.94 656 ARG A C 1
ATOM 5051 O O . ARG A 1 656 ? -33.209 30.441 -4.019 1.00 90.94 656 ARG A O 1
ATOM 5058 N N . PRO A 1 657 ? -31.484 30.346 -5.491 1.00 92.75 657 PRO A N 1
ATOM 5059 C CA . PRO A 1 657 ? -31.171 28.955 -5.206 1.00 92.75 657 PRO A CA 1
ATOM 5060 C C . PRO A 1 657 ? -30.603 28.768 -3.802 1.00 92.75 657 PRO A C 1
ATOM 5062 O O . PRO A 1 657 ? -29.980 29.665 -3.236 1.00 92.75 657 PRO A O 1
ATOM 5065 N N . GLN A 1 658 ? -30.815 27.572 -3.263 1.00 91.38 658 GLN A N 1
ATOM 5066 C CA . GLN A 1 658 ? -30.228 27.114 -2.001 1.00 91.38 658 GLN A CA 1
ATOM 5067 C C . GLN A 1 658 ? -28.971 26.269 -2.245 1.00 91.38 658 GLN A C 1
ATOM 5069 O O . GLN A 1 658 ? -28.136 26.128 -1.357 1.00 91.38 658 GLN A O 1
ATOM 5074 N N . LEU A 1 659 ? -28.813 25.736 -3.458 1.00 93.00 659 LEU A N 1
ATOM 5075 C CA . LEU A 1 659 ? -27.631 25.007 -3.892 1.00 93.00 659 LEU A CA 1
ATOM 5076 C C . LEU A 1 659 ? -27.281 25.394 -5.326 1.00 93.00 659 LEU A C 1
ATOM 5078 O O . LEU A 1 659 ? -28.156 25.433 -6.192 1.00 93.00 659 LEU A O 1
ATOM 5082 N N . VAL A 1 660 ? -26.002 25.658 -5.571 1.00 95.56 660 VAL A N 1
ATOM 5083 C CA . VAL A 1 660 ? -25.457 25.938 -6.900 1.00 95.56 660 VAL A CA 1
ATOM 5084 C C . VAL A 1 660 ? -24.487 24.830 -7.274 1.00 95.56 660 VAL A C 1
ATOM 5086 O O . VAL A 1 660 ? -23.547 24.572 -6.530 1.00 95.56 660 VAL A O 1
ATOM 5089 N N . CYS A 1 661 ? -24.708 24.200 -8.421 1.00 94.62 661 CYS A N 1
ATOM 5090 C CA . CYS A 1 661 ? -23.828 23.198 -9.008 1.00 94.62 661 CYS A CA 1
ATOM 5091 C C . CYS A 1 661 ? -23.181 23.798 -10.257 1.00 94.62 661 CYS A C 1
ATOM 5093 O O . CYS A 1 661 ? -23.879 24.080 -11.232 1.00 94.62 661 CYS A O 1
ATOM 5095 N N . ALA A 1 662 ? -21.872 24.027 -10.211 1.00 93.56 662 ALA A N 1
ATOM 5096 C CA . ALA A 1 662 ? -21.123 24.727 -11.244 1.00 93.56 662 ALA A CA 1
ATOM 5097 C C . ALA A 1 662 ? -20.036 23.827 -11.853 1.00 93.56 662 ALA A C 1
ATOM 5099 O O . ALA A 1 662 ? -19.332 23.127 -11.130 1.00 93.56 662 ALA A O 1
ATOM 5100 N N . HIS A 1 663 ? -19.896 23.851 -13.177 1.00 90.62 663 HIS A N 1
ATOM 5101 C CA . HIS A 1 663 ? -18.905 23.053 -13.907 1.00 90.62 663 HIS A CA 1
ATOM 5102 C C . HIS A 1 663 ? -18.175 23.884 -14.951 1.00 90.62 663 HIS A C 1
ATOM 5104 O O . HIS A 1 663 ? -18.803 24.749 -15.575 1.00 90.62 663 HIS A O 1
ATOM 5110 N N . ASP A 1 664 ? -16.892 23.589 -15.180 1.00 85.56 664 ASP A N 1
ATOM 5111 C CA . ASP A 1 664 ? -16.076 24.231 -16.220 1.00 85.56 664 ASP A CA 1
ATOM 5112 C C . ASP A 1 664 ? -16.095 25.775 -16.060 1.00 85.56 664 ASP A C 1
ATOM 5114 O O . ASP A 1 664 ? -16.026 26.308 -14.945 1.00 85.56 664 ASP A O 1
ATOM 5118 N N . LEU A 1 665 ? -16.282 26.522 -17.150 1.00 86.06 665 LEU A N 1
ATOM 5119 C CA . LEU A 1 665 ? -16.479 27.968 -17.187 1.00 86.06 665 LEU A CA 1
ATOM 5120 C C . LEU A 1 665 ? -17.626 28.448 -16.279 1.00 86.06 665 LEU A C 1
ATOM 5122 O O . LEU A 1 665 ? -17.582 29.575 -15.781 1.00 86.06 665 LEU A O 1
ATOM 5126 N N . GLY A 1 666 ? -18.625 27.603 -16.010 1.00 88.44 666 GLY A N 1
ATOM 5127 C CA . GLY A 1 666 ? -19.674 27.887 -15.032 1.00 88.44 666 GLY A CA 1
ATOM 5128 C C . GLY A 1 666 ? -19.110 28.086 -13.623 1.00 88.44 666 GLY A C 1
ATOM 5129 O O . GLY A 1 666 ? -19.529 29.005 -12.919 1.00 88.44 666 GLY A O 1
ATOM 5130 N N . SER A 1 667 ? -18.092 27.311 -13.238 1.00 91.12 667 SER A N 1
ATOM 5131 C CA . SER A 1 667 ? -17.374 27.467 -11.965 1.00 91.12 667 SER A CA 1
ATOM 5132 C C . SER A 1 667 ? -16.618 28.795 -11.901 1.00 91.12 667 SER A C 1
ATOM 5134 O O . SER A 1 667 ? -16.701 29.503 -10.894 1.00 91.12 667 SER A O 1
ATOM 5136 N N . LEU A 1 668 ? -15.946 29.185 -12.994 1.00 89.12 668 LEU A N 1
ATOM 5137 C CA . LEU A 1 668 ? -15.271 30.485 -13.114 1.00 89.12 668 LEU A CA 1
ATOM 5138 C C . LEU A 1 668 ? -16.267 31.652 -12.992 1.00 89.12 668 LEU A C 1
ATOM 5140 O O . LEU A 1 668 ? -16.027 32.600 -12.239 1.00 89.12 668 LEU A O 1
ATOM 5144 N N . GLY A 1 669 ? -17.398 31.567 -13.698 1.00 90.12 669 GLY A N 1
ATOM 5145 C CA . GLY A 1 669 ? -18.453 32.581 -13.694 1.00 90.12 669 GLY A CA 1
ATOM 5146 C C . GLY A 1 669 ? -19.154 32.722 -12.341 1.00 90.12 669 GLY A C 1
ATOM 5147 O O . GLY A 1 669 ? -19.339 33.843 -11.865 1.00 90.12 669 GLY A O 1
ATOM 5148 N N . CYS A 1 670 ? -19.496 31.608 -11.685 1.00 93.81 670 CYS A N 1
ATOM 5149 C CA . CYS A 1 670 ? -20.093 31.609 -10.347 1.00 93.81 670 CYS A CA 1
ATOM 5150 C C . CYS A 1 670 ? -19.143 32.189 -9.295 1.00 93.81 670 CYS A C 1
ATOM 5152 O O . CYS A 1 670 ? -19.560 33.025 -8.494 1.00 93.81 670 CYS A O 1
ATOM 5154 N N . TYR A 1 671 ? -17.864 31.806 -9.316 1.00 92.75 671 TYR A N 1
ATOM 5155 C CA . TYR A 1 671 ? -16.872 32.370 -8.405 1.00 92.75 671 TYR A CA 1
ATOM 5156 C C . TYR A 1 671 ? -16.688 33.884 -8.624 1.00 92.75 671 TYR A C 1
ATOM 5158 O O . TYR A 1 671 ? -16.728 34.649 -7.657 1.00 92.75 671 TYR A O 1
ATOM 5166 N N . ASP A 1 672 ? -16.564 34.343 -9.880 1.00 91.69 672 ASP A N 1
ATOM 5167 C CA . ASP A 1 672 ? -16.447 35.777 -10.194 1.00 91.69 672 ASP A CA 1
ATOM 5168 C C . ASP A 1 672 ? -17.706 36.564 -9.787 1.00 91.69 672 ASP A C 1
ATOM 5170 O O . ASP A 1 672 ? -17.611 37.679 -9.272 1.00 91.69 672 ASP A O 1
ATOM 5174 N N . LEU A 1 673 ? -18.894 35.974 -9.944 1.00 94.31 673 LEU A N 1
ATOM 5175 C CA . LEU A 1 673 ? -20.148 36.554 -9.467 1.00 94.31 673 LEU A CA 1
ATOM 5176 C C . LEU A 1 673 ? -20.161 36.705 -7.942 1.00 94.31 673 LEU A C 1
ATOM 5178 O O . LEU A 1 673 ? -20.389 37.809 -7.437 1.00 94.31 673 LEU A O 1
ATOM 5182 N N . PHE A 1 674 ? -19.935 35.614 -7.206 1.00 94.69 674 PHE A N 1
ATOM 5183 C CA . PHE A 1 674 ? -20.093 35.602 -5.753 1.00 94.69 674 PHE A CA 1
ATOM 5184 C C . PHE A 1 674 ? -19.055 36.475 -5.057 1.00 94.69 674 PHE A C 1
ATOM 5186 O O . PHE A 1 674 ? -19.430 37.248 -4.175 1.00 94.69 674 PHE A O 1
ATOM 5193 N N . ARG A 1 675 ? -17.790 36.463 -5.502 1.00 90.12 675 ARG A N 1
ATOM 5194 C CA . ARG A 1 675 ? -16.768 37.358 -4.933 1.00 90.12 675 ARG A CA 1
ATOM 5195 C C . ARG A 1 675 ? -17.129 38.834 -5.138 1.00 90.12 675 ARG A C 1
ATOM 5197 O O . ARG A 1 675 ? -16.971 39.639 -4.228 1.00 90.12 675 ARG A O 1
ATOM 5204 N N . ARG A 1 676 ? -17.700 39.199 -6.297 1.00 91.44 676 ARG A N 1
ATOM 5205 C CA . ARG A 1 676 ? -18.144 40.576 -6.581 1.00 91.44 676 ARG A CA 1
ATOM 5206 C C . ARG A 1 676 ? -19.373 40.964 -5.764 1.00 91.44 676 ARG A C 1
ATOM 5208 O O . ARG A 1 676 ? -19.484 42.119 -5.372 1.00 91.44 676 ARG A O 1
ATOM 5215 N N . MET A 1 677 ? -20.292 40.033 -5.510 1.00 91.94 677 MET A N 1
ATOM 5216 C CA . MET A 1 677 ? -21.441 40.271 -4.629 1.00 91.94 677 MET A CA 1
ATOM 5217 C C . MET A 1 677 ? -20.990 40.491 -3.182 1.00 91.94 677 MET A C 1
ATOM 5219 O O . MET A 1 677 ? -21.413 41.457 -2.555 1.00 91.94 677 MET A O 1
ATOM 5223 N N . VAL A 1 678 ? -20.075 39.665 -2.672 1.00 89.12 678 VAL A N 1
ATOM 5224 C CA . VAL A 1 678 ? -19.480 39.849 -1.338 1.00 89.12 678 VAL A CA 1
ATOM 5225 C C . VAL A 1 678 ? -18.742 41.187 -1.253 1.00 89.12 678 VAL A C 1
ATOM 5227 O O . VAL A 1 678 ? -18.999 41.966 -0.338 1.00 89.12 678 VAL A O 1
ATOM 5230 N N . ALA A 1 679 ? -17.906 41.513 -2.244 1.00 84.75 679 ALA A N 1
ATOM 5231 C CA . ALA A 1 679 ? -17.190 42.788 -2.307 1.00 84.75 679 ALA A CA 1
ATOM 5232 C C . ALA A 1 679 ? -18.126 44.010 -2.401 1.00 84.75 679 ALA A C 1
ATOM 5234 O O . ALA A 1 679 ? -17.787 45.084 -1.906 1.00 84.75 679 ALA A O 1
ATOM 5235 N N . ALA A 1 680 ? -19.312 43.854 -2.998 1.00 87.75 680 ALA A N 1
ATOM 5236 C CA . ALA A 1 680 ? -20.347 44.886 -3.068 1.00 87.75 680 ALA A CA 1
ATOM 5237 C C . ALA A 1 680 ? -21.201 45.002 -1.786 1.00 87.75 680 ALA A C 1
ATOM 5239 O O . ALA A 1 680 ? -22.110 45.829 -1.736 1.00 87.75 680 ALA A O 1
ATOM 5240 N N . GLY A 1 681 ? -20.935 44.193 -0.751 1.00 85.62 681 GLY A N 1
ATOM 5241 C CA . GLY A 1 681 ? -21.731 44.156 0.481 1.00 85.62 681 GLY A CA 1
ATOM 5242 C C . GLY A 1 681 ? -23.061 43.407 0.339 1.00 85.62 681 GLY A C 1
ATOM 5243 O O . GLY A 1 681 ? -23.937 43.518 1.192 1.00 85.62 681 GLY A O 1
ATOM 5244 N N . GLU A 1 682 ? -23.226 42.623 -0.727 1.00 89.81 682 GLU A N 1
ATOM 5245 C CA . GLU A 1 682 ? -24.421 41.820 -1.006 1.00 89.81 682 GLU A CA 1
ATOM 5246 C C . GLU A 1 682 ? -24.330 40.402 -0.397 1.00 89.81 682 GLU A C 1
ATOM 5248 O O . GLU A 1 682 ? -25.121 39.529 -0.749 1.00 89.81 682 GLU A O 1
ATOM 5253 N N . GLY A 1 683 ? -23.395 40.141 0.529 1.00 84.94 683 GLY A N 1
ATOM 5254 C CA . GLY A 1 683 ? -23.158 38.812 1.119 1.00 84.94 683 GLY A CA 1
ATOM 5255 C C . GLY A 1 683 ? -24.403 38.175 1.753 1.00 84.94 683 GLY A C 1
ATOM 5256 O O . GLY A 1 683 ? -24.619 36.972 1.626 1.00 84.94 683 GLY A O 1
ATOM 5257 N N . ALA A 1 684 ? -25.292 38.984 2.338 1.00 85.75 684 ALA A N 1
ATOM 5258 C CA . ALA A 1 684 ? -26.558 38.517 2.912 1.00 85.75 684 ALA A CA 1
ATOM 5259 C C . ALA A 1 684 ? -27.498 37.859 1.882 1.00 85.75 684 ALA A C 1
ATOM 5261 O O . ALA A 1 684 ? -28.321 37.024 2.247 1.00 85.75 684 ALA A O 1
ATOM 5262 N N . LEU A 1 685 ? -27.374 38.205 0.594 1.00 85.88 685 LEU A N 1
ATOM 5263 C CA . LEU A 1 685 ? -28.155 37.599 -0.488 1.00 85.88 685 LEU A CA 1
ATOM 5264 C C . LEU A 1 685 ? -27.710 36.171 -0.828 1.00 85.88 685 LEU A C 1
ATOM 5266 O O . LEU A 1 685 ? -28.467 35.467 -1.494 1.00 85.88 685 LEU A O 1
ATOM 5270 N N . LEU A 1 686 ? -26.502 35.790 -0.403 1.00 89.44 686 LEU A N 1
ATOM 5271 C CA . LEU A 1 686 ? -25.893 34.474 -0.607 1.00 89.44 686 LEU A CA 1
ATOM 5272 C C . LEU A 1 686 ? -26.035 33.569 0.629 1.00 89.44 686 LEU A C 1
ATOM 5274 O O . LEU A 1 686 ? -25.827 32.359 0.536 1.00 89.44 686 LEU A O 1
ATOM 5278 N N . SER A 1 687 ? -26.384 34.145 1.784 1.00 83.75 687 SER A N 1
ATOM 5279 C CA . SER A 1 687 ? -26.507 33.428 3.052 1.00 83.75 687 SER A CA 1
ATOM 5280 C C . SER A 1 687 ? -27.532 32.293 2.959 1.00 83.75 687 SER A C 1
ATOM 5282 O O . SER A 1 687 ? -28.682 32.495 2.576 1.00 83.75 687 SER A O 1
ATOM 5284 N N . GLY A 1 688 ? -27.105 31.084 3.334 1.00 75.25 688 GLY A N 1
ATOM 5285 C CA . GLY A 1 688 ? -27.913 29.863 3.234 1.00 75.25 688 GLY A CA 1
ATOM 5286 C C . GLY A 1 688 ? -27.788 29.119 1.898 1.00 75.25 688 GLY A C 1
ATOM 5287 O O . GLY A 1 688 ? -28.405 28.069 1.750 1.00 75.25 688 GLY A O 1
ATOM 5288 N N . CYS A 1 689 ? -26.983 29.623 0.956 1.00 88.69 689 CYS A N 1
ATOM 5289 C CA . CYS A 1 689 ? -26.668 28.944 -0.298 1.00 88.69 689 CYS A CA 1
ATOM 5290 C C . CYS A 1 689 ? -25.373 28.121 -0.181 1.00 88.69 689 CYS A C 1
ATOM 5292 O O . CYS A 1 689 ? -24.343 28.629 0.274 1.00 88.69 689 CYS A O 1
ATOM 5294 N N . GLY A 1 690 ? -25.412 26.863 -0.622 1.00 92.56 690 GLY A N 1
ATOM 5295 C CA . GLY A 1 690 ? -24.233 26.019 -0.832 1.00 92.56 690 GLY A CA 1
ATOM 5296 C C . GLY A 1 690 ? -23.694 26.130 -2.262 1.00 92.56 690 GLY A C 1
ATOM 5297 O O . GLY A 1 690 ? -24.472 26.316 -3.199 1.00 92.56 690 GLY A O 1
ATOM 5298 N N . LEU A 1 691 ? -22.378 26.004 -2.438 1.00 93.88 691 LEU A N 1
ATOM 5299 C CA . LEU A 1 691 ? -21.721 25.934 -3.745 1.00 93.88 691 LEU A CA 1
ATOM 5300 C C . LEU A 1 691 ? -21.032 24.579 -3.908 1.00 93.88 691 LEU A C 1
ATOM 5302 O O . LEU A 1 691 ? -20.198 24.195 -3.093 1.00 93.88 691 LEU A O 1
ATOM 5306 N N . PHE A 1 692 ? -21.358 23.875 -4.981 1.00 94.75 692 PHE A N 1
ATOM 5307 C CA . PHE A 1 692 ? -20.652 22.694 -5.441 1.00 94.75 692 PHE A CA 1
ATOM 5308 C C . PHE A 1 692 ? -20.057 22.985 -6.816 1.00 94.75 692 PHE A C 1
ATOM 5310 O O . PHE A 1 692 ? -20.799 23.080 -7.790 1.00 94.75 692 PHE A O 1
ATOM 5317 N N . SER A 1 693 ? -18.742 23.144 -6.905 1.00 92.88 693 SER A N 1
ATOM 5318 C CA . SER A 1 693 ? -18.028 23.221 -8.176 1.00 92.88 693 SER A CA 1
ATOM 5319 C C . SER A 1 693 ? -17.289 21.920 -8.467 1.00 92.88 693 SER A C 1
ATOM 5321 O O . SER A 1 693 ? -16.875 21.205 -7.555 1.00 92.88 693 SER A O 1
ATOM 5323 N N . PHE A 1 694 ? -17.173 21.568 -9.739 1.00 91.44 694 PHE A N 1
ATOM 5324 C CA . PHE A 1 694 ? -16.519 20.337 -10.174 1.00 91.44 694 PHE A CA 1
ATOM 5325 C C . PHE A 1 694 ? -16.000 20.493 -11.600 1.00 91.44 694 PHE A C 1
ATOM 5327 O O . PHE A 1 694 ? -16.524 21.310 -12.357 1.00 91.44 694 PHE A O 1
ATOM 5334 N N . GLY A 1 695 ? -14.929 19.776 -11.950 1.00 81.50 695 GLY A N 1
ATOM 5335 C CA . GLY A 1 695 ? -14.239 20.012 -13.226 1.00 81.50 695 GLY A CA 1
ATOM 5336 C C . GLY A 1 695 ? -13.812 21.480 -13.375 1.00 81.50 695 GLY A C 1
ATOM 5337 O O . GLY A 1 695 ? -13.894 22.065 -14.445 1.00 81.50 695 GLY A O 1
ATOM 5338 N N . SER A 1 696 ? -13.455 22.159 -12.282 1.00 85.12 696 SER A N 1
ATOM 5339 C CA . SER A 1 696 ? -13.192 23.596 -12.335 1.00 85.12 696 SER A CA 1
ATOM 5340 C C . SER A 1 696 ? -11.774 23.898 -12.806 1.00 85.12 696 SER A C 1
ATOM 5342 O O . SER A 1 696 ? -10.800 23.309 -12.327 1.00 85.12 696 SER A O 1
ATOM 5344 N N . GLN A 1 697 ? -11.623 24.922 -13.649 1.00 83.62 697 GLN A N 1
ATOM 5345 C CA . GLN A 1 697 ? -10.301 25.472 -13.960 1.00 83.62 697 GLN A CA 1
ATOM 5346 C C . GLN A 1 697 ? -9.845 26.552 -12.961 1.00 83.62 697 GLN A C 1
ATOM 5348 O O . GLN A 1 697 ? -8.787 27.163 -13.139 1.00 83.62 697 GLN A O 1
ATOM 5353 N N . LEU A 1 698 ? -10.605 26.786 -11.879 1.00 79.62 698 LEU A N 1
ATOM 5354 C CA . LEU A 1 698 ? -10.265 27.759 -10.833 1.00 79.62 698 LEU A CA 1
ATOM 5355 C C . LEU A 1 698 ? -8.930 27.471 -10.144 1.00 79.62 698 LEU A C 1
ATOM 5357 O O . LEU A 1 698 ? -8.348 28.395 -9.594 1.00 79.62 698 LEU A O 1
ATOM 5361 N N . GLY A 1 699 ? -8.421 26.236 -10.145 1.00 74.19 699 GLY A N 1
ATOM 5362 C CA . GLY A 1 699 ? -7.095 25.924 -9.602 1.00 74.19 699 GLY A CA 1
ATOM 5363 C C . GLY A 1 699 ? -5.938 26.354 -10.512 1.00 74.19 699 GLY A C 1
ATOM 5364 O O . GLY A 1 699 ? -4.807 26.504 -10.040 1.00 74.19 699 GLY A O 1
ATOM 5365 N N . HIS A 1 700 ? -6.197 26.586 -11.804 1.00 73.75 700 HIS A N 1
ATOM 5366 C CA . HIS A 1 700 ? -5.159 26.794 -12.809 1.00 73.75 700 HIS A CA 1
ATOM 5367 C C . HIS A 1 700 ? -4.527 28.195 -12.700 1.00 73.75 700 HIS A C 1
ATOM 5369 O O . HIS A 1 700 ? -5.227 29.197 -12.879 1.00 73.75 700 HIS A O 1
ATOM 5375 N N . PRO A 1 701 ? -3.203 28.319 -12.471 1.00 59.97 701 PRO A N 1
ATOM 5376 C CA . PRO A 1 701 ? -2.551 29.605 -12.209 1.00 59.97 701 PRO A CA 1
ATOM 5377 C C . PRO A 1 701 ? -2.786 30.687 -13.264 1.00 59.97 701 PRO A C 1
ATOM 5379 O O . PRO A 1 701 ? -3.010 31.853 -12.938 1.00 59.97 701 PRO A O 1
ATOM 5382 N N . ALA A 1 702 ? -2.771 30.300 -14.539 1.00 60.28 702 ALA A N 1
ATOM 5383 C CA . ALA A 1 702 ? -2.934 31.252 -15.624 1.00 60.28 702 ALA A CA 1
ATOM 5384 C C . ALA A 1 702 ? -4.361 31.817 -15.715 1.00 60.28 702 ALA A C 1
ATOM 5386 O O . ALA A 1 702 ? -4.523 32.999 -16.008 1.00 60.28 702 ALA A O 1
ATOM 5387 N N . LEU A 1 703 ? -5.382 31.021 -15.381 1.00 70.25 703 LEU A N 1
ATOM 5388 C CA . LEU A 1 703 ? -6.779 31.469 -15.362 1.00 70.25 703 LEU A CA 1
ATOM 5389 C C . LEU A 1 703 ? -7.092 32.235 -14.071 1.00 70.25 703 LEU A C 1
ATOM 5391 O O . LEU A 1 703 ? -7.733 33.283 -14.107 1.00 70.25 703 LEU A O 1
ATOM 5395 N N . ARG A 1 704 ? -6.528 31.799 -12.938 1.00 70.69 704 ARG A N 1
ATOM 5396 C CA . ARG A 1 704 ? -6.581 32.527 -11.660 1.00 70.69 704 ARG A CA 1
ATOM 5397 C C . ARG A 1 704 ? -6.002 33.930 -11.741 1.00 70.69 704 ARG A C 1
ATOM 5399 O O . ARG A 1 704 ? -6.492 34.829 -11.063 1.00 70.69 704 ARG A O 1
ATOM 5406 N N . SER A 1 705 ? -4.970 34.140 -12.556 1.00 59.47 705 SER A N 1
ATOM 5407 C CA . SER A 1 705 ? -4.363 35.464 -12.727 1.00 59.47 705 SER A CA 1
ATOM 5408 C C . SER A 1 705 ? -5.370 36.513 -13.223 1.00 59.47 705 SER A C 1
ATOM 5410 O O . SER A 1 705 ? -5.353 37.648 -12.749 1.00 59.47 705 SER A O 1
ATOM 5412 N N . ALA A 1 706 ? -6.322 36.113 -14.076 1.00 65.81 706 ALA A N 1
ATOM 5413 C CA . ALA A 1 706 ? -7.393 36.980 -14.566 1.00 65.81 706 ALA A CA 1
ATOM 5414 C C . ALA A 1 706 ? -8.404 37.376 -13.473 1.00 65.81 706 ALA A C 1
ATOM 5416 O O . ALA A 1 706 ? -9.121 38.368 -13.624 1.00 65.81 706 ALA A O 1
ATOM 5417 N N . LEU A 1 707 ? -8.432 36.621 -12.371 1.00 67.06 707 LEU A N 1
ATOM 5418 C CA . LEU A 1 707 ? -9.278 36.822 -11.195 1.00 67.06 707 LEU A CA 1
ATOM 5419 C C . LEU A 1 707 ? -8.549 37.511 -10.027 1.00 67.06 707 LEU A C 1
ATOM 5421 O O . LEU A 1 707 ? -9.123 37.628 -8.951 1.00 67.06 707 LEU A O 1
ATOM 5425 N N . GLY A 1 708 ? -7.307 37.976 -10.215 1.00 58.38 708 GLY A N 1
ATOM 5426 C CA . GLY A 1 708 ? -6.510 38.591 -9.140 1.00 58.38 708 GLY A CA 1
ATOM 5427 C C . GLY A 1 708 ? -5.563 37.623 -8.418 1.00 58.38 708 GLY A C 1
ATOM 5428 O O . GLY A 1 708 ? -4.941 37.982 -7.422 1.00 58.38 708 GLY A O 1
ATOM 5429 N N . GLY A 1 709 ? -5.394 36.402 -8.932 1.00 58.75 709 GLY A N 1
ATOM 5430 C CA . GLY A 1 709 ? -4.354 35.460 -8.518 1.00 58.75 709 GLY A CA 1
ATOM 5431 C C . GLY A 1 709 ? -4.765 34.511 -7.392 1.00 58.75 709 GLY A C 1
ATOM 5432 O O . GLY A 1 709 ? -4.674 33.296 -7.578 1.00 58.75 709 GLY A O 1
ATOM 5433 N N . ARG A 1 710 ? -5.204 35.005 -6.227 1.00 64.06 710 ARG A N 1
ATOM 5434 C CA . ARG A 1 710 ? -5.648 34.136 -5.115 1.00 64.06 710 ARG A CA 1
ATOM 5435 C C . ARG A 1 710 ? -7.167 33.972 -5.105 1.00 64.06 710 ARG A C 1
ATOM 5437 O O . ARG A 1 710 ? -7.903 34.870 -5.490 1.00 64.06 710 ARG A O 1
ATOM 5444 N N . ILE A 1 711 ? -7.606 32.806 -4.645 1.00 76.44 711 ILE A N 1
ATOM 5445 C CA . ILE A 1 711 ? -9.007 32.514 -4.362 1.00 76.44 711 ILE A CA 1
ATOM 5446 C C . ILE A 1 711 ? -9.400 33.210 -3.054 1.00 76.44 711 ILE A C 1
ATOM 5448 O O . ILE A 1 711 ? -8.808 32.932 -2.007 1.00 76.44 711 ILE A O 1
ATOM 5452 N N . GLU A 1 712 ? -10.346 34.136 -3.159 1.00 75.62 712 GLU A N 1
ATOM 5453 C CA . GLU A 1 712 ? -10.952 34.928 -2.096 1.00 75.62 712 GLU A CA 1
ATOM 5454 C C . GLU A 1 712 ? -12.056 34.113 -1.399 1.00 75.62 712 GLU A C 1
ATOM 5456 O O . GLU A 1 712 ? -12.792 33.383 -2.073 1.00 75.62 712 GLU A O 1
ATOM 5461 N N . PRO A 1 713 ? -12.222 34.250 -0.071 1.00 83.25 713 PRO A N 1
ATOM 5462 C CA . PRO A 1 713 ? -13.374 33.689 0.621 1.00 83.25 713 PRO A CA 1
ATOM 5463 C C . PRO A 1 713 ? -14.680 34.269 0.067 1.00 83.25 713 PRO A C 1
ATOM 5465 O O . PRO A 1 713 ? -14.815 35.480 -0.104 1.00 83.25 713 PRO A O 1
ATOM 5468 N N . LEU A 1 714 ? -15.680 33.417 -0.158 1.00 89.19 714 LEU A N 1
ATOM 5469 C CA . LEU A 1 714 ? -16.993 33.833 -0.669 1.00 89.19 714 LEU A CA 1
ATOM 5470 C C . LEU A 1 714 ? -17.946 34.300 0.447 1.00 89.19 714 LEU A C 1
ATOM 5472 O O . LEU A 1 714 ? -19.154 34.066 0.384 1.00 89.19 714 LEU A O 1
ATOM 5476 N N . TYR A 1 715 ? -17.403 34.953 1.478 1.00 85.75 715 TYR A N 1
ATOM 5477 C CA . TYR A 1 715 ? -18.141 35.536 2.598 1.00 85.75 715 TYR A CA 1
ATOM 5478 C C . TYR A 1 715 ? -17.438 36.780 3.155 1.00 85.75 715 TYR A C 1
ATOM 5480 O O . TYR A 1 715 ? -16.216 36.900 3.089 1.00 85.75 715 TYR A O 1
ATOM 5488 N N . ASP A 1 716 ? -18.217 37.712 3.704 1.00 83.31 716 ASP A N 1
ATOM 5489 C CA . ASP A 1 716 ? -17.713 38.958 4.281 1.00 83.31 716 ASP A CA 1
ATOM 5490 C C . ASP A 1 716 ? -17.195 38.790 5.724 1.00 83.31 716 ASP A C 1
ATOM 5492 O O . ASP A 1 716 ? -17.272 37.722 6.337 1.00 83.31 716 ASP A O 1
ATOM 5496 N N . ALA A 1 717 ? -16.656 39.869 6.297 1.00 76.44 717 ALA A N 1
ATOM 5497 C CA . ALA A 1 717 ? -16.116 39.873 7.659 1.00 76.44 717 ALA A CA 1
ATOM 5498 C C . ALA A 1 717 ? -17.174 39.588 8.745 1.00 76.44 717 ALA A C 1
ATOM 5500 O O . ALA A 1 717 ? -16.826 39.194 9.858 1.00 76.44 717 ALA A O 1
ATOM 5501 N N . GLN A 1 718 ? -18.458 39.776 8.436 1.00 75.38 718 GLN A N 1
ATOM 5502 C CA . GLN A 1 718 ? -19.599 39.462 9.294 1.00 75.38 718 GLN A CA 1
ATOM 5503 C C . GLN A 1 718 ? -20.091 38.017 9.084 1.00 75.38 718 GLN A C 1
ATOM 5505 O O . GLN A 1 718 ? -21.069 37.591 9.704 1.00 75.38 718 GLN A O 1
ATOM 5510 N N . GLY A 1 719 ? -19.404 37.248 8.234 1.00 76.00 719 GLY A N 1
ATOM 5511 C CA . GLY A 1 719 ? -19.693 35.854 7.928 1.00 76.00 719 GLY A CA 1
ATOM 5512 C C . GLY A 1 719 ? -20.870 35.649 6.972 1.00 76.00 719 GLY A C 1
ATOM 5513 O O . GLY A 1 719 ? -21.298 34.497 6.833 1.00 76.00 719 GLY A O 1
ATOM 5514 N N . GLN A 1 720 ? -21.382 36.715 6.340 1.00 85.06 720 GLN A N 1
ATOM 5515 C CA . GLN A 1 720 ? -22.467 36.667 5.355 1.00 85.06 720 GLN A CA 1
ATOM 5516 C C . GLN A 1 720 ? -21.907 36.333 3.971 1.00 85.06 720 GLN A C 1
ATOM 5518 O O . GLN A 1 720 ? -20.944 36.948 3.516 1.00 85.06 720 GLN A O 1
ATOM 5523 N N . GLY A 1 721 ? -22.489 35.349 3.294 1.00 88.38 721 GLY A N 1
ATOM 5524 C CA . GLY A 1 721 ? -21.949 34.818 2.044 1.00 88.38 721 GLY A CA 1
ATOM 5525 C C . GLY A 1 721 ? -22.333 33.362 1.812 1.00 88.38 721 GLY A C 1
ATOM 5526 O O . GLY A 1 721 ? -23.238 32.841 2.464 1.00 88.38 721 GLY A O 1
ATOM 5527 N N . ILE A 1 722 ? -21.605 32.688 0.920 1.00 91.19 722 ILE A N 1
ATOM 5528 C CA . ILE A 1 722 ? -21.763 31.250 0.672 1.00 91.19 722 ILE A CA 1
ATOM 5529 C C . ILE A 1 722 ? -21.514 30.471 1.972 1.00 91.19 722 ILE A C 1
ATOM 5531 O O . ILE A 1 722 ? -20.545 30.707 2.705 1.00 91.19 722 ILE A O 1
ATOM 5535 N N . GLY A 1 723 ? -22.429 29.551 2.283 1.00 84.94 723 GLY A N 1
ATOM 5536 C CA . GLY A 1 723 ? -22.411 28.796 3.535 1.00 84.94 723 GLY A CA 1
ATOM 5537 C C . GLY A 1 723 ? -21.308 27.742 3.568 1.00 84.94 723 GLY A C 1
ATOM 5538 O O . GLY A 1 723 ? -20.552 27.667 4.536 1.00 84.94 723 GLY A O 1
ATOM 5539 N N . GLN A 1 724 ? -21.217 26.940 2.510 1.00 88.38 724 GLN A N 1
ATOM 5540 C CA . GLN A 1 724 ? -20.191 25.922 2.286 1.00 88.38 724 GLN A CA 1
ATOM 5541 C C . GLN A 1 724 ? -19.899 25.850 0.784 1.00 88.38 724 GLN A C 1
ATOM 5543 O O . GLN A 1 724 ? -20.825 25.920 -0.025 1.00 88.38 724 GLN A O 1
ATOM 5548 N N . TRP A 1 725 ? -18.628 25.700 0.427 1.00 91.12 725 TRP A N 1
ATOM 5549 C CA . TRP A 1 725 ? -18.147 25.530 -0.936 1.00 91.12 725 TRP A CA 1
ATOM 5550 C C . TRP A 1 725 ? -17.356 24.224 -1.032 1.00 91.12 725 TRP A C 1
ATOM 5552 O O . TRP A 1 725 ? -16.351 24.065 -0.348 1.00 91.12 725 TRP A O 1
ATOM 5562 N N . PHE A 1 726 ? -17.804 23.290 -1.867 1.00 91.38 726 PHE A N 1
ATOM 5563 C CA . PHE A 1 726 ? -17.059 22.084 -2.224 1.00 91.38 726 PHE A CA 1
ATOM 5564 C C . PHE A 1 726 ? -16.577 22.170 -3.671 1.00 91.38 726 PHE A C 1
ATOM 5566 O O . PHE A 1 726 ? -17.370 22.482 -4.552 1.00 91.38 726 PHE A O 1
ATOM 5573 N N . GLU A 1 727 ? -15.304 21.867 -3.903 1.00 89.38 727 GLU A N 1
ATOM 5574 C CA . GLU A 1 727 ? -14.688 21.716 -5.222 1.00 89.38 727 GLU A CA 1
ATOM 5575 C C . GLU A 1 727 ? -14.297 20.246 -5.421 1.00 89.38 727 GLU A C 1
ATOM 5577 O O . GLU A 1 727 ? -13.443 19.754 -4.687 1.00 89.38 727 GLU A O 1
ATOM 5582 N N . LEU A 1 728 ? -14.881 19.545 -6.396 1.00 88.50 728 LEU A N 1
ATOM 5583 C CA . LEU A 1 728 ? -14.485 18.178 -6.756 1.00 88.50 728 LEU A CA 1
ATOM 5584 C C . LEU A 1 728 ? -13.506 18.198 -7.939 1.00 88.50 728 LEU A C 1
ATOM 5586 O O . LEU A 1 728 ? -13.890 18.422 -9.087 1.00 88.50 728 LEU A O 1
ATOM 5590 N N . TYR A 1 729 ? -12.236 17.933 -7.641 1.00 84.44 729 TYR A N 1
ATOM 5591 C CA . TYR A 1 729 ? -11.132 17.895 -8.595 1.00 84.44 729 TYR A CA 1
ATOM 5592 C C . TYR A 1 729 ? -10.816 16.454 -9.020 1.00 84.44 729 TYR A C 1
ATOM 5594 O O . TYR A 1 729 ? -10.634 15.587 -8.165 1.00 84.44 729 TYR A O 1
ATOM 5602 N N . ASN A 1 730 ? -10.691 16.220 -10.332 1.00 80.81 730 ASN A N 1
ATOM 5603 C CA . ASN A 1 730 ? -10.235 14.946 -10.889 1.00 80.81 730 ASN A CA 1
ATOM 5604 C C . ASN A 1 730 ? -8.840 15.112 -11.507 1.00 80.81 730 ASN A C 1
ATOM 5606 O O . ASN A 1 730 ? -8.721 15.809 -12.512 1.00 80.81 730 ASN A O 1
ATOM 5610 N N . PRO A 1 731 ? -7.792 14.457 -10.971 1.00 66.25 731 PRO A N 1
ATOM 5611 C CA . PRO A 1 731 ? -6.448 14.505 -11.548 1.00 66.25 731 PRO A CA 1
ATOM 5612 C C . PRO A 1 731 ? -6.343 13.986 -12.987 1.00 66.25 731 PRO A C 1
ATOM 5614 O O . PRO A 1 731 ? -5.347 14.259 -13.650 1.00 66.25 731 PRO A O 1
ATOM 5617 N N . GLN A 1 732 ? -7.334 13.220 -13.451 1.00 64.56 732 GLN A N 1
ATOM 5618 C CA . GLN A 1 732 ? -7.389 12.658 -14.802 1.00 64.56 732 GLN A CA 1
ATOM 5619 C C . GLN A 1 732 ? -8.131 13.567 -15.800 1.00 64.56 732 GLN A C 1
ATOM 5621 O O . GLN A 1 732 ? -8.176 13.257 -16.988 1.00 64.56 732 GLN A O 1
ATOM 5626 N N . ASP A 1 733 ? -8.697 14.692 -15.349 1.00 70.44 733 ASP A N 1
ATOM 5627 C CA . ASP A 1 733 ? -9.369 15.655 -16.220 1.00 70.44 733 ASP A CA 1
ATOM 5628 C C . ASP A 1 733 ? -8.366 16.640 -16.837 1.00 70.44 733 ASP A C 1
ATOM 5630 O O . ASP A 1 733 ? -7.819 17.527 -16.174 1.00 70.44 733 ASP A O 1
ATOM 5634 N N . MET A 1 734 ? -8.137 16.482 -18.142 1.00 62.03 734 MET A N 1
ATOM 5635 C CA . MET A 1 734 ? -7.089 17.195 -18.867 1.00 62.03 734 MET A CA 1
ATOM 5636 C C . MET A 1 734 ? -7.447 18.644 -19.242 1.00 62.03 734 MET A C 1
ATOM 5638 O O . MET A 1 734 ? -6.574 19.353 -19.738 1.00 62.03 734 MET A O 1
ATOM 5642 N N . VAL A 1 735 ? -8.673 19.138 -18.999 1.00 65.56 735 VAL A N 1
ATOM 5643 C CA . VAL A 1 735 ? -9.117 20.486 -19.426 1.00 65.56 735 VAL A CA 1
ATOM 5644 C C . VAL A 1 735 ? -8.704 21.575 -18.427 1.00 65.56 735 VAL A C 1
ATOM 5646 O O . VAL A 1 735 ? -9.521 22.272 -17.828 1.00 65.56 735 VAL A O 1
ATOM 5649 N N . PHE A 1 736 ? -7.394 21.733 -18.228 1.00 63.75 736 PHE A N 1
ATOM 5650 C CA . PHE A 1 736 ? -6.796 22.719 -17.311 1.00 63.75 736 PHE A CA 1
ATOM 5651 C C . PHE A 1 736 ? -7.276 22.630 -15.856 1.00 63.75 736 PHE A C 1
ATOM 5653 O O . PHE A 1 736 ? -7.054 23.569 -15.085 1.00 63.75 736 PHE A O 1
ATOM 5660 N N . THR A 1 737 ? -7.919 21.534 -15.451 1.00 69.81 737 THR A N 1
ATOM 5661 C CA . THR A 1 737 ? -8.360 21.384 -14.067 1.00 69.81 737 THR A CA 1
ATOM 5662 C C . THR A 1 737 ? -7.143 21.285 -13.151 1.00 69.81 737 THR A C 1
ATOM 5664 O O . THR A 1 737 ? -6.100 20.724 -13.494 1.00 69.81 737 THR A O 1
ATOM 5667 N N . ARG A 1 738 ? -7.234 21.906 -11.977 1.00 72.06 738 ARG A N 1
ATOM 5668 C CA . ARG A 1 738 ? -6.225 21.808 -10.917 1.00 72.06 738 ARG A CA 1
ATOM 5669 C C . ARG A 1 738 ? -6.926 21.874 -9.569 1.00 72.06 738 ARG A C 1
ATOM 5671 O O . ARG A 1 738 ? -7.964 22.534 -9.474 1.00 72.06 738 ARG A O 1
ATOM 5678 N N . PRO A 1 739 ? -6.356 21.265 -8.516 1.00 70.56 739 PRO A N 1
ATOM 5679 C CA . PRO A 1 739 ? -6.960 21.344 -7.200 1.00 70.56 739 PRO A CA 1
ATOM 5680 C C . PRO A 1 739 ? -6.993 22.807 -6.753 1.00 70.56 739 PRO A C 1
ATOM 5682 O O . PRO A 1 739 ? -6.009 23.544 -6.885 1.00 70.56 739 PRO A O 1
ATOM 5685 N N . LEU A 1 740 ? -8.135 23.237 -6.225 1.00 74.44 740 LEU A N 1
ATOM 5686 C CA . LEU A 1 740 ? -8.265 24.566 -5.650 1.00 74.44 740 LEU A CA 1
ATOM 5687 C C . LEU A 1 740 ? -7.416 24.627 -4.367 1.00 74.44 740 LEU A C 1
ATOM 5689 O O . LEU A 1 740 ? -7.578 23.768 -3.493 1.00 74.44 740 LEU A O 1
ATOM 5693 N N . PRO A 1 741 ? -6.501 25.600 -4.219 1.00 60.34 741 PRO A N 1
ATOM 5694 C CA . PRO A 1 741 ? -5.704 25.721 -3.004 1.00 60.34 741 PRO A CA 1
ATOM 5695 C C . PRO A 1 741 ? -6.620 26.076 -1.828 1.00 60.34 741 PRO A C 1
ATOM 5697 O O . PRO A 1 741 ? -7.255 27.132 -1.827 1.00 60.34 741 PRO A O 1
ATOM 5700 N N . GLY A 1 742 ? -6.695 25.187 -0.834 1.00 54.94 742 GLY A N 1
ATOM 5701 C CA . GLY A 1 742 ? -7.561 25.350 0.334 1.00 54.94 742 GLY A CA 1
ATOM 5702 C C . GLY A 1 742 ? -7.184 26.597 1.132 1.00 54.94 742 GLY A C 1
ATOM 5703 O O . GLY A 1 742 ? -6.097 26.665 1.705 1.00 54.94 742 GLY A O 1
ATOM 5704 N N . ASN A 1 743 ? -8.067 27.598 1.146 1.00 53.31 743 ASN A N 1
ATOM 5705 C CA . ASN A 1 743 ? -7.766 28.915 1.715 1.00 53.31 743 ASN A CA 1
ATOM 5706 C C . ASN A 1 743 ? -8.638 29.320 2.910 1.00 53.31 743 ASN A C 1
ATOM 5708 O O . ASN A 1 743 ? -8.308 30.323 3.543 1.00 53.31 743 ASN A O 1
ATOM 5712 N N . ASP A 1 744 ? -9.685 28.570 3.268 1.00 62.38 744 ASP A N 1
ATOM 5713 C CA . ASP A 1 744 ? -10.522 28.882 4.432 1.00 62.38 744 ASP A CA 1
ATOM 5714 C C . ASP A 1 744 ? -11.356 27.678 4.924 1.00 62.38 744 ASP A C 1
ATOM 5716 O O . ASP A 1 744 ? -11.331 26.605 4.332 1.00 62.38 744 ASP A O 1
ATOM 5720 N N . ALA A 1 745 ? -12.077 27.852 6.038 1.00 67.19 745 ALA A N 1
ATOM 5721 C CA . ALA A 1 745 ? -12.831 26.796 6.724 1.00 67.19 745 ALA A CA 1
ATOM 5722 C C . ALA A 1 745 ? -14.181 26.418 6.075 1.00 67.19 745 ALA A C 1
ATOM 5724 O O . ALA A 1 745 ? -14.816 25.458 6.517 1.00 67.19 745 ALA A O 1
ATOM 5725 N N . ARG A 1 746 ? -14.660 27.185 5.086 1.00 78.06 746 ARG A N 1
ATOM 5726 C CA . ARG A 1 746 ? -15.909 26.925 4.348 1.00 78.06 746 ARG A CA 1
ATOM 5727 C C . ARG A 1 746 ? -15.651 26.389 2.939 1.00 78.06 746 ARG A C 1
ATOM 5729 O O . ARG A 1 746 ? -16.613 25.953 2.315 1.00 78.06 746 ARG A O 1
ATOM 5736 N N . THR A 1 747 ? -14.403 26.399 2.470 1.00 82.31 747 THR A N 1
ATOM 5737 C CA . THR A 1 747 ? -13.987 25.917 1.147 1.00 82.31 747 THR A CA 1
ATOM 5738 C C . THR A 1 747 ? -13.262 24.574 1.252 1.00 82.31 747 THR A C 1
ATOM 5740 O O . THR A 1 747 ? -12.200 24.476 1.865 1.00 82.31 747 THR A O 1
ATOM 5743 N N . HIS A 1 748 ? -13.811 23.539 0.618 1.00 81.69 748 HIS A N 1
ATOM 5744 C CA . HIS A 1 748 ? -13.340 22.157 0.700 1.00 81.69 748 HIS A CA 1
ATOM 5745 C C . HIS A 1 748 ? -12.987 21.628 -0.687 1.00 81.69 748 HIS A C 1
ATOM 5747 O O . HIS A 1 748 ? -13.869 21.446 -1.522 1.00 81.69 748 HIS A O 1
ATOM 5753 N N . THR A 1 749 ? -11.712 21.332 -0.926 1.00 81.69 749 THR A N 1
ATOM 5754 C CA . THR A 1 749 ? -11.274 20.659 -2.158 1.00 81.69 749 THR A CA 1
ATOM 5755 C C . THR A 1 749 ? -11.270 19.152 -1.934 1.00 81.69 749 THR A C 1
ATOM 5757 O O . THR A 1 749 ? -10.554 18.647 -1.070 1.00 81.69 749 THR A O 1
ATOM 5760 N N . VAL A 1 750 ? -12.067 18.434 -2.716 1.00 77.38 750 VAL A N 1
ATOM 5761 C CA . VAL A 1 750 ? -12.177 16.977 -2.728 1.00 77.38 750 VAL A CA 1
ATOM 5762 C C . VAL A 1 750 ? -11.487 16.478 -3.992 1.00 77.38 750 VAL A C 1
ATOM 5764 O O . VAL A 1 750 ? -11.933 16.769 -5.094 1.00 77.38 750 VAL A O 1
ATOM 5767 N N . THR A 1 751 ? -10.388 15.743 -3.844 1.00 77.25 751 THR A N 1
ATOM 5768 C CA . THR A 1 751 ? -9.717 15.085 -4.974 1.00 77.25 751 THR A CA 1
ATOM 5769 C C . THR A 1 751 ? -10.295 13.688 -5.142 1.00 77.25 751 THR A C 1
ATOM 5771 O O . THR A 1 751 ? -10.249 12.905 -4.194 1.00 77.25 751 THR A O 1
ATOM 5774 N N . GLU A 1 752 ? -10.788 13.368 -6.335 1.00 68.62 752 GLU A N 1
ATOM 5775 C CA . GLU A 1 752 ? -11.270 12.033 -6.688 1.00 68.62 752 GLU A CA 1
ATOM 5776 C C . GLU A 1 752 ? -10.751 11.643 -8.070 1.00 68.62 752 GLU A C 1
ATOM 5778 O O . GLU A 1 752 ? -10.966 12.366 -9.037 1.00 68.62 752 GLU A O 1
ATOM 5783 N N . SER A 1 753 ? -10.078 10.500 -8.173 1.00 65.81 753 SER A N 1
ATOM 5784 C CA . SER A 1 753 ? -9.585 9.991 -9.455 1.00 65.81 753 SER A CA 1
ATOM 5785 C C . SER A 1 753 ? -10.607 9.040 -10.059 1.00 65.81 753 SER A C 1
ATOM 5787 O O . SER A 1 753 ? -10.867 7.978 -9.495 1.00 65.81 753 SER A O 1
ATOM 5789 N N . PHE A 1 754 ? -11.162 9.398 -11.213 1.00 65.19 754 PHE A N 1
ATOM 5790 C CA . PHE A 1 754 ? -12.049 8.522 -11.972 1.00 65.19 754 PHE A CA 1
ATOM 5791 C C . PHE A 1 754 ? -11.813 8.679 -13.474 1.00 65.19 754 PHE A C 1
ATOM 5793 O O . PHE A 1 754 ? -11.639 9.791 -13.977 1.00 65.19 754 PHE A O 1
ATOM 5800 N N . LEU A 1 755 ? -11.843 7.552 -14.191 1.00 54.25 755 LEU A N 1
ATOM 5801 C CA . LEU A 1 755 ? -11.685 7.529 -15.640 1.00 54.25 755 LEU A CA 1
ATOM 5802 C C . LEU A 1 755 ? -12.970 8.048 -16.292 1.00 54.25 755 LEU A C 1
ATOM 5804 O O . LEU A 1 755 ? -13.968 7.333 -16.384 1.00 54.25 755 LEU A O 1
ATOM 5808 N N . ALA A 1 756 ? -12.938 9.288 -16.766 1.00 48.22 756 ALA A N 1
ATOM 5809 C CA . ALA A 1 756 ? -13.770 9.694 -17.890 1.00 48.22 756 ALA A CA 1
ATOM 5810 C C . ALA A 1 756 ? -13.020 9.312 -19.186 1.00 48.22 756 ALA A C 1
ATOM 5812 O O . ALA A 1 756 ? -11.788 9.359 -19.196 1.00 48.22 756 ALA A O 1
ATOM 5813 N N . PRO A 1 757 ? -13.698 8.904 -20.278 1.00 44.62 757 PRO A N 1
ATOM 5814 C CA . PRO A 1 757 ? -13.031 8.636 -21.557 1.00 44.62 757 PRO A CA 1
ATOM 5815 C C . PRO A 1 757 ? -12.113 9.809 -21.959 1.00 44.62 757 PRO A C 1
ATOM 5817 O O . PRO A 1 757 ? -12.452 10.939 -21.600 1.00 44.62 757 PRO A O 1
ATOM 5820 N N . PRO A 1 758 ? -11.022 9.599 -22.731 1.00 37.38 758 PRO A N 1
ATOM 5821 C CA . PRO A 1 758 ? -9.834 10.477 -22.761 1.00 37.38 758 PRO A CA 1
ATOM 5822 C C . PRO A 1 758 ? -10.015 11.944 -23.198 1.00 37.38 758 PRO A C 1
ATOM 5824 O O . PRO A 1 758 ? -9.023 12.646 -23.361 1.00 37.38 758 PRO A O 1
ATOM 5827 N N . ILE A 1 759 ? -11.237 12.427 -23.432 1.00 45.34 759 ILE A N 1
ATOM 5828 C CA . ILE A 1 759 ? -11.513 13.796 -23.884 1.00 45.34 759 ILE A CA 1
ATOM 5829 C C . ILE A 1 759 ? -12.777 14.405 -23.221 1.00 45.34 759 ILE A C 1
ATOM 5831 O O . ILE A 1 759 ? -13.098 15.563 -23.480 1.00 45.34 759 ILE A O 1
ATOM 5835 N N . HIS A 1 760 ? -13.520 13.709 -22.346 1.00 51.56 760 HIS A N 1
ATOM 5836 C CA . HIS A 1 760 ? -14.795 14.248 -21.833 1.00 51.56 760 HIS A CA 1
ATOM 5837 C C . HIS A 1 760 ? -14.726 14.788 -20.398 1.00 51.56 760 HIS A C 1
ATOM 5839 O O . HIS A 1 760 ? -14.845 14.056 -19.420 1.00 51.56 760 HIS A O 1
ATOM 5845 N N . HIS A 1 761 ? -14.638 16.115 -20.331 1.00 66.44 761 HIS A N 1
ATOM 5846 C CA . HIS A 1 761 ? -14.996 17.000 -19.221 1.00 66.44 761 HIS A CA 1
ATOM 5847 C C . HIS A 1 761 ? -16.519 16.922 -18.953 1.00 66.44 761 HIS A C 1
ATOM 5849 O O . HIS A 1 761 ? -17.267 17.845 -19.270 1.00 66.44 761 HIS A O 1
ATOM 5855 N N . ASP A 1 762 ? -17.021 15.753 -18.525 1.00 71.44 762 ASP A N 1
ATOM 5856 C CA . ASP A 1 762 ? -18.460 15.479 -18.371 1.00 71.44 762 ASP A CA 1
ATOM 5857 C C . ASP A 1 762 ? -18.936 15.701 -16.932 1.00 71.44 762 ASP A C 1
ATOM 5859 O O . ASP A 1 762 ? -18.710 14.889 -16.029 1.00 71.44 762 ASP A O 1
ATOM 5863 N N . GLY A 1 763 ? -19.691 16.776 -16.728 1.00 74.81 763 GLY A N 1
ATOM 5864 C CA . GLY A 1 763 ? -20.249 17.090 -15.423 1.00 74.81 763 GLY A CA 1
ATOM 5865 C C . GLY A 1 763 ? -21.236 16.061 -14.858 1.00 74.81 763 GLY A C 1
ATOM 5866 O O . GLY A 1 763 ? -21.357 15.962 -13.638 1.00 74.81 763 GLY A O 1
ATOM 5867 N N . ALA A 1 764 ? -21.899 15.241 -15.684 1.00 81.25 764 ALA A N 1
ATOM 5868 C CA . ALA A 1 764 ? -22.765 14.174 -15.174 1.00 81.25 764 ALA A CA 1
ATOM 5869 C C . ALA A 1 764 ? -21.944 13.080 -14.470 1.00 81.25 764 ALA A C 1
ATOM 5871 O O . ALA A 1 764 ? -22.364 12.565 -13.431 1.00 81.25 764 ALA A O 1
ATOM 5872 N N . ALA A 1 765 ? -20.745 12.778 -14.983 1.00 79.12 765 ALA A N 1
ATOM 5873 C CA . ALA A 1 765 ? -19.821 11.833 -14.364 1.00 79.12 765 ALA A CA 1
ATOM 5874 C C . ALA A 1 765 ? -19.315 12.339 -13.006 1.00 79.12 765 ALA A C 1
ATOM 5876 O O . ALA A 1 765 ? -19.227 11.556 -12.061 1.00 79.12 765 ALA A O 1
ATOM 5877 N N . TYR A 1 766 ? -19.053 13.643 -12.876 1.00 85.56 766 TYR A N 1
ATOM 5878 C CA . TYR A 1 766 ? -18.727 14.270 -11.592 1.00 85.56 766 TYR A CA 1
ATOM 5879 C C . TYR A 1 766 ? -19.888 14.185 -10.595 1.00 85.56 766 TYR A C 1
ATOM 5881 O O . TYR A 1 766 ? -19.685 13.779 -9.453 1.00 85.56 766 TYR A O 1
ATOM 5889 N N . LEU A 1 767 ? -21.111 14.522 -11.019 1.00 87.12 767 LEU A N 1
ATOM 5890 C CA . LEU A 1 767 ? -22.309 14.485 -10.170 1.00 87.12 767 LEU A CA 1
ATOM 5891 C C . LEU A 1 767 ? -22.673 13.066 -9.701 1.00 87.12 767 LEU A C 1
ATOM 5893 O O . LEU A 1 767 ? -23.250 12.903 -8.623 1.00 87.12 767 LEU A O 1
ATOM 5897 N N . ALA A 1 768 ? -22.331 12.047 -10.491 1.00 84.31 768 ALA A N 1
ATOM 5898 C CA . ALA A 1 768 ? -22.598 10.645 -10.189 1.00 84.31 768 ALA A CA 1
ATOM 5899 C C . ALA A 1 768 ? -21.571 9.999 -9.237 1.00 84.31 768 ALA A C 1
ATOM 5901 O O . ALA A 1 768 ? -21.783 8.858 -8.814 1.00 84.31 768 ALA A O 1
ATOM 5902 N N . GLN A 1 769 ? -20.476 10.692 -8.888 1.00 84.19 769 GLN A N 1
ATOM 5903 C CA . GLN A 1 769 ? -19.434 10.111 -8.040 1.00 84.19 769 GLN A CA 1
ATOM 5904 C C . GLN A 1 769 ? -19.978 9.732 -6.652 1.00 84.19 769 GLN A C 1
ATOM 5906 O O . GLN A 1 769 ? -20.688 10.530 -6.031 1.00 84.19 769 GLN A O 1
ATOM 5911 N N . PRO A 1 770 ? -19.606 8.563 -6.093 1.00 75.38 770 PRO A N 1
ATOM 5912 C CA . PRO A 1 770 ? -20.096 8.117 -4.786 1.00 75.38 770 PRO A CA 1
ATOM 5913 C C . PRO A 1 770 ? -19.885 9.140 -3.659 1.00 75.38 770 PRO A C 1
ATOM 5915 O O . PRO A 1 770 ? -20.776 9.330 -2.827 1.00 75.38 770 PRO A O 1
ATOM 5918 N N . ARG A 1 771 ? -18.756 9.867 -3.677 1.00 74.94 771 ARG A N 1
ATOM 5919 C CA . ARG A 1 771 ? -18.454 10.941 -2.712 1.00 74.94 771 ARG A CA 1
ATOM 5920 C C . ARG A 1 771 ? -19.437 12.105 -2.746 1.00 74.94 771 ARG A C 1
ATOM 5922 O O . ARG A 1 771 ? -19.635 12.752 -1.716 1.00 74.94 771 ARG A O 1
ATOM 5929 N N . VAL A 1 772 ? -20.068 12.372 -3.892 1.00 84.75 772 VAL A N 1
ATOM 5930 C CA . VAL A 1 772 ? -21.095 13.415 -3.995 1.00 84.75 772 VAL A CA 1
ATOM 5931 C C . VAL A 1 772 ? -22.253 13.080 -3.063 1.00 84.75 772 VAL A C 1
ATOM 5933 O O . VAL A 1 772 ? -22.651 13.915 -2.256 1.00 84.75 772 VAL A O 1
ATOM 5936 N N . ALA A 1 773 ? -22.727 11.834 -3.092 1.00 81.19 773 ALA A N 1
ATOM 5937 C CA . ALA A 1 773 ? -23.808 11.376 -2.228 1.00 81.19 773 ALA A CA 1
ATOM 5938 C C . ALA A 1 773 ? -23.380 11.182 -0.762 1.00 81.19 773 ALA A C 1
ATOM 5940 O O . ALA A 1 773 ? -24.152 11.490 0.143 1.00 81.19 773 ALA A O 1
ATOM 5941 N N . SER A 1 774 ? -22.175 10.661 -0.510 1.00 72.06 774 SER A N 1
ATOM 5942 C CA . SER A 1 774 ? -21.767 10.262 0.844 1.00 72.06 774 SER A CA 1
ATOM 5943 C C . SER A 1 774 ? -21.150 11.382 1.683 1.00 72.06 774 SER A C 1
ATOM 5945 O O . SER A 1 774 ? -21.146 11.274 2.906 1.00 72.06 774 SER A O 1
ATOM 5947 N N . ASP A 1 775 ? -20.590 12.424 1.058 1.00 78.38 775 ASP A N 1
ATOM 5948 C CA . ASP A 1 775 ? -19.791 13.441 1.758 1.00 78.38 775 ASP A CA 1
ATOM 5949 C C . ASP A 1 775 ? -20.174 14.881 1.387 1.00 78.38 775 ASP A C 1
ATOM 5951 O O . ASP A 1 775 ? -20.395 15.710 2.270 1.00 78.38 775 ASP A O 1
ATOM 5955 N N . ILE A 1 776 ? -20.318 15.181 0.091 1.00 86.81 776 ILE A N 1
ATOM 5956 C CA . ILE A 1 776 ? -20.541 16.555 -0.388 1.00 86.81 776 ILE A CA 1
ATOM 5957 C C . ILE A 1 776 ? -21.989 17.005 -0.140 1.00 86.81 776 ILE A C 1
ATOM 5959 O O . ILE A 1 776 ? -22.229 17.994 0.557 1.00 86.81 776 ILE A O 1
ATOM 5963 N N . LEU A 1 777 ? -22.978 16.274 -0.665 1.00 87.75 777 LEU A N 1
ATOM 5964 C CA . LEU A 1 777 ? -24.392 16.645 -0.544 1.00 87.75 777 LEU A CA 1
ATOM 5965 C C . LEU A 1 777 ? -24.896 16.676 0.907 1.00 87.75 777 LEU A C 1
ATOM 5967 O O . LEU A 1 777 ? -25.566 17.649 1.250 1.00 87.75 777 LEU A O 1
ATOM 5971 N N . PRO A 1 778 ? -24.541 15.734 1.805 1.00 83.56 778 PRO A N 1
ATOM 5972 C CA . PRO A 1 778 ? -24.943 15.814 3.211 1.00 83.56 778 PRO A CA 1
ATOM 5973 C C . PRO A 1 778 ? -24.501 17.098 3.930 1.00 83.56 778 PRO A C 1
ATOM 5975 O O . PRO A 1 778 ? -25.107 17.481 4.928 1.00 83.56 778 PRO A O 1
ATOM 5978 N N . ARG A 1 779 ? -23.451 17.772 3.440 1.00 82.44 779 ARG A N 1
ATOM 5979 C CA . ARG A 1 779 ? -22.919 19.018 4.018 1.00 82.44 779 ARG A CA 1
ATOM 5980 C C . ARG A 1 779 ? -23.432 20.281 3.325 1.00 82.44 779 ARG A C 1
ATOM 5982 O O . ARG A 1 779 ? -23.374 21.355 3.923 1.00 82.44 779 ARG A O 1
ATOM 5989 N N . LEU A 1 780 ? -23.909 20.156 2.088 1.00 84.62 780 LEU A N 1
ATOM 5990 C CA . LEU A 1 780 ? -24.478 21.251 1.298 1.00 84.62 780 LEU A CA 1
ATOM 5991 C C . LEU A 1 780 ? -26.004 21.364 1.425 1.00 84.62 780 LEU A C 1
ATOM 5993 O O . LEU A 1 780 ? -26.557 22.434 1.178 1.00 84.62 780 LEU A O 1
ATOM 5997 N N . LEU A 1 781 ? -26.684 20.280 1.799 1.00 79.19 781 LEU A N 1
ATOM 5998 C CA . LEU A 1 781 ? -28.137 20.228 1.941 1.00 79.19 781 LEU A CA 1
ATOM 5999 C C . LEU A 1 781 ? -28.600 20.680 3.347 1.00 79.19 781 LEU A C 1
ATOM 6001 O O . LEU A 1 781 ? -27.886 20.485 4.331 1.00 79.19 781 LEU A O 1
ATOM 6005 N N . PRO A 1 782 ? -29.796 21.289 3.469 1.00 66.62 782 PRO A N 1
ATOM 6006 C CA . PRO A 1 782 ? -30.306 21.808 4.740 1.00 66.62 782 PRO A CA 1
ATOM 6007 C C . PRO A 1 782 ? -30.624 20.706 5.773 1.00 66.62 782 PRO A C 1
ATOM 6009 O O . PRO A 1 782 ? -31.186 19.663 5.440 1.00 66.62 782 PRO A O 1
ATOM 6012 N N . GLU A 1 783 ? -30.329 20.983 7.053 1.00 54.75 783 GLU A N 1
ATOM 6013 C CA . GLU A 1 783 ? -30.441 20.051 8.199 1.00 54.75 783 GLU A CA 1
ATOM 6014 C C . GLU A 1 783 ? -31.833 19.436 8.398 1.00 54.75 783 GLU A C 1
ATOM 6016 O O . GLU A 1 783 ? -31.949 18.320 8.897 1.00 54.75 783 GLU A O 1
ATOM 6021 N N . SER A 1 784 ? -32.898 20.136 8.000 1.00 51.09 784 SER A N 1
ATOM 6022 C CA . SER A 1 784 ? -34.278 19.661 8.146 1.00 51.09 784 SER A CA 1
ATOM 6023 C C . SER A 1 784 ? -34.644 18.505 7.206 1.00 51.09 784 SER A C 1
ATOM 6025 O O . SER A 1 784 ? -35.716 17.924 7.367 1.00 51.09 784 SER A O 1
ATOM 6027 N N . ALA A 1 785 ? -33.788 18.166 6.234 1.00 50.88 785 ALA A N 1
ATOM 6028 C CA . ALA A 1 785 ? -34.104 17.221 5.163 1.00 50.88 785 ALA A CA 1
ATOM 6029 C C . ALA A 1 785 ? -33.271 15.922 5.162 1.00 50.88 785 ALA A C 1
ATOM 6031 O O . ALA A 1 785 ? -33.534 15.049 4.333 1.00 50.88 785 ALA A O 1
ATOM 6032 N N . ILE A 1 786 ? -32.292 15.768 6.063 1.00 52.00 786 ILE A N 1
ATOM 6033 C CA . ILE A 1 786 ? -31.401 14.594 6.138 1.00 52.00 786 ILE A CA 1
ATOM 6034 C C . ILE A 1 786 ? -31.384 14.071 7.579 1.00 52.00 786 ILE A C 1
ATOM 6036 O O . ILE A 1 786 ? -31.253 14.847 8.523 1.00 52.00 786 ILE A O 1
ATOM 6040 N N . ARG A 1 787 ? -31.545 12.750 7.771 1.00 42.41 787 ARG A N 1
ATOM 6041 C CA . ARG A 1 787 ? -31.516 12.127 9.111 1.00 42.41 787 ARG A CA 1
ATOM 6042 C C . ARG A 1 787 ? -30.214 12.493 9.850 1.00 42.41 787 ARG A C 1
ATOM 6044 O O . ARG A 1 787 ? -29.150 12.446 9.234 1.00 42.41 787 ARG A O 1
ATOM 6051 N N . PRO A 1 788 ? -30.266 12.800 11.158 1.00 36.84 788 PRO A N 1
ATOM 6052 C CA . PRO A 1 788 ? -29.103 13.285 11.890 1.00 36.84 788 PRO A CA 1
ATOM 6053 C C . PRO A 1 788 ? -28.090 12.155 12.123 1.00 36.84 788 PRO A C 1
ATOM 6055 O O . PRO A 1 788 ? -28.304 11.274 12.952 1.00 36.84 788 PRO A O 1
ATOM 6058 N N . GLY A 1 789 ? -26.976 12.198 11.394 1.00 38.84 789 GLY A N 1
ATOM 6059 C CA . GLY A 1 789 ? -25.711 11.591 11.808 1.00 38.84 789 GLY A CA 1
ATOM 6060 C C . GLY A 1 789 ? -24.888 12.594 12.632 1.00 38.84 789 GLY A C 1
ATOM 6061 O O . GLY A 1 789 ? -25.080 13.805 12.485 1.00 38.84 789 GLY A O 1
ATOM 6062 N N . PRO A 1 790 ? -23.987 12.137 13.520 1.00 30.38 790 PRO A N 1
ATOM 6063 C CA . PRO A 1 790 ? -23.181 13.032 14.341 1.00 30.38 790 PRO A CA 1
ATOM 6064 C C . PRO A 1 790 ? -22.251 13.866 13.455 1.00 30.38 790 PRO A C 1
ATOM 6066 O O . PRO A 1 790 ? -21.427 13.347 12.704 1.00 30.38 790 PRO A O 1
ATOM 6069 N N . ARG A 1 791 ? -22.400 15.187 13.544 1.00 28.38 791 ARG A N 1
ATOM 6070 C CA . ARG A 1 791 ? -21.591 16.155 12.805 1.00 28.38 791 ARG A CA 1
ATOM 6071 C C . ARG A 1 791 ? -20.216 16.279 13.479 1.00 28.38 791 ARG A C 1
ATOM 6073 O O . ARG A 1 791 ? -20.180 16.593 14.671 1.00 28.38 791 ARG A O 1
ATOM 6080 N N . PRO A 1 792 ? -19.087 16.087 12.776 1.00 30.05 792 PRO A N 1
ATOM 6081 C CA . PRO A 1 792 ? -17.794 16.463 13.327 1.00 30.05 792 PRO A CA 1
ATOM 6082 C C . PRO A 1 792 ? -17.751 17.987 13.500 1.00 30.05 792 PRO A C 1
ATOM 6084 O O . PRO A 1 792 ? -18.167 18.742 12.618 1.00 30.05 792 PRO A O 1
ATOM 6087 N N . ALA A 1 793 ? -17.295 18.437 14.669 1.00 28.92 793 ALA A N 1
ATOM 6088 C CA . ALA A 1 793 ? -17.170 19.855 14.978 1.00 28.92 793 ALA A CA 1
ATOM 6089 C C . ALA A 1 793 ? -16.213 20.535 13.987 1.00 28.92 793 ALA A C 1
ATOM 6091 O O . ALA A 1 793 ? -15.168 19.978 13.646 1.00 28.92 793 ALA A O 1
ATOM 6092 N N . ALA A 1 794 ? -16.561 21.748 13.548 1.00 28.64 794 ALA A N 1
ATOM 6093 C CA . ALA A 1 794 ? -15.663 22.565 12.744 1.00 28.64 794 ALA A CA 1
ATOM 6094 C C . ALA A 1 794 ? -14.326 22.731 13.494 1.00 28.64 794 ALA A C 1
ATOM 6096 O O . ALA A 1 794 ? -14.345 23.089 14.679 1.00 28.64 794 ALA A O 1
ATOM 6097 N N . PRO A 1 795 ? -13.178 22.452 12.851 1.00 27.62 795 PRO A N 1
ATOM 6098 C CA . PRO A 1 795 ? -11.893 22.540 13.519 1.00 27.62 795 PRO A CA 1
ATOM 6099 C C . PRO A 1 795 ? -11.656 23.976 13.987 1.00 27.62 795 PRO A C 1
ATOM 6101 O O . PRO A 1 795 ? -11.831 24.936 13.234 1.00 27.62 795 PRO A O 1
ATOM 6104 N N . LEU A 1 796 ? -11.260 24.120 15.253 1.00 27.58 796 LEU A N 1
ATOM 6105 C CA . LEU A 1 796 ? -10.819 25.403 15.785 1.00 27.58 796 LEU A CA 1
ATOM 6106 C C . LEU A 1 796 ? -9.572 25.861 15.007 1.00 27.58 796 LEU A C 1
ATOM 6108 O O . LEU A 1 796 ? -8.701 25.032 14.722 1.00 27.58 796 LEU A O 1
ATOM 6112 N N . PRO A 1 797 ? -9.450 27.158 14.672 1.00 27.75 797 PRO A N 1
ATOM 6113 C CA . PRO A 1 797 ? -8.293 27.655 13.949 1.00 27.75 797 PRO A CA 1
ATOM 6114 C C . PRO A 1 797 ? -7.035 27.459 14.796 1.00 27.75 797 PRO A C 1
ATOM 6116 O O . PRO A 1 797 ? -6.849 28.103 15.830 1.00 27.75 797 PRO A O 1
ATOM 6119 N N . VAL A 1 798 ? -6.160 26.560 14.351 1.00 32.47 798 VAL A N 1
ATOM 6120 C CA . VAL A 1 798 ? -4.832 26.386 14.940 1.00 32.47 798 VAL A CA 1
ATOM 6121 C C . VAL A 1 798 ? -3.955 27.546 14.453 1.00 32.47 798 VAL A C 1
ATOM 6123 O O . VAL A 1 798 ? -3.906 27.794 13.244 1.00 32.47 798 VAL A O 1
ATOM 6126 N N . PRO A 1 799 ? -3.249 28.276 15.335 1.00 38.22 799 PRO A N 1
ATOM 6127 C CA . PRO A 1 799 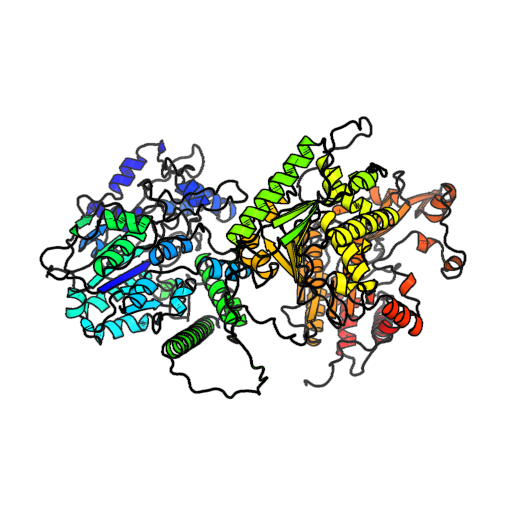? -2.335 29.325 14.902 1.00 38.22 799 PRO A CA 1
ATOM 6128 C C . PRO A 1 799 ? -1.236 28.732 14.013 1.00 38.22 799 PRO A C 1
ATOM 6130 O O . PRO A 1 799 ? -0.510 27.812 14.398 1.00 38.22 799 PRO A O 1
ATOM 6133 N N . ARG A 1 800 ? -1.142 29.260 12.791 1.00 47.91 800 ARG A N 1
ATOM 6134 C CA . ARG A 1 800 ? -0.253 28.769 11.737 1.00 47.91 800 ARG A CA 1
ATOM 6135 C C . ARG A 1 800 ? 1.211 29.007 12.123 1.00 47.91 800 ARG A C 1
ATOM 6137 O O . ARG A 1 800 ? 1.621 30.150 12.301 1.00 47.91 800 ARG A O 1
ATOM 6144 N N . ARG A 1 801 ? 2.008 27.939 12.247 1.00 56.38 801 ARG A N 1
ATOM 6145 C CA . ARG A 1 801 ? 3.471 28.046 12.394 1.00 56.38 801 ARG A CA 1
ATOM 6146 C C . ARG A 1 801 ? 4.095 28.489 11.066 1.00 56.38 801 ARG A C 1
ATOM 6148 O O . ARG A 1 801 ? 3.677 28.002 10.017 1.00 56.38 801 ARG A O 1
ATOM 6155 N N . VAL A 1 802 ? 5.090 29.378 11.129 1.00 66.19 802 VAL A N 1
ATOM 6156 C CA . VAL A 1 802 ? 5.908 29.793 9.975 1.00 66.19 802 VAL A CA 1
ATOM 6157 C C . VAL A 1 802 ? 6.606 28.566 9.390 1.00 66.19 802 VAL A C 1
ATOM 6159 O O . VAL A 1 802 ? 7.334 27.879 10.104 1.00 66.19 802 VAL A O 1
ATOM 6162 N N . ARG A 1 803 ? 6.378 28.285 8.106 1.00 78.69 803 ARG A N 1
ATOM 6163 C CA . ARG A 1 803 ? 6.981 27.158 7.383 1.00 78.69 803 ARG A CA 1
ATOM 6164 C C . ARG A 1 803 ? 8.198 27.641 6.607 1.00 78.69 803 ARG A C 1
ATOM 6166 O O . ARG A 1 803 ? 8.084 28.589 5.825 1.00 78.69 803 ARG A O 1
ATOM 6173 N N . ARG A 1 804 ? 9.332 26.964 6.773 1.00 87.31 804 ARG A N 1
ATOM 6174 C CA . ARG A 1 804 ? 10.579 27.222 6.043 1.00 87.31 804 ARG A CA 1
ATOM 6175 C C . ARG A 1 804 ? 10.796 26.095 5.053 1.00 87.31 804 ARG A C 1
ATOM 6177 O O . ARG A 1 804 ? 10.702 24.957 5.466 1.00 87.31 804 ARG A O 1
ATOM 6184 N N . ARG A 1 805 ? 11.056 26.382 3.779 1.00 92.31 805 ARG A N 1
ATOM 6185 C CA . ARG A 1 805 ? 11.407 25.353 2.784 1.00 92.31 805 ARG A CA 1
ATOM 6186 C C . ARG A 1 805 ? 12.501 25.834 1.849 1.00 92.31 805 ARG A C 1
ATOM 6188 O O . ARG A 1 805 ? 12.512 27.010 1.481 1.00 92.31 805 ARG A O 1
ATOM 6195 N N . ALA A 1 806 ? 13.384 24.937 1.434 1.00 93.31 806 ALA A N 1
ATOM 6196 C CA . ALA A 1 806 ? 14.437 25.235 0.479 1.00 93.31 806 ALA A CA 1
ATOM 6197 C C . ALA A 1 806 ? 14.504 24.204 -0.651 1.00 93.31 806 ALA A C 1
ATOM 6199 O O . ALA A 1 806 ? 14.328 23.009 -0.429 1.00 93.31 806 ALA A O 1
ATOM 6200 N N . LEU A 1 807 ? 14.799 24.675 -1.858 1.00 95.94 807 LEU A N 1
ATOM 6201 C CA . LEU A 1 807 ? 15.136 23.854 -3.014 1.00 95.94 807 LEU A CA 1
ATOM 6202 C C . LEU A 1 807 ? 16.552 24.202 -3.468 1.00 95.94 807 LEU A C 1
ATOM 6204 O O . LEU A 1 807 ? 16.818 25.354 -3.805 1.00 95.94 807 LEU A O 1
ATOM 6208 N N . LEU A 1 808 ? 17.444 23.214 -3.480 1.00 96.75 808 LEU A N 1
ATOM 6209 C CA . LEU A 1 808 ? 18.846 23.364 -3.863 1.00 96.75 808 LEU A CA 1
ATOM 6210 C C . LEU A 1 808 ? 19.139 22.503 -5.093 1.00 96.75 808 LEU A C 1
ATOM 6212 O O . LEU A 1 808 ? 18.900 21.298 -5.076 1.00 96.75 808 LEU A O 1
ATOM 6216 N N . MET A 1 809 ? 19.669 23.104 -6.149 1.00 95.62 809 MET A N 1
ATOM 6217 C CA . MET A 1 809 ? 19.968 22.438 -7.413 1.00 95.62 809 MET A CA 1
ATOM 6218 C C . MET A 1 809 ? 21.440 22.622 -7.780 1.00 95.62 809 MET A C 1
ATOM 6220 O O . MET A 1 809 ? 21.946 23.742 -7.739 1.00 95.62 809 MET A O 1
ATOM 6224 N N . GLY A 1 810 ? 22.120 21.528 -8.126 1.00 93.50 810 GLY A N 1
ATOM 6225 C CA . GLY A 1 810 ? 23.553 21.511 -8.435 1.00 93.50 810 GLY A CA 1
ATOM 6226 C C . GLY A 1 810 ? 23.884 20.506 -9.529 1.00 93.50 810 GLY A C 1
ATOM 6227 O O . GLY A 1 810 ? 23.514 19.344 -9.404 1.00 93.50 810 GLY A O 1
ATOM 6228 N N . ILE A 1 811 ? 24.580 20.919 -10.588 1.00 93.69 811 ILE A N 1
ATOM 6229 C CA . ILE A 1 811 ? 24.880 20.029 -11.723 1.00 93.69 811 ILE A CA 1
ATOM 6230 C C . ILE A 1 811 ? 26.374 20.054 -12.041 1.00 93.69 811 ILE A C 1
ATOM 6232 O O . ILE A 1 811 ? 26.907 21.101 -12.406 1.00 93.69 811 ILE A O 1
ATOM 6236 N N . ASN A 1 812 ? 27.021 18.892 -11.942 1.00 89.88 812 ASN A N 1
ATOM 6237 C CA . ASN A 1 812 ? 28.402 18.667 -12.366 1.00 89.88 812 ASN A CA 1
ATOM 6238 C C . ASN A 1 812 ? 28.458 17.832 -13.656 1.00 89.88 812 ASN A C 1
ATOM 6240 O O . ASN A 1 812 ? 29.164 18.188 -14.601 1.00 89.88 812 ASN A O 1
ATOM 6244 N N . GLU A 1 813 ? 27.699 16.735 -13.708 1.00 89.50 813 GLU A N 1
ATOM 6245 C CA . GLU A 1 813 ? 27.786 15.718 -14.763 1.00 89.50 813 GLU A CA 1
ATOM 6246 C C . GLU A 1 813 ? 26.881 16.039 -15.960 1.00 89.50 813 GLU A C 1
ATOM 6248 O O . GLU A 1 813 ? 25.918 15.329 -16.257 1.00 89.50 813 GLU A O 1
ATOM 6253 N N . TYR A 1 814 ? 27.202 17.117 -16.680 1.00 86.62 814 TYR A N 1
ATOM 6254 C CA . TYR A 1 814 ? 26.557 17.385 -17.965 1.00 86.62 814 TYR A CA 1
ATOM 6255 C C . TYR A 1 814 ? 26.915 16.295 -18.998 1.00 86.62 814 TYR A C 1
ATOM 6257 O O . TYR A 1 814 ? 28.052 15.798 -19.010 1.00 86.62 814 TYR A O 1
ATOM 6265 N N . PRO A 1 815 ? 25.985 15.937 -19.911 1.00 83.75 815 PRO A N 1
ATOM 6266 C CA . PRO A 1 815 ? 26.195 14.856 -20.878 1.00 83.75 815 PRO A CA 1
ATOM 6267 C C . PRO A 1 815 ? 27.439 15.037 -21.758 1.00 83.75 815 PRO A C 1
ATOM 6269 O O . PRO A 1 815 ? 28.106 14.061 -22.106 1.00 83.75 815 PRO A O 1
ATOM 6272 N N . LYS A 1 816 ? 27.779 16.286 -22.100 1.00 78.94 816 LYS A N 1
ATOM 6273 C CA . LYS A 1 816 ? 28.969 16.610 -22.889 1.00 78.94 816 LYS A CA 1
ATOM 6274 C C . LYS A 1 816 ? 30.191 16.816 -21.976 1.00 78.94 816 LYS A C 1
ATOM 6276 O O . LYS A 1 816 ? 30.117 17.646 -21.071 1.00 78.94 816 LYS A O 1
ATOM 6281 N N . PRO A 1 817 ? 31.317 16.103 -22.190 1.00 77.81 817 PRO A N 1
ATOM 6282 C CA . PRO A 1 817 ? 32.491 16.181 -21.311 1.00 77.81 817 PRO A CA 1
ATOM 6283 C C . PRO A 1 817 ? 33.088 17.585 -21.127 1.00 77.81 817 PRO A C 1
ATOM 6285 O O . PRO A 1 817 ? 33.627 17.882 -20.066 1.00 77.81 817 PRO A O 1
ATOM 6288 N N . ASP A 1 818 ? 32.989 18.447 -22.137 1.00 74.56 818 ASP A N 1
ATOM 6289 C CA . ASP A 1 818 ? 33.444 19.844 -22.131 1.00 74.56 818 ASP A CA 1
ATOM 6290 C C . ASP A 1 818 ? 32.538 20.785 -21.320 1.00 74.56 818 ASP A C 1
ATOM 6292 O O . ASP A 1 818 ? 32.973 21.868 -20.938 1.00 74.56 818 ASP A O 1
ATOM 6296 N N . MET A 1 819 ? 31.315 20.350 -21.002 1.00 77.81 819 MET A N 1
ATOM 6297 C CA . MET A 1 819 ? 30.363 21.056 -20.138 1.00 77.81 819 MET A CA 1
ATOM 6298 C C . MET A 1 819 ? 30.425 20.588 -18.676 1.00 77.81 819 MET A C 1
ATOM 6300 O O . MET A 1 819 ? 29.609 20.999 -17.863 1.00 77.81 819 MET A O 1
ATOM 6304 N N . ARG A 1 820 ? 31.332 19.682 -18.298 1.00 84.94 820 ARG A N 1
ATOM 6305 C CA . ARG A 1 820 ? 31.352 19.171 -16.919 1.00 84.94 820 ARG A CA 1
ATOM 6306 C C . ARG A 1 820 ? 31.961 20.173 -15.940 1.00 84.94 820 ARG A C 1
ATOM 6308 O O . ARG A 1 820 ? 33.053 20.702 -16.161 1.00 84.94 820 ARG A O 1
ATOM 6315 N N . LEU A 1 821 ? 31.271 20.370 -14.821 1.00 85.69 821 LEU A N 1
ATOM 6316 C CA . LEU A 1 821 ? 31.691 21.210 -13.696 1.00 85.69 821 LEU A CA 1
ATOM 6317 C C . LEU A 1 821 ? 32.100 20.329 -12.511 1.00 85.69 821 LEU A C 1
ATOM 6319 O O . LEU A 1 821 ? 31.747 19.155 -12.460 1.00 85.69 821 LEU A O 1
ATOM 6323 N N . ASN A 1 822 ? 32.850 20.879 -11.557 1.00 82.25 822 ASN A N 1
ATOM 6324 C CA . ASN A 1 822 ? 33.345 20.114 -10.409 1.00 82.25 822 ASN A CA 1
ATOM 6325 C C . ASN A 1 822 ? 32.789 20.624 -9.070 1.00 82.25 822 ASN A C 1
ATOM 6327 O O . ASN A 1 822 ? 32.713 19.858 -8.107 1.00 82.25 822 ASN A O 1
ATOM 6331 N N . GLY A 1 823 ? 32.409 21.901 -8.980 1.00 79.25 823 GLY A N 1
ATOM 6332 C CA . GLY A 1 823 ? 32.065 22.548 -7.712 1.00 79.25 823 GLY A CA 1
ATOM 6333 C C . GLY A 1 823 ? 30.575 22.658 -7.382 1.00 79.25 823 GLY A C 1
ATOM 6334 O O . GLY A 1 823 ? 30.243 23.032 -6.260 1.00 79.25 823 GLY A O 1
ATOM 6335 N N . CYS A 1 824 ? 29.664 22.351 -8.307 1.00 88.00 824 CYS A N 1
ATOM 6336 C CA . CYS A 1 824 ? 28.242 22.674 -8.144 1.00 88.00 824 CYS A CA 1
ATOM 6337 C C . CYS A 1 824 ? 27.528 21.791 -7.116 1.00 88.00 824 CYS A C 1
ATOM 6339 O O . CYS A 1 824 ? 26.720 22.283 -6.329 1.00 88.00 824 CYS A O 1
ATOM 6341 N N . ILE A 1 825 ? 27.862 20.500 -7.061 1.00 90.31 825 ILE A N 1
ATOM 6342 C CA . ILE A 1 825 ? 27.346 19.597 -6.020 1.00 90.31 825 ILE A CA 1
ATOM 6343 C C . ILE A 1 825 ? 27.865 20.013 -4.635 1.00 90.31 825 ILE A C 1
ATOM 6345 O O . ILE A 1 825 ? 27.111 20.036 -3.663 1.00 90.31 825 ILE A O 1
ATOM 6349 N N . ASN A 1 826 ? 29.141 20.395 -4.540 1.00 83.00 826 ASN A N 1
ATOM 6350 C CA . ASN A 1 826 ? 29.736 20.843 -3.280 1.00 83.00 826 ASN A CA 1
ATOM 6351 C C . ASN A 1 826 ? 29.086 22.137 -2.777 1.00 83.00 826 ASN A C 1
ATOM 6353 O O . ASN A 1 826 ? 28.849 22.277 -1.578 1.00 83.00 826 ASN A O 1
ATOM 6357 N N . ASP A 1 827 ? 28.727 23.048 -3.683 1.00 87.38 827 ASP A N 1
ATOM 6358 C CA . ASP A 1 827 ? 27.970 24.255 -3.348 1.00 87.38 827 ASP A CA 1
ATOM 6359 C C . ASP A 1 827 ? 26.581 23.940 -2.782 1.00 87.38 827 ASP A C 1
ATOM 6361 O O . ASP A 1 827 ? 26.157 24.574 -1.816 1.00 87.38 827 ASP A O 1
ATOM 6365 N N . VAL A 1 828 ? 25.888 22.936 -3.332 1.00 92.12 828 VAL A N 1
ATOM 6366 C CA . VAL A 1 828 ? 24.592 22.472 -2.811 1.00 92.12 828 VAL A CA 1
ATOM 6367 C C . VAL A 1 828 ? 24.723 21.960 -1.382 1.00 92.12 828 VAL A C 1
ATOM 6369 O O . VAL A 1 828 ? 23.949 22.369 -0.516 1.00 92.12 828 VAL A O 1
ATOM 6372 N N . TYR A 1 829 ? 25.712 21.109 -1.100 1.00 87.19 829 TYR A N 1
ATOM 6373 C CA . TYR A 1 829 ? 25.930 20.607 0.259 1.00 87.19 829 TYR A CA 1
ATOM 6374 C C . TYR A 1 829 ? 26.369 21.716 1.221 1.00 87.19 829 TYR A C 1
ATOM 6376 O O . TYR A 1 829 ? 25.915 21.753 2.366 1.00 87.19 829 TYR A O 1
ATOM 6384 N N . LEU A 1 830 ? 27.189 22.661 0.753 1.00 82.56 830 LEU A N 1
ATOM 6385 C CA . LEU A 1 830 ? 27.612 23.814 1.542 1.00 82.56 830 LEU A CA 1
ATOM 6386 C C . LEU A 1 830 ? 26.428 24.734 1.884 1.00 82.56 830 LEU A C 1
ATOM 6388 O O . LEU A 1 830 ? 26.311 25.188 3.025 1.00 82.56 830 LEU A O 1
ATOM 6392 N N . MET A 1 831 ? 25.530 24.972 0.926 1.00 87.06 831 MET A N 1
ATOM 6393 C CA . MET A 1 831 ? 24.312 25.757 1.125 1.00 87.06 831 MET A CA 1
ATOM 6394 C C . MET A 1 831 ? 23.300 25.026 2.015 1.00 87.06 831 MET A C 1
ATOM 6396 O O . MET A 1 831 ? 22.707 25.646 2.894 1.00 87.06 831 MET A O 1
ATOM 6400 N N . SER A 1 832 ? 23.145 23.709 1.854 1.00 87.44 832 SER A N 1
ATOM 6401 C CA . SER A 1 832 ? 22.304 22.878 2.725 1.00 87.44 832 SER A CA 1
ATOM 6402 C C . SER A 1 832 ? 22.759 22.962 4.180 1.00 87.44 832 SER A C 1
ATOM 6404 O O . SER A 1 832 ? 21.945 23.222 5.064 1.00 87.44 832 SER A O 1
ATOM 6406 N N . ALA A 1 833 ? 24.065 22.816 4.432 1.00 81.38 833 ALA A N 1
ATOM 6407 C CA . ALA A 1 833 ? 24.630 22.951 5.772 1.00 81.38 833 ALA A CA 1
ATOM 6408 C C . ALA A 1 833 ? 24.361 24.345 6.362 1.00 81.38 833 ALA A C 1
ATOM 6410 O O . ALA A 1 833 ? 23.896 24.458 7.494 1.00 81.38 833 ALA A O 1
ATOM 6411 N N . LEU A 1 834 ? 24.572 25.406 5.574 1.00 82.56 834 LEU A N 1
ATOM 6412 C CA . LEU A 1 834 ? 24.280 26.776 5.998 1.00 82.56 834 LEU A CA 1
ATOM 6413 C C . LEU A 1 834 ? 22.791 26.978 6.332 1.00 82.56 834 LEU A C 1
ATOM 6415 O O . LEU A 1 834 ? 22.468 27.642 7.314 1.00 82.56 834 LEU A O 1
ATOM 6419 N N . LEU A 1 835 ? 21.869 26.431 5.538 1.00 84.81 835 LEU A N 1
ATOM 6420 C CA . LEU A 1 835 ? 20.431 26.574 5.781 1.00 84.81 835 LEU A CA 1
ATOM 6421 C C . LEU A 1 835 ? 19.977 25.808 7.026 1.00 84.81 835 LEU A C 1
ATOM 6423 O O . LEU A 1 835 ? 19.167 26.328 7.794 1.00 84.81 835 LEU A O 1
ATOM 6427 N N . GLN A 1 836 ? 20.545 24.630 7.282 1.00 83.62 836 GLN A N 1
ATOM 6428 C CA . GLN A 1 836 ? 20.299 23.891 8.522 1.00 83.62 836 GLN A CA 1
ATOM 6429 C C . GLN A 1 836 ? 20.844 24.639 9.745 1.00 83.62 836 GLN A C 1
ATOM 6431 O O . GLN A 1 836 ? 20.141 24.781 10.744 1.00 83.62 836 GLN A O 1
ATOM 6436 N N . GLU A 1 837 ? 22.035 25.244 9.641 1.00 79.44 837 GLU A N 1
ATOM 6437 C CA . GLU A 1 837 ? 22.552 26.186 10.651 1.00 79.44 837 GLU A CA 1
ATOM 6438 C C . GLU A 1 837 ? 21.592 27.377 10.869 1.00 79.44 837 GLU A C 1
ATOM 6440 O O . GLU A 1 837 ? 21.489 27.911 11.975 1.00 79.44 837 GLU A O 1
ATOM 6445 N N . CYS A 1 838 ? 20.841 27.769 9.834 1.00 73.81 838 CYS A N 1
ATOM 6446 C CA . CYS A 1 838 ? 19.825 28.823 9.881 1.00 73.81 838 CYS A CA 1
ATOM 6447 C C . CYS A 1 838 ? 18.444 28.350 10.388 1.00 73.81 838 CYS A C 1
ATOM 6449 O O . CYS A 1 838 ? 17.513 29.159 10.469 1.00 73.81 838 CYS A O 1
ATOM 6451 N N . GLY A 1 839 ? 18.302 27.077 10.772 1.00 75.50 839 GLY A N 1
ATOM 6452 C CA . GLY A 1 839 ? 17.070 26.505 11.316 1.00 75.50 839 GLY A CA 1
ATOM 6453 C C . GLY A 1 839 ? 16.034 26.124 10.260 1.00 75.50 839 GLY A C 1
ATOM 6454 O O . GLY A 1 839 ? 14.837 26.268 10.520 1.00 75.50 839 GLY A O 1
ATOM 6455 N N . PHE A 1 840 ? 16.483 25.723 9.069 1.00 84.06 840 PHE A N 1
ATOM 6456 C CA . PHE A 1 840 ? 15.702 24.879 8.164 1.00 84.06 840 PHE A CA 1
ATOM 6457 C C . PHE A 1 840 ? 15.881 23.427 8.607 1.00 84.06 840 PHE A C 1
ATOM 6459 O O . PHE A 1 840 ? 17.012 22.975 8.774 1.00 84.06 840 PHE A O 1
ATOM 6466 N N . GLU A 1 841 ? 14.783 22.702 8.795 1.00 81.38 841 GLU A N 1
ATOM 6467 C CA . GLU A 1 841 ? 14.856 21.266 9.058 1.00 81.38 841 GLU A CA 1
ATOM 6468 C C . GLU A 1 841 ? 15.309 20.533 7.791 1.00 81.38 841 GLU A C 1
ATOM 6470 O O . GLU A 1 841 ? 15.041 20.983 6.675 1.00 81.38 841 GLU A O 1
ATOM 6475 N N . ALA A 1 842 ? 16.002 19.404 7.946 1.00 74.94 842 ALA A N 1
ATOM 6476 C CA . ALA A 1 842 ? 16.527 18.654 6.804 1.00 74.94 842 ALA A CA 1
ATOM 6477 C C . ALA A 1 842 ? 15.413 18.206 5.837 1.00 74.94 842 ALA A C 1
ATOM 6479 O O . ALA A 1 842 ? 15.591 18.297 4.625 1.00 74.94 842 ALA A O 1
ATOM 6480 N N . ASP A 1 843 ? 14.246 17.823 6.365 1.00 78.81 843 ASP A N 1
ATOM 6481 C CA . ASP A 1 843 ? 13.083 17.381 5.576 1.00 78.81 843 ASP A CA 1
ATOM 6482 C C . ASP A 1 843 ? 12.413 18.523 4.791 1.00 78.81 843 ASP A C 1
ATOM 6484 O O . ASP A 1 843 ? 11.699 18.304 3.809 1.00 78.81 843 ASP A O 1
ATOM 6488 N N . ASP A 1 844 ? 12.689 19.763 5.192 1.00 86.44 844 ASP A N 1
ATOM 6489 C CA . ASP A 1 844 ? 12.241 20.979 4.526 1.00 86.44 844 ASP A CA 1
ATOM 6490 C C . ASP A 1 844 ? 13.263 21.487 3.486 1.00 86.44 844 ASP A C 1
ATOM 6492 O O . ASP A 1 844 ? 13.080 22.563 2.906 1.00 86.44 844 ASP A O 1
ATOM 6496 N N . ILE A 1 845 ? 14.326 20.726 3.200 1.00 90.56 845 ILE A N 1
ATOM 6497 C CA . ILE A 1 845 ? 15.309 21.014 2.147 1.00 90.56 845 ILE A CA 1
ATOM 6498 C C . ILE A 1 845 ? 15.266 19.902 1.094 1.00 90.56 845 ILE A C 1
ATOM 6500 O O . ILE A 1 845 ? 15.670 18.769 1.339 1.00 90.56 845 ILE A O 1
ATOM 6504 N N . ARG A 1 846 ? 14.838 20.229 -0.129 1.00 94.19 846 ARG A N 1
ATOM 6505 C CA . ARG A 1 846 ? 14.923 19.314 -1.277 1.00 94.19 846 ARG A CA 1
ATOM 6506 C C . ARG A 1 846 ? 16.148 19.615 -2.123 1.00 94.19 846 ARG A C 1
ATOM 6508 O O . ARG A 1 846 ? 16.437 20.771 -2.424 1.00 94.19 846 ARG A O 1
ATOM 6515 N N . VAL A 1 847 ? 16.829 18.555 -2.549 1.00 92.75 847 VAL A N 1
ATOM 6516 C CA . VAL A 1 847 ? 18.044 18.631 -3.362 1.00 92.75 847 VAL A CA 1
ATOM 6517 C C . VAL A 1 847 ? 17.824 17.978 -4.727 1.00 92.75 847 VAL A C 1
ATOM 6519 O O . VAL A 1 847 ? 17.227 16.903 -4.822 1.00 92.75 847 VAL A O 1
ATOM 6522 N N . LEU A 1 848 ? 18.329 18.622 -5.779 1.00 92.69 848 LEU A N 1
ATOM 6523 C CA . LEU A 1 848 ? 18.291 18.151 -7.157 1.00 92.69 848 LEU A CA 1
ATOM 6524 C C . LEU A 1 848 ? 19.704 18.160 -7.759 1.00 92.69 848 LEU A C 1
ATOM 6526 O O . LEU A 1 848 ? 20.303 19.225 -7.897 1.00 92.69 848 LEU A O 1
ATOM 6530 N N . THR A 1 849 ? 20.242 16.989 -8.113 1.00 93.50 849 THR A N 1
ATOM 6531 C CA . THR A 1 849 ? 21.610 16.874 -8.646 1.00 93.50 849 THR A CA 1
ATOM 6532 C C . THR A 1 849 ? 21.717 15.996 -9.886 1.00 93.50 849 THR A C 1
ATOM 6534 O O . THR A 1 849 ? 20.995 15.003 -10.018 1.00 93.50 849 THR A O 1
ATOM 6537 N N . ASP A 1 850 ? 22.638 16.380 -10.774 1.00 93.00 850 ASP A N 1
ATOM 6538 C CA . ASP A 1 850 ? 23.067 15.659 -11.983 1.00 93.00 850 ASP A CA 1
ATOM 6539 C C . ASP A 1 850 ? 21.915 15.037 -12.778 1.00 93.00 850 ASP A C 1
ATOM 6541 O O . ASP A 1 850 ? 21.025 15.758 -13.208 1.00 93.00 850 ASP A O 1
ATOM 6545 N N . ALA A 1 851 ? 21.888 13.711 -12.953 1.00 87.38 851 ALA A N 1
ATOM 6546 C CA . ALA A 1 851 ? 20.900 13.003 -13.769 1.00 87.38 851 ALA A CA 1
ATOM 6547 C C . ALA A 1 851 ? 19.438 13.269 -13.362 1.00 87.38 851 ALA A C 1
ATOM 6549 O O . ALA A 1 851 ? 18.533 13.079 -14.169 1.00 87.38 851 ALA A O 1
ATOM 6550 N N . ARG A 1 852 ? 19.190 13.717 -12.122 1.00 84.81 852 ARG A N 1
ATOM 6551 C CA . ARG A 1 852 ? 17.847 14.084 -11.640 1.00 84.81 852 ARG A CA 1
ATOM 6552 C C . ARG A 1 852 ? 17.518 15.561 -11.853 1.00 84.81 852 ARG A C 1
ATOM 6554 O O . ARG A 1 852 ? 16.362 15.948 -11.717 1.00 84.81 852 ARG A O 1
ATOM 6561 N N . ALA A 1 853 ? 18.510 16.386 -12.178 1.00 89.31 853 ALA A N 1
ATOM 6562 C CA . ALA A 1 853 ? 18.398 17.820 -12.412 1.00 89.31 853 ALA A CA 1
ATOM 6563 C C . ALA A 1 853 ? 17.852 18.165 -13.803 1.00 89.31 853 ALA A C 1
ATOM 6565 O O . ALA A 1 853 ? 18.364 19.054 -14.482 1.00 89.31 853 ALA A O 1
ATOM 6566 N N . THR A 1 854 ? 16.798 17.452 -14.203 1.00 90.25 854 THR A N 1
ATOM 6567 C CA . THR A 1 854 ? 16.049 17.684 -15.439 1.00 90.25 854 THR A CA 1
ATOM 6568 C C . THR A 1 854 ? 15.084 18.855 -15.284 1.00 90.25 854 THR A C 1
ATOM 6570 O O . THR A 1 854 ? 14.717 19.224 -14.160 1.00 90.25 854 THR A O 1
ATOM 6573 N N . ARG A 1 855 ? 14.611 19.429 -16.396 1.00 84.25 855 ARG A N 1
ATOM 6574 C CA . ARG A 1 855 ? 13.591 20.490 -16.351 1.00 84.25 855 ARG A CA 1
ATOM 6575 C C . ARG A 1 855 ? 12.320 20.023 -15.641 1.00 84.25 855 ARG A C 1
ATOM 6577 O O . ARG A 1 855 ? 11.788 20.749 -14.804 1.00 84.25 855 ARG A O 1
ATOM 6584 N N . ALA A 1 856 ? 11.861 18.806 -15.931 1.00 78.25 856 ALA A N 1
ATOM 6585 C CA . ALA A 1 856 ? 10.701 18.213 -15.264 1.00 78.25 856 ALA A CA 1
ATOM 6586 C C . ALA A 1 856 ? 10.933 18.067 -13.749 1.00 78.25 856 ALA A C 1
ATOM 6588 O O . ALA A 1 856 ? 10.084 18.465 -12.951 1.00 78.25 856 ALA A O 1
ATOM 6589 N N . GLY A 1 857 ? 12.119 17.590 -13.351 1.00 78.94 857 GLY A N 1
ATOM 6590 C CA . GLY A 1 857 ? 12.500 17.469 -11.946 1.00 78.94 857 GLY A CA 1
ATOM 6591 C C . GLY A 1 857 ? 12.526 18.816 -11.218 1.00 78.94 857 GLY A C 1
ATOM 6592 O O . GLY A 1 857 ? 12.066 18.898 -10.075 1.00 78.94 857 GLY A O 1
ATOM 6593 N N . LEU A 1 858 ? 13.014 19.875 -11.876 1.00 85.50 858 LEU A N 1
ATOM 6594 C CA . LEU A 1 858 ? 13.012 21.244 -11.354 1.00 85.50 858 LEU A CA 1
ATOM 6595 C C . LEU A 1 858 ? 11.586 21.779 -11.159 1.00 85.50 858 LEU A C 1
ATOM 6597 O O . LEU A 1 858 ? 11.281 22.289 -10.081 1.00 85.50 858 LEU A O 1
ATOM 6601 N N . LEU A 1 859 ? 10.708 21.636 -12.157 1.00 80.62 859 LEU A N 1
ATOM 6602 C CA . LEU A 1 859 ? 9.322 22.116 -12.084 1.00 80.62 859 LEU A CA 1
ATOM 6603 C C . LEU A 1 859 ? 8.535 21.441 -10.954 1.00 80.62 859 LEU A C 1
ATOM 6605 O O . LEU A 1 859 ? 7.934 22.133 -10.137 1.00 80.62 859 LEU A O 1
ATOM 6609 N N . GLU A 1 860 ? 8.632 20.115 -10.827 1.00 79.56 860 GLU A N 1
ATOM 6610 C CA . GLU A 1 860 ? 7.997 19.348 -9.742 1.00 79.56 860 GLU A CA 1
ATOM 6611 C C . GLU A 1 860 ? 8.419 19.860 -8.348 1.00 79.56 860 GLU A C 1
ATOM 6613 O O . GLU A 1 860 ? 7.629 19.950 -7.404 1.00 79.56 860 GLU A O 1
ATOM 6618 N N . ARG A 1 861 ? 9.694 20.234 -8.196 1.00 85.44 861 ARG A N 1
ATOM 6619 C CA . ARG A 1 861 ? 10.245 20.695 -6.914 1.00 85.44 861 ARG A CA 1
ATOM 6620 C C . ARG A 1 861 ? 9.954 22.167 -6.644 1.00 85.44 861 ARG A C 1
ATOM 6622 O O . ARG A 1 861 ? 9.830 22.542 -5.477 1.00 85.44 861 ARG A O 1
ATOM 6629 N N . LEU A 1 862 ? 9.795 22.981 -7.684 1.00 81.56 862 LEU A N 1
ATOM 6630 C CA . LEU A 1 862 ? 9.274 24.342 -7.570 1.00 81.56 862 LEU A CA 1
ATOM 6631 C C . LEU A 1 862 ? 7.785 24.348 -7.206 1.00 81.56 862 LEU A C 1
ATOM 6633 O O . LEU A 1 862 ? 7.392 25.160 -6.369 1.00 81.56 862 LEU A O 1
ATOM 6637 N N . ASP A 1 863 ? 6.989 23.413 -7.736 1.00 72.69 863 ASP A N 1
ATOM 6638 C CA . ASP A 1 863 ? 5.590 23.217 -7.331 1.00 72.69 863 ASP A CA 1
ATOM 6639 C C . ASP A 1 863 ? 5.509 22.924 -5.823 1.00 72.69 863 ASP A C 1
ATOM 6641 O O . ASP A 1 863 ? 4.778 23.592 -5.092 1.00 72.69 863 ASP A O 1
ATOM 6645 N N . TRP A 1 864 ? 6.348 22.017 -5.314 1.00 83.56 864 TRP A N 1
ATOM 6646 C CA . TRP A 1 864 ? 6.444 21.754 -3.872 1.00 83.56 864 TRP A CA 1
ATOM 6647 C C . TRP A 1 864 ? 6.919 22.965 -3.047 1.00 83.56 864 TRP A C 1
ATOM 6649 O O . TRP A 1 864 ? 6.452 23.181 -1.920 1.00 83.56 864 TRP A O 1
ATOM 6659 N N . LEU A 1 865 ? 7.857 23.754 -3.582 1.00 83.25 865 LEU A N 1
ATOM 6660 C CA . LEU A 1 865 ? 8.376 24.946 -2.907 1.00 83.25 865 LEU A CA 1
ATOM 6661 C C . LEU A 1 865 ? 7.292 26.032 -2.795 1.00 83.25 865 LEU A C 1
ATOM 6663 O O . LEU A 1 865 ? 7.207 26.716 -1.771 1.00 83.25 865 LEU A O 1
ATOM 6667 N N . ALA A 1 866 ? 6.458 26.179 -3.826 1.00 75.44 866 ALA A N 1
ATOM 6668 C CA . ALA A 1 866 ? 5.385 27.168 -3.901 1.00 75.44 866 ALA A CA 1
ATOM 6669 C C . ALA A 1 866 ? 4.082 26.729 -3.204 1.00 75.44 866 ALA A C 1
ATOM 6671 O O . ALA A 1 866 ? 3.220 27.570 -2.935 1.00 75.44 866 ALA A O 1
ATOM 6672 N N . ASP A 1 867 ? 3.939 25.444 -2.878 1.00 70.69 867 ASP A N 1
ATOM 6673 C CA . ASP A 1 867 ? 2.725 24.895 -2.280 1.00 70.69 867 ASP A CA 1
ATOM 6674 C C . ASP A 1 867 ? 2.423 25.447 -0.870 1.00 70.69 867 ASP A C 1
ATOM 6676 O O . ASP A 1 867 ? 3.302 25.593 -0.008 1.00 70.69 867 ASP A O 1
ATOM 6680 N N . GLY A 1 868 ? 1.143 25.758 -0.637 1.00 64.75 868 GLY A N 1
ATOM 6681 C CA . GLY A 1 868 ? 0.597 26.155 0.665 1.00 64.75 868 GLY A CA 1
ATOM 6682 C C . GLY A 1 868 ? 1.251 27.374 1.331 1.00 64.75 868 GLY A C 1
ATOM 6683 O O . GLY A 1 868 ? 1.175 27.507 2.558 1.00 64.75 868 GLY A O 1
ATOM 6684 N N . VAL A 1 869 ? 1.926 28.244 0.567 1.00 72.88 869 VAL A N 1
ATOM 6685 C CA . VAL A 1 869 ? 2.626 29.420 1.108 1.00 72.88 869 VAL A CA 1
ATOM 6686 C C . VAL A 1 869 ? 1.612 30.431 1.634 1.00 72.88 869 VAL A C 1
ATOM 6688 O O . VAL A 1 869 ? 0.720 30.883 0.919 1.00 72.88 869 VAL A O 1
ATOM 6691 N N . GLY A 1 870 ? 1.779 30.844 2.883 1.00 69.75 870 GLY A N 1
ATOM 6692 C CA . GLY A 1 870 ? 1.011 31.943 3.459 1.00 69.75 870 GLY A CA 1
ATOM 6693 C C . GLY A 1 870 ? 1.909 33.045 4.021 1.00 69.75 870 GLY A C 1
ATOM 6694 O O . GLY A 1 870 ? 3.123 33.031 3.807 1.00 69.75 870 GLY A O 1
ATOM 6695 N N . PRO A 1 871 ? 1.318 34.020 4.730 1.00 68.44 871 PRO A N 1
ATOM 6696 C CA . PRO A 1 871 ? 2.058 35.132 5.315 1.00 68.44 871 PRO A CA 1
ATOM 6697 C C . PRO A 1 871 ? 3.167 34.633 6.251 1.00 68.44 871 PRO A C 1
ATOM 6699 O O . PRO A 1 871 ? 2.962 33.662 6.981 1.00 68.44 871 PRO A O 1
ATOM 6702 N N . ASP A 1 872 ? 4.325 35.288 6.201 1.00 72.75 872 ASP A N 1
ATOM 6703 C CA . ASP A 1 872 ? 5.510 35.048 7.035 1.00 72.75 872 ASP A CA 1
ATOM 6704 C C . ASP A 1 872 ? 6.309 33.765 6.746 1.00 72.75 872 ASP A C 1
ATOM 6706 O O . ASP A 1 872 ? 7.372 33.578 7.332 1.00 72.75 872 ASP A O 1
ATOM 6710 N N . ASP A 1 873 ? 5.867 32.914 5.812 1.00 80.44 873 ASP A N 1
ATOM 6711 C CA . ASP A 1 873 ? 6.618 31.723 5.390 1.00 80.44 873 ASP A CA 1
ATOM 6712 C C . ASP A 1 873 ? 7.934 32.078 4.684 1.00 80.44 873 ASP A C 1
ATOM 6714 O O . ASP A 1 873 ? 8.004 33.039 3.916 1.00 80.44 873 ASP A O 1
ATOM 6718 N N . GLU A 1 874 ? 8.969 31.258 4.885 1.00 85.19 874 GLU A N 1
ATOM 6719 C CA . GLU A 1 874 ? 10.297 31.462 4.298 1.00 85.19 874 GLU A CA 1
ATOM 6720 C C . GLU A 1 874 ? 10.581 30.414 3.210 1.00 85.19 874 GLU A C 1
ATOM 6722 O O . GLU A 1 874 ? 10.339 29.215 3.382 1.00 85.19 874 GLU A O 1
ATOM 6727 N N . ARG A 1 875 ? 11.088 30.862 2.064 1.00 88.75 875 ARG A N 1
ATOM 6728 C CA . ARG A 1 875 ? 11.427 30.050 0.898 1.00 88.75 875 ARG A CA 1
ATOM 6729 C C . ARG A 1 875 ? 12.836 30.386 0.426 1.00 88.75 875 ARG A C 1
ATOM 6731 O O . ARG A 1 875 ? 13.200 31.562 0.346 1.00 88.75 875 ARG A O 1
ATOM 6738 N N . VAL A 1 876 ? 13.613 29.361 0.090 1.00 91.12 876 VAL A N 1
ATOM 6739 C CA . VAL A 1 876 ? 14.940 29.513 -0.518 1.00 91.12 876 VAL A CA 1
ATOM 6740 C C . VAL A 1 876 ? 15.016 28.686 -1.794 1.00 91.12 876 VAL A C 1
ATOM 6742 O O . VAL A 1 876 ? 14.670 27.511 -1.791 1.00 91.12 876 VAL A O 1
ATOM 6745 N N . PHE A 1 877 ? 15.473 29.292 -2.883 1.00 92.75 877 PHE A N 1
ATOM 6746 C CA . PHE A 1 877 ? 15.854 28.582 -4.098 1.00 92.75 877 PHE A CA 1
ATOM 6747 C C . PHE A 1 877 ? 17.336 28.836 -4.372 1.00 92.75 877 PHE A C 1
ATOM 6749 O O . PHE A 1 877 ? 17.769 29.984 -4.412 1.00 92.75 877 PHE A O 1
ATOM 6756 N N . PHE A 1 878 ? 18.121 27.777 -4.519 1.00 94.31 878 PHE A N 1
ATOM 6757 C CA . PHE A 1 878 ? 19.547 27.851 -4.818 1.00 94.31 878 PHE A CA 1
ATOM 6758 C C . PHE A 1 878 ? 19.840 27.045 -6.076 1.00 94.31 878 PHE A C 1
ATOM 6760 O O . PHE A 1 878 ? 19.454 25.881 -6.160 1.00 94.31 878 PHE A O 1
ATOM 6767 N N . TYR A 1 879 ? 20.549 27.648 -7.022 1.00 93.62 879 TYR A N 1
ATOM 6768 C CA . TYR A 1 879 ? 20.995 26.998 -8.247 1.00 93.62 879 TYR A CA 1
ATOM 6769 C C . TYR A 1 879 ? 22.502 27.189 -8.428 1.00 93.62 879 TYR A C 1
ATOM 6771 O O . TYR A 1 879 ? 22.982 28.320 -8.389 1.00 93.62 879 TYR A O 1
ATOM 6779 N N . SER A 1 880 ? 23.231 26.097 -8.663 1.00 92.06 880 SER A N 1
ATOM 6780 C CA . SER A 1 880 ? 24.643 26.091 -9.055 1.00 92.06 880 SER A CA 1
ATOM 6781 C C . SER A 1 880 ? 24.821 25.222 -10.302 1.00 92.06 880 SER A C 1
ATOM 6783 O O . SER A 1 880 ? 24.528 24.026 -10.293 1.00 92.06 880 SER A O 1
ATOM 6785 N N . GLY A 1 881 ? 25.262 25.822 -11.404 1.00 87.12 881 GLY A N 1
ATOM 6786 C CA . GLY A 1 881 ? 25.326 25.149 -12.701 1.00 87.12 881 GLY A CA 1
ATOM 6787 C C . GLY A 1 881 ? 25.568 26.125 -13.847 1.00 87.12 881 GLY A C 1
ATOM 6788 O O . GLY A 1 881 ? 25.927 27.280 -13.627 1.00 87.12 881 GLY A O 1
ATOM 6789 N N . HIS A 1 882 ? 25.362 25.682 -15.085 1.00 86.12 882 HIS A N 1
ATOM 6790 C CA . HIS A 1 882 ? 25.510 26.535 -16.258 1.00 86.12 882 HIS A CA 1
ATOM 6791 C C . HIS A 1 882 ? 24.322 27.494 -16.417 1.00 86.12 882 HIS A C 1
ATOM 6793 O O . HIS A 1 882 ? 23.180 27.152 -16.107 1.00 86.12 882 HIS A O 1
ATOM 6799 N N . GLY A 1 883 ? 24.592 28.697 -16.919 1.00 80.44 883 GLY A N 1
ATOM 6800 C CA . GLY A 1 883 ? 23.584 29.609 -17.466 1.00 80.44 883 GLY A CA 1
ATOM 6801 C C . GLY A 1 883 ? 23.777 29.789 -18.973 1.00 80.44 883 GLY A C 1
ATOM 6802 O O . GLY A 1 883 ? 24.893 29.619 -19.480 1.00 80.44 883 GLY A O 1
ATOM 6803 N N . ALA A 1 884 ? 22.696 30.107 -19.688 1.00 76.56 884 ALA A N 1
ATOM 6804 C CA . ALA A 1 884 ? 22.710 30.333 -21.133 1.00 76.56 884 ALA A CA 1
ATOM 6805 C C . ALA A 1 884 ? 21.756 31.465 -21.558 1.00 76.56 884 ALA A C 1
ATOM 6807 O O . ALA A 1 884 ? 20.888 31.900 -20.800 1.00 76.56 884 ALA A O 1
ATOM 6808 N N . GLN A 1 885 ? 21.913 31.929 -22.801 1.00 73.38 885 GLN A N 1
ATOM 6809 C CA . GLN A 1 885 ? 21.037 32.917 -23.433 1.00 73.38 885 GLN A CA 1
ATOM 6810 C C . GLN A 1 885 ? 20.370 32.310 -24.665 1.00 73.38 885 GLN A C 1
ATOM 6812 O O . GLN A 1 885 ? 21.054 31.828 -25.569 1.00 73.38 885 GLN A O 1
ATOM 6817 N N . LEU A 1 886 ? 19.039 32.360 -24.708 1.00 71.25 886 LEU A N 1
ATOM 6818 C CA . LEU A 1 886 ? 18.244 31.855 -25.822 1.00 71.25 886 LEU A CA 1
ATOM 6819 C C . LEU A 1 886 ? 17.671 33.013 -26.651 1.00 71.25 886 LEU A C 1
ATOM 6821 O O . LEU A 1 886 ? 16.989 33.883 -26.096 1.00 71.25 886 LEU A O 1
ATOM 6825 N N . PRO A 1 887 ? 17.889 33.039 -27.980 1.00 68.56 887 PRO A N 1
ATOM 6826 C CA . PRO A 1 887 ? 17.239 34.008 -28.846 1.00 68.56 887 PRO A CA 1
ATOM 6827 C C . PRO A 1 887 ? 15.746 33.696 -28.958 1.00 68.56 887 PRO A C 1
ATOM 6829 O O . PRO A 1 887 ? 15.333 32.555 -29.164 1.00 68.56 887 PRO A O 1
ATOM 6832 N N . ARG A 1 888 ? 14.928 34.740 -28.876 1.00 65.50 888 ARG A N 1
ATOM 6833 C CA . ARG A 1 888 ? 13.479 34.670 -29.008 1.00 65.50 888 ARG A CA 1
ATOM 6834 C C . ARG A 1 888 ? 13.036 35.255 -30.340 1.00 65.50 888 ARG A C 1
ATOM 6836 O O . ARG A 1 888 ? 13.458 36.350 -30.712 1.00 65.50 888 ARG A O 1
ATOM 6843 N N . TYR A 1 889 ? 12.120 34.557 -31.001 1.00 64.19 889 TYR A N 1
ATOM 6844 C CA . TYR A 1 889 ? 11.597 34.937 -32.307 1.00 64.19 889 TYR A CA 1
ATOM 6845 C C . TYR A 1 889 ? 10.241 35.641 -32.206 1.00 64.19 889 TYR A C 1
ATOM 6847 O O . TYR A 1 889 ? 9.420 35.332 -31.336 1.00 64.19 889 TYR A O 1
ATOM 6855 N N . GLY A 1 890 ? 10.046 36.607 -33.096 1.00 51.66 890 GLY A N 1
ATOM 6856 C CA . GLY A 1 890 ? 8.791 37.292 -33.356 1.00 51.66 890 GLY A CA 1
ATOM 6857 C C . GLY A 1 890 ? 7.786 36.453 -34.130 1.00 51.66 890 GLY A C 1
ATOM 6858 O O . GLY A 1 890 ? 8.104 35.377 -34.632 1.00 51.66 890 GLY A O 1
ATOM 6859 N N . ALA A 1 891 ? 6.574 36.987 -34.294 1.00 44.34 891 ALA A N 1
ATOM 6860 C CA . ALA A 1 891 ? 5.525 36.372 -35.119 1.00 44.34 891 ALA A CA 1
ATOM 6861 C C . ALA A 1 891 ? 5.907 36.255 -36.612 1.00 44.34 891 ALA A C 1
ATOM 6863 O O . ALA A 1 891 ? 5.294 35.499 -37.355 1.00 44.34 891 ALA A O 1
ATOM 6864 N N . ASP A 1 892 ? 6.926 36.995 -37.049 1.00 48.97 892 ASP A N 1
ATOM 6865 C CA . ASP A 1 892 ? 7.516 36.962 -38.390 1.00 48.97 892 ASP A CA 1
ATOM 6866 C C . ASP A 1 892 ? 8.714 35.999 -38.508 1.00 48.97 892 ASP A C 1
ATOM 6868 O O . ASP A 1 892 ? 9.397 35.977 -39.534 1.00 48.97 892 ASP A O 1
ATOM 6872 N N . GLY A 1 893 ? 9.004 35.227 -37.455 1.00 49.78 893 GLY A N 1
ATOM 6873 C CA . GLY A 1 893 ? 10.124 34.288 -37.410 1.00 49.78 893 GLY A CA 1
ATOM 6874 C C . GLY A 1 893 ? 11.502 34.949 -37.310 1.00 49.78 893 GLY A C 1
ATOM 6875 O O . GLY A 1 893 ? 12.512 34.249 -37.376 1.00 49.78 893 GLY A O 1
ATOM 6876 N N . GLN A 1 894 ? 11.586 36.275 -37.141 1.00 55.38 894 GLN A N 1
ATOM 6877 C CA . GLN A 1 894 ? 12.859 36.972 -36.949 1.00 55.38 894 GLN A CA 1
ATOM 6878 C C . GLN A 1 894 ? 13.243 37.012 -35.465 1.00 55.38 894 GLN A C 1
ATOM 6880 O O . GLN A 1 894 ? 12.370 37.174 -34.613 1.00 55.38 894 GLN A O 1
ATOM 6885 N N . PRO A 1 895 ? 14.534 36.869 -35.113 1.00 57.59 895 PRO A N 1
ATOM 6886 C CA . PRO A 1 895 ? 14.975 37.007 -33.731 1.00 57.59 895 PRO A CA 1
ATOM 6887 C C . PRO A 1 895 ? 14.806 38.465 -33.279 1.00 57.59 895 PRO A C 1
ATOM 6889 O O . PRO A 1 895 ? 15.411 39.373 -33.846 1.00 57.59 895 PRO A O 1
ATOM 6892 N N . GLU A 1 896 ? 13.973 38.680 -32.263 1.00 58.38 896 GLU A N 1
ATOM 6893 C CA . GLU A 1 896 ? 13.603 40.009 -31.757 1.00 58.38 896 GLU A CA 1
ATOM 6894 C C . GLU A 1 896 ? 14.315 40.376 -30.452 1.00 58.38 896 GLU A C 1
ATOM 6896 O O . GLU A 1 896 ? 14.496 41.558 -30.165 1.00 58.38 896 GLU A O 1
ATOM 6901 N N . ARG A 1 897 ? 14.662 39.384 -29.622 1.00 64.38 897 ARG A N 1
ATOM 6902 C CA . ARG A 1 897 ? 15.309 39.588 -28.314 1.00 64.38 897 ARG A CA 1
ATOM 6903 C C . ARG A 1 897 ? 16.022 38.330 -27.822 1.00 64.38 897 ARG A C 1
ATOM 6905 O O . ARG A 1 897 ? 15.908 37.287 -28.456 1.00 64.38 897 ARG A O 1
ATOM 6912 N N . SER A 1 898 ? 16.705 38.412 -26.680 1.00 63.66 898 SER A N 1
ATOM 6913 C CA . SER A 1 898 ? 17.296 37.255 -25.990 1.00 63.66 898 SER A CA 1
ATOM 6914 C C . SER A 1 898 ? 16.757 37.129 -24.561 1.00 63.66 898 SER A C 1
ATOM 6916 O O . SER A 1 898 ? 16.701 38.131 -23.844 1.00 63.66 898 SER A O 1
ATOM 6918 N N . ASP A 1 899 ? 16.388 35.911 -24.161 1.00 63.91 899 ASP A N 1
ATOM 6919 C CA . ASP A 1 899 ? 15.905 35.569 -22.817 1.00 63.91 899 ASP A CA 1
ATOM 6920 C C . ASP A 1 899 ? 17.003 34.748 -22.081 1.00 63.91 899 ASP A C 1
ATOM 6922 O O . ASP A 1 899 ? 17.638 33.875 -22.682 1.00 63.91 899 ASP A O 1
ATOM 6926 N N . GLU A 1 900 ? 17.271 35.043 -20.802 1.00 71.56 900 GLU A N 1
ATOM 6927 C CA . GLU A 1 900 ? 18.181 34.242 -19.957 1.00 71.56 900 GLU A CA 1
ATOM 6928 C C . GLU A 1 900 ? 17.510 32.936 -19.496 1.00 71.56 900 GLU A C 1
ATOM 6930 O O . GLU A 1 900 ? 16.310 32.912 -19.196 1.00 71.56 900 GLU A O 1
ATOM 6935 N N . THR A 1 901 ? 18.283 31.848 -19.420 1.00 77.75 901 THR A N 1
ATOM 6936 C CA . THR A 1 901 ? 17.801 30.535 -18.968 1.00 77.75 901 THR A CA 1
ATOM 6937 C C . THR A 1 901 ? 18.804 29.842 -18.051 1.00 77.75 901 THR A C 1
ATOM 6939 O O . THR A 1 901 ? 20.021 29.931 -18.246 1.00 77.75 901 THR A O 1
ATOM 6942 N N . LEU A 1 902 ? 18.282 29.089 -17.081 1.00 86.38 902 LEU A N 1
ATOM 6943 C CA . LEU A 1 902 ? 19.063 28.049 -16.408 1.00 86.38 902 LEU A CA 1
ATOM 6944 C C . LEU A 1 902 ? 19.255 26.869 -17.368 1.00 86.38 902 LEU A C 1
ATOM 6946 O O . LEU A 1 902 ? 18.457 26.692 -18.294 1.00 86.38 902 LEU A O 1
ATOM 6950 N N . VAL A 1 903 ? 20.296 26.067 -17.145 1.00 88.06 903 VAL A N 1
ATOM 6951 C CA . VAL A 1 903 ? 20.645 24.908 -17.979 1.00 88.06 903 VAL A CA 1
ATOM 6952 C C . VAL A 1 903 ? 20.432 23.623 -17.170 1.00 88.06 903 VAL A C 1
ATOM 6954 O O . VAL A 1 903 ? 21.349 23.172 -16.484 1.00 88.06 903 VAL A O 1
ATOM 6957 N N . PRO A 1 904 ? 19.227 23.027 -17.212 1.00 90.12 904 PRO A N 1
ATOM 6958 C CA . PRO A 1 904 ? 18.998 21.666 -16.731 1.00 90.12 904 PRO A CA 1
ATOM 6959 C C . PRO A 1 904 ? 19.918 20.631 -17.400 1.00 90.12 904 PRO A C 1
ATOM 6961 O O . PRO A 1 904 ? 20.469 20.873 -18.475 1.00 90.12 904 PRO A O 1
ATOM 6964 N N . VAL A 1 905 ? 20.065 19.451 -16.792 1.00 89.44 905 VAL A N 1
ATOM 6965 C CA . VAL A 1 905 ? 20.937 18.379 -17.319 1.00 89.44 905 VAL A CA 1
ATOM 6966 C C . VAL A 1 905 ? 20.483 17.863 -18.694 1.00 89.44 905 VAL A C 1
ATOM 6968 O O . VAL A 1 905 ? 21.301 17.386 -19.477 1.00 89.44 905 VAL A O 1
ATOM 6971 N N . ASP A 1 906 ? 19.187 17.989 -18.991 1.00 89.31 906 ASP A N 1
ATOM 6972 C CA . ASP A 1 906 ? 18.511 17.618 -20.238 1.00 89.31 906 ASP A CA 1
ATOM 6973 C C . ASP A 1 906 ? 18.414 18.777 -21.251 1.00 89.31 906 ASP A C 1
ATOM 6975 O O . ASP A 1 906 ? 17.748 18.647 -22.274 1.00 89.31 906 ASP A O 1
ATOM 6979 N N . PHE A 1 907 ? 19.085 19.907 -21.004 1.00 87.50 907 PHE A N 1
ATOM 6980 C CA . PHE A 1 907 ? 19.054 21.058 -21.905 1.00 87.50 907 PHE A CA 1
ATOM 6981 C C . PHE A 1 907 ? 19.754 20.786 -23.246 1.00 87.50 907 PHE A C 1
ATOM 6983 O O . PHE A 1 907 ? 20.952 20.497 -23.307 1.00 87.50 907 PHE A O 1
ATOM 6990 N N . ASP A 1 908 ? 19.023 20.987 -24.340 1.00 82.31 908 ASP A N 1
ATOM 6991 C CA . ASP A 1 908 ? 19.455 20.727 -25.717 1.00 82.31 908 ASP A CA 1
ATOM 6992 C C . ASP A 1 908 ? 19.296 21.945 -26.650 1.00 82.31 908 ASP A C 1
ATOM 6994 O O . ASP A 1 908 ? 19.288 21.795 -27.871 1.00 82.31 908 ASP A O 1
ATOM 6998 N N . TRP A 1 909 ? 19.222 23.160 -26.087 1.00 78.44 909 TRP A N 1
ATOM 6999 C CA . TRP A 1 909 ? 18.949 24.425 -26.796 1.00 78.44 909 TRP A CA 1
ATOM 7000 C C . TRP A 1 909 ? 17.533 24.569 -27.368 1.00 78.44 909 TRP A C 1
ATOM 7002 O O . TRP A 1 909 ? 17.261 25.558 -28.055 1.00 78.44 909 TRP A O 1
ATOM 7012 N N . GLN A 1 910 ? 16.619 23.654 -27.035 1.00 74.56 910 GLN A N 1
ATOM 7013 C CA . GLN A 1 910 ? 15.196 23.804 -27.324 1.00 74.56 910 GLN A CA 1
ATOM 7014 C C . GLN A 1 910 ? 14.473 24.557 -26.190 1.00 74.56 910 GLN A C 1
ATOM 7016 O O . GLN A 1 910 ? 14.779 24.337 -25.010 1.00 74.56 910 GLN A O 1
ATOM 7021 N N . PRO A 1 911 ? 13.509 25.451 -26.498 1.00 65.44 911 PRO A N 1
ATOM 7022 C CA . PRO A 1 911 ? 12.723 26.159 -25.484 1.00 65.44 911 PRO A CA 1
ATOM 7023 C C . PRO A 1 911 ? 12.005 25.234 -24.489 1.00 65.44 911 PRO A C 1
ATOM 7025 O O . PRO A 1 911 ? 11.808 25.613 -23.338 1.00 65.44 911 PRO A O 1
ATOM 7028 N N . GLU A 1 912 ? 11.637 24.024 -24.910 1.00 67.31 912 GLU A N 1
ATOM 7029 C CA . GLU A 1 912 ? 10.892 23.038 -24.120 1.00 67.31 912 GLU A CA 1
ATOM 7030 C C . GLU A 1 912 ? 11.719 22.442 -22.975 1.00 67.31 912 GLU A C 1
ATOM 7032 O O . GLU A 1 912 ? 11.141 22.045 -21.962 1.00 67.31 912 GLU A O 1
ATOM 7037 N N . HIS A 1 913 ? 13.051 22.426 -23.106 1.00 78.25 913 HIS A N 1
ATOM 7038 C CA . HIS A 1 913 ? 14.005 21.979 -22.081 1.00 78.25 913 HIS A CA 1
ATOM 7039 C C . HIS A 1 913 ? 14.721 23.151 -21.383 1.00 78.25 913 HIS A C 1
ATOM 7041 O O . HIS A 1 913 ? 15.530 22.947 -20.478 1.00 78.25 913 HIS A O 1
ATOM 7047 N N . ALA A 1 914 ? 14.378 24.392 -21.740 1.00 74.62 914 ALA A N 1
ATOM 7048 C CA . ALA A 1 914 ? 14.856 25.607 -21.089 1.00 74.62 914 ALA A CA 1
ATOM 7049 C C . ALA A 1 914 ? 14.028 25.958 -19.839 1.00 74.62 914 ALA A C 1
ATOM 7051 O O . ALA A 1 914 ? 12.812 25.764 -19.807 1.00 74.62 914 ALA A O 1
ATOM 7052 N N . PHE A 1 915 ? 14.663 26.536 -18.819 1.00 80.62 915 PHE A N 1
ATOM 7053 C CA . PHE A 1 915 ? 13.963 27.136 -17.682 1.00 80.62 915 PHE A CA 1
ATOM 7054 C C . PHE A 1 915 ? 14.194 28.648 -17.672 1.00 80.62 915 PHE A C 1
ATOM 7056 O O . PHE A 1 915 ? 15.261 29.132 -17.282 1.00 80.62 915 PHE A O 1
ATOM 7063 N N . THR A 1 916 ? 13.188 29.385 -18.142 1.00 73.94 916 THR A N 1
ATOM 7064 C CA . THR A 1 916 ? 13.286 30.816 -18.448 1.00 73.94 916 THR A CA 1
ATOM 7065 C C . THR A 1 916 ? 12.811 31.706 -17.298 1.00 73.94 916 THR A C 1
ATOM 7067 O O . THR A 1 916 ? 12.132 31.265 -16.369 1.00 73.94 916 THR A O 1
ATOM 7070 N N . ASP A 1 917 ? 13.089 33.008 -17.402 1.00 64.81 917 ASP A N 1
ATOM 7071 C CA . ASP A 1 917 ? 12.532 34.040 -16.513 1.00 64.81 917 ASP A CA 1
ATOM 7072 C C . ASP A 1 917 ? 11.002 33.936 -16.350 1.00 64.81 917 ASP A C 1
ATOM 7074 O O . ASP A 1 917 ? 10.477 34.019 -15.242 1.00 64.81 917 ASP A O 1
ATOM 7078 N N . LYS A 1 918 ? 10.268 33.691 -17.442 1.00 62.47 918 LYS A N 1
ATOM 7079 C CA . LYS A 1 918 ? 8.800 33.600 -17.396 1.00 62.47 918 LYS A CA 1
ATOM 7080 C C . LYS A 1 918 ? 8.316 32.422 -16.559 1.00 62.47 918 LYS A C 1
ATOM 7082 O O . LYS A 1 918 ? 7.345 32.575 -15.816 1.00 62.47 918 LYS A O 1
ATOM 7087 N N . ASP A 1 919 ? 9.001 31.287 -16.677 1.00 66.56 919 ASP A N 1
ATOM 7088 C CA . ASP A 1 919 ? 8.694 30.091 -15.898 1.00 66.56 919 ASP A CA 1
ATOM 7089 C C . ASP A 1 919 ? 8.901 30.395 -14.413 1.00 66.56 919 ASP A C 1
ATOM 7091 O O . ASP A 1 919 ? 8.015 30.160 -13.597 1.00 66.56 919 ASP A O 1
ATOM 7095 N N . PHE A 1 920 ? 10.015 31.041 -14.061 1.00 72.50 920 PHE A N 1
ATOM 7096 C CA . PHE A 1 920 ? 10.298 31.433 -12.682 1.00 72.50 920 PHE A CA 1
ATOM 7097 C C . PHE A 1 920 ? 9.317 32.490 -12.139 1.00 72.50 920 PHE A C 1
ATOM 7099 O O . PHE A 1 920 ? 8.849 32.385 -11.000 1.00 72.50 920 PHE A O 1
ATOM 7106 N N . GLN A 1 921 ? 8.941 33.472 -12.967 1.00 66.62 921 GLN A N 1
ATOM 7107 C CA . GLN A 1 921 ? 7.965 34.516 -12.647 1.00 66.62 921 GLN A CA 1
ATOM 7108 C C . GLN A 1 921 ? 6.597 33.956 -12.282 1.00 66.62 921 GLN A C 1
ATOM 7110 O O . GLN A 1 921 ? 5.944 34.477 -11.368 1.00 66.62 921 GLN A O 1
ATOM 7115 N N . GLN A 1 922 ? 6.164 32.891 -12.953 1.00 63.84 922 GLN A N 1
ATOM 7116 C CA . GLN A 1 922 ? 4.896 32.241 -12.654 1.00 63.84 922 GLN A CA 1
ATOM 7117 C C . GLN A 1 922 ? 4.837 31.775 -11.196 1.00 63.84 922 GLN A C 1
ATOM 7119 O O . GLN A 1 922 ? 3.804 31.944 -10.558 1.00 63.84 922 GLN A O 1
ATOM 7124 N N . TYR A 1 923 ? 5.938 31.279 -10.631 1.00 69.94 923 TYR A N 1
ATOM 7125 C CA . TYR A 1 923 ? 5.967 30.774 -9.259 1.00 69.94 923 TYR A CA 1
ATOM 7126 C C . TYR A 1 923 ? 5.966 31.884 -8.212 1.00 69.94 923 TYR A C 1
ATOM 7128 O O . TYR A 1 923 ? 5.143 31.879 -7.295 1.00 69.94 923 TYR A O 1
ATOM 7136 N N . TYR A 1 924 ? 6.861 32.867 -8.336 1.00 66.94 924 TYR A N 1
ATOM 7137 C CA . TYR A 1 924 ? 6.996 33.866 -7.276 1.00 66.94 924 TYR A CA 1
ATOM 7138 C C . TYR A 1 924 ? 5.902 34.935 -7.302 1.00 66.94 924 TYR A C 1
ATOM 7140 O O . TYR A 1 924 ? 5.586 35.487 -6.252 1.00 66.94 924 TYR A O 1
ATOM 7148 N N . SER A 1 925 ? 5.300 35.226 -8.462 1.00 61.25 925 SER A N 1
ATOM 7149 C CA . SER A 1 925 ? 4.247 36.249 -8.577 1.00 61.25 925 SER A CA 1
ATOM 7150 C C . SER A 1 925 ? 2.953 35.877 -7.844 1.00 61.25 925 SER A C 1
ATOM 7152 O O . SER A 1 925 ? 2.094 36.729 -7.645 1.00 61.25 925 SER A O 1
ATOM 7154 N N . GLN A 1 926 ? 2.816 34.628 -7.404 1.00 60.66 926 GLN A N 1
ATOM 7155 C CA . GLN A 1 926 ? 1.642 34.135 -6.686 1.00 60.66 926 GLN A CA 1
ATOM 7156 C C . GLN A 1 926 ? 1.833 34.093 -5.162 1.00 60.66 926 GLN A C 1
ATOM 7158 O O . GLN A 1 926 ? 0.888 33.779 -4.438 1.00 60.66 926 GLN A O 1
ATOM 7163 N N . LEU A 1 927 ? 3.039 34.391 -4.662 1.00 69.25 927 LEU A N 1
ATOM 7164 C CA . LEU A 1 927 ? 3.335 34.346 -3.230 1.00 69.25 927 LEU A CA 1
ATOM 7165 C C . LEU A 1 927 ? 2.697 35.542 -2.493 1.00 69.25 927 LEU A C 1
ATOM 7167 O O . LEU A 1 927 ? 2.530 36.613 -3.074 1.00 69.25 927 LEU A O 1
ATOM 7171 N N . PRO A 1 928 ? 2.350 35.413 -1.201 1.00 67.25 928 PRO A N 1
ATOM 7172 C CA . PRO A 1 928 ? 1.824 36.532 -0.424 1.00 67.25 928 PRO A CA 1
ATOM 7173 C C . PRO A 1 928 ? 2.930 37.547 -0.107 1.00 67.25 928 PRO A C 1
ATOM 7175 O O . PRO A 1 928 ? 4.053 37.165 0.210 1.00 67.25 928 PRO A O 1
ATOM 7178 N N . TYR A 1 929 ? 2.615 38.851 -0.090 1.00 68.06 929 TYR A N 1
ATOM 7179 C CA . TYR A 1 929 ? 3.588 39.921 0.221 1.00 68.06 929 TYR A CA 1
ATOM 7180 C C . TYR A 1 929 ? 4.348 39.726 1.544 1.00 68.06 929 TYR A C 1
ATOM 7182 O O . TYR A 1 929 ? 5.499 40.158 1.655 1.00 68.06 929 TYR A O 1
ATOM 7190 N N . GLY A 1 930 ? 3.700 39.086 2.524 1.00 67.75 930 GLY A N 1
ATOM 7191 C CA . GLY A 1 930 ? 4.275 38.756 3.829 1.00 67.75 930 GLY A CA 1
ATOM 7192 C C . GLY A 1 930 ? 5.241 37.566 3.828 1.00 67.75 930 GLY A C 1
ATOM 7193 O O . GLY A 1 930 ? 5.952 37.397 4.807 1.00 67.75 930 GLY A O 1
ATOM 7194 N N . ALA A 1 931 ? 5.300 36.750 2.772 1.00 75.31 931 ALA A N 1
ATOM 7195 C CA . ALA A 1 931 ? 6.302 35.689 2.674 1.00 75.31 931 ALA A CA 1
ATOM 7196 C C . ALA A 1 931 ? 7.716 36.265 2.468 1.00 75.31 931 ALA A C 1
ATOM 7198 O O . ALA A 1 931 ? 7.913 37.410 2.049 1.00 75.31 931 ALA A O 1
ATOM 7199 N N . SER A 1 932 ? 8.730 35.453 2.736 1.00 79.12 932 SER A N 1
ATOM 7200 C CA . SER A 1 932 ? 10.127 35.738 2.421 1.00 79.12 932 SER A CA 1
ATOM 7201 C C . SER A 1 932 ? 10.632 34.701 1.434 1.00 79.12 932 SER A C 1
ATOM 7203 O O . SER A 1 932 ? 10.778 33.545 1.787 1.00 79.12 932 SER A O 1
ATOM 7205 N N . PHE A 1 933 ? 10.924 35.107 0.204 1.00 84.00 933 PHE A N 1
ATOM 7206 C CA . PHE A 1 933 ? 11.523 34.244 -0.814 1.00 84.00 933 PHE A CA 1
ATOM 7207 C C . PHE A 1 933 ? 12.859 34.819 -1.287 1.00 84.00 933 PHE A C 1
ATOM 7209 O O . PHE A 1 933 ? 12.915 35.963 -1.760 1.00 84.00 933 PHE A O 1
ATOM 7216 N N . LEU A 1 934 ? 13.911 34.019 -1.114 1.00 85.38 934 LEU A N 1
ATOM 7217 C CA . LEU A 1 934 ? 15.288 34.284 -1.513 1.00 85.38 934 LEU A CA 1
ATOM 7218 C C . LEU A 1 934 ? 15.681 33.311 -2.625 1.00 85.38 934 LEU A C 1
ATOM 7220 O O . LEU A 1 934 ? 15.637 32.103 -2.412 1.00 85.38 934 LEU A O 1
ATOM 7224 N N . ALA A 1 935 ? 16.107 33.826 -3.774 1.00 87.06 935 ALA A N 1
ATOM 7225 C CA . ALA A 1 935 ? 16.689 33.017 -4.836 1.00 87.06 935 ALA A CA 1
ATOM 7226 C C . ALA A 1 935 ? 18.159 33.395 -5.049 1.00 87.06 935 ALA A C 1
ATOM 7228 O O . ALA A 1 935 ? 18.500 34.579 -5.079 1.00 87.06 935 ALA A O 1
ATOM 7229 N N . ILE A 1 936 ? 19.024 32.392 -5.165 1.00 88.31 936 ILE A N 1
ATOM 7230 C CA . ILE A 1 936 ? 20.470 32.542 -5.318 1.00 88.31 936 ILE A CA 1
ATOM 7231 C C . ILE A 1 936 ? 20.905 31.750 -6.549 1.00 88.31 936 ILE A C 1
ATOM 7233 O O . ILE A 1 936 ? 20.659 30.547 -6.632 1.00 88.31 936 ILE A O 1
ATOM 7237 N N . PHE A 1 937 ? 21.582 32.424 -7.471 1.00 87.38 937 PHE A N 1
ATOM 7238 C CA . PHE A 1 937 ? 22.057 31.852 -8.724 1.00 87.38 937 PHE A CA 1
ATOM 7239 C C . PHE A 1 937 ? 23.582 31.942 -8.796 1.00 87.38 937 PHE A C 1
ATOM 7241 O O . PHE A 1 937 ? 24.153 33.029 -8.915 1.00 87.38 937 PHE A O 1
ATOM 7248 N N . ASP A 1 938 ? 24.242 30.789 -8.719 1.00 85.19 938 ASP A N 1
ATOM 7249 C CA . ASP A 1 938 ? 25.680 30.623 -8.923 1.00 85.19 938 ASP A CA 1
ATOM 7250 C C . ASP A 1 938 ? 25.961 30.076 -10.333 1.00 85.19 938 ASP A C 1
ATOM 7252 O O . ASP A 1 938 ? 26.358 28.926 -10.532 1.00 85.19 938 ASP A O 1
ATOM 7256 N N . CYS A 1 939 ? 25.672 30.922 -11.326 1.00 79.00 939 CYS A N 1
ATOM 7257 C CA . CYS A 1 939 ? 25.836 30.664 -12.757 1.00 79.00 939 CYS A CA 1
ATOM 7258 C C . CYS A 1 939 ? 26.186 31.958 -13.519 1.00 79.00 939 CYS A C 1
ATOM 7260 O O . CYS A 1 939 ? 26.047 33.058 -12.981 1.00 79.00 939 CYS A O 1
ATOM 7262 N N . CYS A 1 940 ? 26.648 31.845 -14.769 1.00 70.81 940 CYS A N 1
ATOM 7263 C CA . CYS A 1 940 ? 26.886 33.006 -15.641 1.00 70.81 940 CYS A CA 1
ATOM 7264 C C . CYS A 1 940 ? 25.576 33.548 -16.242 1.00 70.81 940 CYS A C 1
ATOM 7266 O O . CYS A 1 940 ? 24.685 32.770 -16.571 1.00 70.81 940 CYS A O 1
ATOM 7268 N N . HIS A 1 941 ? 25.497 34.866 -16.461 1.00 57.56 941 HIS A N 1
ATOM 7269 C CA . HIS A 1 941 ? 24.384 35.530 -17.165 1.00 57.56 941 HIS A CA 1
ATOM 7270 C C . HIS A 1 941 ? 24.523 35.506 -18.696 1.00 57.56 941 HIS A C 1
ATOM 7272 O O . HIS A 1 941 ? 23.536 35.487 -19.432 1.00 57.56 941 HIS A O 1
ATOM 7278 N N . ALA A 1 942 ? 25.762 35.515 -19.193 1.00 45.47 942 ALA A N 1
ATOM 7279 C CA . ALA A 1 942 ? 26.085 35.567 -20.611 1.00 45.47 942 ALA A CA 1
ATOM 7280 C C . ALA A 1 942 ? 26.870 34.317 -21.020 1.00 45.47 942 ALA A C 1
ATOM 7282 O O . ALA A 1 942 ? 27.938 34.042 -20.476 1.00 45.47 942 ALA A O 1
ATOM 7283 N N . GLY A 1 943 ? 26.352 33.560 -21.989 1.00 44.81 943 GLY A N 1
ATOM 7284 C CA . GLY A 1 943 ? 27.167 32.577 -22.702 1.00 44.81 943 GLY A CA 1
ATOM 7285 C C . GLY A 1 943 ? 28.239 33.319 -23.502 1.00 44.81 943 GLY A C 1
ATOM 7286 O O . GLY A 1 943 ? 27.900 34.081 -24.410 1.00 44.81 943 GLY A O 1
ATOM 7287 N N . GLY A 1 944 ? 29.516 33.155 -23.147 1.00 34.06 944 GLY A N 1
ATOM 7288 C CA . GLY A 1 944 ? 30.617 33.731 -23.918 1.00 34.06 944 GLY A CA 1
ATOM 7289 C C . GLY A 1 944 ? 32.029 33.420 -23.407 1.00 34.06 944 GLY A C 1
ATOM 7290 O O . GLY A 1 944 ? 32.472 33.983 -22.411 1.00 34.06 944 GLY A O 1
ATOM 7291 N N . MET A 1 945 ? 32.740 32.584 -24.174 1.00 31.78 945 MET A N 1
ATOM 7292 C CA . MET A 1 945 ? 34.202 32.449 -24.356 1.00 31.78 945 MET A CA 1
ATOM 7293 C C . MET A 1 945 ? 35.140 32.640 -23.143 1.00 31.78 945 MET A C 1
ATOM 7295 O O . MET A 1 945 ? 35.653 33.730 -22.878 1.00 31.78 945 MET A O 1
ATOM 7299 N N . SER A 1 946 ? 35.572 31.524 -22.547 1.00 31.67 946 SER A N 1
ATOM 7300 C CA . SER A 1 946 ? 36.789 31.471 -21.727 1.00 31.67 946 SER A CA 1
ATOM 7301 C C . SER A 1 946 ? 38.053 31.589 -22.597 1.00 31.67 946 SER A C 1
ATOM 7303 O O . SER A 1 946 ? 38.371 30.693 -23.381 1.00 31.67 946 SER A O 1
ATOM 7305 N N . ARG A 1 947 ? 38.836 32.660 -22.428 1.00 36.19 947 ARG A N 1
ATOM 7306 C CA . ARG A 1 947 ? 40.269 32.681 -22.776 1.00 36.19 947 ARG A CA 1
ATOM 7307 C C . ARG A 1 947 ? 41.081 32.743 -21.482 1.00 36.19 947 ARG A C 1
ATOM 7309 O O . ARG A 1 947 ? 41.413 33.823 -21.013 1.00 36.19 947 ARG A O 1
ATOM 7316 N N . GLY A 1 948 ? 41.381 31.583 -20.900 1.00 40.62 948 GLY A N 1
ATOM 7317 C CA . GLY A 1 948 ? 42.195 31.461 -19.685 1.00 40.62 948 GLY A CA 1
ATOM 7318 C C . GLY A 1 948 ? 41.878 30.180 -18.914 1.00 40.62 948 GLY A C 1
ATOM 7319 O O . GLY A 1 948 ? 40.751 29.708 -18.966 1.00 40.62 948 GLY A O 1
ATOM 7320 N N . GLY A 1 949 ? 42.866 29.599 -18.228 1.00 43.16 949 GLY A N 1
ATOM 7321 C CA . GLY A 1 949 ? 42.813 28.257 -17.620 1.00 43.16 949 GLY A CA 1
ATOM 7322 C C . GLY A 1 949 ? 41.884 28.049 -16.410 1.00 43.16 949 GLY A C 1
ATOM 7323 O O . GLY A 1 949 ? 42.144 27.136 -15.635 1.00 43.16 949 GLY A O 1
ATOM 7324 N N . GLN A 1 950 ? 40.839 28.864 -16.225 1.00 54.97 950 GLN A N 1
ATOM 7325 C CA . GLN A 1 950 ? 39.817 28.698 -15.177 1.00 54.97 950 GLN A CA 1
ATOM 7326 C C . GLN A 1 950 ? 38.508 28.151 -15.773 1.00 54.97 950 GLN A C 1
ATOM 7328 O O . GLN A 1 950 ? 38.092 28.586 -16.848 1.00 54.97 950 GLN A O 1
ATOM 7333 N N . ARG A 1 951 ? 37.849 27.207 -15.080 1.00 57.59 951 ARG A N 1
ATOM 7334 C CA . ARG A 1 951 ? 36.547 26.649 -15.494 1.00 57.59 951 ARG A CA 1
ATOM 7335 C C . ARG A 1 951 ? 35.416 27.635 -15.186 1.00 57.59 951 ARG A C 1
ATOM 7337 O O . ARG A 1 951 ? 35.344 28.184 -14.086 1.00 57.59 951 ARG A O 1
ATOM 7344 N N . VAL A 1 952 ? 34.546 27.854 -16.171 1.00 66.38 952 VAL A N 1
ATOM 7345 C CA . VAL A 1 952 ? 33.482 28.870 -16.160 1.00 66.38 952 VAL A CA 1
ATOM 7346 C C . VAL A 1 952 ? 32.105 28.208 -16.140 1.00 66.38 952 VAL A C 1
ATOM 7348 O O . VAL A 1 952 ? 31.866 27.233 -16.846 1.00 66.38 952 VAL A O 1
ATOM 7351 N N . ARG A 1 953 ? 31.165 28.776 -15.379 1.00 68.94 953 ARG A N 1
ATOM 7352 C CA . ARG A 1 953 ? 29.790 28.269 -15.219 1.00 68.94 953 ARG A CA 1
ATOM 7353 C C . ARG A 1 953 ? 28.813 28.812 -16.271 1.00 68.94 953 ARG A C 1
ATOM 7355 O O . ARG A 1 953 ? 27.764 29.363 -15.939 1.00 68.94 953 ARG A O 1
ATOM 7362 N N . GLY A 1 954 ? 29.151 28.664 -17.553 1.00 63.16 954 GLY A N 1
ATOM 7363 C CA . GLY A 1 954 ? 28.306 29.031 -18.702 1.00 63.16 954 GLY A CA 1
ATOM 7364 C C . GLY A 1 954 ? 28.589 28.156 -19.927 1.00 63.16 954 GLY A C 1
ATOM 7365 O O . GLY A 1 954 ? 29.637 27.517 -19.973 1.00 63.16 954 GLY A O 1
ATOM 7366 N N . ILE A 1 955 ? 27.661 28.112 -20.887 1.00 67.50 955 ILE A N 1
ATOM 7367 C CA . ILE A 1 955 ? 27.821 27.358 -22.144 1.00 67.50 955 ILE A CA 1
ATOM 7368 C C . ILE A 1 955 ? 27.711 28.265 -23.367 1.00 67.50 955 ILE A C 1
ATOM 7370 O O . ILE A 1 955 ? 26.906 29.198 -23.395 1.00 67.50 955 ILE A O 1
ATOM 7374 N N . ASP A 1 956 ? 28.510 27.972 -24.393 1.00 64.56 956 ASP A N 1
ATOM 7375 C CA . ASP A 1 956 ? 28.447 28.689 -25.663 1.00 64.56 956 ASP A CA 1
ATOM 7376 C C . ASP A 1 956 ? 27.324 28.122 -26.558 1.00 64.56 956 ASP A C 1
ATOM 7378 O O . ASP A 1 956 ? 27.171 26.900 -26.656 1.00 64.56 956 ASP A O 1
ATOM 7382 N N . PRO A 1 957 ? 26.565 28.977 -27.272 1.00 65.31 957 PRO A N 1
ATOM 7383 C CA . PRO A 1 957 ? 25.539 28.522 -28.208 1.00 65.31 957 PRO A CA 1
ATOM 7384 C C . PRO A 1 957 ? 26.146 27.729 -29.376 1.00 65.31 957 PRO A C 1
ATOM 7386 O O . PRO A 1 957 ? 27.229 28.106 -29.840 1.00 65.31 957 PRO A O 1
ATOM 7389 N N . PRO A 1 958 ? 25.465 26.685 -29.894 1.00 69.31 958 PRO A N 1
ATOM 7390 C CA . PRO A 1 958 ? 25.814 26.007 -31.141 1.00 69.31 958 PRO A CA 1
ATOM 7391 C C . PRO A 1 958 ? 25.954 26.996 -32.302 1.00 69.31 958 PRO A C 1
ATOM 7393 O O . PRO A 1 958 ? 25.339 28.062 -32.284 1.00 69.31 958 PRO A O 1
ATOM 7396 N N . ASP A 1 959 ? 26.746 26.659 -33.324 1.00 69.31 959 ASP A N 1
ATOM 7397 C CA . ASP A 1 959 ? 27.081 27.596 -34.409 1.00 69.31 959 ASP A CA 1
ATOM 7398 C C . ASP A 1 959 ? 25.855 28.148 -35.148 1.00 69.31 959 ASP A C 1
ATOM 7400 O O . ASP A 1 959 ? 25.846 29.315 -35.541 1.00 69.31 959 ASP A O 1
ATOM 7404 N N . ASP A 1 960 ? 24.791 27.360 -35.287 1.00 63.59 960 ASP A N 1
ATOM 7405 C CA . ASP A 1 960 ? 23.551 27.790 -35.925 1.00 63.59 960 ASP A CA 1
ATOM 7406 C C . ASP A 1 960 ? 22.752 28.776 -35.052 1.00 63.59 960 ASP A C 1
ATOM 7408 O O . ASP A 1 960 ? 22.179 29.728 -35.581 1.00 63.59 960 ASP A O 1
ATOM 7412 N N . VAL A 1 961 ? 22.750 28.605 -33.725 1.00 68.25 961 VAL A N 1
ATOM 7413 C CA . VAL A 1 961 ? 22.148 29.542 -32.759 1.00 68.25 961 VAL A CA 1
ATOM 7414 C C . VAL A 1 961 ? 23.002 30.809 -32.651 1.00 68.25 961 VAL A C 1
ATOM 7416 O O . VAL A 1 961 ? 22.486 31.925 -32.724 1.00 68.25 961 VAL A O 1
ATOM 7419 N N . ARG A 1 962 ? 24.328 30.654 -32.583 1.00 66.94 962 ARG A N 1
ATOM 7420 C CA . ARG A 1 962 ? 25.311 31.744 -32.536 1.00 66.94 962 ARG A CA 1
ATOM 7421 C C . ARG A 1 962 ? 25.236 32.627 -33.778 1.00 66.94 962 ARG A C 1
ATOM 7423 O O . ARG A 1 962 ? 25.198 33.849 -33.659 1.00 66.94 962 ARG A O 1
ATOM 7430 N N . HIS A 1 963 ? 25.138 32.034 -34.966 1.00 68.12 963 HIS A N 1
ATOM 7431 C CA . HIS A 1 963 ? 24.968 32.770 -36.220 1.00 68.12 963 HIS A CA 1
ATOM 7432 C C . HIS A 1 963 ? 23.688 33.627 -36.220 1.00 68.12 963 HIS A C 1
ATOM 7434 O O . HIS A 1 963 ? 23.688 34.747 -36.731 1.00 68.12 963 HIS A O 1
ATOM 7440 N N . ARG A 1 964 ? 22.603 33.158 -35.586 1.00 69.62 964 ARG A N 1
ATOM 7441 C CA . ARG A 1 964 ? 21.343 33.919 -35.458 1.00 69.62 964 ARG A CA 1
ATOM 7442 C C . ARG A 1 964 ? 21.449 35.100 -34.488 1.00 69.62 964 ARG A C 1
ATOM 7444 O O . ARG A 1 964 ? 20.677 36.047 -34.616 1.00 69.62 964 ARG A O 1
ATOM 7451 N N . MET A 1 965 ? 22.415 35.080 -33.571 1.00 63.53 965 MET A N 1
ATOM 7452 C CA . MET A 1 965 ? 22.707 36.170 -32.628 1.00 63.53 965 MET A CA 1
ATOM 7453 C C . MET A 1 965 ? 23.692 37.213 -33.193 1.00 63.53 965 MET A C 1
ATOM 7455 O O . MET A 1 965 ? 23.857 38.291 -32.617 1.00 63.53 965 MET A O 1
ATOM 7459 N N . LEU A 1 966 ? 24.322 36.926 -34.337 1.00 64.56 966 LEU A N 1
ATOM 7460 C CA . LEU A 1 966 ? 25.311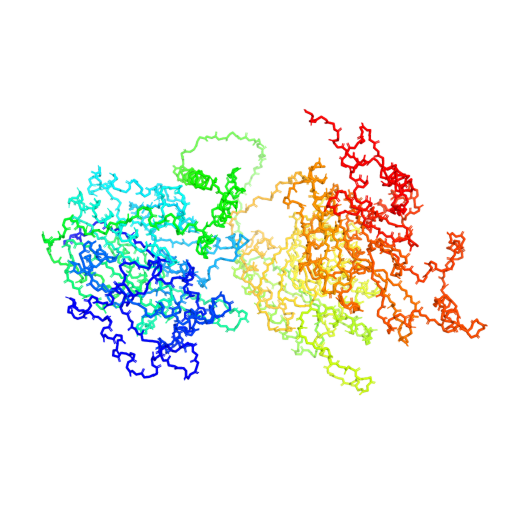 37.782 -34.996 1.00 64.56 966 LEU A CA 1
ATOM 7461 C C . LEU A 1 966 ? 24.754 38.408 -36.285 1.00 64.56 966 LEU A C 1
ATOM 7463 O O . LEU A 1 966 ? 23.827 37.893 -36.918 1.00 64.56 966 LEU A O 1
ATOM 7467 N N . ARG A 1 967 ? 25.316 39.552 -36.683 1.00 67.56 967 ARG A N 1
ATOM 7468 C CA . ARG A 1 967 ? 25.120 40.173 -37.999 1.00 67.56 967 ARG A CA 1
ATOM 7469 C C . ARG A 1 967 ? 26.466 40.451 -38.652 1.00 67.56 967 ARG A C 1
ATOM 7471 O O . ARG A 1 967 ? 27.441 40.755 -37.970 1.00 67.56 967 ARG A O 1
ATOM 7478 N N . TRP A 1 968 ? 26.505 40.384 -39.976 1.00 69.62 968 TRP A N 1
ATOM 7479 C CA . TRP A 1 968 ? 27.670 40.813 -40.740 1.00 69.62 968 TRP A CA 1
ATOM 7480 C C . TRP A 1 968 ? 27.726 42.343 -40.779 1.00 69.62 968 TRP A C 1
ATOM 7482 O O . TRP A 1 968 ? 26.795 42.991 -41.265 1.00 69.62 968 TRP A O 1
ATOM 7492 N N . ASP A 1 969 ? 28.803 42.924 -40.258 1.00 57.34 969 ASP A N 1
ATOM 7493 C CA . ASP A 1 969 ? 29.125 44.332 -40.456 1.00 57.34 969 ASP A CA 1
ATOM 7494 C C . ASP A 1 969 ? 30.015 44.466 -41.693 1.00 57.34 969 ASP A C 1
ATOM 7496 O O . ASP A 1 969 ? 31.217 44.201 -41.658 1.00 57.34 969 ASP A O 1
ATOM 7500 N N . ALA A 1 970 ? 29.409 44.882 -42.805 1.00 52.31 970 ALA A N 1
ATOM 7501 C CA . ALA A 1 970 ? 30.107 45.037 -44.075 1.00 52.31 970 ALA A CA 1
ATOM 7502 C C . ALA A 1 970 ? 31.163 46.157 -44.061 1.00 52.31 970 ALA A C 1
ATOM 7504 O O . ALA A 1 970 ? 32.102 46.087 -44.852 1.00 52.31 970 ALA A O 1
ATOM 7505 N N . ALA A 1 971 ? 31.041 47.160 -43.181 1.00 50.16 971 ALA A N 1
ATOM 7506 C CA . ALA A 1 971 ? 31.997 48.266 -43.095 1.00 50.16 971 ALA A CA 1
ATOM 7507 C C . ALA A 1 971 ? 33.301 47.841 -42.406 1.00 50.16 971 ALA A C 1
ATOM 7509 O O . ALA A 1 971 ? 34.379 48.277 -42.801 1.00 50.16 971 ALA A O 1
ATOM 7510 N N . HIS A 1 972 ? 33.198 46.953 -41.416 1.00 54.75 972 HIS A N 1
ATOM 7511 C CA . HIS A 1 972 ? 34.340 46.409 -40.673 1.00 54.75 972 HIS A CA 1
ATOM 7512 C C . HIS A 1 972 ? 34.751 44.999 -41.135 1.00 54.75 972 HIS A C 1
ATOM 7514 O O . HIS A 1 972 ? 35.714 44.442 -40.618 1.00 54.75 972 HIS A O 1
ATOM 7520 N N . GLN A 1 973 ? 34.025 44.427 -42.104 1.00 54.03 973 GLN A N 1
ATOM 7521 C CA . GLN A 1 973 ? 34.187 43.062 -42.622 1.00 54.03 973 GLN A CA 1
ATOM 7522 C C . GLN A 1 973 ? 34.281 41.993 -41.525 1.00 54.03 973 GLN A C 1
ATOM 7524 O O . GLN A 1 973 ? 35.112 41.086 -41.584 1.00 54.03 973 GLN A O 1
ATOM 7529 N N . MET A 1 974 ? 33.426 42.098 -40.508 1.00 49.19 974 MET A N 1
ATOM 7530 C CA . MET A 1 974 ? 33.416 41.158 -39.393 1.00 49.19 974 MET A CA 1
ATOM 7531 C C . MET A 1 974 ? 32.003 40.868 -38.895 1.00 49.19 974 MET A C 1
ATOM 7533 O O . MET A 1 974 ? 31.080 41.666 -39.058 1.00 49.19 974 MET A O 1
ATOM 7537 N N . TRP A 1 975 ? 31.837 39.710 -38.260 1.00 49.34 975 TRP A N 1
ATOM 7538 C CA . TRP A 1 975 ? 30.613 39.379 -37.540 1.00 49.34 975 TRP A CA 1
ATOM 7539 C C . TRP A 1 975 ? 30.583 40.144 -36.218 1.00 49.34 975 TRP A C 1
ATOM 7541 O O . TRP A 1 975 ? 31.499 40.021 -35.405 1.00 49.34 975 TRP A O 1
ATOM 7551 N N . VAL A 1 976 ? 29.530 40.929 -36.010 1.00 57.72 976 VAL A N 1
ATOM 7552 C CA . VAL A 1 976 ? 29.286 41.686 -34.777 1.00 57.72 976 VAL A CA 1
ATOM 7553 C C . VAL A 1 976 ? 27.968 41.233 -34.140 1.00 57.72 976 VAL A C 1
ATOM 7555 O O . VAL A 1 976 ? 27.086 40.743 -34.853 1.00 57.72 976 VAL A O 1
ATOM 7558 N N . PRO A 1 977 ? 27.787 41.383 -32.817 1.00 58.72 977 PRO A N 1
ATOM 7559 C CA . PRO A 1 977 ? 26.501 41.131 -32.170 1.00 58.72 977 PRO A CA 1
ATOM 7560 C C . PRO A 1 977 ? 25.353 41.916 -32.820 1.00 58.72 977 PRO A C 1
ATOM 7562 O O . PRO A 1 977 ? 25.528 43.058 -33.260 1.00 58.72 977 PRO A O 1
ATOM 7565 N N . ARG A 1 978 ? 24.164 41.306 -32.898 1.00 61.78 978 ARG A N 1
ATOM 7566 C CA . ARG A 1 978 ? 22.957 42.005 -33.362 1.00 61.78 978 ARG A CA 1
ATOM 7567 C C . ARG A 1 978 ? 22.547 43.098 -32.376 1.00 61.78 978 ARG A C 1
ATOM 7569 O O . ARG A 1 978 ? 22.534 42.874 -31.169 1.00 61.78 978 ARG A O 1
ATOM 7576 N N . ASP A 1 979 ? 22.156 44.249 -32.921 1.00 61.38 979 ASP A N 1
ATOM 7577 C CA . ASP A 1 979 ? 21.446 45.292 -32.183 1.00 61.38 979 ASP A CA 1
ATOM 7578 C C . ASP A 1 979 ? 19.951 45.187 -32.509 1.00 61.38 979 ASP A C 1
ATOM 7580 O O . ASP A 1 979 ? 19.493 45.537 -33.601 1.00 61.38 979 ASP A O 1
ATOM 7584 N N . PHE A 1 980 ? 19.194 44.635 -31.567 1.00 58.50 980 PHE A N 1
ATOM 7585 C CA . PHE A 1 980 ? 17.765 44.371 -31.723 1.00 58.50 980 PHE A CA 1
ATOM 7586 C C . PHE A 1 980 ? 16.907 45.653 -31.658 1.00 58.50 980 PHE A C 1
ATOM 7588 O O . PHE A 1 980 ? 15.760 45.650 -32.112 1.00 58.50 980 PHE A O 1
ATOM 7595 N N . VAL A 1 981 ? 17.456 46.773 -31.166 1.00 50.47 981 VAL A N 1
ATOM 7596 C CA . VAL A 1 981 ? 16.755 48.067 -31.085 1.00 50.47 981 VAL A CA 1
ATOM 7597 C C . VAL A 1 981 ? 16.609 48.691 -32.477 1.00 50.47 981 VAL A C 1
ATOM 7599 O O . VAL A 1 981 ? 15.540 49.191 -32.838 1.00 50.47 981 VAL A O 1
ATOM 7602 N N . GLU A 1 982 ? 17.661 48.615 -33.295 1.00 51.66 982 GLU A N 1
ATOM 7603 C CA . GLU A 1 982 ? 17.688 49.172 -34.653 1.00 51.66 982 GLU A CA 1
ATOM 7604 C C . GLU A 1 982 ? 16.740 48.419 -35.611 1.00 51.66 982 GLU A C 1
ATOM 7606 O O . GLU A 1 982 ? 16.115 49.025 -36.485 1.00 51.66 982 GLU A O 1
ATOM 7611 N N . GLN A 1 983 ? 16.576 47.103 -35.423 1.00 52.38 983 GLN A N 1
ATOM 7612 C CA . GLN A 1 983 ? 15.644 46.272 -36.199 1.00 52.38 983 GLN A CA 1
ATOM 7613 C C . GLN A 1 983 ? 14.174 46.546 -35.852 1.00 52.38 983 GLN A C 1
ATOM 7615 O O . GLN A 1 983 ? 13.362 46.703 -36.766 1.00 52.38 983 GLN A O 1
ATOM 7620 N N . ALA A 1 984 ? 13.832 46.678 -34.565 1.00 49.25 984 ALA A N 1
ATOM 7621 C CA . ALA A 1 984 ? 12.477 47.046 -34.142 1.00 49.25 984 ALA A CA 1
ATOM 7622 C C . ALA A 1 984 ? 12.066 48.432 -34.681 1.00 49.25 984 ALA A C 1
ATOM 7624 O O . ALA A 1 984 ? 10.937 48.613 -35.148 1.00 49.25 984 ALA A O 1
ATOM 7625 N N . ALA A 1 985 ? 13.008 49.386 -34.706 1.00 48.81 985 ALA A N 1
ATOM 7626 C CA . ALA A 1 985 ? 12.807 50.711 -35.289 1.00 48.81 985 ALA A CA 1
ATOM 7627 C C . ALA A 1 985 ? 12.605 50.671 -36.820 1.00 48.81 985 ALA A C 1
ATOM 7629 O O . ALA A 1 985 ? 11.711 51.347 -37.332 1.00 48.81 985 ALA A O 1
ATOM 7630 N N . ARG A 1 986 ? 13.377 49.854 -37.557 1.00 50.06 986 ARG A N 1
ATOM 7631 C CA . ARG A 1 986 ? 13.234 49.681 -39.020 1.00 50.06 986 ARG A CA 1
ATOM 7632 C C . ARG A 1 986 ? 11.956 48.938 -39.429 1.00 50.06 986 ARG A C 1
ATOM 7634 O O . ARG A 1 986 ? 11.440 49.195 -40.511 1.00 50.06 986 ARG A O 1
ATOM 7641 N N . ALA A 1 987 ? 11.414 48.076 -38.568 1.00 47.44 987 ALA A N 1
ATOM 7642 C CA . ALA A 1 987 ? 10.151 47.363 -38.787 1.00 47.44 987 ALA A CA 1
ATOM 7643 C C . ALA A 1 987 ? 8.891 48.204 -38.470 1.00 47.44 987 ALA A C 1
ATOM 7645 O O . ALA A 1 987 ? 7.785 47.667 -38.426 1.00 47.44 987 ALA A O 1
ATOM 7646 N N . GLY A 1 988 ? 9.036 49.508 -38.196 1.00 38.53 988 GLY A N 1
ATOM 7647 C CA . GLY A 1 988 ? 7.919 50.405 -37.864 1.00 38.53 988 GLY A CA 1
ATOM 7648 C C . GLY A 1 988 ? 7.300 50.166 -36.480 1.00 38.53 988 GLY A C 1
ATOM 7649 O O . GLY A 1 988 ? 6.326 50.826 -36.112 1.00 38.53 988 GLY A O 1
ATOM 7650 N N . ARG A 1 989 ? 7.869 49.259 -35.678 1.00 45.56 989 ARG A N 1
ATOM 7651 C CA . ARG A 1 989 ? 7.398 48.936 -34.330 1.00 45.56 989 ARG A CA 1
ATOM 7652 C C . ARG A 1 989 ? 8.021 49.923 -33.352 1.00 45.56 989 ARG A C 1
ATOM 7654 O O . ARG A 1 989 ? 9.027 49.653 -32.704 1.00 45.56 989 ARG A O 1
ATOM 7661 N N . THR A 1 990 ? 7.426 51.109 -33.250 1.00 38.66 990 THR A N 1
ATOM 7662 C CA . THR A 1 990 ? 7.754 52.008 -32.140 1.00 38.66 990 THR A CA 1
ATOM 7663 C C . THR A 1 990 ? 7.331 51.324 -30.842 1.00 38.66 990 THR A C 1
ATOM 7665 O O . THR A 1 990 ? 6.140 51.163 -30.578 1.00 38.66 990 THR A O 1
ATOM 7668 N N . PHE A 1 991 ? 8.294 50.913 -30.011 1.00 40.31 991 PHE A N 1
ATOM 7669 C CA . PHE A 1 991 ? 8.012 50.662 -28.601 1.00 40.31 991 PHE A CA 1
ATOM 7670 C C . PHE A 1 991 ? 7.441 51.971 -28.046 1.00 40.31 991 PHE A C 1
ATOM 7672 O O . PHE A 1 991 ? 8.183 52.921 -27.797 1.00 40.31 991 PHE A O 1
ATOM 7679 N N . ARG A 1 992 ? 6.113 52.063 -27.897 1.00 35.34 992 ARG A N 1
ATOM 7680 C CA . ARG A 1 992 ? 5.466 53.119 -27.110 1.00 35.34 992 ARG A CA 1
ATOM 7681 C C . ARG A 1 992 ? 5.825 52.887 -25.642 1.00 35.34 992 ARG A C 1
ATOM 7683 O O . ARG A 1 992 ? 5.010 52.433 -24.849 1.00 35.34 992 ARG A O 1
ATOM 7690 N N . ALA A 1 993 ? 7.073 53.172 -25.296 1.00 35.94 993 ALA A N 1
ATOM 7691 C CA . ALA A 1 993 ? 7.475 53.426 -23.933 1.00 35.94 993 ALA A CA 1
ATOM 7692 C C . ALA A 1 993 ? 7.117 54.882 -23.634 1.00 35.94 993 ALA A C 1
ATOM 7694 O O . ALA A 1 993 ? 7.527 55.810 -24.334 1.00 35.94 993 ALA A O 1
ATOM 7695 N N . ASP A 1 994 ? 6.297 55.057 -22.609 1.00 35.59 994 ASP A N 1
ATOM 7696 C CA . ASP A 1 994 ? 5.960 56.333 -22.003 1.00 35.59 994 ASP A CA 1
ATOM 7697 C C . ASP A 1 994 ? 7.231 57.192 -21.826 1.00 35.59 994 ASP A C 1
ATOM 7699 O O . ASP A 1 994 ? 8.256 56.701 -21.345 1.00 35.59 994 ASP A O 1
ATOM 7703 N N . LYS A 1 995 ? 7.207 58.476 -22.214 1.00 33.38 995 LYS A N 1
ATOM 7704 C CA . LYS A 1 995 ? 8.398 59.364 -22.226 1.00 33.38 995 LYS A CA 1
ATOM 7705 C C . LYS A 1 995 ? 9.079 59.499 -20.852 1.00 33.38 995 LYS A C 1
ATOM 7707 O O . LYS A 1 995 ? 10.214 59.968 -20.768 1.00 33.38 995 LYS A O 1
ATOM 7712 N N . LYS A 1 996 ? 8.412 59.083 -19.769 1.00 36.06 996 LYS A N 1
ATOM 7713 C CA . LYS A 1 996 ? 8.990 58.956 -18.422 1.00 36.06 996 LYS A CA 1
ATOM 7714 C C . LYS A 1 996 ? 9.978 57.789 -18.279 1.00 36.06 996 LYS A C 1
ATOM 7716 O O . LYS A 1 996 ? 10.959 57.950 -17.559 1.00 36.06 996 LYS A O 1
ATOM 7721 N N . ALA A 1 997 ? 9.772 56.667 -18.972 1.00 34.28 997 ALA A N 1
ATOM 7722 C CA . ALA A 1 997 ? 10.627 55.477 -18.887 1.00 34.28 997 ALA A CA 1
ATOM 7723 C C . ALA A 1 997 ? 11.996 55.682 -19.567 1.00 34.28 997 ALA A C 1
ATOM 7725 O O . ALA A 1 997 ? 13.013 55.202 -19.075 1.00 34.28 997 ALA A O 1
ATOM 7726 N N . GLN A 1 998 ? 12.046 56.482 -20.638 1.00 33.41 998 GLN A N 1
ATOM 7727 C CA . GLN A 1 998 ? 13.290 56.826 -21.346 1.00 33.41 998 GLN A CA 1
ATOM 7728 C C . GLN A 1 998 ? 14.277 57.662 -20.516 1.00 33.41 998 GLN A C 1
ATOM 7730 O O . GLN A 1 998 ? 15.467 57.651 -20.803 1.00 33.41 998 GLN A O 1
ATOM 7735 N N . ARG A 1 999 ? 13.822 58.388 -19.483 1.00 36.25 999 ARG A N 1
ATOM 7736 C CA . ARG A 1 999 ? 14.714 59.196 -18.628 1.00 36.25 999 ARG A CA 1
ATOM 7737 C C . ARG A 1 999 ? 15.436 58.389 -17.542 1.00 36.25 999 ARG A C 1
ATOM 7739 O O . ARG A 1 999 ? 16.290 58.959 -16.871 1.00 36.25 999 ARG A O 1
ATOM 7746 N N . GLN A 1 1000 ? 15.095 57.112 -17.345 1.00 34.91 1000 GLN A N 1
ATOM 7747 C CA . GLN A 1 1000 ? 15.630 56.282 -16.253 1.00 34.91 1000 GLN A CA 1
ATOM 7748 C C . GLN A 1 1000 ? 16.540 55.128 -16.706 1.00 34.91 1000 GLN A C 1
ATOM 7750 O O . GLN A 1 1000 ? 17.089 54.439 -15.851 1.00 34.91 1000 GLN A O 1
ATOM 7755 N N . LEU A 1 1001 ? 16.736 54.921 -18.011 1.00 32.75 1001 LEU A N 1
ATOM 7756 C CA . LEU A 1 1001 ? 17.581 53.852 -18.554 1.00 32.75 1001 LEU A CA 1
ATOM 7757 C C . LEU A 1 1001 ? 18.742 54.478 -19.345 1.00 32.75 1001 LEU A C 1
ATOM 7759 O O . LEU A 1 1001 ? 18.478 55.125 -20.358 1.00 32.75 1001 LEU A O 1
ATOM 7763 N N . PRO A 1 1002 ? 20.006 54.335 -18.900 1.00 30.08 1002 PRO A N 1
ATOM 7764 C CA . PRO A 1 1002 ? 21.147 54.960 -19.570 1.00 30.08 1002 PRO A CA 1
ATOM 7765 C C . PRO A 1 1002 ? 21.523 54.321 -20.912 1.00 30.08 1002 PRO A C 1
ATOM 7767 O O . PRO A 1 1002 ? 22.343 54.900 -21.616 1.00 30.08 1002 PRO A O 1
ATOM 7770 N N . ASP A 1 1003 ? 20.966 53.157 -21.269 1.00 35.84 1003 ASP A N 1
ATOM 7771 C CA . ASP A 1 1003 ? 21.399 52.422 -22.458 1.00 35.84 1003 ASP A CA 1
ATOM 7772 C C . ASP A 1 1003 ? 20.259 51.621 -23.117 1.00 35.84 1003 ASP A C 1
ATOM 7774 O O . ASP A 1 1003 ? 19.531 50.875 -22.456 1.00 35.84 1003 ASP A O 1
ATOM 7778 N N . ALA A 1 1004 ? 20.078 51.786 -24.432 1.00 34.03 1004 ALA A N 1
ATOM 7779 C CA . ALA A 1 1004 ? 18.977 51.185 -25.196 1.00 34.03 1004 ALA A CA 1
ATOM 7780 C C . ALA A 1 1004 ? 19.107 49.652 -25.318 1.00 34.03 1004 ALA A C 1
ATOM 7782 O O . ALA A 1 1004 ? 18.110 48.949 -25.482 1.00 34.03 1004 ALA A O 1
ATOM 7783 N N . THR A 1 1005 ? 20.321 49.131 -25.145 1.00 34.78 1005 THR A N 1
ATOM 7784 C CA . THR A 1 1005 ? 20.693 47.710 -25.192 1.00 34.78 1005 THR A CA 1
ATOM 7785 C C . THR A 1 1005 ? 19.980 46.856 -24.131 1.00 34.78 1005 THR A C 1
ATOM 7787 O O . THR A 1 1005 ? 19.726 45.672 -24.359 1.00 34.78 1005 THR A O 1
ATOM 7790 N N . GLN A 1 1006 ? 19.586 47.449 -22.995 1.00 36.91 1006 GLN A N 1
ATOM 7791 C CA . GLN A 1 1006 ? 18.867 46.763 -21.908 1.00 36.91 1006 GLN A CA 1
ATOM 7792 C C . GLN A 1 1006 ? 17.376 46.507 -22.194 1.00 36.91 1006 GLN A C 1
ATOM 7794 O O . GLN A 1 1006 ? 16.743 45.749 -21.468 1.00 36.91 1006 GLN A O 1
ATOM 7799 N N . LEU A 1 1007 ? 16.783 47.107 -23.235 1.00 39.44 1007 LEU A N 1
ATOM 7800 C CA . LEU A 1 1007 ? 15.378 46.852 -23.604 1.00 39.44 1007 LEU A CA 1
ATOM 7801 C C . LEU A 1 1007 ? 15.191 45.533 -24.373 1.00 39.44 1007 LEU A C 1
ATOM 7803 O O . LEU A 1 1007 ? 14.082 44.999 -24.420 1.00 39.44 1007 LEU A O 1
ATOM 7807 N N . CYS A 1 1008 ? 16.268 45.004 -24.961 1.00 37.47 1008 CYS A N 1
ATOM 7808 C CA . CYS A 1 1008 ? 16.258 43.811 -25.813 1.00 37.47 1008 CYS A CA 1
ATOM 7809 C C . CYS A 1 1008 ? 16.811 42.548 -25.128 1.00 37.47 1008 CYS A C 1
ATOM 7811 O O . CYS A 1 1008 ? 16.918 41.501 -25.770 1.00 37.47 1008 CYS A O 1
ATOM 7813 N N . ARG A 1 1009 ? 17.144 42.637 -23.835 1.00 45.06 1009 ARG A N 1
ATOM 7814 C CA . ARG A 1 1009 ? 17.551 41.518 -22.976 1.00 45.06 1009 ARG A CA 1
ATOM 7815 C C . ARG A 1 1009 ? 16.638 41.488 -21.753 1.00 45.06 1009 ARG A C 1
ATOM 7817 O O . ARG A 1 1009 ? 16.373 42.540 -21.177 1.00 45.06 1009 ARG A O 1
ATOM 7824 N N . ARG A 1 1010 ? 16.134 40.310 -21.379 1.00 49.81 1010 ARG A N 1
ATOM 7825 C CA . ARG A 1 1010 ? 15.409 40.110 -20.114 1.00 49.81 1010 ARG A CA 1
ATOM 7826 C C . ARG A 1 1010 ? 16.194 39.159 -19.224 1.00 49.81 1010 ARG A C 1
ATOM 7828 O O . ARG A 1 1010 ? 16.338 37.988 -19.574 1.00 49.81 1010 ARG A O 1
ATOM 7835 N N . GLY A 1 1011 ? 16.675 39.685 -18.100 1.00 49.16 1011 GLY A N 1
ATOM 7836 C CA . GLY A 1 1011 ? 17.306 38.887 -17.057 1.00 49.16 1011 GLY A CA 1
ATOM 7837 C C . GLY A 1 1011 ? 16.293 38.100 -16.225 1.00 49.16 1011 GLY A C 1
ATOM 7838 O O . GLY A 1 1011 ? 15.109 38.445 -16.181 1.00 49.16 1011 GLY A O 1
ATOM 7839 N N . LEU A 1 1012 ? 16.761 37.052 -15.546 1.00 46.06 1012 LEU A N 1
ATOM 7840 C CA . LEU A 1 1012 ? 15.946 36.275 -14.604 1.00 46.06 1012 LEU A CA 1
ATOM 7841 C C . LEU A 1 1012 ? 15.385 37.169 -13.474 1.00 46.06 1012 LEU A C 1
ATOM 7843 O O . LEU A 1 1012 ? 16.119 37.721 -12.655 1.00 46.06 1012 LEU A O 1
ATOM 7847 N N . GLY A 1 1013 ? 14.058 37.285 -13.409 1.00 50.16 1013 GLY A N 1
ATOM 7848 C CA . GLY A 1 1013 ? 13.273 37.916 -12.353 1.00 50.16 1013 GLY A CA 1
ATOM 7849 C C . GLY A 1 1013 ? 12.761 39.339 -12.610 1.00 50.16 1013 GLY A C 1
ATOM 7850 O O . GLY A 1 1013 ? 12.265 39.963 -11.669 1.00 50.16 1013 GLY A O 1
ATOM 7851 N N . GLU A 1 1014 ? 12.859 39.906 -13.818 1.00 50.31 1014 GLU A N 1
ATOM 7852 C CA . GLU A 1 1014 ? 12.621 41.342 -14.055 1.00 50.31 1014 GLU A CA 1
ATOM 7853 C C . GLU A 1 1014 ? 11.146 41.807 -13.977 1.00 50.31 1014 GLU A C 1
ATOM 7855 O O . GLU A 1 1014 ? 10.468 42.050 -14.977 1.00 50.31 1014 GLU A O 1
ATOM 7860 N N . ALA A 1 1015 ? 10.673 42.096 -12.761 1.00 46.19 1015 ALA A N 1
ATOM 7861 C CA . ALA A 1 1015 ? 9.494 42.932 -12.496 1.00 46.19 1015 ALA A CA 1
ATOM 7862 C C . ALA A 1 1015 ? 9.906 44.372 -12.104 1.00 46.19 1015 ALA A C 1
ATOM 7864 O O . ALA A 1 1015 ? 9.583 44.860 -11.018 1.00 46.19 1015 ALA A O 1
ATOM 7865 N N . LYS A 1 1016 ? 10.639 45.066 -12.991 1.00 45.59 1016 LYS A N 1
ATOM 7866 C CA . LYS A 1 1016 ? 11.303 46.368 -12.731 1.00 45.59 1016 LYS A CA 1
ATOM 7867 C C . LYS A 1 1016 ? 10.398 47.470 -12.151 1.00 45.59 1016 LYS A C 1
ATOM 7869 O O . LYS A 1 1016 ? 10.871 48.274 -11.352 1.00 45.59 1016 LYS A O 1
ATOM 7874 N N . ALA A 1 1017 ? 9.105 47.497 -12.489 1.00 42.34 1017 ALA A N 1
ATOM 7875 C CA . ALA A 1 1017 ? 8.170 48.537 -12.037 1.00 42.34 1017 ALA A CA 1
ATOM 7876 C C . ALA A 1 1017 ? 7.946 48.571 -10.507 1.00 42.34 1017 ALA A C 1
ATOM 7878 O O . ALA A 1 1017 ? 7.581 49.612 -9.969 1.00 42.34 1017 ALA A O 1
ATOM 7879 N N . LEU A 1 1018 ? 8.191 47.457 -9.803 1.00 46.12 1018 LEU A N 1
ATOM 7880 C CA . LEU A 1 1018 ? 7.988 47.323 -8.350 1.00 46.12 1018 LEU A CA 1
ATOM 7881 C C . LEU A 1 1018 ? 9.298 47.403 -7.543 1.00 46.12 1018 LEU A C 1
ATOM 7883 O O . LEU A 1 1018 ? 9.290 47.315 -6.317 1.00 46.12 1018 LEU A O 1
ATOM 7887 N N . TRP A 1 1019 ? 10.448 47.544 -8.210 1.00 48.88 1019 TRP A N 1
ATOM 7888 C CA . TRP A 1 1019 ? 11.768 47.530 -7.562 1.00 48.88 1019 TRP A CA 1
ATOM 7889 C C . TRP A 1 1019 ? 12.208 48.905 -7.050 1.00 48.88 1019 TRP A C 1
ATOM 7891 O O . TRP A 1 1019 ? 13.066 48.993 -6.166 1.00 48.88 1019 TRP A O 1
ATOM 7901 N N . SER A 1 1020 ? 11.616 49.970 -7.597 1.00 48.69 1020 SER A N 1
ATOM 7902 C CA . SER A 1 1020 ? 11.976 51.368 -7.343 1.00 48.69 1020 SER A CA 1
ATOM 7903 C C . SER A 1 1020 ? 11.035 52.106 -6.388 1.00 48.69 1020 SER A C 1
ATOM 7905 O O . SER A 1 1020 ? 11.248 53.291 -6.141 1.00 48.69 1020 SER A O 1
ATOM 7907 N N . THR A 1 1021 ? 9.994 51.457 -5.864 1.00 51.28 1021 THR A N 1
ATOM 7908 C CA . THR A 1 1021 ? 9.031 52.098 -4.959 1.00 51.28 1021 THR A CA 1
ATOM 7909 C C . THR A 1 1021 ? 9.632 52.297 -3.568 1.00 51.28 1021 THR A C 1
ATOM 7911 O O . THR A 1 1021 ? 10.196 51.370 -2.979 1.00 51.28 1021 THR A O 1
ATOM 7914 N N . ASP A 1 1022 ? 9.522 53.516 -3.042 1.00 59.25 1022 ASP A N 1
ATOM 7915 C CA . ASP A 1 1022 ? 9.806 53.838 -1.645 1.00 59.25 1022 ASP A CA 1
ATOM 7916 C C . ASP A 1 1022 ? 8.836 53.098 -0.696 1.00 59.25 1022 ASP A C 1
ATOM 7918 O O . ASP A 1 1022 ? 7.878 52.454 -1.132 1.00 59.25 1022 ASP A O 1
ATOM 7922 N N . ARG A 1 1023 ? 9.112 53.147 0.615 1.00 59.06 1023 ARG A N 1
ATOM 7923 C CA . ARG A 1 1023 ? 8.362 52.385 1.627 1.00 59.06 1023 ARG A CA 1
ATOM 7924 C C . ARG A 1 1023 ? 6.862 52.694 1.599 1.00 59.06 1023 ARG A C 1
ATOM 7926 O O . ARG A 1 1023 ? 6.073 51.766 1.752 1.00 59.06 1023 ARG A O 1
ATOM 7933 N N . ASP A 1 1024 ? 6.481 53.946 1.369 1.00 58.41 1024 ASP A N 1
ATOM 7934 C CA . ASP A 1 1024 ? 5.084 54.376 1.432 1.00 58.41 1024 ASP A CA 1
ATOM 7935 C C . ASP A 1 1024 ? 4.323 53.918 0.181 1.00 58.41 1024 ASP A C 1
ATOM 7937 O O . ASP A 1 1024 ? 3.221 53.382 0.284 1.00 58.41 1024 ASP A O 1
ATOM 7941 N N . SER A 1 1025 ? 4.956 54.004 -0.992 1.00 59.28 1025 SER A N 1
ATOM 7942 C CA . SER A 1 1025 ? 4.419 53.466 -2.251 1.00 59.28 1025 SER A CA 1
ATOM 7943 C C . SER A 1 1025 ? 4.254 51.934 -2.225 1.00 59.28 1025 SER A C 1
ATOM 7945 O O . SER A 1 1025 ? 3.273 51.404 -2.749 1.00 59.28 1025 SER A O 1
ATOM 7947 N N . PHE A 1 1026 ? 5.188 51.211 -1.594 1.00 60.19 1026 PHE A N 1
ATOM 7948 C CA . PHE A 1 1026 ? 5.106 49.755 -1.415 1.00 60.19 1026 PHE A CA 1
ATOM 7949 C C . PHE A 1 1026 ? 3.970 49.351 -0.460 1.00 60.19 1026 PHE A C 1
ATOM 7951 O O . PHE A 1 1026 ? 3.204 48.436 -0.766 1.00 60.19 1026 PHE A O 1
ATOM 7958 N N . GLU A 1 1027 ? 3.821 50.044 0.673 1.00 60.69 1027 GLU A N 1
ATOM 7959 C CA . GLU A 1 1027 ? 2.732 49.778 1.624 1.00 60.69 1027 GLU A CA 1
ATOM 7960 C C . GLU A 1 1027 ? 1.359 50.182 1.060 1.00 60.69 1027 GLU A C 1
ATOM 7962 O O . GLU A 1 1027 ? 0.383 49.471 1.289 1.00 60.69 1027 GLU A O 1
ATOM 7967 N N . ALA A 1 1028 ? 1.271 51.245 0.252 1.00 62.62 1028 ALA A N 1
ATOM 7968 C CA . ALA A 1 1028 ? 0.035 51.634 -0.431 1.00 62.62 1028 ALA A CA 1
ATOM 7969 C C . ALA A 1 1028 ? -0.422 50.588 -1.465 1.00 62.62 1028 ALA A C 1
ATOM 7971 O O . ALA A 1 1028 ? -1.600 50.234 -1.497 1.00 62.62 1028 ALA A O 1
ATOM 7972 N N . ALA A 1 1029 ? 0.498 50.042 -2.270 1.00 56.97 1029 ALA A N 1
ATOM 7973 C CA . ALA A 1 1029 ? 0.191 48.963 -3.215 1.00 56.97 1029 ALA A CA 1
ATOM 7974 C C . ALA A 1 1029 ? -0.233 47.670 -2.494 1.00 56.97 1029 ALA A C 1
ATOM 7976 O O . ALA A 1 1029 ? -1.211 47.031 -2.878 1.00 56.97 1029 ALA A O 1
ATOM 7977 N N . LYS A 1 1030 ? 0.454 47.321 -1.399 1.00 57.03 1030 LYS A N 1
ATOM 7978 C CA . LYS A 1 1030 ? 0.108 46.192 -0.521 1.00 57.03 1030 LYS A CA 1
ATOM 7979 C C . LYS A 1 1030 ? -1.258 46.362 0.160 1.00 57.03 1030 LYS A C 1
ATOM 7981 O O . LYS A 1 1030 ? -1.971 45.373 0.324 1.00 57.03 1030 LYS A O 1
ATOM 7986 N N . ALA A 1 1031 ? -1.621 47.587 0.544 1.00 58.75 1031 ALA A N 1
ATOM 7987 C CA . ALA A 1 1031 ? -2.914 47.913 1.143 1.00 58.75 1031 ALA A CA 1
ATOM 7988 C C . ALA A 1 1031 ? -4.055 47.880 0.115 1.00 58.75 1031 ALA A C 1
ATOM 7990 O O . ALA A 1 1031 ? -5.102 47.305 0.397 1.00 58.75 1031 ALA A O 1
ATOM 7991 N N . ALA A 1 1032 ? -3.841 48.429 -1.087 1.00 55.44 1032 ALA A N 1
ATOM 7992 C CA . ALA A 1 1032 ? -4.824 48.418 -2.175 1.00 55.44 1032 ALA A CA 1
ATOM 7993 C C . ALA A 1 1032 ? -5.142 47.000 -2.674 1.00 55.44 1032 ALA A C 1
ATOM 7995 O O . ALA A 1 1032 ? -6.275 46.713 -3.044 1.00 55.44 1032 ALA A O 1
ATOM 7996 N N . LEU A 1 1033 ? -4.145 46.115 -2.656 1.00 52.19 1033 LEU A N 1
ATOM 7997 C CA . LEU A 1 1033 ? -4.272 44.719 -3.069 1.00 52.19 1033 LEU A CA 1
ATOM 7998 C C . LEU A 1 1033 ? -4.652 43.780 -1.922 1.00 52.19 1033 LEU A C 1
ATOM 8000 O O . LEU A 1 1033 ? -4.699 42.573 -2.131 1.00 52.19 1033 LEU A O 1
ATOM 8004 N N . GLY A 1 1034 ? -4.882 44.317 -0.714 1.00 47.84 1034 GLY A N 1
ATOM 8005 C CA . GLY A 1 1034 ? -5.377 43.566 0.434 1.00 47.84 1034 GLY A CA 1
ATOM 8006 C C . GLY A 1 1034 ? -4.691 42.213 0.573 1.00 47.84 1034 GLY A C 1
ATOM 8007 O O . GLY A 1 1034 ? -5.370 41.206 0.489 1.00 47.84 1034 GLY A O 1
ATOM 8008 N N . HIS A 1 1035 ? -3.361 42.198 0.723 1.00 49.59 1035 HIS A N 1
ATOM 8009 C CA . HIS A 1 1035 ? -2.491 41.012 0.849 1.00 49.59 1035 HIS A CA 1
ATOM 8010 C C . HIS A 1 1035 ? -2.401 40.026 -0.346 1.00 49.59 1035 HIS A C 1
ATOM 8012 O O . HIS A 1 1035 ? -1.621 39.071 -0.260 1.00 49.59 1035 HIS A O 1
ATOM 8018 N N . PHE A 1 1036 ? -3.060 40.296 -1.480 1.00 46.41 1036 PHE A N 1
ATOM 8019 C CA . PHE A 1 1036 ? -3.052 39.460 -2.690 1.00 46.41 1036 PHE A CA 1
ATOM 8020 C C . PHE A 1 1036 ? -2.536 40.210 -3.918 1.00 46.41 1036 PHE A C 1
ATOM 8022 O O . PHE A 1 1036 ? -3.258 40.945 -4.580 1.00 46.41 1036 PHE A O 1
ATOM 8029 N N . GLY A 1 1037 ? -1.261 40.024 -4.249 1.00 51.12 1037 GLY A N 1
ATOM 8030 C CA . GLY A 1 1037 ? -0.678 40.632 -5.440 1.00 51.12 1037 GLY A CA 1
ATOM 8031 C C . GLY A 1 1037 ? 0.744 40.157 -5.714 1.00 51.12 1037 GLY A C 1
ATOM 8032 O O . GLY A 1 1037 ? 1.305 39.438 -4.885 1.00 51.12 1037 GLY A O 1
ATOM 8033 N N . PRO A 1 1038 ? 1.327 40.545 -6.865 1.00 52.47 1038 PRO A N 1
ATOM 8034 C CA . PRO A 1 1038 ? 2.587 40.006 -7.349 1.00 52.47 1038 PRO A CA 1
ATOM 8035 C C . PRO A 1 1038 ? 3.720 40.266 -6.363 1.00 52.47 1038 PRO A C 1
ATOM 8037 O O . PRO A 1 1038 ? 4.225 41.386 -6.223 1.00 52.47 1038 PRO A O 1
ATOM 8040 N N . TYR A 1 1039 ? 4.116 39.201 -5.674 1.00 61.53 1039 TYR A N 1
ATOM 8041 C CA . TYR A 1 1039 ? 5.276 39.193 -4.809 1.00 61.53 1039 TYR A CA 1
ATOM 8042 C C . TYR A 1 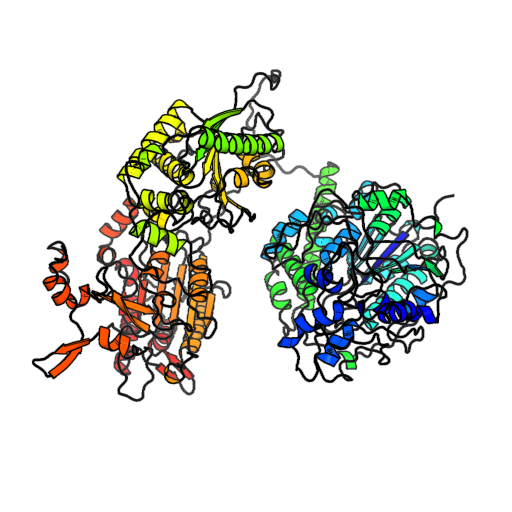1039 ? 6.554 39.285 -5.641 1.00 61.53 1039 TYR A C 1
ATOM 8044 O O . TYR A 1 1039 ? 6.661 38.705 -6.717 1.00 61.53 1039 TYR A O 1
ATOM 8052 N N . VAL A 1 1040 ? 7.541 40.021 -5.130 1.00 65.25 1040 VAL A N 1
ATOM 8053 C CA . VAL A 1 1040 ? 8.862 40.141 -5.749 1.00 65.25 1040 VAL A CA 1
ATOM 8054 C C . VAL A 1 1040 ? 9.916 39.565 -4.796 1.00 65.25 1040 VAL A C 1
ATOM 8056 O O . VAL A 1 1040 ? 10.049 40.074 -3.672 1.00 65.25 1040 VAL A O 1
ATOM 8059 N N . PRO A 1 1041 ? 10.666 38.527 -5.213 1.00 71.44 1041 PRO A N 1
ATOM 8060 C CA . PRO A 1 1041 ? 11.723 37.924 -4.407 1.00 71.44 1041 PRO A CA 1
ATOM 8061 C C . PRO A 1 1041 ? 12.970 38.794 -4.293 1.00 71.44 1041 PRO A C 1
ATOM 8063 O O . PRO A 1 1041 ? 13.146 39.793 -4.993 1.00 71.44 1041 PRO A O 1
ATOM 8066 N N . LEU A 1 1042 ? 13.843 38.389 -3.374 1.00 78.25 1042 LEU A N 1
ATOM 8067 C CA . LEU A 1 1042 ? 15.222 38.847 -3.343 1.00 78.25 1042 LEU A CA 1
ATOM 8068 C C . LEU A 1 1042 ? 16.058 37.907 -4.214 1.00 78.25 1042 LEU A C 1
ATOM 8070 O O . LEU A 1 1042 ? 16.042 36.700 -3.980 1.00 78.25 1042 LEU A O 1
ATOM 8074 N N . LEU A 1 1043 ? 16.763 38.455 -5.197 1.00 79.56 1043 LEU A N 1
ATOM 8075 C CA . LEU A 1 1043 ? 17.552 37.693 -6.163 1.00 79.56 1043 LEU A CA 1
ATOM 8076 C C . LEU A 1 1043 ? 19.029 38.033 -5.980 1.00 79.56 1043 LEU A C 1
ATOM 8078 O O . LEU A 1 1043 ? 19.390 39.212 -6.011 1.00 79.56 1043 LEU A O 1
ATOM 8082 N N . LEU A 1 1044 ? 19.866 37.024 -5.753 1.00 82.38 1044 LEU A N 1
ATOM 8083 C CA . LEU A 1 1044 ? 21.318 37.156 -5.645 1.00 82.38 1044 LEU A CA 1
ATOM 8084 C C . LEU A 1 1044 ? 21.968 36.424 -6.812 1.00 82.38 1044 LEU A C 1
ATOM 8086 O O . LEU A 1 1044 ? 21.680 35.250 -7.032 1.00 82.38 1044 LEU A O 1
ATOM 8090 N N . PHE A 1 1045 ? 22.883 37.099 -7.495 1.00 81.75 1045 PHE A N 1
ATOM 8091 C CA . PHE A 1 1045 ? 23.629 36.529 -8.610 1.00 81.75 1045 PHE A CA 1
ATOM 8092 C C . PHE A 1 1045 ? 25.123 36.535 -8.310 1.00 81.75 1045 PHE A C 1
ATOM 8094 O O . PHE A 1 1045 ? 25.649 37.501 -7.744 1.00 81.75 1045 PHE A O 1
ATOM 8101 N N . ALA A 1 1046 ? 25.802 35.451 -8.680 1.00 79.25 1046 ALA A N 1
ATOM 8102 C CA . ALA A 1 1046 ? 27.227 35.275 -8.426 1.00 79.25 1046 ALA A CA 1
ATOM 8103 C C . ALA A 1 1046 ? 28.116 36.250 -9.206 1.00 79.25 1046 ALA A C 1
ATOM 8105 O O . ALA A 1 1046 ? 29.168 36.626 -8.692 1.00 79.25 1046 ALA A O 1
ATOM 8106 N N . ALA A 1 1047 ? 27.696 36.673 -10.398 1.00 73.62 1047 ALA A N 1
ATOM 8107 C CA . ALA A 1 1047 ? 28.426 37.582 -11.277 1.00 73.62 1047 ALA A CA 1
ATOM 8108 C C . ALA A 1 1047 ? 27.513 38.707 -11.795 1.00 73.62 1047 ALA A C 1
ATOM 8110 O O . ALA A 1 1047 ? 26.289 38.617 -11.705 1.00 73.62 1047 ALA A O 1
ATOM 8111 N N . ASP A 1 1048 ? 28.115 39.772 -12.318 1.00 67.81 1048 ASP A N 1
ATOM 8112 C CA . ASP A 1 1048 ? 27.409 40.812 -13.069 1.00 67.81 1048 ASP A CA 1
ATOM 8113 C C . ASP A 1 1048 ? 27.036 40.292 -14.472 1.00 67.81 1048 ASP A C 1
ATOM 8115 O O . ASP A 1 1048 ? 27.613 39.311 -14.945 1.00 67.81 1048 ASP A O 1
ATOM 8119 N N . GLU A 1 1049 ? 26.096 40.943 -15.164 1.00 58.69 1049 GLU A N 1
ATOM 8120 C CA . GLU A 1 1049 ? 25.588 40.505 -16.478 1.00 58.69 1049 GLU A CA 1
ATOM 8121 C C . GLU A 1 1049 ? 26.688 40.387 -17.555 1.00 58.69 1049 GLU A C 1
ATOM 8123 O O . GLU A 1 1049 ? 26.503 39.717 -18.572 1.00 58.69 1049 GLU A O 1
ATOM 8128 N N . GLN A 1 1050 ? 27.832 41.046 -17.343 1.00 56.94 1050 GLN A N 1
ATOM 8129 C CA . GLN A 1 1050 ? 28.977 41.074 -18.260 1.00 56.94 1050 GLN A CA 1
ATOM 8130 C C . GLN A 1 1050 ? 30.180 40.241 -17.784 1.00 56.94 1050 GLN A C 1
ATOM 8132 O O . GLN A 1 1050 ? 31.223 40.255 -18.437 1.00 56.94 1050 GLN A O 1
ATOM 8137 N N . GLU A 1 1051 ? 30.062 39.527 -16.662 1.00 62.03 1051 GLU A N 1
ATOM 8138 C CA . GLU A 1 1051 ? 31.152 38.760 -16.052 1.00 62.03 1051 GLU A CA 1
ATOM 8139 C C . GLU A 1 1051 ? 30.849 37.253 -15.994 1.00 62.03 1051 GLU A C 1
ATOM 8141 O O . GLU A 1 1051 ? 29.702 36.807 -16.045 1.00 62.03 1051 GLU A O 1
ATOM 8146 N N . LEU A 1 1052 ? 31.908 36.449 -15.877 1.00 64.88 1052 LEU A N 1
ATOM 8147 C CA . LEU A 1 1052 ? 31.828 34.991 -15.799 1.00 64.88 1052 LEU A CA 1
ATOM 8148 C C . LEU A 1 1052 ? 31.936 34.528 -14.341 1.00 64.88 1052 LEU A C 1
ATOM 8150 O O . LEU A 1 1052 ? 32.850 34.927 -13.623 1.00 64.88 1052 LEU A O 1
ATOM 8154 N N . ALA A 1 1053 ? 31.030 33.653 -13.907 1.00 66.88 1053 ALA A N 1
ATOM 8155 C CA . ALA A 1 1053 ? 31.108 32.983 -12.612 1.00 66.88 1053 ALA A CA 1
ATOM 8156 C C . ALA A 1 1053 ? 32.126 31.827 -12.666 1.00 66.88 1053 ALA A C 1
ATOM 8158 O O . ALA A 1 1053 ? 31.977 30.898 -13.468 1.00 66.88 1053 ALA A O 1
ATOM 8159 N N . ALA A 1 1054 ? 33.154 31.890 -11.814 1.00 70.38 1054 ALA A N 1
ATOM 8160 C CA . ALA A 1 1054 ? 34.277 30.950 -11.802 1.00 70.38 1054 ALA A CA 1
ATOM 8161 C C . ALA A 1 1054 ? 34.250 29.960 -10.620 1.00 70.38 1054 ALA A C 1
ATOM 8163 O O . ALA A 1 1054 ? 33.706 30.250 -9.545 1.00 70.38 1054 ALA A O 1
ATOM 8164 N N . GLU A 1 1055 ? 34.889 28.802 -10.823 1.00 73.06 1055 GLU A N 1
ATOM 8165 C CA . GLU A 1 1055 ? 35.195 27.828 -9.766 1.00 73.06 1055 GLU A CA 1
ATOM 8166 C C . GLU A 1 1055 ? 36.431 28.246 -8.944 1.00 73.06 1055 GLU A C 1
ATOM 8168 O O . GLU A 1 1055 ? 37.373 28.855 -9.454 1.00 73.06 1055 GLU A O 1
ATOM 8173 N N . TYR A 1 1056 ? 36.417 27.908 -7.656 1.00 72.94 1056 TYR A N 1
ATOM 8174 C CA . TYR A 1 1056 ? 37.495 28.093 -6.691 1.00 72.94 1056 TYR A CA 1
ATOM 8175 C C . TYR A 1 1056 ? 37.904 26.739 -6.101 1.00 72.94 1056 TYR A C 1
ATOM 8177 O O . TYR A 1 1056 ? 37.080 26.048 -5.499 1.00 72.94 1056 TYR A O 1
ATOM 8185 N N . ASP A 1 1057 ? 39.185 26.390 -6.216 1.00 70.12 1057 ASP A N 1
ATOM 8186 C CA . ASP A 1 1057 ? 39.744 25.175 -5.622 1.00 70.12 1057 ASP A CA 1
ATOM 8187 C C . ASP A 1 1057 ? 40.225 25.434 -4.187 1.00 70.12 1057 ASP A C 1
ATOM 8189 O O . ASP A 1 1057 ? 41.190 26.165 -3.940 1.00 70.12 1057 ASP A O 1
ATOM 8193 N N . HIS A 1 1058 ? 39.569 24.798 -3.218 1.00 63.50 1058 HIS A N 1
ATOM 8194 C CA . HIS A 1 1058 ? 39.993 24.768 -1.824 1.00 63.50 1058 HIS A CA 1
ATOM 8195 C C . HIS A 1 1058 ? 40.725 23.452 -1.529 1.00 63.50 1058 HIS A C 1
ATOM 8197 O O . HIS A 1 1058 ? 40.124 22.440 -1.157 1.00 63.50 1058 HIS A O 1
ATOM 8203 N N . GLY A 1 1059 ? 42.044 23.449 -1.730 1.00 67.69 1059 GLY A N 1
ATOM 8204 C CA . GLY A 1 1059 ? 42.834 22.219 -1.669 1.00 67.69 1059 GLY A CA 1
ATOM 8205 C C . GLY A 1 1059 ? 42.494 21.302 -2.846 1.00 67.69 1059 GLY A C 1
ATOM 8206 O O . GLY A 1 1059 ? 42.669 21.698 -3.991 1.00 67.69 1059 GLY A O 1
ATOM 8207 N N . SER A 1 1060 ? 42.009 20.088 -2.570 1.00 64.12 1060 SER A N 1
ATOM 8208 C CA . SER A 1 1060 ? 41.572 19.123 -3.594 1.00 64.12 1060 SER A CA 1
ATOM 8209 C C . SER A 1 1060 ? 40.075 19.196 -3.926 1.00 64.12 1060 SER A C 1
ATOM 8211 O O . SER A 1 1060 ? 39.580 18.339 -4.652 1.00 64.12 1060 SER A O 1
ATOM 8213 N N . THR A 1 1061 ? 39.337 20.154 -3.355 1.00 64.75 1061 THR A N 1
ATOM 8214 C CA . THR A 1 1061 ? 37.875 20.258 -3.503 1.00 64.75 1061 THR A CA 1
ATOM 8215 C C . THR A 1 1061 ? 37.496 21.564 -4.196 1.00 64.75 1061 THR A C 1
ATOM 8217 O O . THR A 1 1061 ? 37.863 22.634 -3.714 1.00 64.75 1061 THR A O 1
ATOM 8220 N N . ALA A 1 1062 ? 36.733 21.483 -5.285 1.00 75.12 1062 ALA A N 1
ATOM 8221 C CA . ALA A 1 1062 ? 36.228 22.646 -6.016 1.00 75.12 1062 ALA A CA 1
ATOM 8222 C C . ALA A 1 1062 ? 34.900 23.162 -5.429 1.00 75.12 1062 ALA A C 1
ATOM 8224 O O . ALA A 1 1062 ? 34.044 22.368 -5.033 1.00 75.12 1062 ALA A O 1
ATOM 8225 N N . TYR A 1 1063 ? 34.712 24.482 -5.428 1.00 80.56 1063 TYR A N 1
ATOM 8226 C CA . TYR A 1 1063 ? 33.486 25.198 -5.047 1.00 80.56 1063 TYR A CA 1
ATOM 8227 C C . TYR A 1 1063 ? 33.210 26.349 -6.021 1.00 80.56 1063 TYR A C 1
ATOM 8229 O O . TYR A 1 1063 ? 34.077 26.743 -6.796 1.00 80.56 1063 TYR A O 1
ATOM 8237 N N . GLY A 1 1064 ? 32.030 26.955 -5.957 1.00 81.81 1064 GLY A N 1
ATOM 8238 C CA . GLY A 1 1064 ? 31.775 28.262 -6.555 1.00 81.81 1064 GLY A CA 1
ATOM 8239 C C . GLY A 1 1064 ? 32.469 29.352 -5.755 1.00 81.81 1064 GLY A C 1
ATOM 8240 O O . GLY A 1 1064 ? 32.272 29.445 -4.540 1.00 81.81 1064 GLY A O 1
ATOM 8241 N N . ALA A 1 1065 ? 33.260 30.209 -6.411 1.00 78.94 1065 ALA A N 1
ATOM 8242 C CA . ALA A 1 1065 ? 33.973 31.286 -5.718 1.00 78.94 1065 ALA A CA 1
ATOM 8243 C C . ALA A 1 1065 ? 33.002 32.187 -4.927 1.00 78.94 1065 ALA A C 1
ATOM 8245 O O . ALA A 1 1065 ? 33.273 32.561 -3.780 1.00 78.94 1065 ALA A O 1
ATOM 8246 N N . PHE A 1 1066 ? 31.829 32.462 -5.508 1.00 86.06 1066 PHE A N 1
ATOM 8247 C CA . PHE A 1 1066 ? 30.755 33.208 -4.864 1.00 86.06 1066 PHE A CA 1
ATOM 8248 C C . PHE A 1 1066 ? 30.152 32.466 -3.668 1.00 86.06 1066 PHE A C 1
ATOM 8250 O O . PHE A 1 1066 ? 30.183 33.008 -2.560 1.00 86.06 1066 PHE A O 1
ATOM 8257 N N . THR A 1 1067 ? 29.644 31.243 -3.859 1.00 84.81 1067 THR A N 1
ATOM 8258 C CA . THR A 1 1067 ? 28.999 30.468 -2.784 1.00 84.81 1067 THR A CA 1
ATOM 8259 C C . THR A 1 1067 ? 29.939 30.232 -1.601 1.00 84.81 1067 THR A C 1
ATOM 8261 O O . THR A 1 1067 ? 29.556 30.468 -0.451 1.00 84.81 1067 THR A O 1
ATOM 8264 N N . PHE A 1 1068 ? 31.200 29.875 -1.861 1.00 82.44 1068 PHE A N 1
ATOM 8265 C CA . PHE A 1 1068 ? 32.201 29.668 -0.814 1.00 82.44 1068 PHE A CA 1
ATOM 8266 C C . PHE A 1 1068 ? 32.458 30.945 0.002 1.00 82.44 1068 PHE A C 1
ATOM 8268 O O . PHE A 1 1068 ? 32.424 30.929 1.237 1.00 82.44 1068 PHE A O 1
ATOM 8275 N N . THR A 1 1069 ? 32.660 32.078 -0.678 1.00 82.56 1069 THR A N 1
ATOM 8276 C CA . THR A 1 1069 ? 32.928 33.371 -0.025 1.00 82.56 1069 THR A CA 1
ATOM 8277 C C . THR A 1 1069 ? 31.703 33.886 0.735 1.00 82.56 1069 THR A C 1
ATOM 8279 O O . THR A 1 1069 ? 31.834 34.421 1.839 1.00 82.56 1069 THR A O 1
ATOM 8282 N N . LEU A 1 1070 ? 30.501 33.678 0.191 1.00 86.00 1070 LEU A N 1
ATOM 8283 C CA . LEU A 1 1070 ? 29.232 34.025 0.829 1.00 86.00 1070 LEU A CA 1
ATOM 8284 C C . LEU A 1 1070 ? 29.056 33.290 2.164 1.00 86.00 1070 LEU A C 1
ATOM 8286 O O . LEU A 1 1070 ? 28.817 33.930 3.192 1.00 86.00 1070 LEU A O 1
ATOM 8290 N N . VAL A 1 1071 ? 29.231 31.966 2.162 1.00 83.25 1071 VAL A N 1
ATOM 8291 C CA . VAL A 1 1071 ? 29.074 31.113 3.351 1.00 83.25 1071 VAL A CA 1
ATOM 8292 C C . VAL A 1 1071 ? 30.152 31.427 4.389 1.00 83.25 1071 VAL A C 1
ATOM 8294 O O . VAL A 1 1071 ? 29.841 31.625 5.565 1.00 83.25 1071 VAL A O 1
ATOM 8297 N N . LYS A 1 1072 ? 31.415 31.556 3.959 1.00 83.75 1072 LYS A N 1
ATOM 8298 C CA . LYS A 1 1072 ? 32.539 31.945 4.824 1.00 83.75 1072 LYS A CA 1
ATOM 8299 C C . LYS A 1 1072 ? 32.258 33.263 5.547 1.00 83.75 1072 LYS A C 1
ATOM 8301 O O . LYS A 1 1072 ? 32.463 33.368 6.757 1.00 83.75 1072 LYS A O 1
ATOM 8306 N N . ARG A 1 1073 ? 31.767 34.270 4.822 1.00 81.44 1073 ARG A N 1
ATOM 8307 C CA . ARG A 1 1073 ? 31.504 35.597 5.383 1.00 81.44 1073 ARG A CA 1
ATOM 8308 C C . ARG A 1 1073 ? 30.296 35.619 6.314 1.00 81.44 1073 ARG A C 1
ATOM 8310 O O . ARG A 1 1073 ? 30.342 36.311 7.330 1.00 81.44 1073 ARG A O 1
ATOM 8317 N N . LEU A 1 1074 ? 29.245 34.866 5.989 1.00 78.88 1074 LEU A N 1
ATOM 8318 C CA . LEU A 1 1074 ? 28.101 34.674 6.882 1.00 78.88 1074 LEU A CA 1
ATOM 8319 C C . LEU A 1 1074 ? 28.543 34.053 8.211 1.00 78.88 1074 LEU A C 1
ATOM 8321 O O . LEU A 1 1074 ? 28.254 34.623 9.260 1.00 78.88 1074 LEU A O 1
ATOM 8325 N N . ARG A 1 1075 ? 29.328 32.968 8.167 1.00 79.31 1075 ARG A N 1
ATOM 8326 C CA . ARG A 1 1075 ? 29.841 32.275 9.363 1.00 79.31 1075 ARG A CA 1
ATOM 8327 C C . ARG A 1 1075 ? 30.791 33.131 10.209 1.00 79.31 1075 ARG A C 1
ATOM 8329 O O . ARG A 1 1075 ? 30.799 33.012 11.429 1.00 79.31 1075 ARG A O 1
ATOM 8336 N N . ALA A 1 1076 ? 31.573 34.012 9.585 1.00 72.81 1076 ALA A N 1
ATOM 8337 C CA . ALA A 1 1076 ? 32.500 34.909 10.284 1.00 72.81 1076 ALA A CA 1
ATOM 8338 C C . ALA A 1 1076 ? 31.834 36.172 10.876 1.00 72.81 1076 ALA A C 1
ATOM 8340 O O . ALA A 1 1076 ? 32.478 36.936 11.600 1.00 72.81 1076 ALA A O 1
ATOM 8341 N N . SER A 1 1077 ? 30.565 36.448 10.554 1.00 67.50 1077 SER A N 1
ATOM 8342 C CA . SER A 1 1077 ? 29.899 37.682 10.976 1.00 67.50 1077 SER A CA 1
ATOM 8343 C C . SER A 1 1077 ? 29.219 37.540 12.340 1.00 67.50 1077 SER A C 1
ATOM 8345 O O . SER A 1 1077 ? 28.159 36.941 12.469 1.00 67.50 1077 SER A O 1
ATOM 8347 N N . HIS A 1 1078 ? 29.763 38.207 13.360 1.00 61.09 1078 HIS A N 1
ATOM 8348 C CA . HIS A 1 1078 ? 29.159 38.292 14.701 1.00 61.09 1078 HIS A CA 1
ATOM 8349 C C . HIS A 1 1078 ? 28.151 39.449 14.869 1.00 61.09 1078 HIS A C 1
ATOM 8351 O O . HIS A 1 1078 ? 27.679 39.714 15.975 1.00 61.09 1078 HIS A O 1
ATOM 8357 N N . ARG A 1 1079 ? 27.845 40.193 13.795 1.00 61.41 1079 ARG A N 1
ATOM 8358 C CA . ARG A 1 1079 ? 26.896 41.322 13.798 1.00 61.41 1079 ARG A CA 1
ATOM 8359 C C . ARG A 1 1079 ? 25.755 41.064 12.817 1.00 61.41 1079 ARG A C 1
ATOM 8361 O O . ARG A 1 1079 ? 25.951 40.428 11.785 1.00 61.41 1079 ARG A O 1
ATOM 8368 N N . ALA A 1 1080 ? 24.575 41.608 13.118 1.00 66.12 1080 ALA A N 1
ATOM 8369 C CA . ALA A 1 1080 ? 23.429 41.557 12.215 1.00 66.12 1080 ALA A CA 1
ATOM 8370 C C . ALA A 1 1080 ? 23.719 42.385 10.949 1.00 66.12 1080 ALA A C 1
ATOM 8372 O O . ALA A 1 1080 ? 23.781 43.613 11.020 1.00 66.12 1080 ALA A O 1
ATOM 8373 N N . LEU A 1 1081 ? 23.909 41.707 9.815 1.00 76.00 1081 LEU A N 1
ATOM 8374 C CA . LEU A 1 1081 ? 24.091 42.319 8.496 1.00 76.00 1081 LEU A CA 1
ATOM 8375 C C . LEU A 1 1081 ? 22.748 42.422 7.759 1.00 76.00 1081 LEU A C 1
ATOM 8377 O O . LEU A 1 1081 ? 21.831 41.633 8.005 1.00 76.00 1081 LEU A O 1
ATOM 8381 N N . SER A 1 1082 ? 22.641 43.376 6.834 1.00 82.69 1082 SER A N 1
ATOM 8382 C CA . SER A 1 1082 ? 21.638 43.337 5.763 1.00 82.69 1082 SER A CA 1
ATOM 8383 C C . SER A 1 1082 ? 22.127 42.510 4.572 1.00 82.69 1082 SER A C 1
ATOM 8385 O O . SER A 1 1082 ? 23.333 42.302 4.403 1.00 82.69 1082 SER A O 1
ATOM 8387 N N . PHE A 1 1083 ? 21.207 42.077 3.704 1.00 79.94 1083 PHE A N 1
ATOM 8388 C CA . PHE A 1 1083 ? 21.574 41.389 2.460 1.00 79.94 1083 PHE A CA 1
ATOM 8389 C C . PHE A 1 1083 ? 22.514 42.235 1.590 1.00 79.94 1083 PHE A C 1
ATOM 8391 O O . PHE A 1 1083 ? 23.502 41.728 1.060 1.00 79.94 1083 PHE A O 1
ATOM 8398 N N . GLN A 1 1084 ? 22.272 43.545 1.502 1.00 83.62 1084 GLN A N 1
ATOM 8399 C CA . GLN A 1 1084 ? 23.146 44.454 0.763 1.00 83.62 1084 GLN A CA 1
ATOM 8400 C C . GLN A 1 1084 ? 24.551 44.558 1.377 1.00 83.62 1084 GLN A C 1
ATOM 8402 O O . GLN A 1 1084 ? 25.541 44.570 0.648 1.00 83.62 1084 GLN A O 1
ATOM 8407 N N . GLN A 1 1085 ? 24.667 44.614 2.708 1.00 84.25 1085 GLN A N 1
ATOM 8408 C CA . GLN A 1 1085 ? 25.968 44.654 3.388 1.00 84.25 1085 GLN A CA 1
ATOM 8409 C C . GLN A 1 1085 ? 26.752 43.351 3.208 1.00 84.25 1085 GLN A C 1
ATOM 8411 O O . GLN A 1 1085 ? 27.972 43.394 3.033 1.00 84.25 1085 GLN A O 1
ATOM 8416 N N . LEU A 1 1086 ? 26.057 42.211 3.222 1.00 84.38 1086 LEU A N 1
ATOM 8417 C CA . LEU A 1 1086 ? 26.649 40.904 2.966 1.00 84.38 1086 LEU A CA 1
ATOM 8418 C C . LEU A 1 1086 ? 27.226 40.832 1.547 1.00 84.38 1086 LEU A C 1
ATOM 8420 O O . LEU A 1 1086 ? 28.417 40.567 1.396 1.00 84.38 1086 LEU A O 1
ATOM 8424 N N . VAL A 1 1087 ? 26.422 41.152 0.527 1.00 84.69 1087 VAL A N 1
ATOM 8425 C CA . VAL A 1 1087 ? 26.838 41.091 -0.887 1.00 84.69 1087 VAL A CA 1
ATOM 8426 C C . VAL A 1 1087 ? 27.955 42.090 -1.194 1.00 84.69 1087 VAL A C 1
ATOM 8428 O O . VAL A 1 1087 ? 28.935 41.725 -1.835 1.00 84.69 1087 VAL A O 1
ATOM 8431 N N . LEU A 1 1088 ? 27.887 43.326 -0.680 1.00 85.38 1088 LEU A N 1
ATOM 8432 C CA . LEU A 1 1088 ? 28.985 44.299 -0.817 1.00 85.38 1088 LEU A CA 1
ATOM 8433 C C . LEU A 1 1088 ? 30.279 43.809 -0.172 1.00 85.38 1088 LEU A C 1
ATOM 8435 O O . LEU A 1 1088 ? 31.372 44.138 -0.629 1.00 85.38 1088 LEU A O 1
ATOM 8439 N N . GLY A 1 1089 ? 30.152 43.053 0.911 1.00 83.31 1089 GLY A N 1
ATOM 8440 C CA . GLY A 1 1089 ? 31.269 42.418 1.561 1.00 83.31 1089 GLY A CA 1
ATOM 8441 C C . GLY A 1 1089 ? 31.910 41.342 0.688 1.00 83.31 1089 GLY A C 1
ATOM 8442 O O . GLY A 1 1089 ? 33.098 41.444 0.388 1.00 83.31 1089 GLY A O 1
ATOM 8443 N N . VAL A 1 1090 ? 31.115 40.357 0.263 1.00 85.06 1090 VAL A N 1
ATOM 8444 C CA . VAL A 1 1090 ? 31.544 39.275 -0.641 1.00 85.06 1090 VAL A CA 1
ATOM 8445 C C . VAL A 1 1090 ? 32.182 39.857 -1.902 1.00 85.06 1090 VAL A C 1
ATOM 8447 O O . VAL A 1 1090 ? 33.266 39.438 -2.287 1.00 85.06 1090 VAL A O 1
ATOM 8450 N N . ARG A 1 1091 ? 31.585 40.910 -2.473 1.00 85.56 1091 ARG A N 1
ATOM 8451 C CA . ARG A 1 1091 ? 32.121 41.636 -3.629 1.00 85.56 1091 ARG A CA 1
ATOM 8452 C C . ARG A 1 1091 ? 33.533 42.178 -3.408 1.00 85.56 1091 ARG A C 1
ATOM 8454 O O . ARG A 1 1091 ? 34.352 42.085 -4.312 1.00 85.56 1091 ARG A O 1
ATOM 8461 N N . ARG A 1 1092 ? 33.835 42.766 -2.244 1.00 82.19 1092 ARG A N 1
ATOM 8462 C CA . ARG A 1 1092 ? 35.196 43.263 -1.958 1.00 82.19 1092 ARG A CA 1
ATOM 8463 C C . ARG A 1 1092 ? 36.200 42.117 -1.894 1.00 82.19 1092 ARG A C 1
ATOM 8465 O O . ARG A 1 1092 ? 37.261 42.223 -2.483 1.00 82.19 1092 ARG A O 1
ATOM 8472 N N . GLU A 1 1093 ? 35.832 41.030 -1.222 1.00 82.00 1093 GLU A N 1
ATOM 8473 C CA . GLU A 1 1093 ? 36.710 39.872 -1.033 1.00 82.00 1093 GLU A CA 1
ATOM 8474 C C . GLU A 1 1093 ? 36.979 39.135 -2.351 1.00 82.00 1093 GLU A C 1
ATOM 8476 O O . GLU A 1 1093 ? 38.126 38.821 -2.644 1.00 82.00 1093 GLU A O 1
ATOM 8481 N N . LEU A 1 1094 ? 35.960 38.945 -3.195 1.00 78.56 1094 LEU A N 1
ATOM 8482 C CA . LEU A 1 1094 ? 36.141 38.376 -4.533 1.00 78.56 1094 LEU A CA 1
ATOM 8483 C C . LEU A 1 1094 ? 36.978 39.283 -5.435 1.00 78.56 1094 LEU A C 1
ATOM 8485 O O . LEU A 1 1094 ? 37.867 38.792 -6.124 1.00 78.56 1094 LEU A O 1
ATOM 8489 N N . LYS A 1 1095 ? 36.761 40.603 -5.379 1.00 79.56 1095 LYS A N 1
ATOM 8490 C CA . LYS A 1 1095 ? 37.559 41.572 -6.138 1.00 79.56 1095 LYS A CA 1
ATOM 8491 C C . LYS A 1 1095 ? 39.036 41.551 -5.732 1.00 79.56 1095 LYS A C 1
ATOM 8493 O O . LYS A 1 1095 ? 39.894 41.584 -6.609 1.00 79.56 1095 LYS A O 1
ATOM 8498 N N . ASP A 1 1096 ? 39.333 41.472 -4.434 1.00 73.62 1096 ASP A N 1
ATOM 8499 C CA . ASP A 1 1096 ? 40.709 41.377 -3.923 1.00 73.62 1096 ASP A CA 1
ATOM 8500 C C . ASP A 1 1096 ? 41.393 40.066 -4.358 1.00 73.62 1096 ASP A C 1
ATOM 8502 O O . ASP A 1 1096 ? 42.608 40.028 -4.543 1.00 73.62 1096 ASP A O 1
ATOM 8506 N N . LEU A 1 1097 ? 40.608 39.002 -4.559 1.00 72.25 1097 LEU A N 1
ATOM 8507 C CA . LEU A 1 1097 ? 41.062 37.688 -5.021 1.00 72.25 1097 LEU A CA 1
ATOM 8508 C C . LEU A 1 1097 ? 41.057 37.529 -6.557 1.00 72.25 1097 LEU A C 1
ATOM 8510 O O . LEU A 1 1097 ? 41.468 36.480 -7.048 1.00 72.25 1097 LEU A O 1
ATOM 8514 N N . GLY A 1 1098 ? 40.619 38.543 -7.313 1.00 72.31 1098 GLY A N 1
ATOM 8515 C CA . GLY A 1 1098 ? 40.568 38.515 -8.781 1.00 72.31 1098 GLY A CA 1
ATOM 8516 C C . GLY A 1 1098 ? 39.407 37.713 -9.390 1.00 72.31 1098 GLY A C 1
ATOM 8517 O O . GLY A 1 1098 ? 39.530 37.258 -10.523 1.00 72.31 1098 GLY A O 1
ATOM 8518 N N . TYR A 1 1099 ? 38.306 37.531 -8.655 1.00 76.50 1099 TYR A N 1
ATOM 8519 C CA . TYR A 1 1099 ? 37.090 36.818 -9.081 1.00 76.50 1099 TYR A CA 1
ATOM 8520 C C . TYR A 1 1099 ? 35.928 37.778 -9.416 1.00 76.50 1099 TYR A C 1
ATOM 8522 O O . TYR A 1 1099 ? 36.081 39.000 -9.374 1.00 76.50 1099 TYR A O 1
ATOM 8530 N N . GLN A 1 1100 ? 34.760 37.212 -9.742 1.00 78.12 1100 GLN A N 1
ATOM 8531 C CA . GLN A 1 1100 ? 33.560 37.918 -10.200 1.00 78.12 1100 GLN A CA 1
ATOM 8532 C C . GLN A 1 1100 ? 32.914 38.888 -9.184 1.00 78.12 1100 GLN A C 1
ATOM 8534 O O . GLN A 1 1100 ? 33.120 38.817 -7.969 1.00 78.12 1100 GLN A O 1
ATOM 8539 N N . THR A 1 1101 ? 32.066 39.776 -9.702 1.00 82.81 1101 THR A N 1
ATOM 8540 C CA . THR A 1 1101 ? 31.336 40.834 -9.001 1.00 82.81 1101 THR A CA 1
ATOM 8541 C C . THR A 1 1101 ? 29.877 40.417 -8.763 1.00 82.81 1101 THR A C 1
ATOM 8543 O O . THR A 1 1101 ? 29.037 40.597 -9.639 1.00 82.81 1101 THR A O 1
ATOM 8546 N N . PRO A 1 1102 ? 29.496 39.939 -7.565 1.00 83.62 1102 PRO A N 1
ATOM 8547 C CA . PRO A 1 1102 ? 28.124 39.513 -7.305 1.00 83.62 1102 PRO A CA 1
ATOM 8548 C C . PRO A 1 1102 ? 27.155 40.689 -7.216 1.00 83.62 1102 PRO A C 1
ATOM 8550 O O . PRO A 1 1102 ? 27.526 41.785 -6.766 1.00 83.62 1102 PRO A O 1
ATOM 8553 N N . THR A 1 1103 ? 25.894 40.457 -7.580 1.00 80.06 1103 THR A N 1
ATOM 8554 C CA . THR A 1 1103 ? 24.826 41.467 -7.607 1.00 80.06 1103 THR A CA 1
ATOM 8555 C C . THR A 1 1103 ? 23.601 41.034 -6.794 1.00 80.06 1103 THR A C 1
ATOM 8557 O O . THR A 1 1103 ? 23.444 39.871 -6.420 1.00 80.06 1103 THR A O 1
ATOM 8560 N N . ILE A 1 1104 ? 22.754 42.007 -6.436 1.00 80.31 1104 ILE A N 1
ATOM 8561 C CA . ILE A 1 1104 ? 21.520 41.774 -5.680 1.00 80.31 1104 ILE A CA 1
ATOM 8562 C C . ILE A 1 1104 ? 20.380 42.668 -6.170 1.00 80.31 1104 ILE A C 1
ATOM 8564 O O . ILE A 1 1104 ? 20.482 43.902 -6.158 1.00 80.31 1104 ILE A O 1
ATOM 8568 N N . SER A 1 1105 ? 19.259 42.032 -6.494 1.00 74.44 1105 SER A N 1
ATOM 8569 C CA . SER A 1 1105 ? 18.050 42.653 -7.036 1.00 74.44 1105 SER A CA 1
ATOM 8570 C C . SER A 1 1105 ? 16.832 42.359 -6.156 1.00 74.44 1105 SER A C 1
ATOM 8572 O O . SER A 1 1105 ? 16.778 41.353 -5.450 1.00 74.44 1105 SER A O 1
ATOM 8574 N N . GLY A 1 1106 ? 15.863 43.277 -6.148 1.00 72.06 1106 GLY A N 1
ATOM 8575 C CA . GLY A 1 1106 ? 14.633 43.177 -5.355 1.00 72.06 1106 GLY A CA 1
ATOM 8576 C C . GLY A 1 1106 ? 14.272 44.470 -4.605 1.00 72.06 1106 GLY A C 1
ATOM 8577 O O . GLY A 1 1106 ? 15.002 45.469 -4.679 1.00 72.06 1106 GLY A O 1
ATOM 8578 N N . PRO A 1 1107 ? 13.150 44.482 -3.860 1.00 71.50 1107 PRO A N 1
ATOM 8579 C CA . PRO A 1 1107 ? 12.642 45.684 -3.200 1.00 71.50 1107 PRO A CA 1
ATOM 8580 C C . PRO A 1 1107 ? 13.666 46.302 -2.241 1.00 71.50 1107 PRO A C 1
ATOM 8582 O O . PRO A 1 1107 ? 14.280 45.597 -1.435 1.00 71.50 1107 PRO A O 1
ATOM 8585 N N . LYS A 1 1108 ? 13.832 47.632 -2.288 1.00 69.56 1108 LYS A N 1
ATOM 8586 C CA . LYS A 1 1108 ? 14.815 48.364 -1.462 1.00 69.56 1108 LYS A CA 1
ATOM 8587 C C . LYS A 1 1108 ? 14.684 48.043 0.035 1.00 69.56 1108 LYS A C 1
ATOM 8589 O O . LYS A 1 1108 ? 15.680 47.735 0.679 1.00 69.56 1108 LYS A O 1
ATOM 8594 N N . VAL A 1 1109 ? 13.452 47.999 0.549 1.00 70.06 1109 VAL A N 1
ATOM 8595 C CA . VAL A 1 1109 ? 13.143 47.669 1.954 1.00 70.06 1109 VAL A CA 1
ATOM 8596 C C . VAL A 1 1109 ? 13.645 46.272 2.353 1.00 70.06 1109 VAL A C 1
ATOM 8598 O O . VAL A 1 1109 ? 14.115 46.089 3.472 1.00 70.06 1109 VAL A O 1
ATOM 8601 N N . LYS A 1 1110 ? 13.601 45.290 1.441 1.00 73.69 1110 LYS A N 1
ATOM 8602 C CA . LYS A 1 1110 ? 14.088 43.923 1.694 1.00 73.69 1110 LYS A CA 1
ATOM 8603 C C . LYS A 1 1110 ? 15.612 43.812 1.567 1.00 73.69 1110 LYS A C 1
ATOM 8605 O O . LYS A 1 1110 ? 16.231 43.110 2.358 1.00 73.69 1110 LYS A O 1
ATOM 8610 N N . ARG A 1 1111 ? 16.230 44.544 0.629 1.00 79.06 1111 ARG A N 1
ATOM 8611 C CA . ARG A 1 1111 ? 17.699 44.596 0.455 1.00 79.06 1111 ARG A CA 1
ATOM 8612 C C . ARG A 1 1111 ? 18.418 45.243 1.642 1.00 79.06 1111 ARG A C 1
ATOM 8614 O O . ARG A 1 1111 ? 19.478 44.770 2.056 1.00 79.06 1111 ARG A O 1
ATOM 8621 N N . GLU A 1 1112 ? 17.837 46.314 2.179 1.00 77.81 1112 GLU A N 1
ATOM 8622 C CA . GLU A 1 1112 ? 18.364 47.068 3.325 1.00 77.81 1112 GLU A CA 1
ATOM 8623 C C . GLU A 1 1112 ? 17.923 46.477 4.679 1.00 77.81 1112 GLU A C 1
ATOM 8625 O O . GLU A 1 1112 ? 18.495 46.810 5.718 1.00 77.81 1112 GLU A O 1
ATOM 8630 N N . GLY A 1 1113 ? 16.941 45.568 4.669 1.00 70.50 1113 GLY A N 1
ATOM 8631 C CA . GLY A 1 1113 ? 16.469 44.835 5.841 1.00 70.50 1113 GLY A CA 1
ATOM 8632 C C . GLY A 1 1113 ? 17.514 43.873 6.420 1.00 70.50 1113 GLY A C 1
ATOM 8633 O O . GLY A 1 1113 ? 18.431 43.423 5.730 1.00 70.50 1113 GLY A O 1
ATOM 8634 N N . LYS A 1 1114 ? 17.377 43.551 7.713 1.00 67.31 1114 LYS A N 1
ATOM 8635 C CA . LYS A 1 1114 ? 18.231 42.563 8.398 1.00 67.31 1114 LYS A CA 1
ATOM 8636 C C . LYS A 1 1114 ? 18.024 41.171 7.795 1.00 67.31 1114 LYS A C 1
ATOM 8638 O O . LYS A 1 1114 ? 16.903 40.830 7.428 1.00 67.31 1114 LYS A O 1
ATOM 8643 N N . LEU A 1 1115 ? 19.084 40.363 7.752 1.00 65.88 1115 LEU A N 1
ATOM 8644 C CA . LEU A 1 1115 ? 18.994 38.962 7.332 1.00 65.88 1115 LEU A CA 1
ATOM 8645 C C . LEU A 1 1115 ? 17.965 38.202 8.207 1.00 65.88 1115 LEU A C 1
ATOM 8647 O O . LEU A 1 1115 ? 18.142 38.160 9.428 1.00 65.88 1115 LEU A O 1
ATOM 8651 N N . PRO A 1 1116 ? 16.909 37.601 7.619 1.00 54.41 1116 PRO A N 1
ATOM 8652 C CA . PRO A 1 1116 ? 15.848 36.905 8.359 1.00 54.41 1116 PRO A CA 1
ATOM 8653 C C . PRO A 1 1116 ? 16.356 35.639 9.068 1.00 54.41 1116 PRO A C 1
ATOM 8655 O O . PRO A 1 1116 ? 15.833 35.257 10.109 1.00 54.41 1116 PRO A O 1
ATOM 8658 N N . PHE A 1 1117 ? 17.475 35.077 8.600 1.00 58.72 1117 PHE A N 1
ATOM 8659 C CA . PHE A 1 1117 ? 18.183 33.939 9.203 1.00 58.72 1117 PHE A CA 1
ATOM 8660 C C . PHE A 1 1117 ? 19.011 34.311 10.451 1.00 58.72 1117 PHE A C 1
ATOM 8662 O O . PHE A 1 1117 ? 19.858 33.559 10.931 1.00 58.72 1117 PHE A O 1
ATOM 8669 N N . GLY A 1 1118 ? 18.793 35.512 10.987 1.00 46.91 1118 GLY A N 1
ATOM 8670 C CA . GLY A 1 1118 ? 19.482 36.082 12.135 1.00 46.91 1118 GLY A CA 1
ATOM 8671 C C . GLY A 1 1118 ? 19.050 35.507 13.486 1.00 46.91 1118 GLY A C 1
ATOM 8672 O O . GLY A 1 1118 ? 18.597 36.264 14.340 1.00 46.91 1118 GLY A O 1
ATOM 8673 N N . ARG A 1 1119 ? 19.244 34.207 13.735 1.00 47.75 1119 ARG A N 1
ATOM 8674 C CA . ARG A 1 1119 ? 19.425 33.682 15.107 1.00 47.75 1119 ARG A CA 1
ATOM 8675 C C . ARG A 1 1119 ? 20.867 33.221 15.328 1.00 47.75 1119 ARG A C 1
ATOM 8677 O O . ARG A 1 1119 ? 21.123 32.183 15.918 1.00 47.75 1119 ARG A O 1
ATOM 8684 N N . TRP A 1 1120 ? 21.825 34.060 14.943 1.00 51.38 1120 TRP A N 1
ATOM 8685 C CA . TRP A 1 1120 ? 23.246 33.915 15.289 1.00 51.38 1120 TRP A CA 1
ATOM 8686 C C . TRP A 1 1120 ? 23.537 34.361 16.733 1.00 51.38 1120 TRP A C 1
ATOM 8688 O O . TRP A 1 1120 ? 24.480 35.103 17.003 1.00 51.38 1120 TRP A O 1
ATOM 8698 N N . THR A 1 1121 ? 22.700 33.947 17.687 1.00 38.88 1121 THR A N 1
ATOM 8699 C CA . THR A 1 1121 ? 22.901 34.235 19.111 1.00 38.88 1121 THR A CA 1
ATOM 8700 C C . THR A 1 1121 ? 22.649 32.995 19.957 1.00 38.88 1121 THR A C 1
ATOM 8702 O O . THR A 1 1121 ? 21.502 32.641 20.217 1.00 38.88 1121 THR A O 1
ATOM 8705 N N . ARG A 1 1122 ? 23.763 32.446 20.461 1.00 37.66 1122 ARG A N 1
ATOM 8706 C CA . ARG A 1 1122 ? 23.910 31.473 21.558 1.00 37.66 1122 ARG A CA 1
ATOM 8707 C C . ARG A 1 1122 ? 23.515 30.026 21.258 1.00 37.66 1122 ARG A C 1
ATOM 8709 O O . ARG A 1 1122 ? 22.482 29.573 21.726 1.00 37.66 1122 ARG A O 1
ATOM 8716 N N . ARG A 1 1123 ? 24.424 29.283 20.630 1.00 34.38 1123 ARG A N 1
ATOM 8717 C CA . ARG A 1 1123 ? 24.832 27.937 21.075 1.00 34.38 1123 ARG A CA 1
ATOM 8718 C C . ARG A 1 1123 ? 26.305 27.758 20.693 1.00 34.38 1123 ARG A C 1
ATOM 8720 O O . ARG A 1 1123 ? 26.623 27.267 19.619 1.00 34.38 1123 ARG A O 1
ATOM 8727 N N . ALA A 1 1124 ? 27.162 28.328 21.539 1.00 32.38 1124 ALA A N 1
ATOM 8728 C CA . ALA A 1 1124 ? 28.471 27.754 21.825 1.00 32.38 1124 ALA A CA 1
ATOM 8729 C C . ALA A 1 1124 ? 28.268 26.705 22.921 1.00 32.38 1124 ALA A C 1
ATOM 8731 O O . ALA A 1 1124 ? 27.319 26.917 23.722 1.00 32.38 1124 ALA A O 1
#

Sequence (1124 aa):
MAHPIQHVVVLMLENRSFDHLLGALDQRIAGLEGVQAALRYLADPAHGNPAQPGGSAVPLTGDAASSLDRKSLGESADFDPSHDFVDVKRQLGGSLSAPVMNGFVADAYDKYQSVFNPATLGRSISQVMRHFPADTTSTGAIPALHTLATQFTICDRWFSSVPGPTWPNRIFALAGTTRGNLRMPEGLAGMGPLFRHYDLPTIFNRFHDAGLRTRIYSHDVSLTLLLTQTWTIPDLRNPADRFAQDVAQCKPEDFPEFVFIEPRYFKLPLADKPNDQHPPHDIGLGDQLIADVYGALRANEALWQQTLFAVLYDEHGGFFDHVPPPAAVPPDDQVAPLGPDGDLGFGFDRLGVRVPAVLASPWLAAGVDSTVYDHSSLLAFLCQRWGLAPLGARCAAALATNPFQDLFLPSPRLDTPAALPTRAVSTTRTLALDTTPPNDNQQSLAWMVQYLADQLGVAESDAVSRALLPDTPLAADTMRRTLDKIEERLNAQAHAQALAAQGQLPPTQPSPSARVSATQDPTPSPADAAPLRVWMVHGGVHGDEPAQARWQRQWHDAFEASARKAGYQGALEYRFARYDALFDDHPLDAWTVTRALSWLGLQAPGPAPALDNAGLTESIDEQVRWTAGMALKWSESPPLRDALVNTLRQQYQDFRPQLVCAHDLGSLGCYDLFRRMVAAGEGALLSGCGLFSFGSQLGHPALRSALGGRIEPLYDAQGQGIGQWFELYNPQDMVFTRPLPGNDARTHTVTESFLAPPIHHDGAAYLAQPRVASDILPRLLPESAIRPGPRPAAPLPVPRRVRRRALLMGINEYPKPDMRLNGCINDVYLMSALLQECGFEADDIRVLTDARATRAGLLERLDWLADGVGPDDERVFFYSGHGAQLPRYGADGQPERSDETLVPVDFDWQPEHAFTDKDFQQYYSQLPYGASFLAIFDCCHAGGMSRGGQRVRGIDPPDDVRHRMLRWDAAHQMWVPRDFVEQAARAGRTFRADKKAQRQLPDATQLCRRGLGEAKALWSTDRDSFEAAKAALGHFGPYVPLLLFAADEQELAAEYDHGSTAYGAFTFTLVKRLRASHRALSFQQLVLGVRRELKDLGYQTPTISGPKVKREGKLPFGRWTRRA

Radius of gyration: 35.55 Å; chains: 1; bounding box: 88×102×82 Å

Secondary structure (DSSP, 8-state):
---S--EEEEEEE----HHHHTGGGGGTSTT--SHHHHHHHTTSGGG--BSSTTSPBPPPEE--SSS--TTTS-S-S------SHHHHHHHTTS-SSS-----HHHHHHHHHTTTS-HHHHHHHHGGGGEE-----STTSSSHHHHHHHHHSEEETTEE-SSSS-HHHHHHHHHHS--TT------HHHHHHHHHHHT----HHHHHHHTT--EEEEESS--GGGG-GGGGGSTT-EEETTHHHHHHHH--GGGS-SEEEEE---S--STT----S--TTS-HHHHHHHHHHHHHHHHH-HHHHTTEEEEEEES--TT----SPPPB---SSS------TTS-----S-B--SB--EEEE-TTB-SEEE---EEHHHHHHHHHHHHTPPPSHHHHHHHHHH-TTGGGB-SS--S---SS-------TTTTTTSTTPPPPHHHHHHHHHHHHHHHHTT-TTHHHHHHHTSTT-TTSHHHHHHHHHHHHHHHHHHHHHHHHHHTT--PPPPP----------PPPPPGGGSPPEEEEEEES-----HHHHHHHHHHHHHHHHHHHHHTT--S-EEEEE---THHHHTSPPPHHHHHHHHHHH-SS--SPPP---SS--SS-S-HHHIIIIIHHHHHHH-HHHHHHHHHHHHHHHHHH--SEEEEETHHHHHHHHHHHHHHHTT-GGGTTT-EEEEES-GGG-HHHHHTTTSSPPPSB-TTS-B-SEEEEEE-TT-TTT--PPP--STTEEEEE------TT---HHHHHTSHHIIIIIHHHHS-GGGS--PPPPPPPP-PPPPPPEEEEEEE----SSGGG--SSHHHHHHHHHHHHHHTT--GGGEEEEEGGG--HHHHHHHHHHHHTT--TT-EEEEEEES-EEEEEEE-TTS-EEEEEEEE--TT--S-GGG-EEHHHHHHHHTTS-TTSEEEEEEES-SS-----SSS-BSB-PPPHHHHHHHEEEETTTTEEEE--HHHHHHHTT------TTGGGS-S-GGGGSEE-TT--GGGTS--HHHHHHHHHHTTT-S----EEEESS-TTS--BEEEETTEEEEHHHHHHHHHHHH--S--BHHHHHHHHHHHHHHTT----EEES-HHHHHSBPTT---S---

Foldseek 3Di:
DADQAQAEEEEAFDAAFCQAEPQQCCVPFPPFCYDVVVQVLCVPVLLFAALDVPHHGQAQEEDPPLWVQPPPQVWDLFQFFDQALCLLCQCQVVDQVRGRRHRLLNRQSVVPVVPTDPVRSVVSSSSLRYHYHQDLALSHNQNQQSVLQQFFEWENFEFQLHRGDQLQSVLCLWQVGQLQDRDFADFLVSLVVQLVSLCGDTLLNLCVVVVFDEEEAECAFDSCVSNVVCLLPAPHYDHNVCLLVCLLPDDLVRDGSYYYYHWDQDCFAPPDATLSCRPPGRVQSVSVVSQVNLLSNLSRVNNLSNYKYKYHYRYRSSRGDSDRWDFADQQDQHFHDQDPVSSGRHRSGTTHGHTIMGIDGLFAGRHYDHDNHYSLLVQLVSCVSSVTDRRGPRNVVSVVVVRPPVRGHPDGHPPRDSTGRHHDDDPVSCVVSQQDARDSVRSSSLSNLLSLCVVLVPPLSVLSVVLRPRDDNRNRVSSRVSVVVSSVSSNVVSVVVVCVVVVHDDDDDDDDDDDDDDDDDPDDDLAPDDAAEEEEEEQDDDDDPVSVVVLVVLQVVLLVVLCVLLVFDHHHHYDYADDNVLCVVPDFDPVLLVVLCVLLPPDDPDDDPDDDPPDPDDPPDPLSCRFQSVLSVCLVDPVSLVSLLVSVVVVCVVRVGLEYEAEGVRVVNVQLNLVVCQVVVNLQSAANHAYEYENYLCQAQSSCVSVQRARDDSHYPVRRGHQAYEYEFEPLNSSNTDFHADDDLRYHYHYDHDDDPNRDSRVSVVSNDNCVNHPVCNRSDDPVRGDDDPDDDRDDDDPDDAAEAEEAEFEADAPDPLQGDFARVVLRVLVLVLVVVLVHDNVRYHYAYHPCQFPVSVLVVLCVQLGPADAQHEYEYEGAAAKEKAFDADPVRAGQFIWIWDQGSPDDNDPVRTHTLVNVQSRQQNHWQRYAYEYEYLYALYADDDPDDFDFRYHHDDPVRVVSQWDQDPVVRDIDGDDSQVVCVVVVNPPPDPPVVVVPDPDPSVVRYDYRQDPPVQAPDDPVRNVVVCVVSVRRGGHGHKYKYQADNPFTFTWDDDDPHIHGLRSVLLSVQVVPDPDFDFQLRSLVNSQVVCVVVVGHRMDIGGHPCRRRDTDPSPPPDDDD

pLDDT: mean 75.4, std 19.77, range [23.81, 98.75]